Protein AF-A0A956GUF5-F1 (afdb_monomer_lite)

Foldseek 3Di:
DDDDDDDDDDDDDDDDDDDPPPDPDPPPDDDDPDQFDWFDKDKAFACSLVPFKDKDQWDWDNPPRIWIWGDFFWFLWAKAFQPDDAQFLEKEWDPQLPPPFIWMWGAHQQWGKTFIWDWPLVVFDDWDQQDQNDDRHTDTHTQDILDDIDGHHWDKHKYWAQQQQPPHIKIKIFIDHALAQTQDIWIWDWPNDADPVSGTDTDRIDGQADPPDGSSLLEGDHFFAAQKYWDPLQQPQGTWMWGWYQPQLIWIWTWDWPFAADVPWDPPADDPPHHTHGPDDTHTYGDGTQDHNLRQDHSPFWSTKGWDFAQALPPPFTKIWIAIQQHDPDQQSGIWIWDGDPSSHTNPPDIDGARDAARWRHWAWDPRGPPPGIWIKTAHFLPNHVNQAHFGKIFTAAQPNDPRGRPVHTPDIDAGCVVPAPHWSHKYWAQSNPNVVRHIKMWTDPSPPDRGIMITDIGTHLAGDFKMKMKGFFDDSPPCLPFQKAFFKKKKDWDKDLQQWDKWKWKAFDVVGDTDTWDPPPPPPNITMDGDPDRAGHRIMMMMMWGAHPVRNTIMMTRMMMMMTGMDTWAKFFQAFWDDDQQWIWGWIATPPFQAIWIFTAGLLNPGTLDIQQCCLPPVDDLVNAFEWEAQAPPLFIDTLADDPQADDPSLCNLQVPPDSNLSRLLSCVLSDFRTTNCRVVDTGTSFGGLHHAHKFKDDQDDQDLLLVLDDPVLVVLVVVLSVVCVLAFIWIWTKHLSQWTFTAGDDLQCSPPPRGSYTLHIYHYSVLSNVSSVQSVVCVVVNRGRQAIFNFYKDWDWFADQVSHTFIKIKTFSARSDQKIFMWTVSHQADSPPRDGRDTRGQDMDRFVVVQEAGFHAHWDWFFAQAPNGTFIKIKGWHFDHPVAPDPPGRHQFKIWIAGRRHRQTFEMEGHRHHWAEYKFWEQAPDPFDDDAGDDSSGTQWIWTFHQQAFIFIFGPRGGPRHYYGAPPLQADAFRDADPNRTGHTNEGQQPAPPHVVGGWGWHYFWFWAQAPVRRFIWIWTWTPLDPPGQQQDKIKIFIAGSRRRHTQAMDIWDDDPSGTWTKGFFFDQASFKTKIKTWGPADPPDSDSAQTWIKIWIWTSDADPVRYTHTDDIDIDRGGFNHHWDDDFFWIWTTGRSGDIDIFGDHPDSGRNNDPDPPPRQALCFPDDDPDDDGRYHGTRRRTTRYYD

Structure (mmCIF, N/CA/C/O backbone):
data_AF-A0A956GUF5-F1
#
_entry.id   AF-A0A956GUF5-F1
#
loop_
_atom_site.group_PDB
_atom_site.id
_atom_site.type_symbol
_atom_site.label_atom_id
_atom_site.label_alt_id
_atom_site.label_comp_id
_atom_site.label_asym_id
_atom_site.label_entity_id
_atom_site.label_seq_id
_atom_site.pdbx_PDB_ins_code
_atom_site.Cartn_x
_atom_site.Cartn_y
_atom_site.Cartn_z
_atom_site.occupancy
_atom_site.B_iso_or_equiv
_atom_site.auth_seq_id
_atom_site.auth_comp_id
_atom_site.auth_asym_id
_atom_site.auth_atom_id
_atom_site.pdbx_PDB_model_num
ATOM 1 N N . MET A 1 1 ? -58.583 -24.397 -35.123 1.00 29.84 1 MET A N 1
ATOM 2 C CA . MET A 1 1 ? -59.008 -25.704 -35.673 1.00 29.84 1 MET A CA 1
ATOM 3 C C . MET A 1 1 ? -58.291 -26.806 -34.906 1.00 29.84 1 MET A C 1
ATOM 5 O O . MET A 1 1 ? -57.089 -26.701 -34.755 1.00 29.84 1 MET A O 1
ATOM 9 N N . ARG A 1 2 ? -59.060 -27.807 -34.450 1.00 26.84 2 ARG A N 1
ATOM 10 C CA . ARG A 1 2 ? -58.679 -29.148 -33.946 1.00 26.84 2 ARG A CA 1
ATOM 11 C C . ARG A 1 2 ? -57.685 -29.264 -32.769 1.00 26.84 2 ARG A C 1
ATOM 13 O O . ARG A 1 2 ? -56.478 -29.282 -32.950 1.00 26.84 2 ARG A O 1
ATOM 20 N N . ALA A 1 3 ? -58.266 -29.500 -31.587 1.00 30.05 3 ALA A N 1
ATOM 21 C CA . ALA A 1 3 ? -57.744 -30.406 -30.545 1.00 30.05 3 ALA A CA 1
ATOM 22 C C . ALA A 1 3 ? -57.765 -31.884 -31.045 1.00 30.05 3 ALA A C 1
ATOM 24 O O . ALA A 1 3 ? -58.366 -32.106 -32.106 1.00 30.05 3 ALA A O 1
ATOM 25 N N . PRO A 1 4 ? -57.169 -32.897 -30.359 1.00 40.16 4 PRO A N 1
ATOM 26 C CA . PRO A 1 4 ? -57.623 -33.418 -29.040 1.00 40.16 4 PRO A CA 1
ATOM 27 C C . PRO A 1 4 ? -56.458 -33.819 -28.082 1.00 40.16 4 PRO A C 1
ATOM 29 O O . PRO A 1 4 ? -55.349 -34.065 -28.532 1.00 40.16 4 PRO A O 1
ATOM 32 N N . ARG A 1 5 ? -56.542 -33.724 -26.742 1.00 26.47 5 ARG A N 1
ATOM 33 C CA . ARG A 1 5 ? -57.342 -34.464 -25.726 1.00 26.47 5 ARG A CA 1
ATOM 34 C C . ARG A 1 5 ? -57.155 -35.991 -25.725 1.00 26.47 5 ARG A C 1
ATOM 36 O O . ARG A 1 5 ? -57.435 -36.612 -26.738 1.00 26.47 5 ARG A O 1
ATOM 43 N N . LEU A 1 6 ? -56.823 -36.547 -24.548 1.00 25.55 6 LEU A N 1
ATOM 44 C CA . LEU A 1 6 ? -57.525 -37.598 -23.762 1.00 25.55 6 LEU A CA 1
ATOM 45 C C . LEU A 1 6 ? -56.510 -38.249 -22.774 1.00 25.55 6 LEU A C 1
ATOM 47 O O . LEU A 1 6 ? -55.386 -38.479 -23.190 1.00 25.55 6 LEU A O 1
ATOM 51 N N . THR A 1 7 ? -56.741 -38.619 -21.501 1.00 25.61 7 THR A N 1
ATOM 52 C CA . THR A 1 7 ? -57.850 -38.569 -20.505 1.00 25.61 7 THR A CA 1
ATOM 53 C C . THR A 1 7 ? -57.348 -39.319 -19.234 1.00 25.61 7 THR A C 1
ATOM 55 O O . THR A 1 7 ? -56.781 -40.388 -19.411 1.00 25.61 7 THR A O 1
ATOM 58 N N . TRP A 1 8 ? -57.454 -38.763 -18.005 1.00 23.70 8 TRP A N 1
ATOM 59 C CA . TRP A 1 8 ? -58.348 -39.190 -16.872 1.00 23.70 8 TRP A CA 1
ATOM 60 C C . TRP A 1 8 ? -57.838 -40.353 -15.965 1.00 23.70 8 TRP A C 1
ATOM 62 O O . TRP A 1 8 ? -57.048 -41.146 -16.459 1.00 23.70 8 TRP A O 1
ATOM 72 N N . PRO A 1 9 ? -58.372 -40.608 -14.733 1.00 44.75 9 PRO A N 1
ATOM 73 C CA . PRO A 1 9 ? -59.065 -39.728 -13.756 1.00 44.75 9 PRO A CA 1
ATOM 74 C C . PRO A 1 9 ? -58.902 -40.049 -12.218 1.00 44.75 9 PRO A C 1
ATOM 76 O O . PRO A 1 9 ? -58.425 -41.107 -11.834 1.00 44.75 9 PRO A O 1
ATOM 79 N N . ILE A 1 10 ? -59.500 -39.164 -11.386 1.00 26.61 10 ILE A N 1
ATOM 80 C CA . ILE A 1 10 ? -60.374 -39.397 -10.189 1.00 26.61 10 ILE A CA 1
ATOM 81 C C . ILE A 1 10 ? -59.823 -39.511 -8.729 1.00 26.61 10 ILE A C 1
ATOM 83 O O . ILE A 1 10 ? -59.118 -40.439 -8.362 1.00 26.61 10 ILE A O 1
ATOM 87 N N . LEU A 1 11 ? -60.366 -38.576 -7.915 1.00 24.03 11 LEU A N 1
ATOM 88 C CA . LEU A 1 11 ? -60.752 -38.519 -6.479 1.00 24.03 11 LEU A CA 1
ATOM 89 C C . LEU A 1 11 ? -59.731 -38.737 -5.338 1.00 24.03 11 LEU A C 1
ATOM 91 O O . LEU A 1 11 ? -59.331 -39.856 -5.052 1.00 24.03 11 LEU A O 1
ATOM 95 N N . THR A 1 12 ? -59.594 -37.739 -4.454 1.00 25.69 12 THR A N 1
ATOM 96 C CA . THR A 1 12 ? -60.417 -37.583 -3.224 1.00 25.69 12 THR A CA 1
ATOM 97 C C . THR A 1 12 ? -60.101 -36.261 -2.513 1.00 25.69 12 THR A C 1
ATOM 99 O O . THR A 1 12 ? -58.981 -35.764 -2.554 1.00 25.69 12 THR A O 1
ATOM 102 N N . ALA A 1 13 ? -61.124 -35.676 -1.889 1.00 29.67 13 ALA A N 1
ATOM 103 C CA . ALA A 1 13 ? -61.044 -34.469 -1.078 1.00 29.67 13 ALA A CA 1
ATOM 104 C C . ALA A 1 13 ? -60.736 -34.818 0.386 1.00 29.67 13 ALA A C 1
ATOM 106 O O . ALA A 1 13 ? -61.382 -35.704 0.942 1.00 29.67 13 ALA A O 1
ATOM 107 N N . ALA A 1 14 ? -59.825 -34.074 1.014 1.00 25.73 14 ALA A N 1
ATOM 108 C CA . ALA A 1 14 ? -59.772 -33.891 2.460 1.00 25.73 14 ALA A CA 1
ATOM 109 C C . ALA A 1 14 ? -59.078 -32.558 2.782 1.00 25.73 14 ALA A C 1
ATOM 111 O O . ALA A 1 14 ? -57.940 -32.310 2.394 1.00 25.73 14 ALA A O 1
ATOM 112 N N . THR A 1 15 ? -59.813 -31.697 3.474 1.00 27.86 15 THR A N 1
ATOM 113 C CA . THR A 1 15 ? -59.368 -30.495 4.181 1.00 27.86 15 THR A CA 1
ATOM 114 C C . THR A 1 15 ? -58.170 -30.786 5.087 1.00 27.86 15 THR A C 1
ATOM 116 O O . THR A 1 15 ? -58.300 -31.562 6.030 1.00 27.86 15 THR A O 1
ATOM 119 N N . ALA A 1 16 ? -57.048 -30.105 4.851 1.00 25.88 16 ALA A N 1
ATOM 120 C CA . ALA A 1 16 ? -55.980 -29.933 5.828 1.00 25.88 16 ALA A CA 1
ATOM 121 C C . ALA A 1 16 ? -55.839 -28.435 6.121 1.00 25.88 16 ALA A C 1
ATOM 123 O O . ALA A 1 16 ? -55.535 -27.634 5.239 1.00 25.88 16 ALA A O 1
ATOM 124 N N . VAL A 1 17 ? -56.126 -28.072 7.368 1.00 27.06 17 VAL A N 1
ATOM 125 C CA . VAL A 1 17 ? -55.790 -26.782 7.966 1.00 27.06 17 VAL A CA 1
ATOM 126 C C . VAL A 1 17 ? -54.267 -26.728 8.064 1.00 27.06 17 VAL A C 1
ATOM 128 O O . VAL A 1 17 ? -53.685 -27.361 8.938 1.00 27.06 17 VAL A O 1
ATOM 131 N N . THR A 1 18 ? -53.607 -26.012 7.160 1.00 25.20 18 THR A N 1
ATOM 132 C CA . THR A 1 18 ? -52.218 -25.588 7.364 1.00 25.20 18 THR A CA 1
ATOM 133 C C . THR A 1 18 ? -52.236 -24.312 8.192 1.00 25.20 18 THR A C 1
ATOM 135 O O . THR A 1 18 ? -52.571 -23.243 7.682 1.00 25.20 18 THR A O 1
ATOM 138 N N . LEU A 1 19 ? -51.894 -24.439 9.479 1.00 24.81 19 LEU A N 1
ATOM 139 C CA . LEU A 1 19 ? -51.376 -23.323 10.263 1.00 24.81 19 LEU A CA 1
ATOM 140 C C . LEU A 1 19 ? -50.182 -22.739 9.495 1.00 24.81 19 LEU A C 1
ATOM 142 O O . LEU A 1 19 ? -49.146 -23.390 9.383 1.00 24.81 19 LEU A O 1
ATOM 146 N N . LEU A 1 20 ? -50.323 -21.524 8.962 1.00 24.72 20 LEU A N 1
ATOM 147 C CA . LEU A 1 20 ? -49.163 -20.700 8.642 1.00 24.72 20 LEU A CA 1
ATOM 148 C C . LEU A 1 20 ? -48.581 -20.215 9.973 1.00 24.72 20 LEU A C 1
ATOM 150 O O . LEU A 1 20 ? -49.005 -19.194 10.508 1.00 24.72 20 LEU A O 1
ATOM 154 N N . ALA A 1 21 ? -47.625 -20.967 10.515 1.00 23.92 21 ALA A N 1
ATOM 155 C CA . ALA A 1 21 ? -46.616 -20.379 11.378 1.00 23.92 21 ALA A CA 1
ATOM 156 C C . ALA A 1 21 ? -45.730 -19.518 10.470 1.00 23.92 21 ALA A C 1
ATOM 158 O O . ALA A 1 21 ? -44.983 -20.040 9.641 1.00 23.92 21 ALA A O 1
ATOM 159 N N . ALA A 1 22 ? -45.890 -18.199 10.554 1.00 23.17 22 ALA A N 1
ATOM 160 C CA . ALA A 1 22 ? -44.936 -17.267 9.981 1.00 23.17 22 ALA A CA 1
ATOM 161 C C . ALA A 1 22 ? -43.619 -17.446 10.746 1.00 23.17 22 ALA A C 1
ATOM 163 O O . ALA A 1 22 ? -43.484 -16.972 11.870 1.00 23.17 22 ALA A O 1
ATOM 164 N N . ALA A 1 23 ? -42.685 -18.195 10.163 1.00 22.77 23 ALA A N 1
ATOM 165 C CA . ALA A 1 23 ? -41.296 -18.164 10.587 1.00 22.77 23 ALA A CA 1
ATOM 166 C C . ALA A 1 23 ? -40.777 -16.725 10.402 1.00 22.77 23 ALA A C 1
ATOM 168 O O . ALA A 1 23 ? -41.097 -16.111 9.374 1.00 22.77 23 ALA A O 1
ATOM 169 N N . PRO A 1 24 ? -40.014 -16.165 11.356 1.00 24.30 24 PRO A N 1
ATOM 170 C CA . PRO A 1 24 ? -39.379 -14.875 11.151 1.00 24.30 24 PRO A CA 1
ATOM 171 C C . PRO A 1 24 ? -38.479 -14.972 9.920 1.00 24.30 24 PRO A C 1
ATOM 173 O O . PRO A 1 24 ? -37.825 -15.990 9.682 1.00 24.30 24 PRO A O 1
ATOM 176 N N . ALA A 1 25 ? -38.511 -13.922 9.104 1.00 23.42 25 ALA A N 1
ATOM 177 C CA . ALA A 1 25 ? -37.692 -13.797 7.916 1.00 23.42 25 ALA A CA 1
ATOM 178 C C . ALA A 1 25 ? -36.213 -13.884 8.316 1.00 23.42 25 ALA A C 1
ATOM 180 O O . ALA A 1 25 ? -35.609 -12.898 8.729 1.00 23.42 25 ALA A O 1
ATOM 181 N N . ALA A 1 26 ? -35.635 -15.078 8.187 1.00 24.17 26 ALA A N 1
ATOM 182 C CA . ALA A 1 26 ? -34.204 -15.239 8.041 1.00 24.17 26 ALA A CA 1
ATOM 183 C C . ALA A 1 26 ? -33.815 -14.406 6.818 1.00 24.17 26 ALA A C 1
ATOM 185 O O . ALA A 1 26 ? -34.227 -14.705 5.692 1.00 24.17 26 ALA A O 1
ATOM 186 N N . ARG A 1 27 ? -33.105 -13.302 7.055 1.00 27.67 27 ARG A N 1
ATOM 187 C CA . ARG A 1 27 ? -32.471 -12.522 5.995 1.00 27.67 27 ARG A CA 1
ATOM 188 C C . ARG A 1 27 ? -31.685 -13.517 5.142 1.00 27.67 27 ARG A C 1
ATOM 190 O O . ARG A 1 27 ? -30.973 -14.361 5.684 1.00 27.67 27 ARG A O 1
ATOM 197 N N . ALA A 1 28 ? -31.918 -13.484 3.831 1.00 26.34 28 ALA A N 1
ATOM 198 C CA . ALA A 1 28 ? -31.264 -14.374 2.888 1.00 26.34 28 ALA A CA 1
ATOM 199 C C . ALA A 1 28 ? -29.754 -14.355 3.146 1.00 26.34 28 ALA A C 1
ATOM 201 O O . ALA A 1 28 ? -29.144 -13.287 3.154 1.00 26.34 28 ALA A O 1
ATOM 202 N N . GLN A 1 29 ? -29.206 -15.545 3.399 1.00 29.86 29 GLN A N 1
ATOM 203 C CA . GLN A 1 29 ? -27.778 -15.794 3.512 1.00 29.86 29 GLN A CA 1
ATOM 204 C C . GLN A 1 29 ? -27.091 -15.171 2.297 1.00 29.86 29 GLN A C 1
ATOM 206 O O . GLN A 1 29 ? -27.329 -15.600 1.167 1.00 29.86 29 GLN A O 1
ATOM 211 N N . SER A 1 30 ? -26.254 -14.158 2.522 1.00 29.19 30 SER A N 1
ATOM 212 C CA . SER A 1 30 ? -25.218 -13.854 1.547 1.00 29.19 30 SER A CA 1
ATOM 213 C C . SER A 1 30 ? -24.242 -15.021 1.615 1.00 29.19 30 SER A C 1
ATOM 215 O O . SER A 1 30 ? -23.531 -15.185 2.607 1.00 29.19 30 SER A O 1
ATOM 217 N N . GLU A 1 31 ? -24.238 -15.868 0.585 1.00 35.50 31 GLU A N 1
ATOM 218 C CA . GLU A 1 31 ? -23.039 -16.640 0.286 1.00 35.50 31 GLU A CA 1
ATOM 219 C C . GLU A 1 31 ? -21.853 -15.668 0.201 1.00 35.50 31 GLU A C 1
ATOM 221 O O . GLU A 1 31 ? -22.015 -14.522 -0.222 1.00 35.50 31 GLU A O 1
ATOM 226 N N . VAL A 1 32 ? -20.687 -16.179 0.606 1.00 40.28 32 VAL A N 1
ATOM 227 C CA . VAL A 1 32 ? -19.318 -15.650 0.467 1.00 40.28 32 VAL A CA 1
ATOM 228 C C . VAL A 1 32 ? -18.639 -15.430 1.829 1.00 40.28 32 VAL A C 1
ATOM 230 O O . VAL A 1 32 ? -18.884 -14.487 2.582 1.00 40.28 32 VAL A O 1
ATOM 233 N N . ALA A 1 33 ? -17.736 -16.363 2.123 1.00 37.31 33 ALA A N 1
ATOM 234 C CA . ALA A 1 33 ? -16.622 -16.244 3.052 1.00 37.31 33 ALA A CA 1
ATOM 235 C C . ALA A 1 33 ? -15.393 -16.691 2.260 1.00 37.31 33 ALA A C 1
ATOM 237 O O . ALA A 1 33 ? -15.076 -17.881 2.257 1.00 37.31 33 ALA A O 1
ATOM 238 N N . SER A 1 34 ? -14.814 -15.806 1.448 1.00 45.38 34 SER A N 1
ATOM 239 C CA . SER A 1 34 ? -13.812 -16.247 0.491 1.00 45.38 34 SER A CA 1
ATOM 240 C C . SER A 1 34 ? -12.465 -16.491 1.155 1.00 45.38 34 SER A C 1
ATOM 242 O O . SER A 1 34 ? -11.892 -15.657 1.853 1.00 45.38 34 SER A O 1
ATOM 244 N N . CYS A 1 35 ? -11.974 -17.703 0.934 1.00 50.59 35 CYS A N 1
ATOM 245 C CA . CYS A 1 35 ? -10.558 -18.015 1.032 1.00 50.59 35 CYS A CA 1
ATOM 246 C C . CYS A 1 35 ? -9.834 -17.215 -0.065 1.00 50.59 35 CYS A C 1
ATOM 248 O O . CYS A 1 35 ? -10.539 -16.659 -0.908 1.00 50.59 35 CYS A O 1
ATOM 250 N N . PRO A 1 36 ? -8.488 -17.114 -0.081 1.00 59.59 36 PRO A N 1
ATOM 251 C CA . PRO A 1 36 ? -7.810 -16.387 -1.145 1.00 59.59 36 PRO A CA 1
ATOM 252 C C . PRO A 1 36 ? -8.378 -16.820 -2.496 1.00 59.59 36 PRO A C 1
ATOM 254 O O . PRO A 1 36 ? -8.335 -18.000 -2.850 1.00 59.59 36 PRO A O 1
ATOM 257 N N . GLU A 1 37 ? -9.049 -15.891 -3.163 1.00 70.50 37 GLU A N 1
ATOM 258 C CA . GLU A 1 37 ? -9.681 -16.139 -4.442 1.00 70.50 37 GLU A CA 1
ATOM 259 C C . GLU A 1 37 ? -8.580 -16.080 -5.483 1.00 70.50 37 GLU A C 1
ATOM 261 O O . GLU A 1 37 ? -7.716 -15.207 -5.426 1.00 70.50 37 GLU A O 1
ATOM 266 N N . THR A 1 38 ? -8.586 -17.008 -6.430 1.00 78.88 38 THR A N 1
ATOM 267 C CA . THR A 1 38 ? -7.575 -17.024 -7.483 1.00 78.88 38 THR A CA 1
ATOM 268 C C . THR A 1 38 ? -8.127 -16.322 -8.712 1.00 78.88 38 THR A C 1
ATOM 270 O O . THR A 1 38 ? -9.211 -16.650 -9.205 1.00 78.88 38 THR A O 1
ATOM 273 N N . SER A 1 39 ? -7.382 -15.349 -9.222 1.00 81.25 39 SER A N 1
ATOM 274 C CA . SER A 1 39 ? -7.738 -14.641 -10.443 1.00 81.25 39 SER A CA 1
ATOM 275 C C . SER A 1 39 ? -7.605 -15.522 -11.685 1.00 81.25 39 SER A C 1
ATOM 277 O O . SER A 1 39 ? -6.896 -16.534 -11.710 1.00 81.25 39 SER A O 1
ATOM 279 N N . ALA A 1 40 ? -8.288 -15.114 -12.756 1.00 81.62 40 ALA A N 1
ATOM 280 C CA . ALA A 1 40 ? -8.018 -15.672 -14.070 1.00 81.62 40 ALA A CA 1
ATOM 281 C C . ALA A 1 40 ? -6.583 -15.310 -14.505 1.00 81.62 40 ALA A C 1
ATOM 283 O O . ALA A 1 40 ? -6.135 -14.192 -14.249 1.00 81.62 40 ALA A O 1
ATOM 284 N N . PRO A 1 41 ? -5.865 -16.226 -15.176 1.00 83.19 41 PRO A N 1
ATOM 285 C CA . PRO A 1 41 ? -4.500 -15.972 -15.609 1.00 83.19 41 PRO A CA 1
ATOM 286 C C . PRO A 1 41 ? -4.421 -14.887 -16.693 1.00 83.19 41 PRO A C 1
ATOM 288 O O . PRO A 1 41 ? -5.124 -14.956 -17.703 1.00 83.19 41 PRO A O 1
ATOM 291 N N . THR A 1 42 ? -3.494 -13.945 -16.525 1.00 84.31 42 THR A N 1
ATOM 292 C CA . THR A 1 42 ? -3.100 -12.943 -17.527 1.00 84.31 42 THR A CA 1
ATOM 293 C C . THR A 1 42 ? -1.808 -13.390 -18.211 1.00 84.31 42 THR A C 1
ATOM 295 O O . THR A 1 42 ? -0.896 -13.867 -17.539 1.00 84.31 42 THR A O 1
ATOM 298 N N . GLY A 1 43 ? -1.713 -13.273 -19.540 1.00 84.44 43 GLY A N 1
ATOM 299 C CA . GLY A 1 43 ? -0.598 -13.830 -20.318 1.00 84.44 43 GLY A CA 1
ATOM 300 C C . GLY A 1 43 ? 0.107 -12.831 -21.237 1.00 84.44 43 GLY A C 1
ATOM 301 O O . GLY A 1 43 ? -0.538 -12.005 -21.875 1.00 84.44 43 GLY A O 1
ATOM 302 N N . TRP A 1 44 ? 1.427 -12.987 -21.368 1.00 86.56 44 TRP A N 1
ATOM 303 C CA . TRP A 1 44 ? 2.307 -12.275 -22.298 1.00 86.56 44 TRP A CA 1
ATOM 304 C C . TRP A 1 44 ? 2.967 -13.286 -23.235 1.00 86.56 44 TRP A C 1
ATOM 306 O O . TRP A 1 44 ? 3.684 -14.184 -22.790 1.00 86.56 44 TRP A O 1
ATOM 316 N N . THR A 1 45 ? 2.717 -13.146 -24.537 1.00 86.00 45 THR A N 1
ATOM 317 C CA . THR A 1 45 ? 3.299 -13.970 -25.612 1.00 86.00 45 THR A CA 1
ATOM 318 C C . THR A 1 45 ? 3.489 -13.132 -26.870 1.00 86.00 45 THR A C 1
ATOM 320 O O . THR A 1 45 ? 2.743 -12.173 -27.092 1.00 86.00 45 THR A O 1
ATOM 323 N N . GLY A 1 46 ? 4.457 -13.502 -27.714 1.00 83.00 46 GLY A N 1
ATOM 324 C CA . GLY A 1 46 ? 4.674 -12.843 -29.002 1.00 83.00 46 GLY A CA 1
ATOM 325 C C . GLY A 1 46 ? 4.841 -11.329 -28.850 1.00 83.00 46 GLY A C 1
ATOM 326 O O . GLY A 1 46 ? 5.590 -10.868 -27.996 1.00 83.00 46 GLY A O 1
ATOM 327 N N . THR A 1 47 ? 4.089 -10.545 -29.624 1.00 79.19 47 THR A N 1
ATOM 328 C CA . THR A 1 47 ? 4.186 -9.074 -29.619 1.00 79.19 47 THR A CA 1
ATOM 329 C C . THR A 1 47 ? 3.880 -8.427 -28.265 1.00 79.19 47 THR A C 1
ATOM 331 O O . THR A 1 47 ? 4.377 -7.339 -28.013 1.00 79.19 47 THR A O 1
ATOM 334 N N . LEU A 1 48 ? 3.116 -9.076 -27.373 1.00 81.38 48 LEU A N 1
ATOM 335 C CA . LEU A 1 48 ? 2.853 -8.543 -26.025 1.00 81.38 48 LEU A CA 1
ATOM 336 C C . LEU A 1 48 ? 4.087 -8.612 -25.114 1.00 81.38 48 LEU A C 1
ATOM 338 O O . LEU A 1 48 ? 4.240 -7.774 -24.232 1.00 81.38 48 LEU A O 1
ATOM 342 N N . LEU A 1 49 ? 4.989 -9.582 -25.324 1.00 84.44 49 LEU A N 1
ATOM 343 C CA . LEU A 1 49 ? 6.284 -9.584 -24.628 1.00 84.44 49 LEU A CA 1
ATOM 344 C C . LEU A 1 49 ? 7.149 -8.398 -25.062 1.00 84.44 49 LEU A C 1
ATOM 346 O O . LEU A 1 49 ? 7.979 -7.935 -24.283 1.00 84.44 49 LEU A O 1
ATOM 350 N N . ASP A 1 50 ? 6.949 -7.907 -26.282 1.00 84.62 50 ASP A N 1
ATOM 351 C CA . ASP A 1 50 ? 7.683 -6.777 -26.832 1.00 84.62 50 ASP A CA 1
ATOM 352 C C . ASP A 1 50 ? 7.099 -5.429 -26.378 1.00 84.62 50 ASP A C 1
ATOM 354 O O . ASP A 1 50 ? 7.827 -4.607 -25.830 1.00 84.62 50 ASP A O 1
ATOM 358 N N . SER A 1 51 ? 5.786 -5.213 -26.505 1.00 83.00 51 SER A N 1
ATOM 359 C CA . SER A 1 51 ? 5.176 -3.899 -26.243 1.00 83.00 51 SER A CA 1
ATOM 360 C C . SER A 1 51 ? 4.896 -3.581 -24.773 1.00 83.00 51 SER A C 1
ATOM 362 O O . SER A 1 51 ? 4.912 -2.410 -24.404 1.00 83.00 51 SER A O 1
ATOM 364 N N . ASP A 1 52 ? 4.642 -4.591 -23.933 1.00 81.50 52 ASP A N 1
ATOM 365 C CA . ASP A 1 52 ? 4.094 -4.382 -22.578 1.00 81.50 52 ASP A CA 1
ATOM 366 C C . ASP A 1 52 ? 5.141 -4.588 -21.471 1.00 81.50 52 ASP A C 1
ATOM 368 O O . ASP A 1 52 ? 4.807 -4.753 -20.290 1.00 81.50 52 ASP A O 1
ATOM 372 N N . THR A 1 53 ? 6.420 -4.609 -21.853 1.00 86.50 53 THR A N 1
ATOM 373 C CA . THR A 1 53 ? 7.532 -4.798 -20.922 1.00 86.50 53 THR A CA 1
ATOM 374 C C . THR A 1 53 ? 8.649 -3.786 -21.146 1.00 86.50 53 THR A C 1
ATOM 376 O O . THR A 1 53 ? 9.026 -3.484 -22.281 1.00 86.50 53 THR A O 1
ATOM 379 N N . GLU A 1 54 ? 9.219 -3.300 -20.050 1.00 89.50 54 GLU A N 1
ATOM 380 C CA . GLU A 1 54 ? 10.464 -2.535 -20.053 1.00 89.50 54 GLU A CA 1
ATOM 381 C C . GLU A 1 54 ? 11.645 -3.508 -20.101 1.00 89.50 54 GLU A C 1
ATOM 383 O O . GLU A 1 54 ? 11.614 -4.548 -19.438 1.00 89.50 54 GLU A O 1
ATOM 388 N N . LYS A 1 55 ? 12.669 -3.198 -20.904 1.00 90.12 55 LYS A N 1
ATOM 389 C CA . LYS A 1 55 ? 13.816 -4.082 -21.166 1.00 90.12 55 LYS A CA 1
ATOM 390 C C . LYS A 1 55 ? 15.124 -3.318 -20.998 1.00 90.12 55 LYS A C 1
ATOM 392 O O . LYS A 1 55 ? 15.245 -2.199 -21.490 1.00 90.12 55 LYS A O 1
ATOM 397 N N . ASP A 1 56 ? 16.104 -3.958 -20.374 1.00 86.94 56 ASP A N 1
ATOM 398 C CA . ASP A 1 56 ? 17.488 -3.485 -20.285 1.00 86.94 56 ASP A CA 1
ATOM 399 C C . ASP A 1 56 ? 18.441 -4.666 -20.526 1.00 86.94 56 ASP A C 1
ATOM 401 O O . ASP A 1 56 ? 18.334 -5.694 -19.863 1.00 86.94 56 ASP A O 1
ATOM 405 N N . GLY A 1 57 ? 19.326 -4.577 -21.523 1.00 82.25 57 GLY A N 1
ATOM 406 C CA . GLY A 1 57 ? 20.205 -5.688 -21.932 1.00 82.25 57 GLY A CA 1
ATOM 407 C C . GLY A 1 57 ? 19.494 -6.916 -22.540 1.00 82.25 57 GLY A C 1
ATOM 408 O O . GLY A 1 57 ? 20.135 -7.937 -22.795 1.00 82.25 57 GLY A O 1
ATOM 409 N N . VAL A 1 58 ? 18.184 -6.828 -22.791 1.00 88.38 58 VAL A N 1
ATOM 410 C CA . VAL A 1 58 ? 17.333 -7.873 -23.389 1.00 88.38 58 VAL A CA 1
ATOM 411 C C . VAL A 1 58 ? 16.708 -7.341 -24.681 1.00 88.38 58 VAL A C 1
ATOM 413 O O . VAL A 1 58 ? 16.237 -6.207 -24.728 1.00 88.38 58 VAL A O 1
ATOM 416 N N . VAL A 1 59 ? 16.667 -8.168 -25.724 1.00 87.88 59 VAL A N 1
ATOM 417 C CA . VAL A 1 59 ? 16.061 -7.876 -27.030 1.00 87.88 59 VAL A CA 1
ATOM 418 C C . VAL A 1 59 ? 14.942 -8.865 -27.351 1.00 87.88 59 VAL A C 1
ATOM 420 O O . VAL A 1 59 ? 14.943 -10.004 -26.878 1.00 87.88 59 VAL A O 1
ATOM 423 N N . TYR A 1 60 ? 13.988 -8.434 -28.175 1.00 86.88 60 TYR A N 1
ATOM 424 C CA . TYR A 1 60 ? 12.919 -9.280 -28.702 1.00 86.88 60 TYR A CA 1
ATOM 425 C C . TYR A 1 60 ? 13.284 -9.821 -30.091 1.00 86.88 60 TYR A C 1
ATOM 427 O O . TYR A 1 60 ? 13.530 -9.061 -31.025 1.00 86.88 60 TYR A O 1
ATOM 435 N N . ASP A 1 61 ? 13.299 -11.145 -30.237 1.00 83.69 61 ASP A N 1
ATOM 436 C CA . ASP A 1 61 ? 13.452 -11.842 -31.511 1.00 83.69 61 ASP A CA 1
ATOM 437 C C . ASP A 1 61 ? 12.080 -12.231 -32.084 1.00 83.69 61 ASP A C 1
ATOM 439 O O . ASP A 1 61 ? 11.450 -13.219 -31.690 1.00 83.69 61 ASP A O 1
ATOM 443 N N . GLY A 1 62 ? 11.618 -11.448 -33.060 1.00 72.31 62 GLY A N 1
ATOM 444 C CA . GLY A 1 62 ? 10.375 -11.707 -33.788 1.00 72.31 62 GLY A CA 1
ATOM 445 C C . GLY A 1 62 ? 10.472 -12.814 -34.846 1.00 72.31 62 GLY A C 1
ATOM 446 O O . GLY A 1 62 ? 9.442 -13.232 -35.377 1.00 72.31 62 GLY A O 1
ATOM 447 N N . SER A 1 63 ? 11.672 -13.301 -35.176 1.00 66.81 63 SER A N 1
ATOM 448 C CA . SER A 1 63 ? 11.886 -14.248 -36.281 1.00 66.81 63 SER A CA 1
ATOM 449 C C . SER A 1 63 ? 11.573 -15.707 -35.917 1.00 66.81 63 SER A C 1
ATOM 451 O O . SER A 1 63 ? 11.272 -16.518 -36.795 1.00 66.81 63 SER A O 1
ATOM 453 N N . THR A 1 64 ? 11.555 -16.031 -34.621 1.00 57.84 64 THR A N 1
ATOM 454 C CA . THR A 1 64 ? 11.407 -17.389 -34.065 1.00 57.84 64 THR A CA 1
ATOM 455 C C . THR A 1 64 ? 10.123 -17.570 -33.241 1.00 57.84 64 THR A C 1
ATOM 457 O O . THR A 1 64 ? 10.063 -18.362 -32.305 1.00 57.84 64 THR A O 1
ATOM 460 N N . GLY A 1 65 ? 9.047 -16.863 -33.604 1.00 63.22 65 GLY A N 1
ATOM 461 C CA . GLY A 1 65 ? 7.757 -16.957 -32.903 1.00 63.22 65 GLY A CA 1
ATOM 462 C C . GLY A 1 65 ? 7.600 -15.998 -31.719 1.00 63.22 65 GLY A C 1
ATOM 463 O O . GLY A 1 65 ? 6.598 -16.091 -31.013 1.00 63.22 65 GLY A O 1
ATOM 464 N N . GLY A 1 66 ? 8.537 -15.055 -31.551 1.00 79.12 66 GLY A N 1
ATOM 465 C CA . GLY A 1 66 ? 8.451 -13.953 -30.597 1.00 79.12 66 GLY A CA 1
ATOM 466 C C . GLY A 1 66 ? 8.984 -14.310 -29.217 1.00 79.12 66 GLY A C 1
ATOM 467 O O . GLY A 1 66 ? 8.215 -14.698 -28.338 1.00 79.12 66 GLY A O 1
ATOM 468 N N . GLN A 1 67 ? 10.297 -14.177 -29.033 1.00 89.50 67 GLN A N 1
ATOM 469 C CA . GLN A 1 67 ? 10.995 -14.567 -27.806 1.00 89.50 67 GLN A CA 1
ATOM 470 C C . GLN A 1 67 ? 11.907 -13.445 -27.304 1.00 89.50 67 GLN A C 1
ATOM 472 O O . GLN A 1 67 ? 12.432 -12.669 -28.094 1.00 89.50 67 GLN A O 1
ATOM 477 N N . LEU A 1 68 ? 12.118 -13.363 -25.992 1.00 91.31 68 LEU A N 1
ATOM 478 C CA . LEU A 1 68 ? 13.104 -12.469 -25.387 1.00 91.31 68 LEU A CA 1
ATOM 479 C C . LEU A 1 68 ? 14.424 -13.208 -25.177 1.00 91.31 68 LEU A C 1
ATOM 481 O O . LEU A 1 68 ? 14.418 -14.346 -24.708 1.00 91.31 68 LEU A O 1
ATOM 485 N N . GLN A 1 69 ? 15.534 -12.548 -25.493 1.00 91.69 69 GLN A N 1
ATOM 486 C CA . GLN A 1 69 ? 16.897 -13.051 -25.312 1.00 91.69 69 GLN A CA 1
ATOM 487 C C . GLN A 1 69 ? 17.855 -11.907 -24.960 1.00 91.69 69 GLN A C 1
ATOM 489 O O . GLN A 1 69 ? 17.525 -10.740 -25.141 1.00 91.69 69 GLN A O 1
ATOM 494 N N . LEU A 1 70 ? 19.051 -12.216 -24.468 1.00 88.25 70 LEU A N 1
ATOM 495 C CA . LEU A 1 70 ? 20.063 -11.192 -24.188 1.00 88.25 70 LEU A CA 1
ATOM 496 C C . LEU A 1 70 ? 20.561 -10.535 -25.474 1.00 88.25 70 LEU A C 1
ATOM 498 O O . LEU A 1 70 ? 20.653 -11.168 -26.526 1.00 88.25 70 LEU A O 1
ATOM 502 N N . GLN A 1 71 ? 20.926 -9.262 -25.364 1.00 83.38 71 GLN A N 1
ATOM 503 C CA . GLN A 1 71 ? 21.599 -8.531 -26.430 1.00 83.38 71 GLN A CA 1
ATOM 504 C C . GLN A 1 71 ? 23.031 -9.062 -26.625 1.00 83.38 71 GLN A C 1
ATOM 506 O O . GLN A 1 71 ? 23.714 -9.384 -25.652 1.00 83.38 71 GLN A O 1
ATOM 511 N N . THR A 1 72 ? 23.510 -9.138 -27.867 1.00 73.44 72 THR A N 1
ATOM 512 C CA . THR A 1 72 ? 24.930 -9.377 -28.186 1.00 73.44 72 THR A CA 1
ATOM 513 C C . THR A 1 72 ? 25.774 -8.126 -27.929 1.00 73.44 72 THR A C 1
ATOM 515 O O . THR A 1 72 ? 25.320 -7.011 -28.166 1.00 73.44 72 THR A O 1
ATOM 518 N N . ALA A 1 73 ? 27.012 -8.287 -27.468 1.00 60.88 73 ALA A N 1
ATOM 519 C CA . ALA A 1 73 ? 27.939 -7.195 -27.186 1.00 60.88 73 ALA A CA 1
ATOM 520 C C . ALA A 1 73 ? 28.867 -6.906 -28.391 1.00 60.88 73 ALA A C 1
ATOM 522 O O . ALA A 1 73 ? 29.686 -7.744 -28.767 1.00 60.88 73 ALA A O 1
ATOM 523 N N . GLY A 1 74 ? 28.764 -5.710 -28.988 1.00 65.31 74 GLY A N 1
ATOM 524 C CA . GLY A 1 74 ? 29.679 -5.187 -30.022 1.00 65.31 74 GLY A CA 1
ATOM 525 C C . GLY A 1 74 ? 30.718 -4.169 -29.506 1.00 65.31 74 GLY A C 1
ATOM 526 O O . GLY A 1 74 ? 30.757 -3.862 -28.313 1.00 65.31 74 GLY A O 1
ATOM 527 N N . GLY A 1 75 ? 31.568 -3.626 -30.395 1.00 69.62 75 GLY A N 1
ATOM 528 C CA . GLY A 1 75 ? 32.478 -2.499 -30.098 1.00 69.62 75 GLY A CA 1
ATOM 529 C C . GLY A 1 75 ? 33.932 -2.855 -29.726 1.00 69.62 75 GLY A C 1
ATOM 530 O O . GLY A 1 75 ? 34.621 -2.082 -29.034 1.00 69.62 75 GLY A O 1
ATOM 531 N N . VAL A 1 76 ? 34.440 -4.020 -30.147 1.00 81.69 76 VAL A N 1
ATOM 532 C CA . VAL A 1 76 ? 35.851 -4.389 -29.937 1.00 81.69 76 VAL A CA 1
ATOM 533 C C . VAL A 1 76 ? 36.717 -3.867 -31.082 1.00 81.69 76 VAL A C 1
ATOM 535 O O . VAL A 1 76 ? 36.882 -4.510 -32.107 1.00 81.69 76 VAL A O 1
ATOM 538 N N . PHE A 1 77 ? 37.308 -2.690 -30.877 1.00 86.94 77 PHE A N 1
ATOM 539 C CA . PHE A 1 77 ? 38.249 -2.099 -31.833 1.00 86.94 77 PHE A CA 1
ATOM 540 C C . PHE A 1 77 ? 39.680 -2.620 -31.671 1.00 86.94 77 PHE A C 1
ATOM 542 O O . PHE A 1 77 ? 40.256 -2.497 -30.582 1.00 86.94 77 PHE A O 1
ATOM 549 N N . THR A 1 78 ? 40.271 -3.086 -32.771 1.00 88.88 78 THR A N 1
ATOM 550 C CA . THR A 1 78 ? 41.693 -3.435 -32.892 1.00 88.88 78 THR A CA 1
ATOM 551 C C . THR A 1 78 ? 42.339 -2.615 -34.001 1.00 88.88 78 THR A C 1
ATOM 553 O O . THR A 1 78 ? 41.783 -2.467 -35.083 1.00 88.88 78 THR A O 1
ATOM 556 N N . SER A 1 79 ? 43.522 -2.060 -33.744 1.00 88.12 79 SER A N 1
ATOM 557 C CA . SER A 1 79 ? 44.182 -1.152 -34.678 1.00 88.12 79 SER A CA 1
ATOM 558 C C . SER A 1 79 ? 45.167 -1.850 -35.625 1.00 88.12 79 SER A C 1
ATOM 560 O O . SER A 1 79 ? 45.863 -2.794 -35.252 1.00 88.12 79 SER A O 1
ATOM 562 N N . THR A 1 80 ? 45.252 -1.363 -36.863 1.00 90.69 80 THR A N 1
ATOM 563 C CA . THR A 1 80 ? 46.207 -1.792 -37.899 1.00 90.69 80 THR A CA 1
ATOM 564 C C . THR A 1 80 ? 46.541 -0.630 -38.844 1.00 90.69 80 THR A C 1
ATOM 566 O O . THR A 1 80 ? 45.922 0.425 -38.770 1.00 90.69 80 THR A O 1
ATOM 569 N N . VAL A 1 81 ? 47.535 -0.771 -39.723 1.00 88.62 81 VAL A N 1
ATOM 570 C CA . VAL A 1 81 ? 48.005 0.318 -40.604 1.00 88.62 81 VAL A CA 1
ATOM 571 C C . VAL A 1 81 ? 47.381 0.207 -42.001 1.00 88.62 81 VAL A C 1
ATOM 573 O O . VAL A 1 81 ? 47.407 -0.866 -42.595 1.00 88.62 81 VAL A O 1
ATOM 576 N N . LEU A 1 82 ? 46.879 1.317 -42.561 1.00 89.38 82 LEU A N 1
ATOM 577 C CA . LEU A 1 82 ? 46.226 1.360 -43.889 1.00 89.38 82 LEU A CA 1
ATOM 578 C C . LEU A 1 82 ? 47.182 1.023 -45.053 1.00 89.38 82 LEU A C 1
ATOM 580 O O . LEU A 1 82 ? 46.769 0.474 -46.074 1.00 89.38 82 LEU A O 1
ATOM 584 N N . GLY A 1 83 ? 48.467 1.364 -44.906 1.00 84.00 83 GLY A N 1
ATOM 585 C CA . GLY A 1 83 ? 49.535 0.966 -45.832 1.00 84.00 83 GLY A CA 1
ATOM 586 C C . GLY A 1 83 ? 49.782 1.892 -47.032 1.00 84.00 83 GLY A C 1
ATOM 587 O O . GLY A 1 83 ? 50.459 1.474 -47.973 1.00 84.00 83 GLY A O 1
ATOM 588 N N . ILE A 1 84 ? 49.284 3.135 -47.019 1.00 88.94 84 ILE A N 1
ATOM 589 C CA . ILE A 1 84 ? 49.616 4.160 -48.029 1.00 88.94 84 ILE A CA 1
ATOM 590 C C . ILE A 1 84 ? 50.730 5.100 -47.546 1.00 88.94 84 ILE A C 1
ATOM 592 O O . ILE A 1 84 ? 50.943 5.265 -46.350 1.00 88.94 84 ILE A O 1
ATOM 596 N N . THR A 1 85 ? 51.436 5.739 -48.484 1.00 86.12 85 THR A N 1
ATOM 597 C CA . THR A 1 85 ? 52.541 6.676 -48.188 1.00 86.12 85 THR A CA 1
ATOM 598 C C . THR A 1 85 ? 52.250 8.124 -48.582 1.00 86.12 85 THR A C 1
ATOM 600 O O . THR A 1 85 ? 53.084 8.996 -48.363 1.00 86.12 85 THR A O 1
ATOM 603 N N . ASP A 1 86 ? 51.124 8.383 -49.246 1.00 89.38 86 ASP A N 1
ATOM 604 C CA . ASP A 1 86 ? 50.745 9.736 -49.651 1.00 89.38 86 ASP A CA 1
ATOM 605 C C . ASP A 1 86 ? 50.202 10.504 -48.443 1.00 89.38 86 ASP A C 1
ATOM 607 O O . ASP A 1 86 ? 49.382 9.960 -47.717 1.00 89.38 86 ASP A O 1
ATOM 611 N N . LEU A 1 87 ? 50.630 11.754 -48.242 1.00 89.12 87 LEU A N 1
ATOM 612 C CA . LEU A 1 87 ? 50.168 12.659 -47.175 1.00 89.12 87 LEU A CA 1
ATOM 613 C C . LEU A 1 87 ? 48.770 13.214 -47.504 1.00 89.12 87 LEU A C 1
ATOM 615 O O . LEU A 1 87 ? 48.633 14.141 -48.305 1.00 89.12 87 LEU A O 1
ATOM 619 N N . THR A 1 88 ? 47.744 12.601 -46.924 1.00 89.81 88 THR A N 1
ATOM 620 C CA . THR A 1 88 ? 46.314 12.759 -47.189 1.00 89.81 88 THR A CA 1
ATOM 621 C C . THR A 1 88 ? 45.669 13.396 -45.968 1.00 89.81 88 THR A C 1
ATOM 623 O O . THR A 1 88 ? 45.651 12.796 -44.902 1.00 89.81 88 THR A O 1
ATOM 626 N N . VAL A 1 89 ? 45.129 14.600 -46.143 1.00 90.00 89 VAL A N 1
ATOM 627 C CA . VAL A 1 89 ? 44.539 15.431 -45.071 1.00 90.00 89 VAL A CA 1
ATOM 628 C C . VAL A 1 89 ? 43.031 15.599 -45.265 1.00 90.00 89 VAL A C 1
ATOM 630 O O . VAL A 1 89 ? 42.315 15.984 -44.352 1.00 90.00 89 VAL A O 1
ATOM 633 N N . TYR A 1 90 ? 42.523 15.270 -46.452 1.00 92.56 90 TYR A N 1
ATOM 634 C CA . TYR A 1 90 ? 41.093 15.188 -46.716 1.00 92.56 90 TYR A CA 1
ATOM 635 C C . TYR A 1 90 ? 40.821 13.878 -47.430 1.00 92.56 90 TYR A C 1
ATOM 637 O O . TYR A 1 90 ? 41.572 13.480 -48.329 1.00 92.56 90 TYR A O 1
ATOM 645 N N . SER A 1 91 ? 39.754 13.205 -47.033 1.00 93.94 91 SER A N 1
ATOM 646 C CA . SER A 1 91 ? 39.374 11.942 -47.632 1.00 93.94 91 SER A CA 1
ATOM 647 C C . SER A 1 91 ? 37.886 11.701 -47.497 1.00 93.94 91 SER A C 1
ATOM 649 O O . SER A 1 91 ? 37.227 12.327 -46.673 1.00 93.94 91 SER A O 1
ATOM 651 N N . ASP A 1 92 ? 37.380 10.823 -48.350 1.00 95.56 92 ASP A N 1
ATOM 652 C CA . ASP A 1 92 ? 36.046 10.258 -48.212 1.00 95.56 92 ASP A CA 1
ATOM 653 C C . ASP A 1 92 ? 36.009 8.873 -48.863 1.00 95.56 92 ASP A C 1
ATOM 655 O O . ASP A 1 92 ? 36.893 8.532 -49.660 1.00 95.56 92 ASP A O 1
ATOM 659 N N . VAL A 1 93 ? 35.001 8.079 -48.526 1.00 96.12 93 VAL A N 1
ATOM 660 C CA . VAL A 1 93 ? 34.901 6.663 -48.874 1.00 96.12 93 VAL A CA 1
ATOM 661 C C . VAL A 1 93 ? 33.697 6.395 -49.771 1.00 96.12 93 VAL A C 1
ATOM 663 O O . VAL A 1 93 ? 32.611 6.927 -49.556 1.00 96.12 93 VAL A O 1
ATOM 666 N N . ALA A 1 94 ? 33.883 5.564 -50.792 1.00 96.56 94 ALA A N 1
ATOM 667 C CA . ALA A 1 94 ? 32.803 5.059 -51.629 1.00 96.56 94 ALA A CA 1
ATOM 668 C C . ALA A 1 94 ? 33.291 3.870 -52.468 1.00 96.56 94 ALA A C 1
ATOM 670 O O . ALA A 1 94 ? 34.477 3.770 -52.746 1.00 96.56 94 ALA A O 1
ATOM 671 N N . ASP A 1 95 ? 32.399 3.001 -52.939 1.00 96.31 95 ASP A N 1
ATOM 672 C CA . ASP A 1 95 ? 32.755 1.945 -53.900 1.00 96.31 95 ASP A CA 1
ATOM 673 C C . ASP A 1 95 ? 32.831 2.532 -55.325 1.00 96.31 95 ASP A C 1
ATOM 675 O O . ASP A 1 95 ? 31.836 2.595 -56.055 1.00 96.31 95 ASP A O 1
ATOM 679 N N . PHE A 1 96 ? 33.998 3.066 -55.705 1.00 97.81 96 PHE A N 1
ATOM 680 C CA . PHE A 1 96 ? 34.163 3.790 -56.970 1.00 97.81 96 PHE A CA 1
ATOM 681 C C . PHE A 1 96 ? 34.154 2.872 -58.193 1.00 97.81 96 PHE A C 1
ATOM 683 O O . PHE A 1 96 ? 33.901 3.371 -59.299 1.00 97.81 96 PHE A O 1
ATOM 690 N N . ASP A 1 97 ? 34.468 1.584 -58.023 1.00 96.19 97 ASP A N 1
ATOM 691 C CA . ASP A 1 97 ? 34.569 0.613 -59.112 1.00 96.19 97 ASP A CA 1
ATOM 692 C C . ASP A 1 97 ? 33.505 -0.505 -59.109 1.00 96.19 97 ASP A C 1
ATOM 694 O O . ASP A 1 97 ? 33.467 -1.307 -60.050 1.00 96.19 97 ASP A O 1
ATOM 698 N N . GLN A 1 98 ? 32.564 -0.452 -58.161 1.00 95.00 98 GLN A N 1
ATOM 699 C CA . GLN A 1 98 ? 31.441 -1.376 -57.974 1.00 95.00 98 GLN A CA 1
ATOM 700 C C . GLN A 1 98 ? 31.871 -2.833 -57.762 1.00 95.00 98 GLN A C 1
ATOM 702 O O . GLN A 1 98 ? 31.201 -3.759 -58.238 1.00 95.00 98 GLN A O 1
ATOM 707 N N . ASP A 1 99 ? 32.999 -3.059 -57.089 1.00 93.81 99 ASP A N 1
ATOM 708 C CA . ASP A 1 99 ? 33.461 -4.407 -56.755 1.00 93.81 99 ASP A CA 1
ATOM 709 C C . ASP A 1 99 ? 32.923 -4.934 -55.412 1.00 93.81 99 ASP A C 1
ATOM 711 O O . ASP A 1 99 ? 33.172 -6.095 -55.067 1.00 93.81 99 ASP A O 1
ATOM 715 N N . GLY A 1 100 ? 32.119 -4.130 -54.705 1.00 92.38 100 GLY A N 1
ATOM 716 C CA . GLY A 1 100 ? 31.541 -4.460 -53.406 1.00 92.38 100 GLY A CA 1
ATOM 717 C C . GLY A 1 100 ? 32.484 -4.200 -52.232 1.00 92.38 100 GLY A C 1
ATOM 718 O O . GLY A 1 100 ? 32.163 -4.595 -51.111 1.00 92.38 100 GLY A O 1
ATOM 719 N N . TRP A 1 101 ? 33.635 -3.567 -52.471 1.00 94.69 101 TRP A N 1
ATOM 720 C CA . TRP A 1 101 ? 34.563 -3.121 -51.441 1.00 94.69 101 TRP A CA 1
ATOM 721 C C . TRP A 1 101 ? 34.618 -1.599 -51.424 1.00 94.69 101 TRP A C 1
ATOM 723 O O . TRP A 1 101 ? 34.686 -0.933 -52.452 1.00 94.69 101 TRP A O 1
ATOM 733 N N . LEU A 1 102 ? 34.593 -1.024 -50.225 1.00 96.12 102 LEU A N 1
ATOM 734 C CA . LEU A 1 102 ? 34.680 0.422 -50.082 1.00 96.12 102 LEU A CA 1
ATOM 735 C C . LEU A 1 102 ? 36.109 0.902 -50.369 1.00 96.12 102 LEU A C 1
ATOM 737 O O . LEU A 1 102 ? 37.043 0.589 -49.627 1.00 96.12 102 LEU A O 1
ATOM 741 N N . ASP A 1 103 ? 36.253 1.676 -51.443 1.00 96.50 103 ASP A N 1
ATOM 742 C CA . ASP A 1 103 ? 37.456 2.416 -51.821 1.00 96.50 103 ASP A CA 1
ATOM 743 C C . ASP A 1 103 ? 37.474 3.791 -51.140 1.00 96.50 103 ASP A C 1
ATOM 745 O O . ASP A 1 103 ? 36.484 4.224 -50.557 1.00 96.50 103 ASP A O 1
ATOM 749 N N . PHE A 1 104 ? 38.563 4.551 -51.271 1.00 96.44 104 PHE A N 1
ATOM 750 C CA . PHE A 1 104 ? 38.555 5.945 -50.819 1.00 96.44 104 PHE A CA 1
ATOM 751 C C . PHE A 1 104 ? 39.240 6.908 -51.787 1.00 96.44 104 PHE A C 1
ATOM 753 O O . PHE A 1 104 ? 40.146 6.550 -52.548 1.00 96.44 104 PHE A O 1
ATOM 760 N N . VAL A 1 105 ? 38.813 8.170 -51.740 1.00 97.25 105 VAL A N 1
ATOM 761 C CA . VAL A 1 105 ? 39.506 9.293 -52.369 1.00 97.25 105 VAL A CA 1
ATOM 762 C C . VAL A 1 105 ? 40.411 9.957 -51.339 1.00 97.25 105 VAL A C 1
ATOM 764 O O . VAL A 1 105 ? 39.956 10.367 -50.279 1.00 97.25 105 VAL A O 1
ATOM 767 N N . GLY A 1 106 ? 41.702 10.065 -51.642 1.00 94.69 106 GLY A N 1
ATOM 768 C CA . GLY A 1 106 ? 42.672 10.791 -50.828 1.00 94.69 106 GLY A CA 1
ATOM 769 C C . GLY A 1 106 ? 43.081 12.100 -51.492 1.00 94.69 106 GLY A C 1
ATOM 770 O O . GLY A 1 106 ? 43.377 12.145 -52.694 1.00 94.69 106 GLY A O 1
ATOM 771 N N . VAL A 1 107 ? 43.112 13.171 -50.704 1.00 94.50 107 VAL A N 1
ATOM 772 C CA . VAL A 1 107 ? 43.472 14.519 -51.136 1.00 94.50 107 VAL A CA 1
ATOM 773 C C . VAL A 1 107 ? 44.530 15.103 -50.205 1.00 94.50 107 VAL A C 1
ATOM 775 O O . VAL A 1 107 ? 44.369 15.157 -48.984 1.00 94.50 107 VAL A O 1
ATOM 778 N N . GLY A 1 108 ? 45.631 15.556 -50.800 1.00 91.62 108 GLY A N 1
ATOM 779 C CA . GLY A 1 108 ? 46.733 16.146 -50.051 1.00 91.62 108 GLY A CA 1
ATOM 780 C C . GLY A 1 108 ? 46.515 17.624 -49.739 1.00 91.62 108 GLY A C 1
ATOM 781 O O . GLY A 1 108 ? 45.843 18.352 -50.471 1.00 91.62 108 GLY A O 1
ATOM 782 N N . GLU A 1 109 ? 47.131 18.094 -48.660 1.00 89.50 109 GLU A N 1
ATOM 783 C CA . GLU A 1 109 ? 47.187 19.512 -48.286 1.00 89.50 109 GLU A CA 1
ATOM 784 C C . GLU A 1 109 ? 48.489 20.155 -48.785 1.00 89.50 109 GLU A C 1
ATOM 786 O O . GLU A 1 109 ? 48.455 21.050 -49.643 1.00 89.50 109 GLU A O 1
ATOM 791 N N . GLY A 1 110 ? 49.623 19.606 -48.320 1.00 87.31 110 GLY A N 1
ATOM 792 C CA . GLY A 1 110 ? 50.997 19.936 -48.729 1.00 87.31 110 GLY A CA 1
ATOM 793 C C . GLY A 1 110 ? 51.308 19.618 -50.203 1.00 87.31 110 GLY A C 1
ATOM 794 O O . GLY A 1 110 ? 52.280 20.104 -50.795 1.00 87.31 110 GLY A O 1
ATOM 795 N N . TYR A 1 111 ? 50.449 18.804 -50.820 1.00 90.81 111 TYR A N 1
ATOM 796 C CA . TYR A 1 111 ? 50.520 18.382 -52.211 1.00 90.81 111 TYR A CA 1
ATOM 797 C C . TYR A 1 111 ? 49.117 18.390 -52.816 1.00 90.81 111 TYR A C 1
ATOM 799 O O . TYR A 1 111 ? 48.187 17.855 -52.237 1.00 90.81 111 TYR A O 1
ATOM 807 N N . SER A 1 112 ? 48.944 18.967 -54.001 1.00 91.62 112 SER A N 1
ATOM 808 C CA . SER A 1 112 ? 47.628 19.201 -54.622 1.00 91.62 112 SER A CA 1
ATOM 809 C C . SER A 1 112 ? 46.938 17.970 -55.230 1.00 91.62 112 SER A C 1
ATOM 811 O O . SER A 1 112 ? 45.996 18.130 -56.010 1.00 91.62 112 SER A O 1
ATOM 813 N N . PHE A 1 113 ? 47.400 16.755 -54.925 1.00 95.50 113 PHE A N 1
ATOM 814 C CA . PHE A 1 113 ? 46.865 15.556 -55.563 1.00 95.50 113 PHE A CA 1
ATOM 815 C C . PHE A 1 113 ? 45.416 15.279 -55.149 1.00 95.50 113 PHE A C 1
ATOM 817 O O . PHE A 1 113 ? 44.990 15.611 -54.046 1.00 95.50 113 PHE A O 1
ATOM 824 N N . VAL A 1 114 ? 44.688 14.618 -56.047 1.00 97.38 114 VAL A N 1
ATOM 825 C CA . VAL A 1 114 ? 43.395 13.975 -55.777 1.00 97.38 114 VAL A CA 1
ATOM 826 C C . VAL A 1 114 ? 43.481 12.586 -56.394 1.00 97.38 114 VAL A C 1
ATOM 828 O O . VAL A 1 114 ? 43.655 12.478 -57.614 1.00 97.38 114 VAL A O 1
ATOM 831 N N . ARG A 1 115 ? 43.430 11.535 -55.575 1.00 97.50 115 ARG A N 1
ATOM 832 C CA . ARG A 1 115 ? 43.682 10.146 -55.992 1.00 97.50 115 ARG A CA 1
ATOM 833 C C . ARG A 1 115 ? 42.621 9.200 -55.450 1.00 97.50 115 ARG A C 1
ATOM 835 O O . ARG A 1 115 ? 42.155 9.396 -54.339 1.00 97.50 115 ARG A O 1
ATOM 842 N N . ILE A 1 116 ? 42.278 8.178 -56.227 1.00 97.94 116 ILE A N 1
ATOM 843 C CA . ILE A 1 116 ? 41.406 7.077 -55.810 1.00 97.94 116 ILE A CA 1
ATOM 844 C C . ILE A 1 116 ? 42.281 5.885 -55.439 1.00 97.94 116 ILE A C 1
ATOM 846 O O . ILE A 1 116 ? 43.113 5.448 -56.246 1.00 97.94 116 ILE A O 1
ATOM 850 N N . TYR A 1 117 ? 42.076 5.365 -54.236 1.00 97.44 117 TYR A N 1
ATOM 851 C CA . TYR A 1 117 ? 42.738 4.181 -53.716 1.00 97.44 117 TYR A CA 1
ATOM 852 C C . TYR A 1 117 ? 41.729 3.048 -53.645 1.00 97.44 117 TYR A C 1
ATOM 854 O O . TYR A 1 117 ? 40.788 3.103 -52.858 1.00 97.44 117 TYR A O 1
ATOM 862 N N . ARG A 1 118 ? 41.958 2.019 -54.459 1.00 96.75 118 ARG A N 1
ATOM 863 C CA . ARG A 1 118 ? 41.122 0.829 -54.471 1.00 96.75 118 ARG A CA 1
ATOM 864 C C . ARG A 1 118 ? 41.420 -0.057 -53.274 1.00 96.75 118 ARG A C 1
ATOM 866 O O . ARG A 1 118 ? 42.600 -0.344 -53.024 1.00 96.75 118 ARG A O 1
ATOM 873 N N . ASN A 1 119 ? 40.383 -0.541 -52.609 1.00 96.44 119 ASN A N 1
ATOM 874 C CA . ASN A 1 119 ? 40.483 -1.543 -51.568 1.00 96.44 119 ASN A CA 1
ATOM 875 C C . ASN A 1 119 ? 40.726 -2.928 -52.176 1.00 96.44 119 ASN A C 1
ATOM 877 O O . ASN A 1 119 ? 39.892 -3.515 -52.852 1.00 96.44 119 ASN A O 1
ATOM 881 N N . ARG A 1 120 ? 41.916 -3.470 -51.938 1.00 95.31 120 ARG A N 1
ATOM 882 C CA . ARG A 1 120 ? 42.311 -4.827 -52.326 1.00 95.31 120 ARG A CA 1
ATOM 883 C C . ARG A 1 120 ? 42.613 -5.693 -51.113 1.00 95.31 120 ARG A C 1
ATOM 885 O O . ARG A 1 120 ? 43.386 -6.646 -51.213 1.00 95.31 120 ARG A O 1
ATOM 892 N N . THR A 1 121 ? 42.029 -5.365 -49.964 1.00 95.38 121 THR A N 1
ATOM 893 C CA . THR A 1 121 ? 42.196 -6.118 -48.713 1.00 95.38 121 THR A CA 1
ATOM 894 C C . THR A 1 121 ? 41.810 -7.589 -48.895 1.00 95.38 121 THR A C 1
ATOM 896 O O . THR A 1 121 ? 42.445 -8.468 -48.311 1.00 95.38 121 THR A O 1
ATOM 899 N N . PHE A 1 122 ? 40.890 -7.884 -49.820 1.00 93.44 122 PHE A N 1
ATOM 900 C CA . PHE A 1 122 ? 40.539 -9.247 -50.219 1.00 93.44 122 PHE A CA 1
ATOM 901 C C . PHE A 1 122 ? 41.703 -10.095 -50.767 1.00 93.44 122 PHE A C 1
ATOM 903 O O . PHE A 1 122 ? 41.640 -11.321 -50.713 1.00 93.44 122 PHE A O 1
ATOM 910 N N . ASP A 1 123 ? 42.780 -9.479 -51.273 1.00 94.94 123 ASP A N 1
ATOM 911 C CA . ASP A 1 123 ? 43.983 -10.205 -51.704 1.00 94.94 123 ASP A CA 1
ATOM 912 C C . ASP A 1 123 ? 44.739 -10.836 -50.514 1.00 94.94 123 ASP A C 1
ATOM 914 O O . ASP A 1 123 ? 45.556 -11.738 -50.713 1.00 94.94 123 ASP A O 1
ATOM 918 N N . ASN A 1 124 ? 44.512 -10.344 -49.291 1.00 94.75 124 ASN A N 1
ATOM 919 C CA . ASN A 1 124 ? 45.083 -10.893 -48.063 1.00 94.75 124 ASN A CA 1
ATOM 920 C C . ASN A 1 124 ? 44.145 -11.970 -47.482 1.00 94.75 124 ASN A C 1
ATOM 922 O O . ASN A 1 124 ? 42.923 -11.825 -47.584 1.00 94.75 124 ASN A O 1
ATOM 926 N N . PRO A 1 125 ? 44.677 -13.051 -46.877 1.00 93.19 125 PRO A N 1
ATOM 927 C CA . PRO A 1 125 ? 43.853 -14.123 -46.319 1.00 93.19 125 PRO A CA 1
ATOM 928 C C . PRO A 1 125 ? 42.952 -13.606 -45.194 1.00 93.19 125 PRO A C 1
ATOM 930 O O . PRO A 1 125 ? 43.340 -12.710 -44.444 1.00 93.19 125 PRO A O 1
ATOM 933 N N . GLU A 1 126 ? 41.760 -14.189 -45.081 1.00 91.62 126 GLU A N 1
ATOM 934 C CA . GLU A 1 126 ? 40.839 -13.903 -43.981 1.00 91.62 126 GLU A CA 1
ATOM 935 C C . GLU A 1 126 ? 41.446 -14.345 -42.637 1.00 91.62 126 GLU A C 1
ATOM 937 O O . GLU A 1 126 ? 42.048 -15.426 -42.566 1.00 91.62 126 GLU A O 1
ATOM 942 N N . PRO A 1 127 ? 41.332 -13.520 -41.582 1.00 89.31 127 PRO A N 1
ATOM 943 C CA . PRO A 1 127 ? 41.686 -13.916 -40.227 1.00 89.31 127 PRO A CA 1
ATOM 944 C C . PRO A 1 127 ? 40.657 -14.899 -39.635 1.00 89.31 127 PRO A C 1
ATOM 946 O O . PRO A 1 127 ? 39.603 -15.153 -40.213 1.00 89.31 127 PRO A O 1
ATOM 949 N N . ASP A 1 128 ? 40.954 -15.450 -38.457 1.00 85.56 128 ASP A N 1
ATOM 950 C CA . ASP A 1 128 ? 39.952 -16.178 -37.674 1.00 85.56 128 ASP A CA 1
ATOM 951 C C . ASP A 1 128 ? 38.950 -15.182 -37.076 1.00 85.56 128 ASP A C 1
ATOM 953 O O . ASP A 1 128 ? 39.231 -14.540 -36.068 1.00 85.56 128 ASP A O 1
ATOM 957 N N . TRP A 1 129 ? 37.781 -15.056 -37.705 1.00 82.12 129 TRP A N 1
ATOM 958 C CA . TRP A 1 129 ? 36.719 -14.138 -37.281 1.00 82.12 129 TRP A CA 1
ATOM 959 C C . TRP A 1 129 ? 36.136 -14.445 -35.895 1.00 82.12 129 TRP A C 1
ATOM 961 O O . TRP A 1 129 ? 35.392 -13.631 -35.356 1.00 82.12 129 TRP A O 1
ATOM 971 N N . THR A 1 130 ? 36.456 -15.600 -35.302 1.00 74.19 130 THR A N 1
ATOM 972 C CA . THR A 1 130 ? 36.045 -15.919 -33.927 1.00 74.19 130 THR A CA 1
ATOM 973 C C . THR A 1 130 ? 36.959 -15.298 -32.866 1.00 74.19 130 THR A C 1
ATOM 975 O O . THR A 1 130 ? 36.555 -15.202 -31.706 1.00 74.19 130 THR A O 1
ATOM 978 N N . ASP A 1 131 ? 38.158 -14.833 -33.241 1.00 80.25 131 ASP A N 1
ATOM 979 C CA . ASP A 1 131 ? 39.028 -14.039 -32.371 1.00 80.25 131 ASP A CA 1
ATOM 980 C C . ASP A 1 131 ? 38.706 -12.541 -32.534 1.00 80.25 131 ASP A C 1
ATOM 982 O O . ASP A 1 131 ? 38.959 -11.960 -33.593 1.00 80.25 131 ASP A O 1
ATOM 986 N N . PRO A 1 132 ? 38.197 -11.866 -31.487 1.00 75.31 132 PRO A N 1
ATOM 987 C CA . PRO A 1 132 ? 37.818 -10.457 -31.575 1.00 75.31 132 PRO A CA 1
ATOM 988 C C . PRO A 1 132 ? 38.991 -9.486 -31.740 1.00 75.31 132 PRO A C 1
ATOM 990 O O . PRO A 1 132 ? 38.769 -8.299 -31.966 1.00 75.31 132 PRO A O 1
ATOM 993 N N . ASN A 1 133 ? 40.234 -9.960 -31.632 1.00 82.38 133 ASN A N 1
ATOM 994 C CA . ASN A 1 133 ? 41.424 -9.156 -31.910 1.00 82.38 133 ASN A CA 1
ATOM 995 C C . ASN A 1 133 ? 41.966 -9.380 -33.327 1.00 82.38 133 ASN A C 1
ATOM 997 O O . ASN A 1 133 ? 42.991 -8.804 -33.703 1.00 82.38 133 ASN A O 1
ATOM 1001 N N . ALA A 1 134 ? 41.331 -10.246 -34.115 1.00 85.12 134 ALA A N 1
ATOM 1002 C CA . ALA A 1 134 ? 41.844 -10.614 -35.415 1.00 85.12 134 ALA A CA 1
ATOM 1003 C C . ALA A 1 134 ? 41.525 -9.533 -36.460 1.00 85.12 134 ALA A C 1
ATOM 1005 O O . ALA A 1 134 ? 40.374 -9.158 -36.699 1.00 85.12 134 ALA A O 1
ATOM 1006 N N . VAL A 1 135 ? 42.578 -9.037 -37.110 1.00 89.56 135 VAL A N 1
ATOM 1007 C CA . VAL A 1 135 ? 42.504 -7.999 -38.145 1.00 89.56 135 VAL A CA 1
ATOM 1008 C C . VAL A 1 135 ? 42.970 -8.551 -39.484 1.00 89.56 135 VAL A C 1
ATOM 1010 O O . VAL A 1 135 ? 44.018 -9.202 -39.571 1.00 89.56 135 VAL A O 1
ATOM 1013 N N . ARG A 1 136 ? 42.215 -8.277 -40.551 1.00 93.00 136 ARG A N 1
ATOM 1014 C CA . ARG A 1 136 ? 42.672 -8.539 -41.915 1.00 93.00 136 ARG A CA 1
ATOM 1015 C C . ARG A 1 136 ? 43.618 -7.409 -42.303 1.00 93.00 136 ARG A C 1
ATOM 1017 O O . ARG A 1 136 ? 43.327 -6.246 -42.083 1.00 93.00 136 ARG A O 1
ATOM 1024 N N . GLN A 1 137 ? 44.796 -7.712 -42.835 1.00 93.38 137 GLN A N 1
ATOM 1025 C CA . GLN A 1 137 ? 45.747 -6.640 -43.157 1.00 93.38 137 GLN A CA 1
ATOM 1026 C C . GLN A 1 137 ? 45.195 -5.760 -44.295 1.00 93.38 137 GLN A C 1
ATOM 1028 O O . GLN A 1 137 ? 44.896 -6.319 -45.352 1.00 93.38 137 GLN A O 1
ATOM 1033 N N . PRO A 1 138 ? 45.072 -4.427 -44.132 1.00 94.56 138 PRO A N 1
ATOM 1034 C CA . PRO A 1 138 ? 44.600 -3.547 -45.198 1.00 94.56 138 PRO A CA 1
ATOM 1035 C C . PRO A 1 138 ? 45.512 -3.580 -46.430 1.00 94.56 138 PRO A C 1
ATOM 1037 O O . PRO A 1 138 ? 46.732 -3.735 -46.319 1.00 94.56 138 PRO A O 1
ATOM 1040 N N . LYS A 1 139 ? 44.940 -3.400 -47.625 1.00 95.00 139 LYS A N 1
ATOM 1041 C CA . LYS A 1 139 ? 45.720 -3.227 -48.860 1.00 95.00 139 LYS A CA 1
ATOM 1042 C C . LYS A 1 139 ? 45.041 -2.251 -49.810 1.00 95.00 139 LYS A C 1
ATOM 1044 O O . LYS A 1 139 ? 44.178 -2.642 -50.586 1.00 95.00 139 LYS A O 1
ATOM 1049 N N . PHE A 1 140 ? 45.505 -1.007 -49.813 1.00 94.94 140 PHE A N 1
ATOM 1050 C CA . PHE A 1 140 ? 44.978 0.047 -50.679 1.00 94.94 140 PHE A CA 1
ATOM 1051 C C . PHE A 1 140 ? 45.958 0.401 -51.794 1.00 94.94 140 PHE A C 1
ATOM 1053 O O . PHE A 1 140 ? 47.148 0.611 -51.554 1.00 94.94 140 PHE A O 1
ATOM 1060 N N . VAL A 1 141 ? 45.470 0.455 -53.034 1.00 95.44 141 VAL A N 1
ATOM 1061 C CA . VAL A 1 141 ? 46.303 0.713 -54.218 1.00 95.44 141 VAL A CA 1
ATOM 1062 C C . VAL A 1 141 ? 45.780 1.932 -54.957 1.00 95.44 141 VAL A C 1
ATOM 1064 O O . VAL A 1 141 ? 44.617 1.972 -55.333 1.00 95.44 141 VAL A O 1
ATOM 1067 N N . ASN A 1 142 ? 46.641 2.913 -55.227 1.00 95.94 142 ASN A N 1
ATOM 1068 C CA . ASN A 1 142 ? 46.277 4.033 -56.095 1.00 95.94 142 ASN A CA 1
ATOM 1069 C C . ASN A 1 142 ? 45.964 3.522 -57.514 1.00 95.94 142 ASN A C 1
ATOM 1071 O O . ASN A 1 142 ? 46.844 2.994 -58.198 1.00 95.94 142 ASN A O 1
ATOM 1075 N N . VAL A 1 143 ? 44.719 3.703 -57.952 1.00 96.94 143 VAL A N 1
ATOM 1076 C CA . VAL A 1 143 ? 44.213 3.246 -59.256 1.00 96.94 143 VAL A CA 1
ATOM 1077 C C . VAL A 1 143 ? 43.860 4.391 -60.204 1.00 96.94 143 VAL A C 1
ATOM 1079 O O . VAL A 1 143 ? 43.744 4.180 -61.418 1.00 96.94 143 VAL A O 1
ATOM 1082 N N . ARG A 1 144 ? 43.706 5.616 -59.687 1.00 96.62 144 ARG A N 1
ATOM 1083 C CA . ARG A 1 144 ? 43.358 6.793 -60.489 1.00 96.62 144 ARG A CA 1
ATOM 1084 C C . ARG A 1 144 ? 43.873 8.076 -59.852 1.00 96.62 144 ARG A C 1
ATOM 1086 O O . ARG A 1 144 ? 43.643 8.329 -58.680 1.00 96.62 144 ARG A O 1
ATOM 1093 N N . GLU A 1 145 ? 44.466 8.944 -60.665 1.00 96.69 145 GLU A N 1
ATOM 1094 C CA . GLU A 1 145 ? 44.822 10.313 -60.284 1.00 96.69 145 GLU A CA 1
ATOM 1095 C C . GLU A 1 145 ? 43.925 11.301 -61.049 1.00 96.69 145 GLU A C 1
ATOM 1097 O O . GLU A 1 145 ? 43.937 11.332 -62.281 1.00 96.69 145 GLU A O 1
ATOM 1102 N N . LEU A 1 146 ? 43.109 12.070 -60.321 1.00 97.06 146 LEU A N 1
ATOM 1103 C CA . LEU A 1 146 ? 42.217 13.106 -60.866 1.00 97.06 146 LEU A CA 1
ATOM 1104 C C . LEU A 1 146 ? 42.918 14.464 -60.960 1.00 97.06 146 LEU A C 1
ATOM 1106 O O . LEU A 1 146 ? 42.637 15.255 -61.862 1.00 97.06 146 LEU A O 1
ATOM 1110 N N . VAL A 1 147 ? 43.846 14.721 -60.034 1.00 96.56 147 VAL A N 1
ATOM 1111 C CA . VAL A 1 147 ? 44.722 15.895 -60.025 1.00 96.56 147 VAL A CA 1
ATOM 1112 C C . VAL A 1 147 ? 46.138 15.433 -59.719 1.00 96.56 147 VAL A C 1
ATOM 1114 O O . VAL A 1 147 ? 46.365 14.745 -58.725 1.00 96.56 147 VAL A O 1
ATOM 1117 N N . SER A 1 148 ? 47.086 15.816 -60.573 1.00 93.81 148 SER A N 1
ATOM 1118 C CA . SER A 1 148 ? 48.500 15.480 -60.412 1.00 93.81 148 SER A CA 1
ATOM 1119 C C . SER A 1 148 ? 49.109 16.165 -59.195 1.00 93.81 148 SER A C 1
ATOM 1121 O O . SER A 1 148 ? 48.903 17.365 -58.998 1.00 93.81 148 SER A O 1
ATOM 1123 N N . SER A 1 149 ? 49.935 15.439 -58.445 1.00 93.81 149 SER A N 1
ATOM 1124 C CA . SER A 1 149 ? 50.656 15.998 -57.299 1.00 93.81 149 SER A CA 1
ATOM 1125 C C . SER A 1 149 ? 51.566 17.173 -57.688 1.00 93.81 149 SER A C 1
ATOM 1127 O O . SER A 1 149 ? 52.426 17.064 -58.562 1.00 93.81 149 SER A O 1
ATOM 1129 N N . SER A 1 150 ? 51.402 18.304 -57.004 1.00 92.69 150 SER A N 1
ATOM 1130 C CA . SER A 1 150 ? 52.355 19.419 -57.000 1.00 92.69 150 SER A CA 1
ATOM 1131 C C . SER A 1 150 ? 52.367 20.087 -55.626 1.00 92.69 150 SER A C 1
ATOM 1133 O O . SER A 1 150 ? 51.330 20.113 -54.963 1.00 92.69 150 SER A O 1
ATOM 1135 N N . SER A 1 151 ? 53.521 20.609 -55.189 1.00 91.56 151 SER A N 1
ATOM 1136 C CA . SER A 1 151 ? 53.636 21.275 -53.882 1.00 91.56 151 SER A CA 1
ATOM 1137 C C . SER A 1 151 ? 52.605 22.395 -53.764 1.00 91.56 151 SER A C 1
ATOM 1139 O O . SER A 1 151 ? 52.454 23.233 -54.657 1.00 91.56 151 SER A O 1
ATOM 1141 N N . SER A 1 152 ? 51.854 22.366 -52.674 1.00 88.50 152 SER A N 1
ATOM 1142 C CA . SER A 1 152 ? 50.755 23.278 -52.405 1.00 88.50 152 SER A CA 1
ATOM 1143 C C . SER A 1 152 ? 50.593 23.423 -50.901 1.00 88.50 152 SER A C 1
ATOM 1145 O O . SER A 1 152 ? 51.123 22.620 -50.157 1.00 88.50 152 SER A O 1
ATOM 1147 N N . ASN A 1 153 ? 49.887 24.444 -50.437 1.00 88.31 153 ASN A N 1
ATOM 1148 C CA . ASN A 1 153 ? 49.510 24.514 -49.031 1.00 88.31 153 ASN A CA 1
ATOM 1149 C C . ASN A 1 153 ? 48.128 25.151 -48.953 1.00 88.31 153 ASN A C 1
ATOM 1151 O O . ASN A 1 153 ? 47.998 26.378 -48.939 1.00 88.31 153 ASN A O 1
ATOM 1155 N N . LYS A 1 154 ? 47.102 24.313 -49.095 1.00 90.94 154 LYS A N 1
ATOM 1156 C CA . LYS A 1 154 ? 45.719 24.735 -49.309 1.00 90.94 154 LYS A CA 1
ATOM 1157 C C . LYS A 1 154 ? 44.755 23.733 -48.699 1.00 90.94 154 LYS A C 1
ATOM 1159 O O . LYS A 1 154 ? 44.967 22.528 -48.814 1.00 90.94 154 LYS A O 1
ATOM 1164 N N . ILE A 1 155 ? 43.658 24.261 -48.175 1.00 90.81 155 ILE A N 1
ATOM 1165 C CA . ILE A 1 155 ? 42.544 23.477 -47.651 1.00 90.81 155 ILE A CA 1
ATOM 1166 C C . ILE A 1 155 ? 41.705 22.911 -48.791 1.00 90.81 155 ILE A C 1
ATOM 1168 O O . ILE A 1 155 ? 41.488 23.595 -49.803 1.00 90.81 155 ILE A O 1
ATOM 1172 N N . ARG A 1 156 ? 41.263 21.657 -48.643 1.00 93.38 156 ARG A N 1
ATOM 1173 C CA . ARG A 1 156 ? 40.562 20.914 -49.696 1.00 93.38 156 ARG A CA 1
ATOM 1174 C C . ARG A 1 156 ? 39.433 20.016 -49.177 1.00 93.38 156 ARG A C 1
ATOM 1176 O O . ARG A 1 156 ? 39.499 18.805 -49.397 1.00 93.38 156 ARG A O 1
ATOM 1183 N N . PRO A 1 157 ? 38.384 20.572 -48.540 1.00 93.38 157 PRO A N 1
ATOM 1184 C CA . PRO A 1 157 ? 37.254 19.758 -48.108 1.00 93.38 157 PRO A CA 1
ATOM 1185 C C . PRO A 1 157 ? 36.702 18.977 -49.306 1.00 93.38 157 PRO A C 1
ATOM 1187 O O . PRO A 1 157 ? 36.490 19.530 -50.396 1.00 93.38 157 PRO A O 1
ATOM 1190 N N . THR A 1 158 ? 36.566 17.673 -49.100 1.00 95.69 158 THR A N 1
ATOM 1191 C CA . THR A 1 158 ? 36.290 16.673 -50.130 1.00 95.69 158 THR A CA 1
ATOM 1192 C C . THR A 1 158 ? 35.163 15.783 -49.641 1.00 95.69 158 THR A C 1
ATOM 1194 O O . THR A 1 158 ? 35.124 15.454 -48.464 1.00 95.69 158 THR A O 1
ATOM 1197 N N . VAL A 1 159 ? 34.257 15.427 -50.544 1.00 97.31 159 VAL A N 1
ATOM 1198 C CA . VAL A 1 159 ? 33.171 14.485 -50.275 1.00 97.31 159 VAL A CA 1
ATOM 1199 C C . VAL A 1 159 ? 32.905 13.654 -51.531 1.00 97.31 159 VAL A C 1
ATOM 1201 O O . VAL A 1 159 ? 32.993 14.169 -52.655 1.00 97.31 159 VAL A O 1
ATOM 1204 N N . ALA A 1 160 ? 32.613 12.376 -51.349 1.00 97.69 160 ALA A N 1
ATOM 1205 C CA . ALA A 1 160 ? 32.319 11.400 -52.376 1.00 97.69 160 ALA A CA 1
ATOM 1206 C C . ALA A 1 160 ? 30.884 10.893 -52.220 1.00 97.69 160 ALA A C 1
ATOM 1208 O O . ALA A 1 160 ? 30.433 10.554 -51.133 1.00 97.69 160 ALA A O 1
ATOM 1209 N N . ALA A 1 161 ? 30.139 10.882 -53.319 1.00 97.44 161 ALA A N 1
ATOM 1210 C CA . ALA A 1 161 ? 28.732 10.502 -53.324 1.00 97.44 161 ALA A CA 1
ATOM 1211 C C . ALA A 1 161 ? 28.228 10.356 -54.757 1.00 97.44 161 ALA A C 1
ATOM 1213 O O . ALA A 1 161 ? 28.755 10.990 -55.666 1.00 97.44 161 ALA A O 1
ATOM 1214 N N . ASP A 1 162 ? 27.171 9.578 -54.969 1.00 97.06 162 ASP A N 1
ATOM 1215 C CA . ASP A 1 162 ? 26.487 9.496 -56.264 1.00 97.06 162 ASP A CA 1
ATOM 1216 C C . ASP A 1 162 ? 25.601 10.739 -56.492 1.00 97.06 162 ASP A C 1
ATOM 1218 O O . ASP A 1 162 ? 24.374 10.714 -56.364 1.00 97.06 162 ASP A O 1
ATOM 1222 N N . PHE A 1 163 ? 26.238 11.878 -56.776 1.00 98.00 163 PHE A N 1
ATOM 1223 C CA . PHE A 1 163 ? 25.559 13.163 -56.956 1.00 98.00 163 PHE A CA 1
ATOM 1224 C C . PHE A 1 163 ? 24.657 13.189 -58.190 1.00 98.00 163 PHE A C 1
ATOM 1226 O O . PHE A 1 163 ? 23.754 14.028 -58.274 1.00 98.00 163 PHE A O 1
ATOM 1233 N N . ASN A 1 164 ? 24.921 12.322 -59.167 1.00 96.50 164 ASN A N 1
ATOM 1234 C CA . ASN A 1 164 ? 24.161 12.250 -60.406 1.00 96.50 164 ASN A CA 1
ATOM 1235 C C . ASN A 1 164 ? 23.152 11.080 -60.453 1.00 96.50 164 ASN A C 1
ATOM 1237 O O . ASN A 1 164 ? 22.358 11.006 -61.394 1.00 96.50 164 ASN A O 1
ATOM 1241 N N . GLY A 1 165 ? 23.122 10.227 -59.430 1.00 95.31 165 GLY A N 1
ATOM 1242 C CA . GLY A 1 165 ? 22.168 9.134 -59.261 1.00 95.31 165 GLY A CA 1
ATOM 1243 C C . GLY A 1 165 ? 22.331 7.989 -60.263 1.00 95.31 165 GLY A C 1
ATOM 1244 O O . GLY A 1 165 ? 21.341 7.330 -60.597 1.00 95.31 165 GLY A O 1
ATOM 1245 N N . ASP A 1 166 ? 23.520 7.792 -60.838 1.00 93.38 166 ASP A N 1
ATOM 1246 C CA . ASP A 1 166 ? 23.778 6.709 -61.796 1.00 93.38 166 ASP A CA 1
ATOM 1247 C C . ASP A 1 166 ? 24.265 5.404 -61.148 1.00 93.38 166 ASP A C 1
ATOM 1249 O O . ASP A 1 166 ? 24.482 4.417 -61.859 1.00 93.38 166 ASP A O 1
ATOM 1253 N N . GLY A 1 167 ? 24.343 5.376 -59.819 1.00 92.69 167 GLY A N 1
ATOM 1254 C CA . GLY A 1 167 ? 24.824 4.277 -58.995 1.00 92.69 167 GLY A CA 1
ATOM 1255 C C . GLY A 1 167 ? 26.335 4.292 -58.781 1.00 92.69 167 GLY A C 1
ATOM 1256 O O . GLY A 1 167 ? 26.835 3.408 -58.089 1.00 92.69 167 GLY A O 1
ATOM 1257 N N . TRP A 1 168 ? 27.070 5.240 -59.369 1.00 95.75 168 TRP A N 1
ATOM 1258 C CA . TRP A 1 168 ? 28.525 5.302 -59.280 1.00 95.75 168 TRP A CA 1
ATOM 1259 C C . TRP A 1 168 ? 28.963 6.548 -58.508 1.00 95.75 168 TRP A C 1
ATOM 1261 O O . TRP A 1 168 ? 28.632 7.663 -58.901 1.00 95.75 168 TRP A O 1
ATOM 1271 N N . PRO A 1 169 ? 29.742 6.395 -57.426 1.00 97.56 169 PRO A N 1
ATOM 1272 C CA . PRO A 1 169 ? 30.173 7.536 -56.633 1.00 97.56 169 PRO A CA 1
ATOM 1273 C C . PRO A 1 169 ? 31.028 8.532 -57.426 1.00 97.56 169 PRO A C 1
ATOM 1275 O O . PRO A 1 169 ? 32.000 8.167 -58.097 1.00 97.56 169 PRO A O 1
ATOM 1278 N N . ASP A 1 170 ? 30.677 9.806 -57.299 1.00 98.19 170 ASP A N 1
ATOM 1279 C CA . ASP A 1 170 ? 31.361 10.971 -57.847 1.00 98.19 170 ASP A CA 1
ATOM 1280 C C . ASP A 1 170 ? 32.244 11.631 -56.772 1.00 98.19 170 ASP A C 1
ATOM 1282 O O . ASP A 1 170 ? 32.114 11.345 -55.584 1.00 98.19 170 ASP A O 1
ATOM 1286 N N . VAL A 1 171 ? 33.131 12.554 -57.165 1.00 98.56 171 VAL A N 1
ATOM 1287 C CA . VAL A 1 171 ? 34.018 13.271 -56.226 1.00 98.56 171 VAL A CA 1
ATOM 1288 C C . VAL A 1 171 ? 33.806 14.776 -56.320 1.00 98.56 171 VAL A C 1
ATOM 1290 O O . VAL A 1 171 ? 34.055 15.374 -57.370 1.00 98.56 171 VAL A O 1
ATOM 1293 N N . PHE A 1 172 ? 33.421 15.412 -55.214 1.00 98.38 172 PHE A N 1
ATOM 1294 C CA . PHE A 1 172 ? 33.419 16.864 -55.051 1.00 98.38 172 PHE A CA 1
ATOM 1295 C C . PHE A 1 172 ? 34.621 17.312 -54.217 1.00 98.38 172 PHE A C 1
ATOM 1297 O O . PHE A 1 172 ? 34.944 16.719 -53.193 1.00 98.38 172 PHE A O 1
ATOM 1304 N N . ARG A 1 173 ? 35.254 18.416 -54.621 1.00 96.56 173 ARG A N 1
ATOM 1305 C CA . ARG A 1 173 ? 36.331 19.065 -53.865 1.00 96.56 173 ARG A CA 1
ATOM 1306 C C . ARG A 1 173 ? 36.246 20.579 -53.991 1.00 96.56 173 ARG A C 1
ATOM 1308 O O . ARG A 1 173 ? 36.231 21.098 -55.113 1.00 96.56 173 ARG A O 1
ATOM 1315 N N . ALA A 1 174 ? 36.327 21.298 -52.876 1.00 96.06 174 ALA A N 1
ATOM 1316 C CA . ALA A 1 174 ? 36.617 22.734 -52.876 1.00 96.06 174 ALA A CA 1
ATOM 1317 C C . ALA A 1 174 ? 38.100 23.006 -52.585 1.00 96.06 174 ALA A C 1
ATOM 1319 O O . ALA A 1 174 ? 38.782 22.160 -52.033 1.00 96.06 174 ALA A O 1
ATOM 1320 N N . GLU A 1 175 ? 38.632 24.160 -52.979 1.00 94.75 175 GLU A N 1
ATOM 1321 C CA . GLU A 1 175 ? 40.022 24.535 -52.701 1.00 94.75 175 GLU A CA 1
ATOM 1322 C C . GLU A 1 175 ? 40.136 26.033 -52.371 1.00 94.75 175 GLU A C 1
ATOM 1324 O O . GLU A 1 175 ? 39.539 26.882 -53.046 1.00 94.75 175 GLU A O 1
ATOM 1329 N N . GLY A 1 176 ? 40.933 26.357 -51.347 1.00 92.31 176 GLY A N 1
ATOM 1330 C CA . GLY A 1 176 ? 41.233 27.722 -50.905 1.00 92.31 176 GLY A CA 1
ATOM 1331 C C . GLY A 1 176 ? 42.545 27.816 -50.121 1.00 92.31 176 GLY A C 1
ATOM 1332 O O . GLY A 1 176 ? 43.202 26.810 -49.871 1.00 92.31 176 GLY A O 1
ATOM 1333 N N . SER A 1 177 ? 42.953 29.026 -49.741 1.00 90.38 177 SER A N 1
ATOM 1334 C CA . SER A 1 177 ? 44.024 29.200 -48.747 1.00 90.38 177 SER A CA 1
ATOM 1335 C C . SER A 1 177 ? 43.482 28.908 -47.339 1.00 90.38 177 SER A C 1
ATOM 1337 O O . SER A 1 177 ? 42.277 29.032 -47.125 1.00 90.38 177 SER A O 1
ATOM 1339 N N . PHE A 1 178 ? 44.346 28.579 -46.376 1.00 84.56 178 PHE A N 1
ATOM 1340 C CA . PHE A 1 178 ? 43.949 28.440 -44.963 1.00 84.56 178 PHE A CA 1
ATOM 1341 C C . PHE A 1 178 ? 43.200 29.656 -44.447 1.00 84.56 178 PHE A C 1
ATOM 1343 O O . PHE A 1 178 ? 43.558 30.781 -44.806 1.00 84.56 178 PHE A O 1
ATOM 1350 N N . TYR A 1 179 ? 42.202 29.423 -43.594 1.00 83.94 179 TYR A N 1
ATOM 1351 C CA . TYR A 1 179 ? 41.381 30.477 -43.001 1.00 83.94 179 TYR A CA 1
ATOM 1352 C C . TYR A 1 179 ? 40.799 31.432 -44.050 1.00 83.94 179 TYR A C 1
ATOM 1354 O O . TYR A 1 179 ? 40.707 32.640 -43.838 1.00 83.94 179 TYR A O 1
ATOM 1362 N N . THR A 1 180 ? 40.453 30.927 -45.235 1.00 88.00 180 THR A N 1
ATOM 1363 C CA . THR A 1 180 ? 39.806 31.734 -46.272 1.00 88.00 180 THR A CA 1
ATOM 1364 C C . THR A 1 180 ? 38.622 31.006 -46.875 1.00 88.00 180 THR A C 1
ATOM 1366 O O . THR A 1 180 ? 38.412 29.809 -46.680 1.00 88.00 180 THR A O 1
ATOM 1369 N N . ARG A 1 181 ? 37.828 31.760 -47.634 1.00 92.31 181 ARG A N 1
ATOM 1370 C CA . ARG A 1 181 ? 36.766 31.196 -48.457 1.00 92.31 181 ARG A CA 1
ATOM 1371 C C . ARG A 1 181 ? 37.377 30.493 -49.675 1.00 92.31 181 ARG A C 1
ATOM 1373 O O . ARG A 1 181 ? 38.174 31.129 -50.375 1.00 92.31 181 ARG A O 1
ATOM 1380 N N . PRO A 1 182 ? 36.985 29.244 -49.986 1.00 94.94 182 PRO A N 1
ATOM 1381 C CA . PRO A 1 182 ? 37.400 28.579 -51.212 1.00 94.94 182 PRO A CA 1
ATOM 1382 C C . PRO A 1 182 ? 37.112 29.437 -52.444 1.00 94.94 182 PRO A C 1
ATOM 1384 O O . PRO A 1 182 ? 36.055 30.059 -52.562 1.00 94.94 182 PRO A O 1
ATOM 1387 N N . ASN A 1 183 ? 38.048 29.473 -53.386 1.00 95.56 183 ASN A N 1
ATOM 1388 C CA . ASN A 1 183 ? 37.877 30.176 -54.659 1.00 95.56 183 ASN A CA 1
ATOM 1389 C C . ASN A 1 183 ? 37.726 29.215 -55.845 1.00 95.56 183 ASN A C 1
ATOM 1391 O O . ASN A 1 183 ? 37.415 29.653 -56.953 1.00 95.56 183 ASN A O 1
ATOM 1395 N N . VAL A 1 184 ? 37.903 27.915 -55.610 1.00 95.81 184 VAL A N 1
ATOM 1396 C CA . VAL A 1 184 ? 37.734 26.853 -56.599 1.00 95.81 184 VAL A CA 1
ATOM 1397 C C . VAL A 1 184 ? 36.836 25.767 -56.013 1.00 95.81 184 VAL A C 1
ATOM 1399 O O . VAL A 1 184 ? 36.967 25.411 -54.848 1.00 95.81 184 VAL A O 1
ATOM 1402 N N . ALA A 1 185 ? 35.943 25.220 -56.833 1.00 97.31 185 ALA A N 1
ATOM 1403 C CA . ALA A 1 185 ? 35.286 23.947 -56.565 1.00 97.31 185 ALA A CA 1
ATOM 1404 C C . ALA A 1 185 ? 35.229 23.127 -57.849 1.00 97.31 185 ALA A C 1
ATOM 1406 O O . ALA A 1 185 ? 35.106 23.679 -58.950 1.00 97.31 185 ALA A O 1
ATOM 1407 N N . THR A 1 186 ? 35.361 21.817 -57.709 1.00 98.25 186 THR A N 1
ATOM 1408 C CA . THR A 1 186 ? 35.430 20.881 -58.825 1.00 98.25 186 THR A CA 1
ATOM 1409 C C . THR A 1 186 ? 34.637 19.630 -58.484 1.00 98.25 186 THR A C 1
ATOM 1411 O O . THR A 1 186 ? 34.808 19.080 -57.401 1.00 98.25 186 THR A O 1
ATOM 1414 N N . LEU A 1 187 ? 33.786 19.195 -59.411 1.00 98.44 187 LEU A N 1
ATOM 1415 C CA . LEU A 1 187 ? 33.094 17.910 -59.365 1.00 98.44 187 LEU A CA 1
ATOM 1416 C C . LEU A 1 187 ? 33.588 17.045 -60.524 1.00 98.44 187 LEU A C 1
ATOM 1418 O O . LEU A 1 187 ? 33.577 17.489 -61.678 1.00 98.44 187 LEU A O 1
ATOM 1422 N N . TRP A 1 188 ? 34.032 15.831 -60.216 1.00 98.62 188 TRP A N 1
ATOM 1423 C CA . TRP A 1 188 ? 34.359 14.797 -61.192 1.00 98.62 188 TRP A CA 1
ATOM 1424 C C . TRP A 1 188 ? 33.281 13.727 -61.146 1.00 98.62 188 TRP A C 1
ATOM 1426 O O . TRP A 1 188 ? 33.166 13.023 -60.147 1.00 98.62 188 TRP A O 1
ATOM 1436 N N . LEU A 1 189 ? 32.528 13.598 -62.239 1.00 98.31 189 LEU A N 1
ATOM 1437 C CA . LEU A 1 189 ? 31.557 12.516 -62.359 1.00 98.31 189 LEU A CA 1
ATOM 1438 C C . LEU A 1 189 ? 32.254 11.225 -62.765 1.00 98.31 189 LEU A C 1
ATOM 1440 O O . LEU A 1 189 ? 33.071 11.235 -63.701 1.00 98.31 189 LEU A O 1
ATOM 1444 N N . ASN A 1 190 ? 31.907 10.130 -62.107 1.00 97.94 190 ASN A N 1
ATOM 1445 C CA . ASN A 1 190 ? 32.261 8.797 -62.555 1.00 97.94 190 ASN A CA 1
ATOM 1446 C C . ASN A 1 190 ? 31.578 8.525 -63.908 1.00 97.94 190 ASN A C 1
ATOM 1448 O O . ASN A 1 190 ? 30.546 9.095 -64.253 1.00 97.94 190 ASN A O 1
ATOM 1452 N N . ARG A 1 191 ? 32.204 7.718 -64.763 1.00 96.62 191 ARG A N 1
ATOM 1453 C CA . ARG A 1 191 ? 31.679 7.386 -66.100 1.00 96.62 191 ARG A CA 1
ATOM 1454 C C . ARG A 1 191 ? 30.784 6.157 -66.081 1.00 96.62 191 ARG A C 1
ATOM 1456 O O . ARG A 1 191 ? 30.580 5.571 -67.150 1.00 96.62 191 ARG A O 1
ATOM 1463 N N . ALA A 1 192 ? 30.358 5.720 -64.903 1.00 94.75 192 ALA A N 1
ATOM 1464 C CA . ALA A 1 192 ? 29.669 4.458 -64.703 1.00 94.75 192 ALA A CA 1
ATOM 1465 C C . ALA A 1 192 ? 30.356 3.278 -65.417 1.00 94.75 192 ALA A C 1
ATOM 1467 O O . ALA A 1 192 ? 29.719 2.476 -66.104 1.00 94.75 192 ALA A O 1
ATOM 1468 N N . SER A 1 193 ? 31.695 3.262 -65.403 1.00 96.06 193 SER A N 1
ATOM 1469 C CA . SER A 1 193 ? 32.485 2.256 -66.113 1.00 96.06 193 SER A CA 1
ATOM 1470 C C . SER A 1 193 ? 33.930 2.192 -65.639 1.00 96.06 193 SER A C 1
ATOM 1472 O O . SER A 1 193 ? 34.580 3.213 -65.403 1.00 96.06 193 SER A O 1
ATOM 1474 N N . ASN A 1 194 ? 34.466 0.974 -65.655 1.00 97.19 194 ASN A N 1
ATOM 1475 C CA . ASN A 1 194 ? 35.869 0.695 -65.383 1.00 97.19 194 ASN A CA 1
ATOM 1476 C C . ASN A 1 194 ? 36.694 0.603 -66.677 1.00 97.19 194 ASN A C 1
ATOM 1478 O O . ASN A 1 194 ? 36.166 0.394 -67.775 1.00 97.19 194 ASN A O 1
ATOM 1482 N N . ASP A 1 195 ? 38.007 0.807 -66.575 1.00 95.38 195 ASP A N 1
ATOM 1483 C CA . ASP A 1 195 ? 38.944 0.492 -67.655 1.00 95.38 195 ASP A CA 1
ATOM 1484 C C . ASP A 1 195 ? 39.277 -1.012 -67.704 1.00 95.38 195 ASP A C 1
ATOM 1486 O O . ASP A 1 195 ? 38.735 -1.818 -66.951 1.00 95.38 195 ASP A O 1
ATOM 1490 N N . SER A 1 196 ? 40.150 -1.425 -68.629 1.00 95.19 196 SER A N 1
ATOM 1491 C CA . SER A 1 196 ? 40.496 -2.843 -68.816 1.00 95.19 196 SER A CA 1
ATOM 1492 C C . SER A 1 196 ? 41.186 -3.488 -67.612 1.00 95.19 196 SER A C 1
ATOM 1494 O O . SER A 1 196 ? 41.262 -4.711 -67.554 1.00 95.19 196 SER A O 1
ATOM 1496 N N . SER A 1 197 ? 41.722 -2.683 -66.693 1.00 93.75 197 SER A N 1
ATOM 1497 C CA . SER A 1 197 ? 42.331 -3.155 -65.449 1.00 93.75 197 SER A CA 1
ATOM 1498 C C . SER A 1 197 ? 41.323 -3.214 -64.301 1.00 93.75 197 SER A C 1
ATOM 1500 O O . SER A 1 197 ? 41.703 -3.573 -63.192 1.00 93.75 197 SER A O 1
ATOM 1502 N N . GLY A 1 198 ? 40.057 -2.869 -64.559 1.00 93.19 198 GLY A N 1
ATOM 1503 C CA . GLY A 1 198 ? 39.017 -2.789 -63.543 1.00 93.19 198 GLY A CA 1
ATOM 1504 C C . GLY A 1 198 ? 39.037 -1.489 -62.742 1.00 93.19 198 GLY A C 1
ATOM 1505 O O . GLY A 1 198 ? 38.339 -1.428 -61.746 1.00 93.19 198 GLY A O 1
ATOM 1506 N N . ASN A 1 199 ? 39.797 -0.465 -63.154 1.00 96.00 199 ASN A N 1
ATOM 1507 C CA . ASN A 1 199 ? 39.908 0.790 -62.403 1.00 96.00 199 ASN A CA 1
ATOM 1508 C C . ASN A 1 199 ? 38.819 1.793 -62.814 1.00 96.00 199 ASN A C 1
ATOM 1510 O O . ASN A 1 199 ? 38.526 1.903 -64.015 1.00 96.00 199 ASN A O 1
ATOM 1514 N N . PRO A 1 200 ? 38.322 2.632 -61.888 1.00 97.00 200 PRO A N 1
ATOM 1515 C CA . PRO A 1 200 ? 37.226 3.550 -62.170 1.00 97.00 200 PRO A CA 1
ATOM 1516 C C . PRO A 1 200 ? 37.646 4.640 -63.157 1.00 97.00 200 PRO A C 1
ATOM 1518 O O . PRO A 1 200 ? 38.810 5.074 -63.203 1.00 97.00 200 PRO A O 1
ATOM 1521 N N . ARG A 1 201 ? 36.708 5.091 -63.993 1.00 97.44 201 ARG A N 1
ATOM 1522 C CA . ARG A 1 201 ? 36.940 6.141 -64.996 1.00 97.44 201 ARG A CA 1
ATOM 1523 C C . ARG A 1 201 ? 36.121 7.374 -64.658 1.00 97.44 201 ARG A C 1
ATOM 1525 O O . ARG A 1 201 ? 34.919 7.283 -64.484 1.00 97.44 201 ARG A O 1
ATOM 1532 N N . PHE A 1 202 ? 36.748 8.545 -64.713 1.00 97.88 202 PHE A N 1
ATOM 1533 C CA . PHE A 1 202 ? 36.085 9.820 -64.433 1.00 97.88 202 PHE A CA 1
ATOM 1534 C C . PHE A 1 202 ? 36.031 10.727 -65.664 1.00 97.88 202 PHE A C 1
ATOM 1536 O O . PHE A 1 202 ? 36.850 10.651 -66.593 1.00 97.88 202 PHE A O 1
ATOM 1543 N N . ASN A 1 203 ? 35.013 11.577 -65.713 1.00 97.19 203 ASN A N 1
ATOM 1544 C CA . ASN A 1 203 ? 34.941 12.706 -66.630 1.00 97.19 203 ASN A CA 1
ATOM 1545 C C . ASN A 1 203 ? 35.936 13.801 -66.219 1.00 97.19 203 ASN A C 1
ATOM 1547 O O . ASN A 1 203 ? 36.476 13.800 -65.114 1.00 97.19 203 ASN A O 1
ATOM 1551 N N . ASN A 1 204 ? 36.194 14.748 -67.125 1.00 96.94 204 ASN A N 1
ATOM 1552 C CA . ASN A 1 204 ? 36.949 15.941 -66.751 1.00 96.94 204 ASN A CA 1
ATOM 1553 C C . ASN A 1 204 ? 36.159 16.720 -65.693 1.00 96.94 204 ASN A C 1
ATOM 1555 O O . ASN A 1 204 ? 34.946 16.884 -65.832 1.00 96.94 204 ASN A O 1
ATOM 1559 N N . GLY A 1 205 ? 36.855 17.212 -64.669 1.00 96.94 205 GLY A N 1
ATOM 1560 C CA . GLY A 1 205 ? 36.233 17.994 -63.608 1.00 96.94 205 GLY A CA 1
ATOM 1561 C C . GLY A 1 205 ? 35.645 19.309 -64.125 1.00 96.94 205 GLY A C 1
ATOM 1562 O O . GLY A 1 205 ? 36.204 19.933 -65.031 1.00 96.94 205 GLY A O 1
ATOM 1563 N N . TYR A 1 206 ? 34.531 19.742 -63.538 1.00 97.94 206 TYR A N 1
ATOM 1564 C CA . TYR A 1 206 ? 33.865 21.009 -63.862 1.00 97.94 206 TYR A CA 1
ATOM 1565 C C . TYR A 1 206 ? 33.455 21.769 -62.595 1.00 97.94 206 TYR A C 1
ATOM 1567 O O . TYR A 1 206 ? 33.421 21.199 -61.507 1.00 97.94 206 TYR A O 1
ATOM 1575 N N . THR A 1 207 ? 33.158 23.067 -62.721 1.00 97.25 207 THR A N 1
ATOM 1576 C CA . THR A 1 207 ? 32.652 23.881 -61.603 1.00 97.25 207 THR A CA 1
ATOM 1577 C C . THR A 1 207 ? 31.181 23.553 -61.340 1.00 97.25 207 THR A C 1
ATOM 1579 O O . THR A 1 207 ? 30.352 23.816 -62.212 1.00 97.25 207 THR A O 1
ATOM 1582 N N . PRO A 1 208 ? 30.823 23.029 -60.156 1.00 96.56 208 PRO A N 1
ATOM 1583 C CA . PRO A 1 208 ? 29.507 22.447 -59.929 1.00 96.56 208 PRO A CA 1
ATOM 1584 C C . PRO A 1 208 ? 28.507 23.428 -59.310 1.00 96.56 208 PRO A C 1
ATOM 1586 O O . PRO A 1 208 ? 27.636 23.000 -58.570 1.00 96.56 208 PRO A O 1
ATOM 1589 N N . PHE A 1 209 ? 28.608 24.735 -59.560 1.00 97.75 209 PHE A N 1
ATOM 1590 C CA . PHE A 1 209 ? 27.682 25.715 -58.979 1.00 97.75 209 PHE A CA 1
ATOM 1591 C C . PHE A 1 209 ? 26.736 26.304 -60.019 1.00 97.75 209 PHE A C 1
ATOM 1593 O O . PHE A 1 209 ? 27.124 26.581 -61.155 1.00 97.75 209 PHE A O 1
ATOM 1600 N N . SER A 1 210 ? 25.486 26.501 -59.606 1.00 94.56 210 SER A N 1
ATOM 1601 C CA . SER A 1 210 ? 24.471 27.201 -60.389 1.00 94.56 210 SER A CA 1
ATOM 1602 C C . SER A 1 210 ? 24.751 28.709 -60.452 1.00 94.56 210 SER A C 1
ATOM 1604 O O . SER A 1 210 ? 25.550 29.266 -59.692 1.00 94.56 210 SER A O 1
ATOM 1606 N N . SER A 1 211 ? 24.067 29.403 -61.364 1.00 92.00 211 SER A N 1
ATOM 1607 C CA . SER A 1 211 ? 24.144 30.863 -61.448 1.00 92.00 211 SER A CA 1
ATOM 1608 C C . SER A 1 211 ? 23.740 31.510 -60.118 1.00 92.00 211 SER A C 1
ATOM 1610 O O . SER A 1 211 ? 22.639 31.282 -59.627 1.00 92.00 211 SER A O 1
ATOM 1612 N N . GLY A 1 212 ? 24.612 32.359 -59.567 1.00 91.75 212 GLY A N 1
ATOM 1613 C CA . GLY A 1 212 ? 24.409 33.030 -58.274 1.00 91.75 212 GLY A CA 1
ATOM 1614 C C . GLY A 1 212 ? 25.073 32.330 -57.083 1.00 91.75 212 GLY A C 1
ATOM 1615 O O . GLY A 1 212 ? 25.150 32.928 -56.013 1.00 91.75 212 GLY A O 1
ATOM 1616 N N . THR A 1 213 ? 25.617 31.125 -57.279 1.00 96.19 213 THR A N 1
ATOM 1617 C CA . THR A 1 213 ? 26.418 30.400 -56.282 1.00 96.19 213 THR A CA 1
ATOM 1618 C C . THR A 1 213 ? 27.874 30.296 -56.746 1.00 96.19 213 THR A C 1
ATOM 1620 O O . THR A 1 213 ? 28.166 30.203 -57.936 1.00 96.19 213 THR A O 1
ATOM 1623 N N . SER A 1 214 ? 28.817 30.333 -55.809 1.00 96.12 214 SER A N 1
ATOM 1624 C CA . SER A 1 214 ? 30.258 30.234 -56.051 1.00 96.12 214 SER A CA 1
ATOM 1625 C C . SER A 1 214 ? 30.940 29.434 -54.942 1.00 96.12 214 SER A C 1
ATOM 1627 O O . SER A 1 214 ? 30.380 29.268 -53.861 1.00 96.12 214 SER A O 1
ATOM 1629 N N . ALA A 1 215 ? 32.194 29.027 -55.158 1.00 96.19 215 ALA A N 1
ATOM 1630 C CA . ALA A 1 215 ? 32.995 28.359 -54.125 1.00 96.19 215 ALA A CA 1
ATOM 1631 C C . ALA A 1 215 ? 33.119 29.186 -52.835 1.00 96.19 215 ALA A C 1
ATOM 1633 O O . ALA A 1 215 ? 33.146 28.627 -51.743 1.00 96.19 215 ALA A O 1
ATOM 1634 N N . SER A 1 216 ? 33.083 30.518 -52.943 1.00 95.31 216 SER A N 1
ATOM 1635 C CA . SER A 1 216 ? 33.182 31.393 -51.774 1.00 95.31 216 SER A CA 1
ATOM 1636 C C . SER A 1 216 ? 31.955 31.323 -50.859 1.00 95.31 216 SER A C 1
ATOM 1638 O O . SER A 1 216 ? 32.041 31.674 -49.682 1.00 95.31 216 SER A O 1
ATOM 1640 N N . ASN A 1 217 ? 30.816 30.841 -51.373 1.00 96.00 217 ASN A N 1
ATOM 1641 C CA . ASN A 1 217 ? 29.609 30.642 -50.578 1.00 96.00 217 ASN A CA 1
ATOM 1642 C C . ASN A 1 217 ? 29.757 29.498 -49.569 1.00 96.00 217 ASN A C 1
ATOM 1644 O O . ASN A 1 217 ? 29.025 29.503 -48.582 1.00 96.00 217 ASN A O 1
ATOM 1648 N N . LEU A 1 218 ? 30.710 28.571 -49.753 1.00 94.31 218 LEU A N 1
ATOM 1649 C CA . LEU A 1 218 ? 31.019 27.527 -48.761 1.00 94.31 218 LEU A CA 1
ATOM 1650 C C . LEU A 1 218 ? 31.487 28.129 -47.423 1.00 94.31 218 LEU A C 1
ATOM 1652 O O . LEU A 1 218 ? 31.443 27.463 -46.398 1.00 94.31 218 LEU A O 1
ATOM 1656 N N . GLY A 1 219 ? 31.878 29.408 -47.412 1.00 92.12 219 GLY A N 1
ATOM 1657 C CA . GLY A 1 219 ? 32.298 30.112 -46.204 1.00 92.12 219 GLY A CA 1
ATOM 1658 C C . GLY A 1 219 ? 33.766 29.877 -45.867 1.00 92.12 219 GLY A C 1
ATOM 1659 O O . GLY A 1 219 ? 34.521 29.377 -46.699 1.00 92.12 219 GLY A O 1
ATOM 1660 N N . TYR A 1 220 ? 34.184 30.313 -44.680 1.00 90.88 220 TYR A N 1
ATOM 1661 C CA . TYR A 1 220 ? 35.548 30.110 -44.197 1.00 90.88 220 TYR A CA 1
ATOM 1662 C C . TYR A 1 220 ? 35.754 28.639 -43.875 1.00 90.88 220 TYR A C 1
ATOM 1664 O O . TYR A 1 220 ? 35.025 28.070 -43.063 1.00 90.88 220 TYR A O 1
ATOM 1672 N N . GLN A 1 221 ? 36.759 28.065 -44.521 1.00 89.56 221 GLN A N 1
ATOM 1673 C CA . GLN A 1 221 ? 37.185 26.691 -44.332 1.00 89.56 221 GLN A CA 1
ATOM 1674 C C . GLN A 1 221 ? 38.543 26.682 -43.611 1.00 89.56 221 GLN A C 1
ATOM 1676 O O . GLN A 1 221 ? 39.309 27.649 -43.693 1.00 89.56 221 GLN A O 1
ATOM 1681 N N . ASP A 1 222 ? 38.821 25.587 -42.918 1.00 83.50 222 ASP A N 1
ATOM 1682 C CA . ASP A 1 222 ? 40.007 25.358 -42.090 1.00 83.50 222 ASP A CA 1
ATOM 1683 C C . ASP A 1 222 ? 40.311 23.849 -41.993 1.00 83.50 222 ASP A C 1
ATOM 1685 O O . ASP A 1 222 ? 39.556 23.046 -42.556 1.00 83.50 222 ASP A O 1
ATOM 1689 N N . TRP A 1 223 ? 41.390 23.444 -41.312 1.00 78.25 223 TRP A N 1
ATOM 1690 C CA . TRP A 1 223 ? 41.703 22.014 -41.149 1.00 78.25 223 TRP A CA 1
ATOM 1691 C C . TRP A 1 223 ? 40.605 21.291 -40.358 1.00 78.25 223 TRP A C 1
ATOM 1693 O O . TRP A 1 223 ? 40.130 21.756 -39.321 1.00 78.25 223 TRP A O 1
ATOM 1703 N N . SER A 1 224 ? 40.142 20.165 -40.898 1.00 79.12 224 SER A N 1
ATOM 1704 C CA . SER A 1 224 ? 39.120 19.309 -40.290 1.00 79.12 224 SER A CA 1
ATOM 1705 C C . SER A 1 224 ? 38.947 18.021 -41.088 1.00 79.12 224 SER A C 1
ATOM 1707 O O . SER A 1 224 ? 39.062 18.030 -42.315 1.00 79.12 224 SER A O 1
ATOM 1709 N N . GLY A 1 225 ? 38.573 16.941 -40.399 1.00 73.81 225 GLY A N 1
ATOM 1710 C CA . GLY A 1 225 ? 38.343 15.645 -41.033 1.00 73.81 225 GLY A CA 1
ATOM 1711 C C . GLY A 1 225 ? 36.904 15.397 -41.489 1.00 73.81 225 GLY A C 1
ATOM 1712 O O . GLY A 1 225 ? 36.703 14.594 -42.386 1.00 73.81 225 GLY A O 1
ATOM 1713 N N . THR A 1 226 ? 35.905 16.070 -40.897 1.00 88.50 226 THR A N 1
ATOM 1714 C CA . THR A 1 226 ? 34.457 15.804 -41.124 1.00 88.50 226 THR A CA 1
ATOM 1715 C C . THR A 1 226 ? 33.621 17.095 -41.177 1.00 88.50 226 THR A C 1
ATOM 1717 O O . THR A 1 226 ? 32.579 17.233 -40.541 1.00 88.50 226 THR A O 1
ATOM 1720 N N . SER A 1 227 ? 34.107 18.110 -41.896 1.00 93.56 227 SER A N 1
ATOM 1721 C CA . SER A 1 227 ? 33.402 19.397 -42.063 1.00 93.56 227 SER A CA 1
ATOM 1722 C C . SER A 1 227 ? 32.481 19.448 -43.282 1.00 93.56 227 SER A C 1
ATOM 1724 O O . SER A 1 227 ? 31.854 20.474 -43.535 1.00 93.56 227 SER A O 1
ATOM 1726 N N . ILE A 1 228 ? 32.389 18.377 -44.063 1.00 95.94 228 ILE A N 1
ATOM 1727 C CA . ILE A 1 228 ? 31.557 18.308 -45.262 1.00 95.94 228 ILE A CA 1
ATOM 1728 C C . ILE A 1 228 ? 30.894 16.934 -45.337 1.00 95.94 228 ILE A C 1
ATOM 1730 O O . ILE A 1 228 ? 31.521 15.931 -45.016 1.00 95.94 228 ILE A O 1
ATOM 1734 N N . MET A 1 229 ? 29.627 16.897 -45.745 1.00 96.12 229 MET A N 1
ATOM 1735 C CA . MET A 1 229 ? 28.847 15.665 -45.872 1.00 96.12 229 MET A CA 1
ATOM 1736 C C . MET A 1 229 ? 27.915 15.752 -47.080 1.00 96.12 229 MET A C 1
ATOM 1738 O O . MET A 1 229 ? 27.361 16.818 -47.368 1.00 96.12 229 MET A O 1
ATOM 1742 N N . ALA A 1 230 ? 27.726 14.628 -47.770 1.00 97.19 230 ALA A N 1
ATOM 1743 C CA . ALA A 1 230 ? 26.730 14.478 -48.818 1.00 97.19 230 ALA A CA 1
ATOM 1744 C C . ALA A 1 230 ? 25.495 13.784 -48.246 1.00 97.19 230 ALA A C 1
ATOM 1746 O O . ALA A 1 230 ? 25.590 12.700 -47.676 1.00 97.19 230 ALA A O 1
ATOM 1747 N N . VAL A 1 231 ? 24.331 14.410 -48.381 1.00 95.75 231 VAL A N 1
ATOM 1748 C CA . VAL A 1 231 ? 23.092 13.899 -47.791 1.00 95.75 231 VAL A CA 1
ATOM 1749 C C . VAL A 1 231 ? 21.895 14.392 -48.591 1.00 95.75 231 VAL A C 1
ATOM 1751 O O . VAL A 1 231 ? 21.896 15.519 -49.068 1.00 95.75 231 VAL A O 1
ATOM 1754 N N . ASP A 1 232 ? 20.855 13.576 -48.738 1.00 94.88 232 ASP A N 1
ATOM 1755 C CA . ASP A 1 232 ? 19.555 14.045 -49.232 1.00 94.88 232 ASP A CA 1
ATOM 1756 C C . ASP A 1 232 ? 18.872 14.842 -48.111 1.00 94.88 232 ASP A C 1
ATOM 1758 O O . ASP A 1 232 ? 18.176 14.272 -47.264 1.00 94.88 232 ASP A O 1
ATOM 1762 N N . TRP A 1 233 ? 19.182 16.139 -48.005 1.00 95.06 233 TRP A N 1
ATOM 1763 C CA . TRP A 1 233 ? 18.735 16.964 -46.882 1.00 95.06 233 TRP A CA 1
ATOM 1764 C C . TRP A 1 233 ? 17.254 17.309 -46.997 1.00 95.06 233 TRP A C 1
ATOM 1766 O O . TRP A 1 233 ? 16.594 17.438 -45.973 1.00 95.06 233 TRP A O 1
ATOM 1776 N N . ASN A 1 234 ? 16.715 17.471 -48.205 1.00 93.94 234 ASN A N 1
ATOM 1777 C CA . ASN A 1 234 ? 15.319 17.862 -48.431 1.00 93.94 234 ASN A CA 1
ATOM 1778 C C . ASN A 1 234 ? 14.388 16.688 -48.802 1.00 93.94 234 ASN A C 1
ATOM 1780 O O . ASN A 1 234 ? 13.207 16.926 -49.072 1.00 93.94 234 ASN A O 1
ATOM 1784 N N . ASN A 1 235 ? 14.884 15.447 -48.764 1.00 93.19 235 ASN A N 1
ATOM 1785 C CA . ASN A 1 235 ? 14.173 14.223 -49.145 1.00 93.19 235 ASN A CA 1
ATOM 1786 C C . ASN A 1 235 ? 13.678 14.236 -50.607 1.00 93.19 235 ASN A C 1
ATOM 1788 O O . ASN A 1 235 ? 12.626 13.665 -50.918 1.00 93.19 235 ASN A O 1
ATOM 1792 N N . ASP A 1 236 ? 14.401 14.903 -51.514 1.00 94.75 236 ASP A N 1
ATOM 1793 C CA . ASP A 1 236 ? 14.082 14.952 -52.947 1.00 94.75 236 ASP A CA 1
ATOM 1794 C C . ASP A 1 236 ? 14.777 13.853 -53.771 1.00 94.75 236 ASP A C 1
ATOM 1796 O O . ASP A 1 236 ? 14.602 13.778 -54.996 1.00 94.75 236 ASP A O 1
ATOM 1800 N N . ARG A 1 237 ? 15.499 12.957 -53.084 1.00 95.00 237 ARG A N 1
ATOM 1801 C CA . ARG A 1 237 ? 16.297 11.855 -53.628 1.00 95.00 237 ARG A CA 1
ATOM 1802 C C . ARG A 1 237 ? 17.440 12.314 -54.523 1.00 95.00 237 ARG A C 1
ATOM 1804 O O . ARG A 1 237 ? 17.838 11.584 -55.435 1.00 95.00 237 ARG A O 1
ATOM 1811 N N . LYS A 1 238 ? 17.994 13.493 -54.257 1.00 96.75 238 LYS A N 1
ATOM 1812 C CA . LYS A 1 238 ? 19.279 13.945 -54.789 1.00 96.75 238 LYS A CA 1
ATOM 1813 C C . LYS A 1 238 ? 20.195 14.248 -53.617 1.00 96.75 238 LYS A C 1
ATOM 1815 O O . LYS A 1 238 ? 19.780 14.821 -52.620 1.00 96.75 238 LYS A O 1
ATOM 1820 N N . LEU A 1 239 ? 21.460 13.867 -53.738 1.00 97.88 239 LEU A N 1
ATOM 1821 C CA . LEU A 1 239 ? 22.422 14.171 -52.685 1.00 97.88 239 LEU A CA 1
ATOM 1822 C C . LEU A 1 239 ? 22.811 15.645 -52.762 1.00 97.88 239 LEU A C 1
ATOM 1824 O O . LEU A 1 239 ? 23.331 16.105 -53.783 1.00 97.88 239 LEU A O 1
ATOM 1828 N N . ASP A 1 240 ? 22.531 16.356 -51.677 1.00 97.75 240 ASP A N 1
ATOM 1829 C CA . ASP A 1 240 ? 22.931 17.727 -51.394 1.00 97.75 240 ASP A CA 1
ATOM 1830 C C . ASP A 1 240 ? 24.285 17.740 -50.675 1.00 97.75 240 ASP A C 1
ATOM 1832 O O . ASP A 1 240 ? 24.808 16.700 -50.273 1.00 97.75 240 ASP A O 1
ATOM 1836 N N . ILE A 1 241 ? 24.858 18.930 -50.494 1.00 98.25 241 ILE A N 1
ATOM 1837 C CA . ILE A 1 241 ? 26.083 19.117 -49.714 1.00 98.25 241 ILE A CA 1
ATOM 1838 C C . ILE A 1 241 ? 25.769 19.961 -48.477 1.00 98.25 241 ILE A C 1
ATOM 1840 O O . ILE A 1 241 ? 25.277 21.089 -48.583 1.00 98.25 241 ILE A O 1
ATOM 1844 N N . LEU A 1 242 ? 26.106 19.429 -47.304 1.00 97.88 242 LEU A N 1
ATOM 1845 C CA . LEU A 1 242 ? 26.219 20.186 -46.062 1.00 97.88 242 LEU A CA 1
ATOM 1846 C C . LEU A 1 242 ? 27.689 20.505 -45.810 1.00 97.88 242 LEU A C 1
ATOM 1848 O O . LEU A 1 242 ? 28.543 19.632 -45.942 1.00 97.88 242 LEU A O 1
ATOM 1852 N N . VAL A 1 243 ? 27.993 21.748 -45.443 1.00 96.81 243 VAL A N 1
ATOM 1853 C CA . VAL A 1 243 ? 29.374 22.183 -45.197 1.00 96.81 243 VAL A CA 1
ATOM 1854 C C . VAL A 1 243 ? 29.466 23.068 -43.959 1.00 96.81 243 VAL A C 1
ATOM 1856 O O . VAL A 1 243 ? 28.715 24.032 -43.807 1.00 96.81 243 VAL A O 1
ATOM 1859 N N . GLY A 1 244 ? 30.390 22.741 -43.065 1.00 94.38 244 GLY A N 1
ATOM 1860 C CA . GLY A 1 244 ? 30.759 23.551 -41.916 1.00 94.38 244 GLY A CA 1
ATOM 1861 C C . GLY A 1 244 ? 31.415 24.845 -42.379 1.00 94.38 244 GLY A C 1
ATOM 1862 O O . GLY A 1 244 ? 32.059 24.898 -43.418 1.00 94.38 244 GLY A O 1
ATOM 1863 N N . ASN A 1 245 ? 31.236 25.918 -41.626 1.00 91.44 245 ASN A N 1
ATOM 1864 C CA . ASN A 1 245 ? 31.751 27.238 -41.942 1.00 91.44 245 ASN A CA 1
ATOM 1865 C C . ASN A 1 245 ? 32.142 27.971 -40.653 1.00 91.44 245 ASN A C 1
ATOM 1867 O O . ASN A 1 245 ? 31.340 28.066 -39.727 1.00 91.44 245 ASN A O 1
ATOM 1871 N N . GLY A 1 246 ? 33.348 28.539 -40.617 1.00 89.06 246 GLY A N 1
ATOM 1872 C CA . GLY A 1 246 ? 33.852 29.297 -39.464 1.00 89.06 246 GLY A CA 1
ATOM 1873 C C . GLY A 1 246 ? 33.277 30.714 -39.293 1.00 89.06 246 GLY A C 1
ATOM 1874 O O . GLY A 1 246 ? 33.597 31.390 -38.316 1.00 89.06 246 GLY A O 1
ATOM 1875 N N . GLU A 1 247 ? 32.457 31.222 -40.222 1.00 87.62 247 GLU A N 1
ATOM 1876 C CA . GLU A 1 247 ? 31.799 32.531 -40.046 1.00 87.62 247 GLU A CA 1
ATOM 1877 C C . GLU A 1 247 ? 30.664 32.473 -39.012 1.00 87.62 247 GLU A C 1
ATOM 1879 O O . GLU A 1 247 ? 30.196 31.402 -38.640 1.00 87.62 247 GLU A O 1
ATOM 1884 N N . ASN A 1 248 ? 30.212 33.645 -38.547 1.00 87.94 248 ASN A N 1
ATOM 1885 C CA . ASN A 1 248 ? 29.060 33.799 -37.647 1.00 87.94 248 ASN A CA 1
ATOM 1886 C C . ASN A 1 248 ? 29.097 32.870 -36.419 1.00 87.94 248 ASN A C 1
ATOM 1888 O O . ASN A 1 248 ? 28.069 32.334 -36.002 1.00 87.94 248 ASN A O 1
ATOM 1892 N N . ASN A 1 249 ? 30.287 32.723 -35.822 1.00 87.44 249 ASN A N 1
ATOM 1893 C CA . ASN A 1 249 ? 30.511 31.933 -34.611 1.00 87.44 249 ASN A CA 1
ATOM 1894 C C . ASN A 1 249 ? 30.225 30.424 -34.804 1.00 87.44 249 ASN A C 1
ATOM 1896 O O . ASN A 1 249 ? 29.778 29.748 -33.874 1.00 87.44 249 ASN A O 1
ATOM 1900 N N . GLY A 1 250 ? 30.471 29.924 -36.022 1.00 89.75 250 GLY A N 1
ATOM 1901 C CA . GLY A 1 250 ? 30.249 28.547 -36.461 1.00 89.75 250 GLY A CA 1
ATOM 1902 C C . GLY A 1 250 ? 28.867 28.355 -37.093 1.00 89.75 250 GLY A C 1
ATOM 1903 O O . GLY A 1 250 ? 27.844 28.547 -36.430 1.00 89.75 250 GLY A O 1
ATOM 1904 N N . GLU A 1 251 ? 28.840 27.934 -38.360 1.00 92.50 251 GLU A N 1
ATOM 1905 C CA . GLU A 1 251 ? 27.634 27.627 -39.140 1.00 92.50 251 GLU A CA 1
ATOM 1906 C C . GLU A 1 251 ? 27.746 26.305 -39.901 1.00 92.50 251 GLU A C 1
ATOM 1908 O O . GLU A 1 251 ? 28.834 25.914 -40.308 1.00 92.50 251 GLU A O 1
ATOM 1913 N N . ILE A 1 252 ? 26.609 25.679 -40.204 1.00 96.19 252 ILE A N 1
ATOM 1914 C CA . ILE A 1 252 ? 26.518 24.618 -41.218 1.00 96.19 252 ILE A CA 1
ATOM 1915 C C . ILE A 1 252 ? 25.641 25.125 -42.361 1.00 96.19 252 ILE A C 1
ATOM 1917 O O . ILE A 1 252 ? 24.508 25.552 -42.140 1.00 96.19 252 ILE A O 1
ATOM 1921 N N . ARG A 1 253 ? 26.167 25.111 -43.584 1.00 97.06 253 ARG A N 1
ATOM 1922 C CA . ARG A 1 253 ? 25.538 25.641 -44.799 1.00 97.06 253 ARG A CA 1
ATOM 1923 C C . ARG A 1 253 ? 24.999 24.532 -45.688 1.00 97.06 253 ARG A C 1
ATOM 1925 O O . ARG A 1 253 ? 25.598 23.468 -45.776 1.00 97.06 253 ARG A O 1
ATOM 1932 N N . ILE A 1 254 ? 23.898 24.828 -46.375 1.00 98.12 254 ILE A N 1
ATOM 1933 C CA . ILE A 1 254 ? 23.150 23.891 -47.216 1.00 98.12 254 ILE A CA 1
ATOM 1934 C C . ILE A 1 254 ? 23.315 24.269 -48.690 1.00 98.12 254 ILE A C 1
ATOM 1936 O O . ILE A 1 254 ? 23.048 25.410 -49.092 1.00 98.12 254 ILE A O 1
ATOM 1940 N N . PHE A 1 255 ? 23.707 23.291 -49.502 1.00 98.31 255 PHE A N 1
ATOM 1941 C CA . PHE A 1 255 ? 23.875 23.402 -50.945 1.00 98.31 255 PHE A CA 1
ATOM 1942 C C . PHE A 1 255 ? 23.031 22.352 -51.654 1.00 98.31 255 PHE A C 1
ATOM 1944 O O . PHE A 1 255 ? 23.384 21.178 -51.677 1.00 98.31 255 PHE A O 1
ATOM 1951 N N . ILE A 1 256 ? 21.934 22.793 -52.267 1.00 98.06 256 ILE A N 1
ATOM 1952 C CA . ILE A 1 256 ? 20.950 21.890 -52.866 1.00 98.06 256 ILE A CA 1
ATOM 1953 C C . ILE A 1 256 ? 21.384 21.473 -54.261 1.00 98.06 256 ILE A C 1
ATOM 1955 O O . ILE A 1 256 ? 21.749 22.331 -55.074 1.00 98.06 256 ILE A O 1
ATOM 1959 N N . ASN A 1 257 ? 21.288 20.186 -54.566 1.00 98.00 257 ASN A N 1
ATOM 1960 C CA . ASN A 1 257 ? 21.514 19.640 -55.891 1.00 98.00 257 ASN A CA 1
ATOM 1961 C C . ASN A 1 257 ? 20.318 19.920 -56.810 1.00 98.00 257 ASN A C 1
ATOM 1963 O O . ASN A 1 257 ? 19.214 19.409 -56.650 1.00 98.00 257 ASN A O 1
ATOM 1967 N N . ASN A 1 258 ? 20.544 20.746 -57.829 1.00 95.38 258 ASN A N 1
ATOM 1968 C CA . ASN A 1 258 ? 19.505 21.187 -58.761 1.00 95.38 258 ASN A CA 1
ATOM 1969 C C . ASN A 1 258 ? 19.531 20.420 -60.084 1.00 95.38 258 ASN A C 1
ATOM 1971 O O . ASN A 1 258 ? 19.082 20.940 -61.110 1.00 95.38 258 ASN A O 1
ATOM 1975 N N . CYS A 1 259 ? 20.075 19.200 -60.100 1.00 95.88 259 CYS A N 1
ATOM 1976 C CA . CYS A 1 259 ? 19.953 18.364 -61.284 1.00 95.88 259 CYS A CA 1
ATOM 1977 C C . CYS A 1 259 ? 18.467 18.107 -61.610 1.00 95.88 259 CYS A C 1
ATOM 1979 O O . CYS A 1 259 ? 17.594 18.030 -60.740 1.00 95.88 259 CYS A O 1
ATOM 1981 N N . THR A 1 260 ? 18.169 17.972 -62.896 1.00 96.44 260 THR A N 1
ATOM 1982 C CA . THR A 1 260 ? 16.860 17.550 -63.387 1.00 96.44 260 THR A CA 1
ATOM 1983 C C . THR A 1 260 ? 16.835 16.032 -63.421 1.00 96.44 260 THR A C 1
ATOM 1985 O O . THR A 1 260 ? 17.627 15.431 -64.144 1.00 96.44 260 THR A O 1
ATOM 1988 N N . LEU A 1 261 ? 15.917 15.405 -62.687 1.00 96.62 261 LEU A N 1
ATOM 1989 C CA . LEU A 1 261 ? 15.774 13.948 -62.684 1.00 96.62 261 LEU A CA 1
ATOM 1990 C C . LEU A 1 261 ? 15.457 13.412 -64.089 1.00 96.62 261 LEU A C 1
ATOM 1992 O O . LEU A 1 261 ? 14.683 14.004 -64.844 1.00 96.62 261 LEU A O 1
ATOM 1996 N N . ALA A 1 262 ? 16.047 12.272 -64.438 1.00 94.38 262 ALA A N 1
ATOM 1997 C CA . ALA A 1 262 ? 15.741 11.535 -65.652 1.00 94.38 262 ALA A CA 1
ATOM 1998 C C . ALA A 1 262 ? 14.270 11.092 -65.665 1.00 94.38 262 ALA A C 1
ATOM 2000 O O . ALA A 1 262 ? 13.722 10.641 -64.657 1.00 94.38 262 ALA A O 1
ATOM 2001 N N . ASN A 1 263 ? 13.622 11.214 -66.821 1.00 91.69 263 ASN A N 1
ATOM 2002 C CA . ASN A 1 263 ? 12.270 10.718 -67.040 1.00 91.69 263 ASN A CA 1
ATOM 2003 C C . ASN A 1 263 ? 12.211 9.993 -68.400 1.00 91.69 263 ASN A C 1
ATOM 2005 O O . ASN A 1 263 ? 12.346 10.658 -69.432 1.00 91.69 263 ASN A O 1
ATOM 2009 N N . PRO A 1 264 ? 12.027 8.658 -68.426 1.00 92.44 264 PRO A N 1
ATOM 2010 C CA . PRO A 1 264 ? 11.830 7.784 -67.264 1.00 92.44 264 PRO A CA 1
ATOM 2011 C C . PRO A 1 264 ? 13.115 7.589 -66.438 1.00 92.44 264 PRO A C 1
ATOM 2013 O O . PRO A 1 264 ? 14.225 7.719 -66.954 1.00 92.44 264 PRO A O 1
ATOM 2016 N N . GLN A 1 265 ? 12.956 7.256 -65.154 1.00 93.69 265 GLN A N 1
ATOM 2017 C CA . GLN A 1 265 ? 14.048 6.742 -64.320 1.00 93.69 265 GLN A CA 1
ATOM 2018 C C . GLN A 1 265 ? 14.511 5.358 -64.824 1.00 93.69 265 GLN A C 1
ATOM 2020 O O . GLN A 1 265 ? 13.723 4.659 -65.474 1.00 93.69 265 GLN A O 1
ATOM 2025 N N . PRO A 1 266 ? 15.762 4.939 -64.543 1.00 88.50 266 PRO A N 1
ATOM 2026 C CA . PRO A 1 266 ? 16.219 3.578 -64.821 1.00 88.50 266 PRO A CA 1
ATOM 2027 C C . PRO A 1 266 ? 15.281 2.535 -64.202 1.00 88.50 266 PRO A C 1
ATOM 2029 O O . PRO A 1 266 ? 14.706 2.768 -63.142 1.00 88.50 266 PRO A O 1
ATOM 2032 N N . SER A 1 267 ? 15.116 1.393 -64.875 1.00 87.94 267 SER A N 1
ATOM 2033 C CA . SER A 1 267 ? 14.337 0.263 -64.362 1.00 87.94 267 SER A CA 1
ATOM 2034 C C . SER A 1 267 ? 15.283 -0.842 -63.880 1.00 87.94 267 SER A C 1
ATOM 2036 O O . SER A 1 267 ? 16.087 -1.304 -64.694 1.00 87.94 267 SER A O 1
ATOM 2038 N N . PRO A 1 268 ? 15.150 -1.332 -62.632 1.00 89.44 268 PRO A N 1
ATOM 2039 C CA . PRO A 1 268 ? 14.207 -0.875 -61.605 1.00 89.44 268 PRO A CA 1
ATOM 2040 C C . PRO A 1 268 ? 14.576 0.511 -61.053 1.00 89.44 268 PRO A C 1
ATOM 2042 O O . PRO A 1 268 ? 15.749 0.877 -61.025 1.00 89.44 268 PRO A O 1
ATOM 2045 N N . VAL A 1 269 ? 13.569 1.267 -60.601 1.00 89.69 269 VAL A N 1
ATOM 2046 C CA . VAL A 1 269 ? 13.812 2.525 -59.879 1.00 89.69 269 VAL A CA 1
ATOM 2047 C C . VAL A 1 269 ? 14.527 2.169 -58.574 1.00 89.69 269 VAL A C 1
ATOM 2049 O O . VAL A 1 269 ? 14.022 1.291 -57.867 1.00 89.69 269 VAL A O 1
ATOM 2052 N N . PRO A 1 270 ? 15.658 2.815 -58.231 1.00 89.06 270 PRO A N 1
ATOM 2053 C CA . PRO A 1 270 ? 16.338 2.559 -56.966 1.00 89.06 270 PRO A CA 1
ATOM 2054 C C . PRO A 1 270 ? 15.363 2.685 -55.786 1.00 89.06 270 PRO A C 1
ATOM 2056 O O . PRO A 1 270 ? 14.496 3.569 -55.787 1.00 89.06 270 PRO A O 1
ATOM 2059 N N . ALA A 1 271 ? 15.468 1.807 -54.789 1.00 90.25 271 ALA A N 1
ATOM 2060 C CA . ALA A 1 271 ? 14.669 1.919 -53.570 1.00 90.25 271 ALA A CA 1
ATOM 2061 C C . ALA A 1 271 ? 15.133 3.138 -52.755 1.00 90.25 271 ALA A C 1
ATOM 2063 O O . ALA A 1 271 ? 16.321 3.449 -52.740 1.00 90.25 271 ALA A O 1
ATOM 2064 N N . ALA A 1 272 ? 14.214 3.846 -52.094 1.00 85.69 272 ALA A N 1
ATOM 2065 C CA . ALA A 1 272 ? 14.612 4.882 -51.140 1.00 85.69 272 ALA A CA 1
ATOM 2066 C C . ALA A 1 272 ? 15.434 4.233 -50.002 1.00 85.69 272 ALA A C 1
ATOM 2068 O O . ALA A 1 272 ? 15.088 3.122 -49.597 1.00 85.69 272 ALA A O 1
ATOM 2069 N N . PRO A 1 273 ? 16.503 4.876 -49.503 1.00 88.12 273 PRO A N 1
ATOM 2070 C CA . PRO A 1 273 ? 16.899 6.270 -49.734 1.00 88.12 273 PRO A CA 1
ATOM 2071 C C . PRO A 1 273 ? 17.884 6.495 -50.901 1.00 88.12 273 PRO A C 1
ATOM 2073 O O . PRO A 1 273 ? 18.419 7.592 -51.023 1.00 88.12 273 PRO A O 1
ATOM 2076 N N . ALA A 1 274 ? 18.137 5.508 -51.772 1.00 90.19 274 ALA A N 1
ATOM 2077 C CA . ALA A 1 274 ? 19.122 5.662 -52.848 1.00 90.19 274 ALA A CA 1
ATOM 2078 C C . ALA A 1 274 ? 18.788 6.853 -53.780 1.00 90.19 274 ALA A C 1
ATOM 2080 O O . ALA A 1 274 ? 17.600 7.079 -54.069 1.00 90.19 274 ALA A O 1
ATOM 2081 N N . PRO A 1 275 ? 19.789 7.597 -54.287 1.00 94.56 275 PRO A N 1
ATOM 2082 C CA . PRO A 1 275 ? 19.550 8.741 -55.164 1.00 94.56 275 PRO A CA 1
ATOM 2083 C C . PRO A 1 275 ? 18.859 8.354 -56.479 1.00 94.56 275 PRO A C 1
ATOM 2085 O O . PRO A 1 275 ? 18.937 7.216 -56.947 1.00 94.56 275 PRO A O 1
ATOM 2088 N N . LEU A 1 276 ? 18.148 9.307 -57.079 1.00 96.00 276 LEU A N 1
ATOM 2089 C CA . LEU A 1 276 ? 17.529 9.164 -58.395 1.00 96.00 276 LEU A CA 1
ATOM 2090 C C . LEU A 1 276 ? 18.423 9.742 -59.487 1.00 96.00 276 LEU A C 1
ATOM 2092 O O . LEU A 1 276 ? 19.022 10.804 -59.331 1.00 96.00 276 LEU A O 1
ATOM 2096 N N . LYS A 1 277 ? 18.429 9.081 -60.646 1.00 95.94 277 LYS A N 1
ATOM 2097 C CA . LYS A 1 277 ? 19.284 9.453 -61.770 1.00 95.94 277 LYS A CA 1
ATOM 2098 C C . LYS A 1 277 ? 18.937 10.828 -62.320 1.00 95.94 277 LYS A C 1
ATOM 2100 O O . LYS A 1 277 ? 17.773 11.101 -62.624 1.00 95.94 277 LYS A O 1
ATOM 2105 N N . CYS A 1 278 ? 19.950 11.647 -62.556 1.00 96.25 278 CYS A N 1
ATOM 2106 C CA . CYS A 1 278 ? 19.882 12.937 -63.222 1.00 96.25 278 CYS A CA 1
ATOM 2107 C C . CYS A 1 278 ? 19.950 12.789 -64.756 1.00 96.25 278 CYS A C 1
ATOM 2109 O O . CYS A 1 278 ? 20.599 11.902 -65.309 1.00 96.25 278 CYS A O 1
ATOM 2111 N N . SER A 1 279 ? 19.279 13.690 -65.472 1.00 95.44 279 SER A N 1
ATOM 2112 C CA . SER A 1 279 ? 19.338 13.829 -66.938 1.00 95.44 279 SER A CA 1
ATOM 2113 C C . SER A 1 279 ? 20.433 14.790 -67.411 1.00 95.44 279 SER A C 1
ATOM 2115 O O . SER A 1 279 ? 20.809 14.781 -68.582 1.00 95.44 279 SER A O 1
ATOM 2117 N N . ASN A 1 280 ? 20.944 15.618 -66.503 1.00 95.19 280 ASN A N 1
ATOM 2118 C CA . ASN A 1 280 ? 22.013 16.581 -66.715 1.00 95.19 280 ASN A CA 1
ATOM 2119 C C . ASN A 1 280 ? 23.011 16.526 -65.554 1.00 95.19 280 ASN A C 1
ATOM 2121 O O . ASN A 1 280 ? 22.688 16.053 -64.467 1.00 95.19 280 ASN A O 1
ATOM 2125 N N . ASN A 1 281 ? 24.211 17.058 -65.786 1.00 95.94 281 ASN A N 1
ATOM 2126 C CA . ASN A 1 281 ? 25.239 17.153 -64.756 1.00 95.94 281 ASN A CA 1
ATOM 2127 C C . ASN A 1 281 ? 24.718 17.927 -63.525 1.00 95.94 281 ASN A C 1
ATOM 2129 O O . ASN A 1 281 ? 24.140 19.007 -63.704 1.00 95.94 281 ASN A O 1
ATOM 2133 N N . PRO A 1 282 ? 24.953 17.424 -62.300 1.00 97.12 282 PRO A N 1
ATOM 2134 C CA . PRO A 1 282 ? 24.591 18.111 -61.066 1.00 97.12 282 PRO A CA 1
ATOM 2135 C C . PRO A 1 282 ? 25.198 19.509 -60.960 1.00 97.12 282 PRO A C 1
ATOM 2137 O O . PRO A 1 282 ? 26.359 19.737 -61.320 1.00 97.12 282 PRO A O 1
ATOM 2140 N N . THR A 1 283 ? 24.414 20.439 -60.420 1.00 97.50 283 THR A N 1
ATOM 2141 C CA . THR A 1 283 ? 24.886 21.759 -59.986 1.00 97.50 283 THR A CA 1
ATOM 2142 C C . THR A 1 283 ? 24.253 22.114 -58.654 1.00 97.50 283 THR A C 1
ATOM 2144 O O . THR A 1 283 ? 23.043 21.950 -58.487 1.00 97.50 283 THR A O 1
ATOM 2147 N N . PHE A 1 284 ? 25.038 22.679 -57.750 1.00 98.31 284 PHE A N 1
ATOM 2148 C CA . PHE A 1 284 ? 24.605 23.058 -56.420 1.00 98.31 284 PHE A CA 1
ATOM 2149 C C . PHE A 1 284 ? 24.240 24.541 -56.345 1.00 98.31 284 PHE A C 1
ATOM 2151 O O . PHE A 1 284 ? 24.948 25.394 -56.891 1.00 98.31 284 PHE A O 1
ATOM 2158 N N . SER A 1 285 ? 23.146 24.852 -55.652 1.00 97.75 285 SER A N 1
ATOM 2159 C CA . SER A 1 285 ? 22.769 26.226 -55.298 1.00 97.75 285 SER A CA 1
ATOM 2160 C C . SER A 1 285 ? 22.876 26.403 -53.795 1.00 97.75 285 SER A C 1
ATOM 2162 O O . SER A 1 285 ? 22.374 25.564 -53.050 1.00 97.75 285 SER A O 1
ATOM 2164 N N . TYR A 1 286 ? 23.483 27.499 -53.344 1.00 97.38 286 TYR A N 1
ATOM 2165 C CA . TYR A 1 286 ? 23.448 27.852 -51.930 1.00 97.38 286 TYR A CA 1
ATOM 2166 C C . TYR A 1 286 ? 22.005 28.159 -51.515 1.00 97.38 286 TYR A C 1
ATOM 2168 O O . TYR A 1 286 ? 21.387 29.077 -52.055 1.00 97.38 286 TYR A O 1
ATOM 2176 N N . TYR A 1 287 ? 21.473 27.374 -50.581 1.00 96.12 287 TYR A N 1
ATOM 2177 C CA . TYR A 1 287 ? 20.093 27.493 -50.114 1.00 96.12 287 TYR A CA 1
ATOM 2178 C C . TYR A 1 287 ? 19.994 28.315 -48.830 1.00 96.12 287 TYR A C 1
ATOM 2180 O O . TYR A 1 287 ? 19.118 29.170 -48.708 1.00 96.12 287 TYR A O 1
ATOM 2188 N N . GLY A 1 288 ? 20.919 28.102 -47.893 1.00 95.25 288 GLY A N 1
ATOM 2189 C CA . GLY A 1 288 ? 20.935 28.813 -46.621 1.00 95.25 288 GLY A CA 1
ATOM 2190 C C . GLY A 1 288 ? 21.793 28.129 -45.564 1.00 95.25 288 GLY A C 1
ATOM 2191 O O . GLY A 1 288 ? 22.708 27.367 -45.879 1.00 95.25 288 GLY A O 1
ATOM 2192 N N . THR A 1 289 ? 21.469 28.405 -44.306 1.00 95.31 289 THR A N 1
ATOM 2193 C CA . THR A 1 289 ? 22.186 27.914 -43.127 1.00 95.31 289 THR A CA 1
ATOM 2194 C C . THR A 1 289 ? 21.275 26.977 -42.333 1.00 95.31 289 THR A C 1
ATOM 2196 O O . THR A 1 289 ? 20.158 27.365 -41.999 1.00 95.31 289 THR A O 1
ATOM 2199 N N . LEU A 1 290 ? 21.748 25.765 -42.031 1.00 96.06 290 LEU A N 1
ATOM 2200 C CA . LEU A 1 290 ? 21.061 24.789 -41.176 1.00 96.06 290 LEU A CA 1
ATOM 2201 C C . LEU A 1 290 ? 21.047 25.260 -39.716 1.00 96.06 290 LEU A C 1
ATOM 2203 O O . LEU A 1 290 ? 20.013 25.250 -39.055 1.00 96.06 290 LEU A O 1
ATOM 2207 N N . ILE A 1 291 ? 22.207 25.698 -39.228 1.00 95.56 291 ILE A N 1
ATOM 2208 C CA . ILE A 1 291 ? 22.398 26.248 -37.885 1.00 95.56 291 ILE A CA 1
ATOM 2209 C C . ILE A 1 291 ? 23.543 27.260 -37.895 1.00 95.56 291 ILE A C 1
ATOM 2211 O O . ILE A 1 291 ? 24.497 27.115 -38.660 1.00 95.56 291 ILE A O 1
ATOM 2215 N N . SER A 1 292 ? 23.443 28.283 -37.049 1.00 92.75 292 SER A N 1
ATOM 2216 C CA . SER A 1 292 ? 24.441 29.346 -36.887 1.00 92.75 292 SER A CA 1
ATOM 2217 C C . SER A 1 292 ? 24.686 29.658 -35.419 1.00 92.75 292 SER A C 1
ATOM 2219 O O . SER A 1 292 ? 23.877 29.281 -34.571 1.00 92.75 292 SER A O 1
ATOM 2221 N N . ASN A 1 293 ? 25.727 30.442 -35.129 1.00 89.69 293 ASN A N 1
ATOM 2222 C CA . ASN A 1 293 ? 26.057 30.890 -33.779 1.00 89.69 293 ASN A CA 1
ATOM 2223 C C . ASN A 1 293 ? 26.286 29.722 -32.811 1.00 89.69 293 ASN A C 1
ATOM 2225 O O . ASN A 1 293 ? 25.822 29.728 -31.669 1.00 89.69 293 ASN A O 1
ATOM 2229 N N . LEU A 1 294 ? 27.012 28.709 -33.281 1.00 89.94 294 LEU A N 1
ATOM 2230 C CA . LEU A 1 294 ? 27.324 27.529 -32.489 1.00 89.94 294 LEU A CA 1
ATOM 2231 C C . LEU A 1 294 ? 28.184 27.867 -31.264 1.00 89.94 294 LEU A C 1
ATOM 2233 O O . LEU A 1 294 ? 28.127 27.135 -30.286 1.00 89.94 294 LEU A O 1
ATOM 2237 N N . GLY A 1 295 ? 28.915 28.977 -31.227 1.00 86.19 295 GLY A N 1
ATOM 2238 C CA . GLY A 1 295 ? 29.747 29.329 -30.070 1.00 86.19 295 GLY A CA 1
ATOM 2239 C C . GLY A 1 295 ? 31.234 29.077 -30.281 1.00 86.19 295 GLY A C 1
ATOM 2240 O O . GLY A 1 295 ? 32.003 29.311 -29.359 1.00 86.19 295 GLY A O 1
ATOM 2241 N N . PHE A 1 296 ? 31.651 28.626 -31.463 1.00 85.69 296 PHE A N 1
ATOM 2242 C CA . PHE A 1 296 ? 33.015 28.157 -31.728 1.00 85.69 296 PHE A CA 1
ATOM 2243 C C . PHE A 1 296 ? 34.050 29.266 -31.990 1.00 85.69 296 PHE A C 1
ATOM 2245 O O . PHE A 1 296 ? 35.167 28.984 -32.401 1.00 85.69 296 PHE A O 1
ATOM 2252 N N . GLY A 1 297 ? 33.713 30.528 -31.722 1.00 74.00 297 GLY A N 1
ATOM 2253 C CA . GLY A 1 297 ? 34.610 31.672 -31.873 1.00 74.00 297 GLY A CA 1
ATOM 2254 C C . GLY A 1 297 ? 34.653 32.249 -33.290 1.00 74.00 297 GLY A C 1
ATOM 2255 O O . GLY A 1 297 ? 33.868 31.892 -34.166 1.00 74.00 297 GLY A O 1
ATOM 2256 N N . THR A 1 298 ? 35.547 33.217 -33.503 1.00 61.84 298 THR A N 1
ATOM 2257 C CA . THR A 1 298 ? 35.716 33.915 -34.785 1.00 61.84 298 THR A CA 1
ATOM 2258 C C . THR A 1 298 ? 36.818 33.282 -35.642 1.00 61.84 298 THR A C 1
ATOM 2260 O O . THR A 1 298 ? 37.851 32.864 -35.130 1.00 61.84 298 THR A O 1
ATOM 2263 N N . ASN A 1 299 ? 36.566 33.287 -36.949 1.00 58.28 299 ASN A N 1
ATOM 2264 C CA . ASN A 1 299 ? 37.339 32.933 -38.150 1.00 58.28 299 ASN A CA 1
ATOM 2265 C C . ASN A 1 299 ? 38.890 32.945 -38.184 1.00 58.28 299 ASN A C 1
ATOM 2267 O O . ASN A 1 299 ? 39.431 32.473 -39.182 1.00 58.28 299 ASN A O 1
ATOM 2271 N N . ASP A 1 300 ? 39.611 33.420 -37.169 1.00 58.91 300 ASP A N 1
ATOM 2272 C CA . ASP A 1 300 ? 41.078 33.544 -37.224 1.00 58.91 300 ASP A CA 1
ATOM 2273 C C . ASP A 1 300 ? 41.821 32.348 -36.592 1.00 58.91 300 ASP A C 1
ATOM 2275 O O . ASP A 1 300 ? 43.049 32.287 -36.663 1.00 58.91 300 ASP A O 1
ATOM 2279 N N . GLN A 1 301 ? 41.106 31.413 -35.948 1.00 59.00 301 GLN A N 1
ATOM 2280 C CA . GLN A 1 301 ? 41.683 30.247 -35.263 1.00 59.00 301 GLN A CA 1
ATOM 2281 C C . GLN A 1 301 ? 40.645 29.100 -35.174 1.00 59.00 301 GLN A C 1
ATOM 2283 O O . GLN A 1 301 ? 39.891 29.081 -34.218 1.00 59.00 301 GLN A O 1
ATOM 2288 N N . GLY A 1 302 ? 40.522 28.153 -36.112 1.00 62.31 302 GLY A N 1
ATOM 2289 C CA . GLY A 1 302 ? 39.882 26.842 -35.849 1.00 62.31 302 GLY A CA 1
ATOM 2290 C C . GLY A 1 302 ? 38.390 26.778 -35.452 1.00 62.31 302 GLY A C 1
ATOM 2291 O O . GLY A 1 302 ? 37.967 25.774 -34.882 1.00 62.31 302 GLY A O 1
ATOM 2292 N N . GLY A 1 303 ? 37.571 27.800 -35.724 1.00 79.88 303 GLY A N 1
ATOM 2293 C CA . GLY A 1 303 ? 36.127 27.820 -35.399 1.00 79.88 303 GLY A CA 1
ATOM 2294 C C . GLY A 1 303 ? 35.223 27.016 -36.351 1.00 79.88 303 GLY A C 1
ATOM 2295 O O . GLY A 1 303 ? 34.014 27.251 -36.396 1.00 79.88 303 GLY A O 1
ATOM 2296 N N . LEU A 1 304 ? 35.799 26.128 -37.165 1.00 89.44 304 LEU A N 1
ATOM 2297 C CA . LEU A 1 304 ? 35.096 25.361 -38.192 1.00 89.44 304 LEU A CA 1
ATOM 2298 C C . LEU A 1 304 ? 34.301 24.199 -37.568 1.00 89.44 304 LEU A C 1
ATOM 2300 O O . LEU A 1 304 ? 34.908 23.333 -36.937 1.00 89.44 304 LEU A O 1
ATOM 2304 N N . PRO A 1 305 ? 32.970 24.130 -37.761 1.00 92.56 305 PRO A N 1
ATOM 2305 C CA . PRO A 1 305 ? 32.182 22.995 -37.302 1.00 92.56 305 PRO A CA 1
ATOM 2306 C C . PRO A 1 305 ? 32.583 21.689 -37.994 1.00 92.56 305 PRO A C 1
ATOM 2308 O O . PRO A 1 305 ? 32.597 21.610 -39.224 1.00 92.56 305 PRO A O 1
ATOM 2311 N N . VAL A 1 306 ? 32.821 20.660 -37.187 1.00 93.44 306 VAL A N 1
ATOM 2312 C CA . VAL A 1 306 ? 32.872 19.252 -37.600 1.00 93.44 306 VAL A CA 1
ATOM 2313 C C . VAL A 1 306 ? 31.641 18.547 -37.059 1.00 93.44 306 VAL A C 1
ATOM 2315 O O . VAL A 1 306 ? 31.225 18.823 -35.927 1.00 93.44 306 VAL A O 1
ATOM 2318 N N . PHE A 1 307 ? 31.003 17.707 -37.870 1.00 96.62 307 PHE A N 1
ATOM 2319 C CA . PHE A 1 307 ? 29.670 17.224 -37.531 1.00 96.62 307 PHE A CA 1
ATOM 2320 C C . PHE A 1 307 ? 29.298 15.890 -38.169 1.00 96.62 307 PHE A C 1
ATOM 2322 O O . PHE A 1 307 ? 29.829 15.506 -39.204 1.00 96.62 307 PHE A O 1
ATOM 2329 N N . ALA A 1 308 ? 28.303 15.248 -37.557 1.00 96.88 308 ALA A N 1
ATOM 2330 C CA . ALA A 1 308 ? 27.505 14.179 -38.142 1.00 96.88 308 ALA A CA 1
ATOM 2331 C C . ALA A 1 308 ? 26.021 14.570 -38.078 1.00 96.88 308 ALA A C 1
ATOM 2333 O O . ALA A 1 308 ? 25.580 15.179 -37.096 1.00 96.88 308 ALA A O 1
ATOM 2334 N N . TYR A 1 309 ? 25.268 14.243 -39.130 1.00 96.69 309 TYR A N 1
ATOM 2335 C CA . TYR A 1 309 ? 23.851 14.581 -39.264 1.00 96.69 309 TYR A CA 1
ATOM 2336 C C . TYR A 1 309 ? 23.028 13.315 -39.538 1.00 96.69 309 TYR A C 1
ATOM 2338 O O . TYR A 1 309 ? 22.852 12.923 -40.689 1.00 96.69 309 TYR A O 1
ATOM 2346 N N . GLU A 1 310 ? 22.567 12.666 -38.468 1.00 95.25 310 GLU A N 1
ATOM 2347 C CA . GLU A 1 310 ? 21.962 11.324 -38.452 1.00 95.25 310 GLU A CA 1
ATOM 2348 C C . GLU A 1 310 ? 20.846 11.255 -37.401 1.00 95.25 310 GLU A C 1
ATOM 2350 O O . GLU A 1 310 ? 20.798 12.095 -36.513 1.00 95.25 310 GLU A O 1
ATOM 2355 N N . ASP A 1 311 ? 19.951 10.273 -37.483 1.00 93.19 311 ASP A N 1
ATOM 2356 C CA . ASP A 1 311 ? 18.918 10.025 -36.461 1.00 93.19 311 ASP A CA 1
ATOM 2357 C C . ASP A 1 311 ? 19.532 9.268 -35.265 1.00 93.19 311 ASP A C 1
ATOM 2359 O O . ASP A 1 311 ? 19.838 8.076 -35.371 1.00 93.19 311 ASP A O 1
ATOM 2363 N N . PHE A 1 312 ? 19.808 9.972 -34.159 1.00 95.19 312 PHE A N 1
ATOM 2364 C CA . PHE A 1 312 ? 20.473 9.394 -32.988 1.00 95.19 312 PHE A CA 1
ATOM 2365 C C . PHE A 1 312 ? 19.490 8.929 -31.915 1.00 95.19 312 PHE A C 1
ATOM 2367 O O . PHE A 1 312 ? 19.873 8.109 -31.084 1.00 95.19 312 PHE A O 1
ATOM 2374 N N . ASP A 1 313 ? 18.258 9.427 -31.878 1.00 90.25 313 ASP A N 1
ATOM 2375 C CA . ASP A 1 313 ? 17.274 9.024 -30.870 1.00 90.25 313 ASP A CA 1
ATOM 2376 C C . ASP A 1 313 ? 16.173 8.089 -31.400 1.00 90.25 313 ASP A C 1
ATOM 2378 O O . ASP A 1 313 ? 15.366 7.593 -30.610 1.00 90.25 313 ASP A O 1
ATOM 2382 N N . GLY A 1 314 ? 16.193 7.785 -32.699 1.00 89.50 314 GLY A N 1
ATOM 2383 C CA . GLY A 1 314 ? 15.284 6.852 -33.355 1.00 89.50 314 GLY A CA 1
ATOM 2384 C C . GLY A 1 314 ? 13.905 7.443 -33.640 1.00 89.50 314 GLY A C 1
ATOM 2385 O O . GLY A 1 314 ? 12.959 6.680 -33.861 1.00 89.50 314 GLY A O 1
ATOM 2386 N N . ASP A 1 315 ? 13.752 8.771 -33.608 1.00 89.81 315 ASP A N 1
ATOM 2387 C CA . ASP A 1 315 ? 12.471 9.443 -33.844 1.00 89.81 315 ASP A CA 1
ATOM 2388 C C . ASP A 1 315 ? 12.125 9.620 -35.339 1.00 89.81 315 ASP A C 1
ATOM 2390 O O . ASP A 1 315 ? 11.027 10.078 -35.688 1.00 89.81 315 ASP A O 1
ATOM 2394 N N . GLY A 1 316 ? 13.022 9.197 -36.235 1.00 89.50 316 GLY A N 1
ATOM 2395 C CA . GLY A 1 316 ? 12.884 9.298 -37.684 1.00 89.50 316 GLY A CA 1
ATOM 2396 C C . GLY A 1 316 ? 13.329 10.645 -38.261 1.00 89.50 316 GLY A C 1
ATOM 2397 O O . GLY A 1 316 ? 13.160 10.872 -39.466 1.00 89.50 316 GLY A O 1
ATOM 2398 N N . LEU A 1 317 ? 13.870 11.554 -37.446 1.00 92.88 317 LEU A N 1
ATOM 2399 C CA . LEU A 1 317 ? 14.400 12.854 -37.850 1.00 92.88 317 LEU A CA 1
ATOM 2400 C C . LEU A 1 317 ? 15.916 12.887 -37.635 1.00 92.88 317 LEU A C 1
ATOM 2402 O O . LEU A 1 317 ? 16.450 12.370 -36.667 1.00 92.88 317 LEU A O 1
ATOM 2406 N N . ARG A 1 318 ? 16.647 13.537 -38.547 1.00 94.69 318 ARG A N 1
ATOM 2407 C CA . ARG A 1 318 ? 18.099 13.679 -38.386 1.00 94.69 318 ARG A CA 1
ATOM 2408 C C . ARG A 1 318 ? 18.429 14.731 -37.329 1.00 94.69 318 ARG A C 1
ATOM 2410 O O . ARG A 1 318 ? 18.081 15.909 -37.476 1.00 94.69 318 ARG A O 1
ATOM 2417 N N . ASP A 1 319 ? 19.167 14.299 -36.324 1.00 96.94 319 ASP A N 1
ATOM 2418 C CA . ASP A 1 319 ? 19.815 15.094 -35.297 1.00 96.94 319 ASP A CA 1
ATOM 2419 C C . ASP A 1 319 ? 21.187 15.588 -35.774 1.00 96.94 319 ASP A C 1
ATOM 2421 O O . ASP A 1 319 ? 21.807 15.037 -36.684 1.00 96.94 319 ASP A O 1
ATOM 2425 N N . LEU A 1 320 ? 21.706 16.629 -35.126 1.00 97.62 320 LEU A N 1
ATOM 2426 C CA . LEU A 1 320 ? 23.044 17.154 -35.389 1.00 97.62 320 LEU A CA 1
ATOM 2427 C C . LEU A 1 320 ? 23.947 16.965 -34.173 1.00 97.62 320 LEU A C 1
ATOM 2429 O O . LEU A 1 320 ? 23.732 17.612 -33.147 1.00 97.62 320 LEU A O 1
ATOM 2433 N N . VAL A 1 321 ? 25.020 16.190 -34.324 1.00 97.62 321 VAL A N 1
ATOM 2434 C CA . VAL A 1 321 ? 26.144 16.179 -33.378 1.00 97.62 321 VAL A CA 1
ATOM 2435 C C . VAL A 1 321 ? 27.266 17.036 -33.942 1.00 97.62 321 VAL A C 1
ATOM 2437 O O . VAL A 1 321 ? 27.713 16.810 -35.063 1.00 97.62 321 VAL A O 1
ATOM 2440 N N . VAL A 1 322 ? 27.719 18.033 -33.179 1.00 95.69 322 VAL A N 1
ATOM 2441 C CA . VAL A 1 322 ? 28.662 19.041 -33.681 1.00 95.69 322 VAL A CA 1
ATOM 2442 C C . VAL A 1 322 ? 29.674 19.500 -32.628 1.00 95.69 322 VAL A C 1
ATOM 2444 O O . VAL A 1 322 ? 29.330 19.748 -31.466 1.00 95.69 322 VAL A O 1
ATOM 2447 N N . GLY A 1 323 ? 30.924 19.652 -33.067 1.00 92.62 323 GLY A N 1
ATOM 2448 C CA . GLY A 1 323 ? 32.053 20.207 -32.316 1.00 92.62 323 GLY A CA 1
ATOM 2449 C C . GLY A 1 323 ? 32.931 21.096 -33.204 1.00 92.62 323 GLY A C 1
ATOM 2450 O O . GLY A 1 323 ? 32.584 21.355 -34.356 1.00 92.62 323 GLY A O 1
ATOM 2451 N N . ALA A 1 324 ? 34.057 21.578 -32.674 1.00 89.12 324 ALA A N 1
ATOM 2452 C CA . ALA A 1 324 ? 35.052 22.316 -33.453 1.00 89.12 324 ALA A CA 1
ATOM 2453 C C . ALA A 1 324 ? 36.477 22.168 -32.881 1.00 89.12 324 ALA A C 1
ATOM 2455 O O . ALA A 1 324 ? 36.620 21.949 -31.667 1.00 89.12 324 ALA A O 1
ATOM 2456 N N . PRO A 1 325 ? 37.521 22.363 -33.713 1.00 81.00 325 PRO A N 1
ATOM 2457 C CA . PRO A 1 325 ? 38.919 22.282 -33.286 1.00 81.00 325 PRO A CA 1
ATOM 2458 C C . PRO A 1 325 ? 39.298 23.365 -32.266 1.00 81.00 325 PRO A C 1
ATOM 2460 O O . PRO A 1 325 ? 39.964 23.090 -31.275 1.00 81.00 325 PRO A O 1
ATOM 2463 N N . ASN A 1 326 ? 38.828 24.602 -32.437 1.00 75.56 326 ASN A N 1
ATOM 2464 C CA . ASN A 1 326 ? 39.064 25.687 -31.480 1.00 75.56 326 ASN A CA 1
ATOM 2465 C C . ASN A 1 326 ? 37.801 26.031 -30.685 1.00 75.56 326 ASN A C 1
ATOM 2467 O O . ASN A 1 326 ? 37.211 27.101 -30.833 1.00 75.56 326 ASN A O 1
ATOM 2471 N N . CYS A 1 327 ? 37.353 25.095 -29.849 1.00 68.19 327 CYS A N 1
ATOM 2472 C CA . CYS A 1 327 ? 36.146 25.282 -29.052 1.00 68.19 327 CYS A CA 1
ATOM 2473 C C . CYS A 1 327 ? 36.413 25.810 -27.621 1.00 68.19 327 CYS A C 1
ATOM 2475 O O . CYS A 1 327 ? 37.460 25.608 -27.014 1.00 68.19 327 CYS A O 1
ATOM 2477 N N . CYS A 1 328 ? 35.396 26.493 -27.095 1.00 67.12 328 CYS A N 1
ATOM 2478 C CA . CYS A 1 328 ? 35.308 27.417 -25.961 1.00 67.12 328 CYS A CA 1
ATOM 2479 C C . CYS A 1 328 ? 35.917 26.982 -24.607 1.00 67.12 328 CYS A C 1
ATOM 2481 O O . CYS A 1 328 ? 36.077 25.803 -24.281 1.00 67.12 328 CYS A O 1
ATOM 2483 N N . SER A 1 329 ? 36.093 27.972 -23.719 1.00 64.94 329 SER A N 1
ATOM 2484 C CA . SER A 1 329 ? 36.442 27.772 -22.302 1.00 64.94 329 SER A CA 1
ATOM 2485 C C . SER A 1 329 ? 35.403 26.956 -21.512 1.00 64.94 329 SER A C 1
ATOM 2487 O O . SER A 1 329 ? 35.755 26.326 -20.514 1.00 64.94 329 SER A O 1
ATOM 2489 N N . SER A 1 330 ? 34.148 26.907 -21.969 1.00 73.31 330 SER A N 1
ATOM 2490 C CA . SER A 1 330 ? 33.054 26.161 -21.334 1.00 73.31 330 SER A CA 1
ATOM 2491 C C . SER A 1 330 ? 32.956 24.730 -21.866 1.00 73.31 330 SER A C 1
ATOM 2493 O O . SER A 1 330 ? 32.705 24.519 -23.052 1.00 73.31 330 SER A O 1
ATOM 2495 N N . ALA A 1 331 ? 33.073 23.734 -20.981 1.00 74.50 331 ALA A N 1
ATOM 2496 C CA . ALA A 1 331 ? 32.958 22.316 -21.345 1.00 74.50 331 ALA A CA 1
ATOM 2497 C C . ALA A 1 331 ? 31.627 21.966 -22.038 1.00 74.50 331 ALA A C 1
ATOM 2499 O O . ALA A 1 331 ? 31.612 21.139 -22.943 1.00 74.50 331 ALA A O 1
ATOM 2500 N N . SER A 1 332 ? 30.539 22.653 -21.677 1.00 77.56 332 SER A N 1
ATOM 2501 C CA . SER A 1 332 ? 29.199 22.452 -22.245 1.00 77.56 332 SER A CA 1
ATOM 2502 C C . SER A 1 332 ? 29.045 22.853 -23.714 1.00 77.56 332 SER A C 1
ATOM 2504 O O . SER A 1 332 ? 28.040 22.529 -24.340 1.00 77.56 332 SER A O 1
ATOM 2506 N N . GLN A 1 333 ? 30.020 23.561 -24.285 1.00 80.12 333 GLN A N 1
ATOM 2507 C CA . GLN A 1 333 ? 29.962 24.019 -25.675 1.00 80.12 333 GLN A CA 1
ATOM 2508 C C . GLN A 1 333 ? 30.801 23.157 -26.623 1.00 80.12 333 GLN A C 1
ATOM 2510 O O . GLN A 1 333 ? 30.666 23.311 -27.832 1.00 80.12 333 GLN A O 1
ATOM 2515 N N . ARG A 1 334 ? 31.623 22.237 -26.094 1.00 84.81 334 ARG A N 1
ATOM 2516 C CA . ARG A 1 334 ? 32.649 21.497 -26.853 1.00 84.81 334 ARG A CA 1
ATOM 2517 C C . ARG A 1 334 ? 32.099 20.475 -27.831 1.00 84.81 334 ARG A C 1
ATOM 2519 O O . ARG A 1 334 ? 32.609 20.362 -28.939 1.00 84.81 334 ARG A O 1
ATOM 2526 N N . LEU A 1 335 ? 31.070 19.751 -27.413 1.00 92.12 335 LEU A N 1
ATOM 2527 C CA . LEU A 1 335 ? 30.385 18.759 -28.225 1.00 92.12 335 LEU A CA 1
ATOM 2528 C C . LEU A 1 335 ? 28.918 18.743 -27.814 1.00 92.12 335 LEU A C 1
ATOM 2530 O O . LEU A 1 335 ? 28.604 18.625 -26.624 1.00 92.12 335 LEU A O 1
ATOM 2534 N N . ARG A 1 336 ? 28.022 18.914 -28.783 1.00 94.44 336 ARG A N 1
ATOM 2535 C CA . ARG A 1 336 ? 26.583 18.994 -28.523 1.00 94.44 336 ARG A CA 1
ATOM 2536 C C . ARG A 1 336 ? 25.786 18.194 -29.528 1.00 94.44 336 ARG A C 1
ATOM 2538 O O . ARG A 1 336 ? 26.181 18.120 -30.687 1.00 94.44 336 ARG A O 1
ATOM 2545 N N . LEU A 1 337 ? 24.649 17.690 -29.063 1.00 96.88 337 LEU A N 1
ATOM 2546 C CA . LEU A 1 337 ? 23.585 17.128 -29.883 1.00 96.88 337 LEU A CA 1
ATOM 2547 C C . LEU A 1 337 ? 22.418 18.118 -29.933 1.00 96.88 337 LEU A C 1
ATOM 2549 O O . LEU A 1 337 ? 21.943 18.587 -28.896 1.00 96.88 337 LEU A O 1
ATOM 2553 N N . PHE A 1 338 ? 21.961 18.435 -31.137 1.00 97.38 338 PHE A N 1
ATOM 2554 C CA . PHE A 1 338 ? 20.748 19.202 -31.397 1.00 97.38 338 PHE A CA 1
ATOM 2555 C C . PHE A 1 338 ? 19.712 18.264 -31.997 1.00 97.38 338 PHE A C 1
ATOM 2557 O O . PHE A 1 338 ? 19.981 17.663 -33.036 1.00 97.38 338 PHE A O 1
ATOM 2564 N N . LYS A 1 339 ? 18.545 18.165 -31.357 1.00 96.25 339 LYS A N 1
ATOM 2565 C CA . LYS A 1 339 ? 17.503 17.246 -31.815 1.00 96.25 339 LYS A CA 1
ATOM 2566 C C . LYS A 1 339 ? 16.899 17.695 -33.144 1.00 96.25 339 LYS A C 1
ATOM 2568 O O . LYS A 1 339 ? 16.702 18.900 -33.342 1.00 96.25 339 LYS A O 1
ATOM 2573 N N . GLY A 1 340 ? 16.582 16.755 -34.020 1.00 94.75 340 GLY A N 1
ATOM 2574 C CA . GLY A 1 340 ? 15.842 16.977 -35.249 1.00 94.75 340 GLY A CA 1
ATOM 2575 C C . GLY A 1 340 ? 14.433 17.509 -34.980 1.00 94.75 340 GLY A C 1
ATOM 2576 O O . GLY A 1 340 ? 13.822 17.286 -33.936 1.00 94.75 340 GLY A O 1
ATOM 2577 N N . LYS A 1 341 ? 13.906 18.278 -35.930 1.00 94.00 341 LYS A N 1
ATOM 2578 C CA . LYS A 1 341 ? 12.507 18.717 -35.968 1.00 94.00 341 LYS A CA 1
ATOM 2579 C C . LYS A 1 341 ? 11.957 18.554 -37.375 1.00 94.00 341 LYS A C 1
ATOM 2581 O O . LYS A 1 341 ? 12.687 18.632 -38.367 1.00 94.00 341 LYS A O 1
ATOM 2586 N N . ALA A 1 342 ? 10.635 18.403 -37.455 1.00 88.50 342 ALA A N 1
ATOM 2587 C CA . ALA A 1 342 ? 9.913 18.349 -38.720 1.00 88.50 342 ALA A CA 1
ATOM 2588 C C . ALA A 1 342 ? 10.329 19.493 -39.666 1.00 88.50 342 ALA A C 1
ATOM 2590 O O . ALA A 1 342 ? 10.550 20.633 -39.245 1.00 88.50 342 ALA A O 1
ATOM 2591 N N . GLY A 1 343 ? 10.431 19.176 -40.959 1.00 86.00 343 GLY A N 1
ATOM 2592 C CA . GLY A 1 343 ? 10.926 20.107 -41.977 1.00 86.00 343 GLY A CA 1
ATOM 2593 C C . GLY A 1 343 ? 12.453 20.222 -42.041 1.00 86.00 343 GLY A C 1
ATOM 2594 O O . GLY A 1 343 ? 12.943 21.220 -42.562 1.00 86.00 343 GLY A O 1
ATOM 2595 N N . ASN A 1 344 ? 13.187 19.230 -41.521 1.00 85.75 344 ASN A N 1
ATOM 2596 C CA . ASN A 1 344 ? 14.655 19.148 -41.546 1.00 85.75 344 ASN A CA 1
ATOM 2597 C C . ASN A 1 344 ? 15.324 20.353 -40.857 1.00 85.75 344 ASN A C 1
ATOM 2599 O O . ASN A 1 344 ? 16.299 20.925 -41.348 1.00 85.75 344 ASN A O 1
ATOM 2603 N N . THR A 1 345 ? 14.751 20.750 -39.713 1.00 91.31 345 THR A N 1
ATOM 2604 C CA . THR A 1 345 ? 15.258 21.813 -38.825 1.00 91.31 345 THR A CA 1
ATOM 2605 C C . THR A 1 345 ? 15.766 21.221 -37.505 1.00 91.31 345 THR A C 1
ATOM 2607 O O . THR A 1 345 ? 15.658 20.017 -37.293 1.00 91.31 345 THR A O 1
ATOM 2610 N N . LEU A 1 346 ? 16.339 22.047 -36.621 1.00 96.25 346 LEU A N 1
ATOM 2611 C CA . LEU A 1 346 ? 16.964 21.607 -35.366 1.00 96.25 346 LEU A CA 1
ATOM 2612 C C . LEU A 1 346 ? 16.364 22.301 -34.134 1.00 96.25 346 LEU A C 1
ATOM 2614 O O . LEU A 1 346 ? 15.965 23.469 -34.195 1.00 96.25 346 LEU A O 1
ATOM 2618 N N . ASP A 1 347 ? 16.356 21.624 -32.982 1.00 95.44 347 ASP A N 1
ATOM 2619 C CA . ASP A 1 347 ? 16.072 22.246 -31.689 1.00 95.44 347 ASP A CA 1
ATOM 2620 C C . ASP A 1 347 ? 17.265 23.048 -31.165 1.00 95.44 347 ASP A C 1
ATOM 2622 O O . ASP A 1 347 ? 18.069 22.584 -30.360 1.00 95.44 347 ASP A O 1
ATOM 2626 N N . THR A 1 348 ? 17.370 24.301 -31.592 1.00 92.50 348 THR A N 1
ATOM 2627 C CA . THR A 1 348 ? 18.456 25.185 -31.153 1.00 92.50 348 THR A CA 1
ATOM 2628 C C . THR A 1 348 ? 18.295 25.698 -29.720 1.00 92.50 348 THR A C 1
ATOM 2630 O O . THR A 1 348 ? 19.232 26.291 -29.190 1.00 92.50 348 THR A O 1
ATOM 2633 N N . ALA A 1 349 ? 17.121 25.526 -29.097 1.00 91.25 349 ALA A N 1
ATOM 2634 C CA . ALA A 1 349 ? 16.839 26.044 -27.757 1.00 91.25 349 ALA A CA 1
ATOM 2635 C C . ALA A 1 349 ? 17.355 25.125 -26.638 1.00 91.25 349 ALA A C 1
ATOM 2637 O O . ALA A 1 349 ? 17.724 25.620 -25.573 1.00 91.25 349 ALA A O 1
ATOM 2638 N N . HIS A 1 350 ? 17.421 23.812 -26.885 1.00 92.00 350 HIS A N 1
ATOM 2639 C CA . HIS A 1 350 ? 17.763 22.809 -25.872 1.00 92.00 350 HIS A CA 1
ATOM 2640 C C . HIS A 1 350 ? 18.842 21.828 -26.365 1.00 92.00 350 HIS A C 1
ATOM 2642 O O . HIS A 1 350 ? 18.595 20.622 -26.427 1.00 92.00 350 HIS A O 1
ATOM 2648 N N . PRO A 1 351 ? 20.050 22.305 -26.725 1.00 92.44 351 PRO A N 1
ATOM 2649 C CA . PRO A 1 351 ? 21.131 21.400 -27.082 1.00 92.44 351 PRO A CA 1
ATOM 2650 C C . PRO A 1 351 ? 21.542 20.543 -25.887 1.00 92.44 351 PRO A C 1
ATOM 2652 O O . PRO A 1 351 ? 21.701 21.033 -24.765 1.00 92.44 351 PRO A O 1
ATOM 2655 N N . GLN A 1 352 ? 21.794 19.269 -26.147 1.00 94.19 352 GLN A N 1
ATOM 2656 C CA . GLN A 1 352 ? 22.327 18.344 -25.161 1.00 94.19 352 GLN A CA 1
ATOM 2657 C C . GLN A 1 352 ? 23.850 18.418 -25.172 1.00 94.19 352 GLN A C 1
ATOM 2659 O O . GLN A 1 352 ? 24.477 18.400 -26.229 1.00 94.19 352 GLN A O 1
ATOM 2664 N N . THR A 1 353 ? 24.460 18.504 -23.993 1.00 92.50 353 THR A N 1
ATOM 2665 C CA . THR A 1 353 ? 25.921 18.462 -23.859 1.00 92.50 353 THR A CA 1
ATOM 2666 C C . THR A 1 353 ? 26.398 17.015 -23.856 1.00 92.50 353 THR A C 1
ATOM 2668 O O . THR A 1 353 ? 25.925 16.222 -23.045 1.00 92.50 353 THR A O 1
ATOM 2671 N N . ILE A 1 354 ? 27.390 16.696 -24.688 1.00 93.62 354 ILE A N 1
ATOM 2672 C CA . ILE A 1 354 ? 28.096 15.412 -24.643 1.00 93.62 354 ILE A CA 1
ATOM 2673 C C . ILE A 1 354 ? 29.437 15.626 -23.937 1.00 93.62 354 ILE A C 1
ATOM 2675 O O . ILE A 1 354 ? 30.188 16.546 -24.263 1.00 93.62 354 ILE A O 1
ATOM 2679 N N . SER A 1 355 ? 29.746 14.784 -22.947 1.00 90.12 355 SER A N 1
ATOM 2680 C CA . SER A 1 355 ? 30.991 14.897 -22.180 1.00 90.12 355 SER A CA 1
ATOM 2681 C C . SER A 1 355 ? 32.211 14.618 -23.065 1.00 90.12 355 SER A C 1
ATOM 2683 O O . SER A 1 355 ? 32.487 13.474 -23.439 1.00 90.12 355 SER A O 1
ATOM 2685 N N . PHE A 1 356 ? 32.949 15.674 -23.404 1.00 88.00 356 PHE A N 1
ATOM 2686 C CA . PHE A 1 356 ? 34.118 15.619 -24.276 1.00 88.00 356 PHE A CA 1
ATOM 2687 C C . PHE A 1 356 ? 35.190 16.633 -23.848 1.00 88.00 356 PHE A C 1
ATOM 2689 O O . PHE A 1 356 ? 34.899 17.746 -23.393 1.00 88.00 356 PHE A O 1
ATOM 2696 N N . VAL A 1 357 ? 36.457 16.238 -23.990 1.00 84.50 357 VAL A N 1
ATOM 2697 C CA . VAL A 1 357 ? 37.632 17.070 -23.710 1.00 84.50 357 VAL A CA 1
ATOM 2698 C C . VAL A 1 357 ? 38.604 16.925 -24.874 1.00 84.50 357 VAL A C 1
ATOM 2700 O O . VAL A 1 357 ? 39.057 15.816 -25.143 1.00 84.50 357 VAL A O 1
ATOM 2703 N N . GLY A 1 358 ? 38.927 18.040 -25.529 1.00 82.62 358 GLY A N 1
ATOM 2704 C CA . GLY A 1 358 ? 39.813 18.089 -26.690 1.00 82.62 358 GLY A CA 1
ATOM 2705 C C . GLY A 1 358 ? 39.333 19.093 -27.740 1.00 82.62 358 GLY A C 1
ATOM 2706 O O . GLY A 1 358 ? 38.279 19.713 -27.577 1.00 82.62 358 GLY A O 1
ATOM 2707 N N . ALA A 1 359 ? 40.120 19.229 -28.804 1.00 84.62 359 ALA A N 1
ATOM 2708 C CA . ALA A 1 359 ? 39.800 19.964 -30.024 1.00 84.62 359 ALA A CA 1
ATOM 2709 C C . ALA A 1 359 ? 39.119 19.012 -31.017 1.00 84.62 359 ALA A C 1
ATOM 2711 O O . ALA A 1 359 ? 39.812 18.219 -31.641 1.00 84.62 359 ALA A O 1
ATOM 2712 N N . ALA A 1 360 ? 37.787 19.023 -31.130 1.00 89.19 360 ALA A N 1
ATOM 2713 C CA . ALA A 1 360 ? 37.086 18.057 -31.982 1.00 89.19 360 ALA A CA 1
ATOM 2714 C C . ALA A 1 360 ? 37.392 18.312 -33.467 1.00 89.19 360 ALA A C 1
ATOM 2716 O O . ALA A 1 360 ? 37.055 19.375 -33.984 1.00 89.19 360 ALA A O 1
ATOM 2717 N N . THR A 1 361 ? 37.983 17.334 -34.154 1.00 89.12 361 THR A N 1
ATOM 2718 C CA . THR A 1 361 ? 38.320 17.402 -35.592 1.00 89.12 361 THR A CA 1
ATOM 2719 C C . THR A 1 361 ? 37.656 16.313 -36.432 1.00 89.12 361 THR A C 1
ATOM 2721 O O . THR A 1 361 ? 37.573 16.448 -37.657 1.00 89.12 361 THR A O 1
ATOM 2724 N N . GLY A 1 362 ? 37.119 15.274 -35.789 1.00 91.12 362 GLY A N 1
ATOM 2725 C CA . GLY A 1 362 ? 36.328 14.218 -36.415 1.00 91.12 362 GLY A CA 1
ATOM 2726 C C . GLY A 1 362 ? 35.103 13.856 -35.580 1.00 91.12 362 GLY A C 1
ATOM 2727 O O . GLY A 1 362 ? 35.210 13.668 -34.365 1.00 91.12 362 GLY A O 1
ATOM 2728 N N . VAL A 1 363 ? 33.946 13.754 -36.236 1.00 94.94 363 VAL A N 1
ATOM 2729 C CA . VAL A 1 363 ? 32.698 13.231 -35.670 1.00 94.94 363 VAL A CA 1
ATOM 2730 C C . VAL A 1 363 ? 32.205 12.120 -36.588 1.00 94.94 363 VAL A C 1
ATOM 2732 O O . VAL A 1 363 ? 31.783 12.378 -37.710 1.00 94.94 363 VAL A O 1
ATOM 2735 N N . PHE A 1 364 ? 32.270 10.882 -36.109 1.00 95.62 364 PHE A N 1
ATOM 2736 C CA . PHE A 1 364 ? 31.911 9.690 -36.870 1.00 95.62 364 PHE A CA 1
ATOM 2737 C C . PHE A 1 364 ? 30.695 9.023 -36.256 1.00 95.62 364 PHE A C 1
ATOM 2739 O O . PHE A 1 364 ? 30.679 8.785 -35.049 1.00 95.62 364 PHE A O 1
ATOM 2746 N N . ALA A 1 365 ? 29.705 8.708 -37.086 1.00 96.06 365 ALA A N 1
ATOM 2747 C CA . ALA A 1 365 ? 28.449 8.112 -36.660 1.00 96.06 365 ALA A CA 1
ATOM 2748 C C . ALA A 1 365 ? 28.176 6.824 -37.435 1.00 96.06 365 ALA A C 1
ATOM 2750 O O . ALA A 1 365 ? 28.088 6.836 -38.661 1.00 96.06 365 ALA A O 1
ATOM 2751 N N . ALA A 1 366 ? 28.035 5.716 -36.716 1.00 94.44 366 ALA A N 1
ATOM 2752 C CA . ALA A 1 366 ? 27.633 4.428 -37.265 1.00 94.44 366 ALA A CA 1
ATOM 2753 C C . ALA A 1 366 ? 27.143 3.514 -36.149 1.00 94.44 366 ALA A C 1
ATOM 2755 O O . ALA A 1 366 ? 27.327 3.813 -34.976 1.00 94.44 366 ALA A O 1
ATOM 2756 N N . ASP A 1 367 ? 26.513 2.406 -36.514 1.00 91.38 367 ASP A N 1
ATOM 2757 C CA . ASP A 1 367 ? 26.114 1.386 -35.550 1.00 91.38 367 ASP A CA 1
ATOM 2758 C C . ASP A 1 367 ? 27.319 0.493 -35.219 1.00 91.38 367 ASP A C 1
ATOM 2760 O O . ASP A 1 367 ? 27.490 -0.594 -35.762 1.00 91.38 367 ASP A O 1
ATOM 2764 N N . PHE A 1 368 ? 28.234 1.012 -34.399 1.00 90.06 368 PHE A N 1
ATOM 2765 C CA . PHE A 1 368 ? 29.454 0.294 -34.025 1.00 90.06 368 PHE A CA 1
ATOM 2766 C C . PHE A 1 368 ? 29.170 -0.884 -33.076 1.00 90.06 368 PHE A C 1
ATOM 2768 O O . PHE A 1 368 ? 29.974 -1.816 -32.996 1.00 90.06 368 PHE A O 1
ATOM 2775 N N . SER A 1 369 ? 28.050 -0.855 -32.353 1.00 83.56 369 SER A N 1
ATOM 2776 C CA . SER A 1 369 ? 27.628 -1.917 -31.436 1.00 83.56 369 SER A CA 1
ATOM 2777 C C . SER A 1 369 ? 26.752 -2.997 -32.087 1.00 83.56 369 SER A C 1
ATOM 2779 O O . SER A 1 369 ? 26.587 -4.058 -31.483 1.00 83.56 369 SER A O 1
ATOM 2781 N N . LEU A 1 370 ? 26.265 -2.766 -33.312 1.00 82.06 370 LEU A N 1
ATOM 2782 C CA . LEU A 1 370 ? 25.269 -3.578 -34.024 1.00 82.06 370 LEU A CA 1
ATOM 2783 C C . LEU A 1 370 ? 23.943 -3.722 -33.264 1.00 82.06 370 LEU A C 1
ATOM 2785 O O . LEU A 1 370 ? 23.298 -4.773 -33.306 1.00 82.06 370 LEU A O 1
ATOM 2789 N N . ASP A 1 371 ? 23.536 -2.678 -32.545 1.00 75.50 371 ASP A N 1
ATOM 2790 C CA . ASP A 1 371 ? 22.290 -2.662 -31.778 1.00 75.50 371 ASP A CA 1
ATOM 2791 C C . ASP A 1 371 ? 21.125 -1.964 -32.502 1.00 75.50 371 ASP A C 1
ATOM 2793 O O . ASP A 1 371 ? 20.040 -1.795 -31.941 1.00 75.50 371 ASP A O 1
ATOM 2797 N N . GLY A 1 372 ? 21.336 -1.590 -33.766 1.00 82.44 372 GLY A N 1
ATOM 2798 C CA . GLY A 1 372 ? 20.385 -0.873 -34.604 1.00 82.44 372 GLY A CA 1
ATOM 2799 C C . GLY A 1 372 ? 20.403 0.641 -34.400 1.00 82.44 372 GLY A C 1
ATOM 2800 O O . GLY A 1 372 ? 19.651 1.342 -35.083 1.00 82.44 372 GLY A O 1
ATOM 2801 N N . ARG A 1 373 ? 21.237 1.171 -33.495 1.00 87.88 373 ARG A N 1
ATOM 2802 C CA . ARG A 1 373 ? 21.305 2.599 -33.157 1.00 87.88 373 ARG A CA 1
ATOM 2803 C C . ARG A 1 373 ? 22.647 3.191 -33.575 1.00 87.88 373 ARG A C 1
ATOM 2805 O O . ARG A 1 373 ? 23.667 2.521 -33.662 1.00 87.88 373 ARG A O 1
ATOM 2812 N N . LYS A 1 374 ? 22.664 4.492 -33.874 1.00 93.44 374 LYS A N 1
ATOM 2813 C CA . LYS A 1 374 ? 23.901 5.189 -34.255 1.00 93.44 374 LYS A CA 1
ATOM 2814 C C . LYS A 1 374 ? 24.710 5.542 -33.009 1.00 93.44 374 LYS A C 1
ATOM 2816 O O . LYS A 1 374 ? 24.270 6.346 -32.190 1.00 93.44 374 LYS A O 1
ATOM 2821 N N . ASP A 1 375 ? 25.900 4.970 -32.903 1.00 94.56 375 ASP A N 1
ATOM 2822 C CA . ASP A 1 375 ? 26.937 5.312 -31.935 1.00 94.56 375 ASP A CA 1
ATOM 2823 C C . ASP A 1 375 ? 27.829 6.458 -32.445 1.00 94.56 375 ASP A C 1
ATOM 2825 O O . ASP A 1 375 ? 27.730 6.876 -33.602 1.00 94.56 375 ASP A O 1
ATOM 2829 N N . LEU A 1 376 ? 28.744 6.952 -31.597 1.00 95.69 376 LEU A N 1
ATOM 2830 C CA . LEU A 1 376 ? 29.716 7.983 -31.971 1.00 95.69 376 LEU A CA 1
ATOM 2831 C C . LEU A 1 376 ? 31.166 7.583 -31.697 1.00 95.69 376 LEU A C 1
ATOM 2833 O O . LEU A 1 376 ? 31.506 7.092 -30.617 1.00 95.69 376 LEU A O 1
ATOM 2837 N N . ILE A 1 377 ? 32.048 7.950 -32.625 1.00 94.69 377 ILE A N 1
ATOM 2838 C CA . ILE A 1 377 ? 33.482 8.102 -32.371 1.00 94.69 377 ILE A CA 1
ATOM 2839 C C . ILE A 1 377 ? 33.866 9.563 -32.596 1.00 94.69 377 ILE A C 1
ATOM 2841 O O . ILE A 1 377 ? 33.600 10.136 -33.651 1.00 94.69 377 ILE A O 1
ATOM 2845 N N . ILE A 1 378 ? 34.511 10.165 -31.598 1.00 93.69 378 ILE A N 1
ATOM 2846 C CA . ILE A 1 378 ? 34.990 11.550 -31.651 1.00 93.69 378 ILE A CA 1
ATOM 2847 C C . ILE A 1 378 ? 36.509 11.548 -31.594 1.00 93.69 378 ILE A C 1
ATOM 2849 O O . ILE A 1 378 ? 37.080 10.904 -30.708 1.00 93.69 378 ILE A O 1
ATOM 2853 N N . THR A 1 379 ? 37.154 12.279 -32.499 1.00 90.81 379 THR A N 1
ATOM 2854 C CA . THR A 1 379 ? 38.615 12.420 -32.556 1.00 90.81 379 THR A CA 1
ATOM 2855 C C . THR A 1 379 ? 39.048 13.851 -32.267 1.00 90.81 379 THR A C 1
ATOM 2857 O O . THR A 1 379 ? 38.277 14.802 -32.453 1.00 90.81 379 THR A O 1
ATOM 2860 N N . SER A 1 380 ? 40.280 13.999 -31.783 1.00 87.94 380 SER A N 1
ATOM 2861 C CA . SER A 1 380 ? 40.854 15.300 -31.475 1.00 87.94 380 SER A CA 1
ATOM 2862 C C . SER A 1 380 ? 42.210 15.563 -32.103 1.00 87.94 380 SER A C 1
ATOM 2864 O O . SER A 1 380 ? 43.057 14.681 -32.236 1.00 87.94 380 SER A O 1
ATOM 2866 N N . ASP A 1 381 ? 42.417 16.833 -32.417 1.00 81.88 381 ASP A N 1
ATOM 2867 C CA . ASP A 1 381 ? 43.664 17.391 -32.919 1.00 81.88 381 ASP A CA 1
ATOM 2868 C C . ASP A 1 381 ? 44.497 18.009 -31.784 1.00 81.88 381 ASP A C 1
ATOM 2870 O O . ASP A 1 381 ? 43.996 18.303 -30.693 1.00 81.88 381 ASP A O 1
ATOM 2874 N N . ASN A 1 382 ? 45.802 18.126 -32.014 1.00 79.00 382 ASN A N 1
ATOM 2875 C CA . ASN A 1 382 ? 46.761 18.682 -31.079 1.00 79.00 382 ASN A CA 1
ATOM 2876 C C . ASN A 1 382 ? 46.793 20.221 -31.089 1.00 79.00 382 ASN A C 1
ATOM 2878 O O . ASN A 1 382 ? 47.331 20.826 -30.162 1.00 79.00 382 ASN A O 1
ATOM 2882 N N . TRP A 1 383 ? 46.201 20.888 -32.085 1.00 70.88 383 TRP A N 1
ATOM 2883 C CA . TRP A 1 383 ? 46.143 22.352 -32.122 1.00 70.88 383 TRP A CA 1
ATOM 2884 C C . TRP A 1 383 ? 44.950 22.955 -31.348 1.00 70.88 383 TRP A C 1
ATOM 2886 O O . TRP A 1 383 ? 43.893 22.356 -31.192 1.00 70.88 383 TRP A O 1
ATOM 2896 N N . ASN A 1 384 ? 45.120 24.188 -30.852 1.00 66.44 384 ASN A N 1
ATOM 2897 C CA . ASN A 1 384 ? 44.094 25.071 -30.257 1.00 66.44 384 ASN A CA 1
ATOM 2898 C C . ASN A 1 384 ? 43.431 24.697 -28.909 1.00 66.44 384 ASN A C 1
ATOM 2900 O O . ASN A 1 384 ? 42.875 25.591 -28.269 1.00 66.44 384 ASN A O 1
ATOM 2904 N N . TYR A 1 385 ? 43.559 23.471 -28.384 1.00 66.75 385 TYR A N 1
ATOM 2905 C CA . TYR A 1 385 ? 43.085 23.130 -27.029 1.00 66.75 385 TYR A CA 1
ATOM 2906 C C . TYR A 1 385 ? 44.131 22.338 -26.225 1.00 66.75 385 TYR A C 1
ATOM 2908 O O . TYR A 1 385 ? 44.232 21.122 -26.342 1.00 66.75 385 TYR A O 1
ATOM 2916 N N . ALA A 1 386 ? 44.888 23.038 -25.365 1.00 67.12 386 ALA A N 1
ATOM 2917 C CA . ALA A 1 386 ? 45.960 22.474 -24.528 1.00 67.12 386 ALA A CA 1
ATOM 2918 C C . ALA A 1 386 ? 46.938 21.582 -25.327 1.00 67.12 386 ALA A C 1
ATOM 2920 O O . ALA A 1 386 ? 46.971 20.363 -25.158 1.00 67.12 386 ALA A O 1
ATOM 2921 N N . TYR A 1 387 ? 47.737 22.270 -26.151 1.00 59.94 387 TYR A N 1
ATOM 2922 C CA . TYR A 1 387 ? 48.649 21.824 -27.221 1.00 59.94 387 TYR A CA 1
ATOM 2923 C C . TYR A 1 387 ? 49.524 20.571 -26.991 1.00 59.94 387 TYR A C 1
ATOM 2925 O O . TYR A 1 387 ? 50.110 20.071 -27.937 1.00 59.94 387 TYR A O 1
ATOM 2933 N N . ASP A 1 388 ? 49.631 20.055 -25.766 1.00 66.06 388 ASP A N 1
ATOM 2934 C CA . ASP A 1 388 ? 50.493 18.913 -25.423 1.00 66.06 388 ASP A CA 1
ATOM 2935 C C . ASP A 1 388 ? 49.764 17.845 -24.583 1.00 66.06 388 ASP A C 1
ATOM 2937 O O . ASP A 1 388 ? 50.393 17.103 -23.827 1.00 66.06 388 ASP A O 1
ATOM 2941 N N . THR A 1 389 ? 48.424 17.825 -24.563 1.00 72.44 389 THR A N 1
ATOM 2942 C CA . THR A 1 389 ? 47.681 16.929 -23.648 1.00 72.44 389 THR A CA 1
ATOM 2943 C C . THR A 1 389 ? 46.549 16.144 -24.301 1.00 72.44 389 THR A C 1
ATOM 2945 O O . THR A 1 389 ? 46.246 15.042 -23.839 1.00 72.44 389 THR A O 1
ATOM 2948 N N . TYR A 1 390 ? 45.911 16.676 -25.346 1.00 75.81 390 TYR A N 1
ATOM 2949 C CA . TYR A 1 390 ? 44.671 16.096 -25.877 1.00 75.81 390 TYR A CA 1
ATOM 2950 C C . TYR A 1 390 ? 44.652 15.883 -27.397 1.00 75.81 390 TYR A C 1
ATOM 2952 O O . TYR A 1 390 ? 43.595 15.539 -27.915 1.00 75.81 390 TYR A O 1
ATOM 2960 N N . GLY A 1 391 ? 45.771 16.034 -28.110 1.00 80.75 391 GLY A N 1
ATOM 2961 C CA . GLY A 1 391 ? 45.854 15.705 -29.539 1.00 80.75 391 GLY A CA 1
ATOM 2962 C C . GLY A 1 391 ? 45.940 14.207 -29.826 1.00 80.75 391 GLY A C 1
ATOM 2963 O O . GLY A 1 391 ? 46.450 13.450 -29.002 1.00 80.75 391 GLY A O 1
ATOM 2964 N N . GLY A 1 392 ? 45.420 13.761 -30.970 1.00 81.44 392 GLY A N 1
ATOM 2965 C CA . GLY A 1 392 ? 45.500 12.363 -31.410 1.00 81.44 392 GLY A CA 1
ATOM 2966 C C . GLY A 1 392 ? 44.649 11.390 -30.583 1.00 81.44 392 GLY A C 1
ATOM 2967 O O . GLY A 1 392 ? 44.826 10.174 -30.674 1.00 81.44 392 GLY A O 1
ATOM 2968 N N . VAL A 1 393 ? 43.725 11.894 -29.756 1.00 88.31 393 VAL A N 1
ATOM 2969 C CA . VAL A 1 393 ? 42.844 11.075 -28.911 1.00 88.31 393 VAL A CA 1
ATOM 2970 C C . VAL A 1 393 ? 41.548 10.769 -29.651 1.00 88.31 393 VAL A C 1
ATOM 2972 O O . VAL A 1 393 ? 40.980 11.621 -30.326 1.00 88.31 393 VAL A O 1
ATOM 2975 N N . SER A 1 394 ? 41.037 9.556 -29.467 1.00 89.44 394 SER A N 1
ATOM 2976 C CA . SER A 1 394 ? 39.725 9.152 -29.964 1.00 89.44 394 SER A CA 1
ATOM 2977 C C . SER A 1 394 ? 38.901 8.470 -28.875 1.00 89.44 394 SER A C 1
ATOM 2979 O O . SER A 1 394 ? 39.427 7.749 -28.017 1.00 89.44 394 SER A O 1
ATOM 2981 N N . GLY A 1 395 ? 37.598 8.743 -28.860 1.00 90.94 395 GLY A N 1
ATOM 2982 C CA . GLY A 1 395 ? 36.660 8.230 -27.867 1.00 90.94 395 GLY A CA 1
ATOM 2983 C C . GLY A 1 395 ? 35.416 7.637 -28.507 1.00 90.94 395 GLY A C 1
ATOM 2984 O O . GLY A 1 395 ? 34.814 8.279 -29.358 1.00 90.94 395 GLY A O 1
ATOM 2985 N N . TYR A 1 396 ? 35.032 6.449 -28.047 1.00 93.06 396 TYR A N 1
ATOM 2986 C CA . TYR A 1 396 ? 33.817 5.736 -28.423 1.00 93.06 396 TYR A CA 1
ATOM 2987 C C . TYR A 1 396 ? 32.702 5.981 -27.399 1.00 93.06 396 TY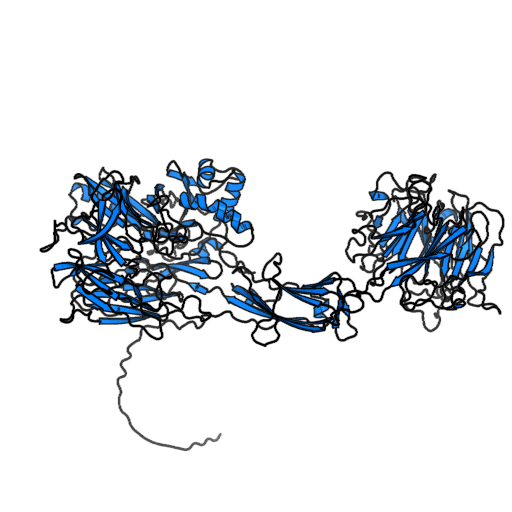R A C 1
ATOM 2989 O O . TYR A 1 396 ? 32.912 5.836 -26.185 1.00 93.06 396 TYR A O 1
ATOM 2997 N N . TYR A 1 397 ? 31.527 6.350 -27.895 1.00 94.38 397 TYR A N 1
ATOM 2998 C CA . TYR A 1 397 ? 30.318 6.656 -27.142 1.00 94.38 397 TYR A CA 1
ATOM 2999 C C . TYR A 1 397 ? 29.184 5.779 -27.674 1.00 94.38 397 TYR A C 1
ATOM 3001 O O . TYR A 1 397 ? 28.839 5.866 -28.849 1.00 94.38 397 TYR A O 1
ATOM 3009 N N . VAL A 1 398 ? 28.620 4.955 -26.792 1.00 91.69 398 VAL A N 1
ATOM 3010 C CA . VAL A 1 398 ? 27.529 4.032 -27.128 1.00 91.69 398 VAL A CA 1
ATOM 3011 C C . VAL A 1 398 ? 26.193 4.723 -26.900 1.00 91.69 398 VAL A C 1
ATOM 3013 O O . VAL A 1 398 ? 26.004 5.359 -25.856 1.00 91.69 398 VAL A O 1
ATOM 3016 N N . ASN A 1 399 ? 25.289 4.579 -27.857 1.00 91.38 399 ASN A N 1
ATOM 3017 C CA . ASN A 1 399 ? 23.925 5.062 -27.788 1.00 91.38 399 ASN A CA 1
ATOM 3018 C C . ASN A 1 399 ? 23.088 4.200 -26.830 1.00 91.38 399 ASN A C 1
ATOM 3020 O O . ASN A 1 399 ? 22.970 2.992 -26.995 1.00 91.38 399 ASN A O 1
ATOM 3024 N N . ASN A 1 400 ? 22.494 4.814 -25.808 1.00 85.31 400 ASN A N 1
ATOM 3025 C CA . ASN A 1 400 ? 21.684 4.096 -24.819 1.00 85.31 400 ASN A CA 1
ATOM 3026 C C . ASN A 1 400 ? 20.192 3.966 -25.187 1.00 85.31 400 ASN A C 1
ATOM 3028 O O . ASN A 1 400 ? 19.420 3.456 -24.379 1.00 85.31 400 ASN A O 1
ATOM 3032 N N . GLY A 1 401 ? 19.765 4.446 -26.361 1.00 83.31 401 GLY A N 1
ATOM 3033 C CA . GLY A 1 401 ? 18.369 4.404 -26.817 1.00 83.31 401 GLY A CA 1
ATOM 3034 C C . GLY A 1 401 ? 17.411 5.311 -26.050 1.00 83.31 401 GLY A C 1
ATOM 3035 O O . GLY A 1 401 ? 16.200 5.126 -26.123 1.00 83.31 401 GLY A O 1
ATOM 3036 N N . THR A 1 402 ? 17.931 6.266 -25.280 1.00 85.88 402 THR A N 1
ATOM 3037 C CA . THR A 1 402 ? 17.105 7.244 -24.566 1.00 85.88 402 THR A CA 1
ATOM 3038 C C . THR A 1 402 ? 17.021 8.554 -25.341 1.00 85.88 402 THR A C 1
ATOM 3040 O O . THR A 1 402 ? 17.821 8.825 -26.232 1.00 85.88 402 THR A O 1
ATOM 3043 N N . ALA A 1 403 ? 16.131 9.451 -24.909 1.00 83.94 403 ALA A N 1
ATOM 3044 C CA . ALA A 1 403 ? 16.063 10.816 -25.432 1.00 83.94 403 ALA A CA 1
ATOM 3045 C C . ALA A 1 403 ? 17.365 11.625 -25.243 1.00 83.94 403 ALA A C 1
ATOM 3047 O O . ALA A 1 403 ? 17.475 12.708 -25.819 1.00 83.94 403 ALA A O 1
ATOM 3048 N N . THR A 1 404 ? 18.327 11.128 -24.448 1.00 88.69 404 THR A N 1
ATOM 3049 C CA . THR A 1 404 ? 19.695 11.652 -24.315 1.00 88.69 404 THR A CA 1
ATOM 3050 C C . THR A 1 404 ? 20.731 10.558 -24.636 1.00 88.69 404 THR A C 1
ATOM 3052 O O . THR A 1 404 ? 21.355 10.026 -23.709 1.00 88.69 404 THR A O 1
ATOM 3055 N N . PRO A 1 405 ? 20.934 10.217 -25.923 1.00 89.50 405 PRO A N 1
ATOM 3056 C CA . PRO A 1 405 ? 21.632 8.999 -26.359 1.00 89.50 405 PRO A CA 1
ATOM 3057 C C . PRO A 1 405 ? 23.019 8.766 -25.739 1.00 89.50 405 PRO A C 1
ATOM 3059 O O . PRO A 1 405 ? 23.407 7.634 -25.462 1.00 89.50 405 PRO A O 1
ATOM 3062 N N . PHE A 1 406 ? 23.764 9.845 -25.467 1.00 94.62 406 PHE A N 1
ATOM 3063 C CA . PHE A 1 406 ? 25.167 9.796 -25.029 1.00 94.62 406 PHE A CA 1
ATOM 3064 C C . PHE A 1 406 ? 25.392 10.299 -23.594 1.00 94.62 406 PHE A C 1
ATOM 3066 O O . PHE A 1 406 ? 26.512 10.668 -23.224 1.00 94.62 406 PHE A O 1
ATOM 3073 N N . SER A 1 407 ? 24.346 10.321 -22.760 1.00 89.88 407 SER A N 1
ATOM 3074 C CA . SER A 1 407 ? 24.425 10.801 -21.369 1.00 89.88 407 SER A CA 1
ATOM 3075 C C . SER A 1 407 ? 25.367 9.975 -20.483 1.00 89.88 407 SER A C 1
ATOM 3077 O O . SER A 1 407 ? 25.932 10.502 -19.525 1.00 89.88 407 SER A O 1
ATOM 3079 N N . ALA A 1 408 ? 25.620 8.712 -20.842 1.00 85.06 408 ALA A N 1
ATOM 3080 C CA . ALA A 1 408 ? 26.586 7.840 -20.171 1.00 85.06 408 ALA A CA 1
ATOM 3081 C C . ALA A 1 408 ? 28.059 8.245 -20.399 1.00 85.06 408 ALA A C 1
ATOM 3083 O O . ALA A 1 408 ? 28.957 7.695 -19.759 1.00 85.06 408 ALA A O 1
ATOM 3084 N N . GLY A 1 409 ? 28.319 9.201 -21.298 1.00 88.50 409 GLY A N 1
ATOM 3085 C CA . GLY A 1 409 ? 29.658 9.676 -21.624 1.00 88.50 409 GLY A CA 1
ATOM 3086 C C . GLY A 1 409 ? 30.495 8.667 -22.417 1.00 88.50 409 GLY A C 1
ATOM 3087 O O . GLY A 1 409 ? 29.988 7.705 -22.993 1.00 88.50 409 GLY A O 1
ATOM 3088 N N . ARG A 1 410 ? 31.809 8.920 -22.474 1.00 89.00 410 ARG A N 1
ATOM 3089 C CA . ARG A 1 410 ? 32.759 8.093 -23.231 1.00 89.00 410 ARG A CA 1
ATOM 3090 C C . ARG A 1 410 ? 32.874 6.708 -22.598 1.00 89.00 410 ARG A C 1
ATOM 3092 O O . ARG A 1 410 ? 33.339 6.595 -21.465 1.00 89.00 410 ARG A O 1
ATOM 3099 N N . LYS A 1 411 ? 32.545 5.667 -23.361 1.00 87.50 411 LYS A N 1
ATOM 3100 C CA . LYS A 1 411 ? 32.649 4.266 -22.930 1.00 87.50 411 LYS A CA 1
ATOM 3101 C C . LYS A 1 411 ? 34.063 3.723 -23.068 1.00 87.50 411 LYS A C 1
ATOM 3103 O O . LYS A 1 411 ? 34.555 3.063 -22.159 1.00 87.50 411 LYS A O 1
ATOM 3108 N N . LYS A 1 412 ? 34.735 4.033 -24.179 1.00 87.38 412 LYS A N 1
ATOM 3109 C CA . LYS A 1 412 ? 36.089 3.539 -24.461 1.00 87.38 412 LYS A CA 1
ATOM 3110 C C . LYS A 1 412 ? 36.946 4.627 -25.099 1.00 87.38 412 LYS A C 1
ATOM 3112 O O . LYS A 1 412 ? 36.449 5.480 -25.827 1.00 87.38 412 LYS A O 1
ATOM 3117 N N . LYS A 1 413 ? 38.241 4.619 -24.798 1.00 88.19 413 LYS A N 1
ATOM 3118 C CA . LYS A 1 413 ? 39.257 5.418 -25.493 1.00 88.19 413 LYS A CA 1
ATOM 3119 C C . LYS A 1 413 ? 39.930 4.506 -26.520 1.00 88.19 413 LYS A C 1
ATOM 3121 O O . LYS A 1 413 ? 40.299 3.395 -26.145 1.00 88.19 413 LYS A O 1
ATOM 3126 N N . LEU A 1 414 ? 40.025 4.926 -27.782 1.00 88.12 414 LEU A N 1
ATOM 3127 C CA . LEU A 1 414 ? 40.558 4.077 -28.861 1.00 88.12 414 LEU A CA 1
ATOM 3128 C C . LEU A 1 414 ? 42.015 4.413 -29.205 1.00 88.12 414 LEU A C 1
ATOM 3130 O O . LEU A 1 414 ? 42.789 3.515 -29.518 1.00 88.12 414 LEU A O 1
ATOM 3134 N N . THR A 1 415 ? 42.409 5.680 -29.073 1.00 87.38 415 THR A N 1
ATOM 3135 C CA . THR A 1 415 ? 43.802 6.131 -29.201 1.00 87.38 415 THR A CA 1
ATOM 3136 C C . THR A 1 415 ? 44.201 7.038 -28.050 1.00 87.38 415 THR A C 1
ATOM 3138 O O . THR A 1 415 ? 43.375 7.769 -27.491 1.00 87.38 415 THR A O 1
ATOM 3141 N N . ASP A 1 416 ? 45.484 6.993 -27.706 1.00 85.56 416 ASP A N 1
ATOM 3142 C CA . ASP A 1 416 ? 46.114 7.847 -26.713 1.00 85.56 416 ASP A CA 1
ATOM 3143 C C . ASP A 1 416 ? 46.901 8.975 -27.387 1.00 85.56 416 ASP A C 1
ATOM 3145 O O . ASP A 1 416 ? 47.358 8.860 -28.522 1.00 85.56 416 ASP A O 1
ATOM 3149 N N . HIS A 1 417 ? 47.094 10.072 -26.654 1.00 82.44 417 HIS A N 1
ATOM 3150 C CA . HIS A 1 417 ? 47.972 11.146 -27.101 1.00 82.44 417 HIS A CA 1
ATOM 3151 C C . HIS A 1 417 ? 49.385 10.588 -27.322 1.00 82.44 417 HIS A C 1
ATOM 3153 O O . HIS A 1 417 ? 49.908 9.906 -26.437 1.00 82.44 417 HIS A O 1
ATOM 3159 N N . TYR A 1 418 ? 49.980 10.858 -28.488 1.00 77.00 418 TYR A N 1
ATOM 3160 C CA . TYR A 1 418 ? 51.266 10.307 -28.943 1.00 77.00 418 TYR A CA 1
ATOM 3161 C C . TYR A 1 418 ? 51.312 8.791 -29.199 1.00 77.00 418 TYR A C 1
ATOM 3163 O O . TYR A 1 418 ? 52.398 8.251 -29.426 1.00 77.00 418 TYR A O 1
ATOM 3171 N N . ALA A 1 419 ? 50.183 8.079 -29.164 1.00 76.06 419 ALA A N 1
ATOM 3172 C CA . ALA A 1 419 ? 50.163 6.632 -29.351 1.00 76.06 419 ALA A CA 1
ATOM 3173 C C . ALA A 1 419 ? 48.849 6.158 -30.010 1.00 76.06 419 ALA A C 1
ATOM 3175 O O . ALA A 1 419 ? 47.832 6.029 -29.322 1.00 76.06 419 ALA A O 1
ATOM 3176 N N . PRO A 1 420 ? 48.837 5.829 -31.319 1.00 72.69 420 PRO A N 1
ATOM 3177 C CA . PRO A 1 420 ? 49.959 5.792 -32.270 1.00 72.69 420 PRO A CA 1
ATOM 3178 C C . PRO A 1 420 ? 50.153 7.070 -33.112 1.00 72.69 420 PRO A C 1
ATOM 3180 O O . PRO A 1 420 ? 51.141 7.144 -33.836 1.00 72.69 420 PRO A O 1
ATOM 3183 N N . ILE A 1 421 ? 49.239 8.045 -33.043 1.00 78.44 421 ILE A N 1
ATOM 3184 C CA . ILE A 1 421 ? 49.244 9.261 -33.881 1.00 78.44 421 ILE A CA 1
ATOM 3185 C C . ILE A 1 421 ? 49.435 10.534 -33.042 1.00 78.44 421 ILE A C 1
ATOM 3187 O O . ILE A 1 421 ? 49.118 10.551 -31.849 1.00 78.44 421 ILE A O 1
ATOM 3191 N N . TYR A 1 422 ? 50.011 11.573 -33.652 1.00 76.56 422 TYR A N 1
ATOM 3192 C CA . TYR A 1 422 ? 50.343 12.845 -32.996 1.00 76.56 422 TYR A CA 1
ATOM 3193 C C . TYR A 1 422 ? 49.115 13.763 -32.903 1.00 76.56 422 TYR A C 1
ATOM 3195 O O . TYR A 1 422 ? 48.763 14.246 -31.824 1.00 76.56 422 TYR A O 1
ATOM 3203 N N . ASP A 1 423 ? 48.428 13.929 -34.026 1.00 79.44 423 ASP A N 1
ATOM 3204 C CA . ASP A 1 423 ? 47.183 14.665 -34.206 1.00 79.44 423 ASP A CA 1
ATOM 3205 C C . ASP A 1 423 ? 46.235 13.919 -35.161 1.00 79.44 423 ASP A C 1
ATOM 3207 O O . ASP A 1 423 ? 46.515 12.804 -35.601 1.00 79.44 423 ASP A O 1
ATOM 3211 N N . PHE A 1 424 ? 45.048 14.485 -35.383 1.00 86.81 424 PHE A N 1
ATOM 3212 C CA . PHE A 1 424 ? 44.032 13.928 -36.267 1.00 86.81 424 PHE A CA 1
ATOM 3213 C C . PHE A 1 424 ? 43.676 14.954 -37.341 1.00 86.81 424 PHE A C 1
ATOM 3215 O O . PHE A 1 424 ? 43.108 16.004 -37.027 1.00 86.81 424 PHE A O 1
ATOM 3222 N N . ASP A 1 425 ? 43.929 14.592 -38.595 1.00 85.56 425 ASP A N 1
ATOM 3223 C CA . ASP A 1 425 ? 43.619 15.409 -39.767 1.00 85.56 425 ASP A CA 1
ATOM 3224 C C . ASP A 1 425 ? 42.377 14.910 -40.507 1.00 85.56 425 ASP A C 1
ATOM 3226 O O . ASP A 1 425 ? 41.522 15.699 -40.906 1.00 85.56 425 ASP A O 1
ATOM 3230 N N . THR A 1 426 ? 42.268 13.592 -40.709 1.00 89.44 426 THR A N 1
ATOM 3231 C CA . THR A 1 426 ? 41.222 12.996 -41.549 1.00 89.44 426 THR A CA 1
ATOM 3232 C C . THR A 1 426 ? 40.836 11.592 -41.115 1.00 89.44 426 THR A C 1
ATOM 3234 O O . THR A 1 426 ? 41.602 10.890 -40.453 1.00 89.44 426 THR A O 1
ATOM 3237 N N . GLY A 1 427 ? 39.631 11.180 -41.502 1.00 91.12 427 GLY A N 1
ATOM 3238 C CA . GLY A 1 427 ? 39.115 9.843 -41.270 1.00 91.12 427 GLY A CA 1
ATOM 3239 C C . GLY A 1 427 ? 37.739 9.644 -41.893 1.00 91.12 427 GLY A C 1
ATOM 3240 O O . GLY A 1 427 ? 37.107 10.610 -42.316 1.00 91.12 427 GLY A O 1
ATOM 3241 N N . PHE A 1 428 ? 37.284 8.396 -41.937 1.00 93.19 428 PHE A N 1
ATOM 3242 C CA . PHE A 1 428 ? 35.970 7.995 -42.450 1.00 93.19 428 PHE A CA 1
ATOM 3243 C C . PHE A 1 428 ? 35.558 6.631 -41.882 1.00 93.19 428 PHE A C 1
ATOM 3245 O O . PHE A 1 428 ? 36.405 5.865 -41.415 1.00 93.19 428 PHE A O 1
ATOM 3252 N N . VAL A 1 429 ? 34.255 6.337 -41.930 1.00 95.00 429 VAL A N 1
ATOM 3253 C CA . VAL A 1 429 ? 33.668 5.061 -41.489 1.00 95.00 429 VAL A CA 1
ATOM 3254 C C . VAL A 1 429 ? 33.395 4.169 -42.689 1.00 95.00 429 VAL A C 1
ATOM 3256 O O . VAL A 1 429 ? 32.836 4.639 -43.676 1.00 95.00 429 VAL A O 1
ATOM 3259 N N . PHE A 1 430 ? 33.766 2.896 -42.604 1.00 94.62 430 PHE A N 1
ATOM 3260 C CA . PHE A 1 430 ? 33.651 1.936 -43.699 1.00 94.62 430 PHE A CA 1
ATOM 3261 C C . PHE A 1 430 ? 33.843 0.500 -43.210 1.00 94.62 430 PHE A C 1
ATOM 3263 O O . PHE A 1 430 ? 34.475 0.308 -42.187 1.00 94.62 430 PHE A O 1
ATOM 3270 N N . ASP A 1 431 ? 33.338 -0.489 -43.941 1.00 94.06 431 ASP A N 1
ATOM 3271 C CA . ASP A 1 431 ? 33.696 -1.904 -43.767 1.00 94.06 431 ASP A CA 1
ATOM 3272 C C . ASP A 1 431 ? 34.882 -2.201 -44.703 1.00 94.06 431 ASP A C 1
ATOM 3274 O O . ASP A 1 431 ? 34.725 -2.257 -45.929 1.00 94.06 431 ASP A O 1
ATOM 3278 N N . TYR A 1 432 ? 36.104 -2.249 -44.161 1.00 94.06 432 TYR A N 1
ATOM 3279 C CA . TYR A 1 432 ? 37.306 -2.362 -45.005 1.00 94.06 432 TYR A CA 1
ATOM 3280 C C . TYR A 1 432 ? 37.672 -3.807 -45.330 1.00 94.06 432 TYR A C 1
ATOM 3282 O O . TYR A 1 432 ? 38.387 -4.038 -46.316 1.00 94.06 432 TYR A O 1
ATOM 3290 N N . ASP A 1 433 ? 37.254 -4.755 -44.488 1.00 92.75 433 ASP A N 1
ATOM 3291 C CA . ASP A 1 433 ? 37.638 -6.159 -44.580 1.00 92.75 433 ASP A CA 1
ATOM 3292 C C . ASP A 1 433 ? 36.503 -7.138 -44.915 1.00 92.75 433 ASP A C 1
ATOM 3294 O O . ASP A 1 433 ? 36.814 -8.314 -45.168 1.00 92.75 433 ASP A O 1
ATOM 3298 N N . ASN A 1 434 ? 35.268 -6.634 -45.052 1.00 91.19 434 ASN A N 1
ATOM 3299 C CA . ASN A 1 434 ? 34.028 -7.377 -45.287 1.00 91.19 434 ASN A CA 1
ATOM 3300 C C . ASN A 1 434 ? 33.903 -8.549 -44.313 1.00 91.19 434 ASN A C 1
ATOM 3302 O O . ASN A 1 434 ? 33.726 -9.702 -44.728 1.00 91.19 434 ASN A O 1
ATOM 3306 N N . ASP A 1 435 ? 34.064 -8.270 -43.017 1.00 89.62 435 ASP A N 1
ATOM 3307 C CA . ASP A 1 435 ? 33.832 -9.277 -41.990 1.00 89.62 435 ASP A CA 1
ATOM 3308 C C . ASP A 1 435 ? 32.380 -9.808 -42.070 1.00 89.62 435 ASP A C 1
ATOM 3310 O O . ASP A 1 435 ? 31.483 -9.108 -42.545 1.00 89.62 435 ASP A O 1
ATOM 3314 N N . PRO A 1 436 ? 32.094 -11.049 -41.629 1.00 87.12 436 PRO A N 1
ATOM 3315 C CA . PRO A 1 436 ? 30.770 -11.650 -41.810 1.00 87.12 436 PRO A CA 1
ATOM 3316 C C . PRO A 1 436 ? 29.600 -10.884 -41.174 1.00 87.12 436 PRO A C 1
ATOM 3318 O O . PRO A 1 436 ? 28.454 -11.112 -41.567 1.00 87.12 436 PRO A O 1
ATOM 3321 N N . ALA A 1 437 ? 29.862 -10.036 -40.176 1.00 82.12 437 ALA A N 1
ATOM 3322 C CA . ALA A 1 437 ? 28.858 -9.204 -39.523 1.00 82.12 437 ALA A CA 1
ATOM 3323 C C . ALA A 1 437 ? 28.756 -7.796 -40.142 1.00 82.12 437 ALA A C 1
ATOM 3325 O O . ALA A 1 437 ? 27.911 -7.019 -39.697 1.00 82.12 437 ALA A O 1
ATOM 3326 N N . HIS A 1 438 ? 29.555 -7.491 -41.174 1.00 87.56 438 HIS A N 1
ATOM 3327 C CA . HIS A 1 438 ? 29.620 -6.196 -41.855 1.00 87.56 438 HIS A CA 1
ATOM 3328 C C . HIS A 1 438 ? 29.767 -5.032 -40.871 1.00 87.56 438 HIS A C 1
ATOM 3330 O O . HIS A 1 438 ? 29.003 -4.059 -40.898 1.00 87.56 438 HIS A O 1
ATOM 3336 N N . THR A 1 439 ? 30.700 -5.175 -39.927 1.00 89.38 439 THR A N 1
ATOM 3337 C CA . THR A 1 439 ? 30.863 -4.200 -38.855 1.00 89.38 439 THR A CA 1
ATOM 3338 C C . THR A 1 439 ? 31.429 -2.888 -39.402 1.00 89.38 439 THR A C 1
ATOM 3340 O O . THR A 1 439 ? 32.338 -2.896 -40.228 1.00 89.38 439 THR A O 1
ATOM 3343 N N . PRO A 1 440 ? 30.926 -1.722 -38.956 1.00 92.75 440 PRO A N 1
ATOM 3344 C CA . PRO A 1 440 ? 31.542 -0.457 -39.331 1.00 92.75 440 PRO A CA 1
ATOM 3345 C C . PRO A 1 440 ? 32.925 -0.322 -38.685 1.00 92.75 440 PRO A C 1
ATOM 3347 O O . PRO A 1 440 ? 33.035 -0.258 -37.458 1.00 92.75 440 PRO A O 1
ATOM 3350 N N . ASP A 1 441 ? 33.966 -0.219 -39.503 1.00 93.62 441 ASP A N 1
ATOM 3351 C CA . ASP A 1 441 ? 35.325 0.134 -39.101 1.00 93.62 441 ASP A CA 1
ATOM 3352 C C . ASP A 1 441 ? 35.573 1.633 -39.288 1.00 93.62 441 ASP A C 1
ATOM 3354 O O . ASP A 1 441 ? 34.765 2.375 -39.853 1.00 93.62 441 ASP A O 1
ATOM 3358 N N . ILE A 1 442 ? 36.726 2.110 -38.829 1.00 93.00 442 ILE A N 1
ATOM 3359 C CA . ILE A 1 442 ? 37.107 3.513 -38.998 1.00 93.00 442 ILE A CA 1
ATOM 3360 C C . ILE A 1 442 ? 38.565 3.643 -39.424 1.00 93.00 442 ILE A C 1
ATOM 3362 O O . ILE A 1 442 ? 39.456 3.018 -38.850 1.00 93.00 442 ILE A O 1
ATOM 3366 N N . MET A 1 443 ? 38.820 4.498 -40.412 1.00 92.25 443 MET A N 1
ATOM 3367 C CA . MET A 1 443 ? 40.160 4.978 -40.738 1.00 92.25 443 MET A CA 1
ATOM 3368 C C . MET A 1 443 ? 40.378 6.332 -40.067 1.00 92.25 443 MET A C 1
ATOM 3370 O O . MET A 1 443 ? 39.516 7.203 -40.158 1.00 92.25 443 MET A O 1
ATOM 3374 N N . ILE A 1 444 ? 41.518 6.515 -39.406 1.00 90.19 444 ILE A N 1
ATOM 3375 C CA . ILE A 1 444 ? 41.960 7.790 -38.836 1.00 90.19 444 ILE A CA 1
ATOM 3376 C C . ILE A 1 444 ? 43.420 8.056 -39.209 1.00 90.19 444 ILE A C 1
ATOM 3378 O O . ILE A 1 444 ? 44.224 7.122 -39.274 1.00 90.19 444 ILE A O 1
ATOM 3382 N N . ALA A 1 445 ? 43.786 9.318 -39.432 1.00 87.25 445 ALA A N 1
ATOM 3383 C CA . ALA A 1 445 ? 45.133 9.659 -39.873 1.00 87.25 445 ALA A CA 1
ATOM 3384 C C . ALA A 1 445 ? 45.676 10.979 -39.320 1.00 87.25 445 ALA A C 1
ATOM 3386 O O . ALA A 1 445 ? 44.952 11.967 -39.200 1.00 87.25 445 ALA A O 1
ATOM 3387 N N . ASP A 1 446 ? 46.989 10.963 -39.092 1.00 85.06 446 ASP A N 1
ATOM 3388 C CA . ASP A 1 446 ? 47.881 12.127 -39.072 1.00 85.06 446 ASP A CA 1
ATOM 3389 C C . ASP A 1 446 ? 48.490 12.239 -40.483 1.00 85.06 446 ASP A C 1
ATOM 3391 O O . ASP A 1 446 ? 49.412 11.509 -40.880 1.00 85.06 446 ASP A O 1
ATOM 3395 N N . GLY A 1 447 ? 47.845 13.077 -41.285 1.00 78.94 447 GLY A N 1
ATOM 3396 C CA . GLY A 1 447 ? 48.006 13.214 -42.722 1.00 78.94 447 GLY A CA 1
ATOM 3397 C C . GLY A 1 447 ? 48.984 14.303 -43.152 1.00 78.94 447 GLY A C 1
ATOM 3398 O O . GLY A 1 447 ? 49.430 14.272 -44.302 1.00 78.94 447 GLY A O 1
ATOM 3399 N N . ASN A 1 448 ? 49.333 15.249 -42.277 1.00 77.88 448 ASN A N 1
ATOM 3400 C CA . ASN A 1 448 ? 50.271 16.339 -42.558 1.00 77.88 448 ASN A CA 1
ATOM 3401 C C . ASN A 1 448 ? 51.638 16.186 -41.853 1.00 77.88 448 ASN A C 1
ATOM 3403 O O . ASN A 1 448 ? 52.624 16.695 -42.402 1.00 77.88 448 ASN A O 1
ATOM 3407 N N . HIS A 1 449 ? 51.752 15.448 -40.736 1.00 76.50 449 HIS A N 1
ATOM 3408 C CA . HIS A 1 449 ? 53.016 15.274 -40.007 1.00 76.50 449 HIS A CA 1
ATOM 3409 C C . HIS A 1 449 ? 53.653 13.897 -40.205 1.00 76.50 449 HIS A C 1
ATOM 3411 O O . HIS A 1 449 ? 54.822 13.823 -40.602 1.00 76.50 449 HIS A O 1
ATOM 3417 N N . SER A 1 450 ? 52.937 12.804 -39.917 1.00 70.69 450 SER A N 1
ATOM 3418 C CA . SER A 1 450 ? 53.568 11.479 -39.775 1.00 70.69 450 SER A CA 1
ATOM 3419 C C . SER A 1 450 ? 53.220 10.448 -40.851 1.00 70.69 450 SER A C 1
ATOM 3421 O O . SER A 1 450 ? 53.902 9.425 -40.928 1.00 70.69 450 SER A O 1
ATOM 3423 N N . SER A 1 451 ? 52.232 10.704 -41.722 1.00 68.94 451 SER A N 1
ATOM 3424 C CA . SER A 1 451 ? 51.691 9.688 -42.655 1.00 68.94 451 SER A CA 1
ATOM 3425 C C . SER A 1 451 ? 51.215 8.418 -41.937 1.00 68.94 451 SER A C 1
ATOM 3427 O O . SER A 1 451 ? 51.262 7.321 -42.502 1.00 68.94 451 SER A O 1
ATOM 3429 N N . SER A 1 452 ? 50.811 8.540 -40.673 1.00 77.94 452 SER A N 1
ATOM 3430 C CA . SER A 1 452 ? 50.359 7.408 -39.872 1.00 77.94 452 SER A CA 1
ATOM 3431 C C . SER A 1 452 ? 48.863 7.224 -40.087 1.00 77.94 452 SER A C 1
ATOM 3433 O O . SER A 1 452 ? 48.052 7.923 -39.485 1.00 77.94 452 SER A O 1
ATOM 3435 N N . TYR A 1 453 ? 48.509 6.279 -40.956 1.00 85.88 453 TYR A N 1
ATOM 3436 C CA . TYR A 1 453 ? 47.125 5.902 -41.248 1.00 85.88 453 TYR A CA 1
ATOM 3437 C C . TYR A 1 453 ? 46.747 4.658 -40.459 1.00 85.88 453 TYR A C 1
ATOM 3439 O O . TYR A 1 453 ? 47.278 3.573 -40.721 1.00 85.88 453 TYR A O 1
ATOM 3447 N N . LEU A 1 454 ? 45.827 4.809 -39.517 1.00 88.75 454 LEU A N 1
ATOM 3448 C CA . LEU A 1 454 ? 45.338 3.740 -38.665 1.00 88.75 454 LEU A CA 1
ATOM 3449 C C . LEU A 1 454 ? 43.938 3.327 -39.117 1.00 88.75 454 LEU A C 1
ATOM 3451 O O . LEU A 1 454 ? 43.059 4.167 -39.265 1.00 88.75 454 LEU A O 1
ATOM 3455 N N . VAL A 1 455 ? 43.718 2.032 -39.286 1.00 91.38 455 VAL A N 1
ATOM 3456 C CA . VAL A 1 455 ? 42.385 1.438 -39.368 1.00 91.38 455 VAL A CA 1
ATOM 3457 C C . VAL A 1 455 ? 42.085 0.820 -38.009 1.00 91.38 455 VAL A C 1
ATOM 3459 O O . VAL A 1 455 ? 42.881 0.026 -37.508 1.00 91.38 455 VAL A O 1
ATOM 3462 N N . LEU A 1 456 ? 40.971 1.199 -37.392 1.00 92.12 456 LEU A N 1
ATOM 3463 C CA . LEU A 1 456 ? 40.434 0.550 -36.204 1.00 92.12 456 LEU A CA 1
ATOM 3464 C C . LEU A 1 456 ? 39.349 -0.419 -36.669 1.00 92.12 456 LEU A C 1
ATOM 3466 O O . LEU A 1 456 ? 38.210 -0.014 -36.896 1.00 92.12 456 LEU A O 1
ATOM 3470 N N . ALA A 1 457 ? 39.740 -1.680 -36.826 1.00 90.75 457 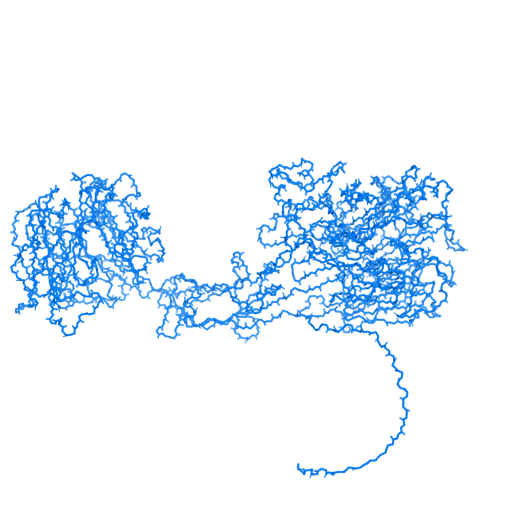ALA A N 1
ATOM 3471 C CA . ALA A 1 457 ? 38.838 -2.759 -37.175 1.00 90.75 457 ALA A CA 1
ATOM 3472 C C . ALA A 1 457 ? 37.894 -3.024 -36.000 1.00 90.75 457 ALA A C 1
ATOM 3474 O O . ALA A 1 457 ? 38.365 -3.303 -34.892 1.00 90.75 457 ALA A O 1
ATOM 3475 N N . ASN A 1 458 ? 36.594 -2.900 -36.222 1.00 90.38 458 ASN A N 1
ATOM 3476 C CA . ASN A 1 458 ? 35.569 -3.216 -35.247 1.00 90.38 458 ASN A CA 1
ATOM 3477 C C . ASN A 1 458 ? 35.244 -4.709 -35.320 1.00 90.38 458 ASN A C 1
ATOM 3479 O O . ASN A 1 458 ? 35.357 -5.335 -36.367 1.00 90.38 458 ASN A O 1
ATOM 3483 N N . ARG A 1 459 ? 34.870 -5.309 -34.194 1.00 83.81 459 ARG A N 1
ATOM 3484 C CA . ARG A 1 459 ? 34.401 -6.693 -34.137 1.00 83.81 459 ARG A CA 1
ATOM 3485 C C . ARG A 1 459 ? 33.234 -6.786 -33.182 1.00 83.81 459 ARG A C 1
ATOM 3487 O O . ARG A 1 459 ? 33.263 -6.221 -32.083 1.00 83.81 459 ARG A O 1
ATOM 3494 N N . VAL A 1 460 ? 32.245 -7.571 -33.589 1.00 66.31 460 VAL A N 1
ATOM 3495 C CA . VAL A 1 460 ? 31.199 -8.059 -32.698 1.00 66.31 460 VAL A CA 1
ATOM 3496 C C . VAL A 1 460 ? 31.567 -9.465 -32.272 1.00 66.31 460 VAL A C 1
ATOM 3498 O O . VAL A 1 460 ? 31.788 -10.352 -33.093 1.00 66.31 460 VAL A O 1
ATOM 3501 N N . VAL A 1 461 ? 31.674 -9.661 -30.963 1.00 58.53 461 VAL A N 1
ATOM 3502 C CA . VAL A 1 461 ? 31.800 -11.002 -30.408 1.00 58.53 461 VAL A CA 1
ATOM 3503 C C . VAL A 1 461 ? 30.422 -11.646 -30.417 1.00 58.53 461 VAL A C 1
ATOM 3505 O O . VAL A 1 461 ? 29.422 -11.007 -30.103 1.00 58.53 461 VAL A O 1
ATOM 3508 N N . SER A 1 462 ? 30.357 -12.950 -30.672 1.00 57.47 462 SER A N 1
ATOM 3509 C CA . SER A 1 462 ? 29.176 -13.774 -30.385 1.00 57.47 462 SER A CA 1
ATOM 3510 C C . SER A 1 462 ? 28.930 -13.917 -28.871 1.00 57.47 462 SER A C 1
ATOM 3512 O O . SER A 1 462 ? 28.569 -14.996 -28.412 1.00 57.47 462 SER A O 1
ATOM 3514 N N . GLN A 1 463 ? 29.242 -12.889 -28.080 1.00 69.06 463 GLN A N 1
ATOM 3515 C CA . GLN A 1 463 ? 29.096 -12.857 -26.637 1.00 69.06 463 GLN A CA 1
ATOM 3516 C C . GLN A 1 463 ? 27.913 -11.955 -26.300 1.00 69.06 463 GLN A C 1
ATOM 3518 O O . GLN A 1 463 ? 27.884 -10.789 -26.672 1.00 69.06 463 GLN A O 1
ATOM 3523 N N . TYR A 1 464 ? 26.918 -12.508 -25.630 1.00 78.69 464 TYR A N 1
ATOM 3524 C CA . TYR A 1 464 ? 25.818 -11.798 -25.010 1.00 78.69 464 TYR A CA 1
ATOM 3525 C C . TYR A 1 464 ? 26.314 -10.934 -23.847 1.00 78.69 464 TYR A C 1
ATOM 3527 O O . TYR A 1 464 ? 27.355 -11.211 -23.248 1.00 78.69 464 TYR A O 1
ATOM 3535 N N . VAL A 1 465 ? 25.557 -9.895 -23.503 1.00 80.62 465 VAL A N 1
ATOM 3536 C CA . VAL A 1 465 ? 25.771 -9.164 -22.248 1.00 80.62 465 VAL A CA 1
ATOM 3537 C C . VAL A 1 465 ? 25.689 -10.119 -21.046 1.00 80.62 465 VAL A C 1
ATOM 3539 O O . VAL A 1 465 ? 25.032 -11.163 -21.105 1.00 80.62 465 VAL A O 1
ATOM 3542 N N . ASP A 1 466 ? 26.373 -9.782 -19.954 1.00 84.12 466 ASP A N 1
ATOM 3543 C CA . ASP A 1 466 ? 26.479 -10.636 -18.763 1.00 84.12 466 ASP A CA 1
ATOM 3544 C C . ASP A 1 466 ? 25.095 -10.972 -18.194 1.00 84.12 466 ASP A C 1
ATOM 3546 O O . ASP A 1 466 ? 24.754 -12.143 -18.025 1.00 84.12 466 ASP A O 1
ATOM 3550 N N . CYS A 1 467 ? 24.280 -9.940 -17.964 1.00 90.44 467 CYS A N 1
ATOM 3551 C CA . CYS A 1 467 ? 22.885 -10.058 -17.566 1.00 90.44 467 CYS A CA 1
ATOM 3552 C C . CYS A 1 467 ? 22.051 -8.904 -18.138 1.00 90.44 467 CYS A C 1
ATOM 3554 O O . CYS A 1 467 ? 22.575 -7.826 -18.415 1.00 90.44 467 CYS A O 1
ATOM 3556 N N . GLY A 1 468 ? 20.747 -9.133 -18.255 1.00 91.62 468 GLY A N 1
ATOM 3557 C CA . GLY A 1 468 ? 19.732 -8.146 -18.601 1.00 91.62 468 GLY A CA 1
ATOM 3558 C C . GLY A 1 468 ? 18.438 -8.405 -17.830 1.00 91.62 468 GLY A C 1
ATOM 3559 O O . GLY A 1 468 ? 18.242 -9.479 -17.254 1.00 91.62 468 GLY A O 1
ATOM 3560 N N . GLU A 1 469 ? 17.551 -7.419 -17.804 1.00 93.88 469 GLU A N 1
ATOM 3561 C CA . GLU A 1 469 ? 16.266 -7.489 -17.114 1.00 93.88 469 GLU A CA 1
ATOM 3562 C C . GLU A 1 469 ? 15.102 -7.181 -18.061 1.00 93.88 469 GLU A C 1
ATOM 3564 O O . GLU A 1 469 ? 15.210 -6.371 -18.984 1.00 93.88 469 GLU A O 1
ATOM 3569 N N . VAL A 1 470 ? 13.962 -7.819 -17.795 1.00 93.69 470 VAL A N 1
ATOM 3570 C CA . VAL A 1 470 ? 12.671 -7.482 -18.397 1.00 93.69 470 VAL A CA 1
ATOM 3571 C C . VAL A 1 470 ? 11.591 -7.442 -17.319 1.00 93.69 470 VAL A C 1
ATOM 3573 O O . VAL A 1 470 ? 11.485 -8.370 -16.514 1.00 93.69 470 VAL A O 1
ATOM 3576 N N . ALA A 1 471 ? 10.785 -6.382 -17.287 1.00 93.62 471 ALA A N 1
ATOM 3577 C CA . ALA A 1 471 ? 9.725 -6.192 -16.297 1.00 93.62 471 ALA A CA 1
ATOM 3578 C C . ALA A 1 471 ? 8.397 -5.802 -16.950 1.00 93.62 471 ALA A C 1
ATOM 3580 O O . ALA A 1 471 ? 8.370 -5.033 -17.907 1.00 93.62 471 ALA A O 1
ATOM 3581 N N . SER A 1 472 ? 7.288 -6.318 -16.421 1.00 92.75 472 SER A N 1
ATOM 3582 C CA . SER A 1 472 ? 5.947 -5.954 -16.877 1.00 92.75 472 SER A CA 1
ATOM 3583 C C . SER A 1 472 ? 5.495 -4.602 -16.330 1.00 92.75 472 SER A C 1
ATOM 3585 O O . SER A 1 472 ? 5.862 -4.207 -15.219 1.00 92.75 472 SER A O 1
ATOM 3587 N N . GLY A 1 473 ? 4.565 -3.963 -17.044 1.00 88.31 473 GLY A N 1
ATOM 3588 C CA . GLY A 1 473 ? 3.663 -2.982 -16.435 1.00 88.31 473 GLY A CA 1
ATOM 3589 C C . GLY A 1 473 ? 2.762 -3.600 -15.351 1.00 88.31 473 GLY A C 1
ATOM 3590 O O . GLY A 1 473 ? 2.862 -4.790 -15.029 1.00 88.31 473 GLY A O 1
ATOM 3591 N N . VAL A 1 474 ? 1.860 -2.791 -14.781 1.00 86.81 474 VAL A N 1
ATOM 3592 C CA . VAL A 1 474 ? 0.833 -3.286 -13.844 1.00 86.81 474 VAL A CA 1
ATOM 3593 C C . VAL A 1 474 ? -0.077 -4.268 -14.572 1.00 86.81 474 VAL A C 1
ATOM 3595 O O . VAL A 1 474 ? -0.647 -3.936 -15.610 1.00 86.81 474 VAL A O 1
ATOM 3598 N N . ILE A 1 475 ? -0.219 -5.468 -14.017 1.00 86.38 475 ILE A N 1
ATOM 3599 C CA . ILE A 1 475 ? -1.122 -6.491 -14.538 1.00 86.38 475 ILE A CA 1
ATOM 3600 C C . ILE A 1 475 ? -2.563 -5.991 -14.400 1.00 86.38 475 ILE A C 1
ATOM 3602 O O . ILE A 1 475 ? -2.979 -5.572 -13.319 1.00 86.38 475 ILE A O 1
ATOM 3606 N N . ASP A 1 476 ? -3.326 -6.053 -15.492 1.00 81.50 476 ASP A N 1
ATOM 3607 C CA . ASP A 1 476 ? -4.752 -5.734 -15.472 1.00 81.50 476 ASP A CA 1
ATOM 3608 C C . ASP A 1 476 ? -5.503 -6.727 -14.571 1.00 81.50 476 ASP A C 1
ATOM 3610 O O . ASP A 1 476 ? -5.418 -7.946 -14.742 1.00 81.50 476 ASP A O 1
ATOM 3614 N N . LEU A 1 477 ? -6.228 -6.183 -13.596 1.00 75.69 477 LEU A N 1
ATOM 3615 C CA . LEU A 1 477 ? -7.007 -6.934 -12.615 1.00 75.69 477 LEU A CA 1
ATOM 3616 C C . LEU A 1 477 ? -8.429 -7.248 -13.118 1.00 75.69 477 LEU A C 1
ATOM 3618 O O . LEU A 1 477 ? -9.194 -7.921 -12.424 1.00 75.69 477 LEU A O 1
ATOM 3622 N N . GLY A 1 478 ? -8.811 -6.757 -14.301 1.00 78.50 478 GLY A N 1
ATOM 3623 C CA . GLY A 1 478 ? -10.126 -6.981 -14.892 1.00 78.50 478 GLY A CA 1
ATOM 3624 C C . GLY A 1 478 ? -11.256 -6.475 -13.992 1.00 78.50 478 GLY A C 1
ATOM 3625 O O . GLY A 1 478 ? -11.236 -5.339 -13.524 1.00 78.50 478 GLY A O 1
ATOM 3626 N N . THR A 1 479 ? -12.248 -7.327 -13.710 1.00 77.31 479 THR A N 1
ATOM 3627 C CA . THR A 1 479 ? -13.401 -6.980 -12.854 1.00 77.31 479 THR A CA 1
ATOM 3628 C C . THR A 1 479 ? -13.024 -6.672 -11.405 1.00 77.31 479 THR A C 1
ATOM 3630 O O . THR A 1 479 ? -13.809 -6.040 -10.708 1.00 77.31 479 THR A O 1
ATOM 3633 N N . LEU A 1 480 ? -11.838 -7.091 -10.949 1.00 76.38 480 LEU A N 1
ATOM 3634 C CA . LEU A 1 480 ? -11.346 -6.821 -9.594 1.00 76.38 480 LEU A CA 1
ATOM 3635 C C . LEU A 1 480 ? -10.750 -5.415 -9.451 1.00 76.38 480 LEU A C 1
ATOM 3637 O O . LEU A 1 480 ? -10.381 -5.018 -8.347 1.00 76.38 480 LEU A O 1
ATOM 3641 N N . ALA A 1 481 ? -10.633 -4.651 -10.545 1.00 74.62 481 ALA A N 1
ATOM 3642 C CA . ALA A 1 481 ? -10.109 -3.288 -10.504 1.00 74.62 481 ALA A CA 1
ATOM 3643 C C . ALA A 1 481 ? -10.932 -2.366 -9.583 1.00 74.62 481 ALA A C 1
ATOM 3645 O O . ALA A 1 481 ? -10.339 -1.497 -8.936 1.00 74.62 481 ALA A O 1
ATOM 3646 N N . ASP A 1 482 ? -12.243 -2.624 -9.491 1.00 75.75 482 ASP A N 1
ATOM 3647 C CA . ASP A 1 482 ? -13.224 -1.889 -8.682 1.00 75.75 482 ASP A CA 1
ATOM 3648 C C . ASP A 1 482 ? -13.553 -2.582 -7.340 1.00 75.75 482 ASP A C 1
ATOM 3650 O O . ASP A 1 482 ? -14.372 -2.081 -6.567 1.00 75.75 482 ASP A O 1
ATOM 3654 N N . SER A 1 483 ? -12.928 -3.727 -7.037 1.00 78.56 483 SER A N 1
ATOM 3655 C CA . SER A 1 483 ? -13.074 -4.413 -5.746 1.00 78.56 483 SER A CA 1
ATOM 3656 C C . SER A 1 483 ? -12.082 -3.849 -4.728 1.00 78.56 483 SER A C 1
ATOM 3658 O O . SER A 1 483 ? -10.907 -3.639 -5.034 1.00 78.56 483 SER A O 1
ATOM 3660 N N . GLU A 1 484 ? -12.512 -3.638 -3.480 1.00 82.19 484 GLU A N 1
ATOM 3661 C CA . GLU A 1 484 ? -11.595 -3.355 -2.368 1.00 82.19 484 GLU A CA 1
ATOM 3662 C C . GLU A 1 484 ? -10.943 -4.677 -1.951 1.00 82.19 484 GLU A C 1
ATOM 3664 O O . GLU A 1 484 ? -11.564 -5.464 -1.253 1.00 82.19 484 GLU A O 1
ATOM 3669 N N . MET A 1 485 ? -9.733 -4.959 -2.430 1.00 82.56 485 MET A N 1
ATOM 3670 C CA . MET A 1 485 ? -9.029 -6.229 -2.223 1.00 82.56 485 MET A CA 1
ATOM 3671 C C . MET A 1 485 ? -7.516 -6.033 -2.152 1.00 82.56 485 MET A C 1
ATOM 3673 O O . MET A 1 485 ? -6.997 -5.033 -2.659 1.00 82.56 485 MET A O 1
ATOM 3677 N N . VAL A 1 486 ? -6.821 -7.007 -1.559 1.00 81.31 486 VAL A N 1
ATOM 3678 C CA . VAL A 1 486 ? -5.353 -7.109 -1.584 1.00 81.31 486 VAL A CA 1
ATOM 3679 C C . VAL A 1 486 ? -4.933 -8.408 -2.247 1.00 81.31 486 VAL A C 1
ATOM 3681 O O . VAL A 1 486 ? -5.556 -9.447 -2.048 1.00 81.31 486 VAL A O 1
ATOM 3684 N N . VAL A 1 487 ? -3.832 -8.363 -2.983 1.00 82.94 487 VAL A N 1
ATOM 3685 C CA . VAL A 1 487 ? -3.185 -9.547 -3.534 1.00 82.94 487 VAL A CA 1
ATOM 3686 C C . VAL A 1 487 ? -2.213 -10.091 -2.494 1.00 82.94 487 VAL A C 1
ATOM 3688 O O . VAL A 1 487 ? -1.291 -9.395 -2.072 1.00 82.94 487 VAL A O 1
ATOM 3691 N N . THR A 1 488 ? -2.429 -11.335 -2.078 1.00 82.81 488 THR A N 1
ATOM 3692 C CA . THR A 1 488 ? -1.683 -12.008 -1.003 1.00 82.81 488 THR A CA 1
ATOM 3693 C C . THR A 1 488 ? -0.584 -12.921 -1.539 1.00 82.81 488 THR A C 1
ATOM 3695 O O . THR A 1 488 ? 0.455 -13.089 -0.897 1.00 82.81 488 THR A O 1
ATOM 3698 N N . ALA A 1 489 ? -0.762 -13.455 -2.745 1.00 86.44 489 ALA A N 1
ATOM 3699 C CA . ALA A 1 489 ? 0.257 -14.211 -3.454 1.00 86.44 489 ALA A CA 1
ATOM 3700 C C . ALA A 1 489 ? 0.070 -14.087 -4.967 1.00 86.44 489 ALA A C 1
ATOM 3702 O O . ALA A 1 489 ? -1.002 -13.726 -5.450 1.00 86.44 489 ALA A O 1
ATOM 3703 N N . ALA A 1 490 ? 1.115 -14.398 -5.723 1.00 89.62 490 ALA A N 1
ATOM 3704 C CA . ALA A 1 490 ? 1.032 -14.533 -7.168 1.00 89.62 490 ALA A CA 1
ATOM 3705 C C . ALA A 1 490 ? 1.798 -15.767 -7.647 1.00 89.62 490 ALA A C 1
ATOM 3707 O O . ALA A 1 490 ? 2.795 -16.172 -7.043 1.00 89.62 490 ALA A O 1
ATOM 3708 N N . ARG A 1 491 ? 1.302 -16.353 -8.736 1.00 91.75 491 ARG A N 1
ATOM 3709 C CA . ARG A 1 491 ? 1.844 -17.527 -9.416 1.00 91.75 491 ARG A CA 1
ATOM 3710 C C . ARG A 1 491 ? 2.271 -17.128 -10.820 1.00 91.75 491 ARG A C 1
ATOM 3712 O O . ARG A 1 491 ? 1.537 -16.431 -11.516 1.00 91.75 491 ARG A O 1
ATOM 3719 N N . LEU A 1 492 ? 3.443 -17.583 -11.239 1.00 93.56 492 LEU A N 1
ATOM 3720 C CA . LEU A 1 492 ? 3.997 -17.387 -12.571 1.00 93.56 492 LEU A CA 1
ATOM 3721 C C . LEU A 1 492 ? 4.219 -18.727 -13.256 1.00 93.56 492 LEU A C 1
ATOM 3723 O O . LEU A 1 492 ? 4.852 -19.622 -12.703 1.00 93.56 492 LEU A O 1
ATOM 3727 N N . HIS A 1 493 ? 3.783 -18.822 -14.504 1.00 93.50 493 HIS A N 1
ATOM 3728 C CA . HIS A 1 493 ? 4.072 -19.935 -15.394 1.00 93.50 493 HIS A CA 1
ATOM 3729 C C . HIS A 1 493 ? 4.883 -19.436 -16.602 1.00 93.50 493 HIS A C 1
ATOM 3731 O O . HIS A 1 493 ? 4.300 -19.006 -17.607 1.00 93.50 493 HIS A O 1
ATOM 3737 N N . PRO A 1 494 ? 6.226 -19.413 -16.506 1.00 93.12 494 PRO A N 1
ATOM 3738 C CA . PRO A 1 494 ? 7.086 -19.053 -17.623 1.00 93.12 494 PRO A CA 1
ATOM 3739 C C . PRO A 1 494 ? 7.316 -20.242 -18.569 1.00 93.12 494 PRO A C 1
ATOM 3741 O O . PRO A 1 494 ? 7.572 -21.361 -18.129 1.00 93.12 494 PRO A O 1
ATOM 3744 N N . ILE A 1 495 ? 7.315 -19.991 -19.880 1.00 92.94 495 ILE A N 1
ATOM 3745 C CA . ILE A 1 495 ? 7.861 -20.918 -20.883 1.00 92.94 495 ILE A CA 1
ATOM 3746 C C . ILE A 1 495 ? 9.210 -20.359 -21.322 1.00 92.94 495 ILE A C 1
ATOM 3748 O O . ILE A 1 495 ? 9.273 -19.378 -22.069 1.00 92.94 495 ILE A O 1
ATOM 3752 N N . ALA A 1 496 ? 10.286 -20.978 -20.838 1.00 92.00 496 ALA A N 1
ATOM 3753 C CA . ALA A 1 496 ? 11.653 -20.528 -21.063 1.00 92.00 496 ALA A CA 1
ATOM 3754 C C . ALA A 1 496 ? 12.623 -21.698 -21.284 1.00 92.00 496 ALA A C 1
ATOM 3756 O O . ALA A 1 496 ? 12.331 -22.842 -20.937 1.00 92.00 496 ALA A O 1
ATOM 3757 N N . THR A 1 497 ? 13.785 -21.409 -21.869 1.00 92.06 497 THR A N 1
ATOM 3758 C CA . THR A 1 497 ? 14.913 -22.344 -21.993 1.00 92.06 497 THR A CA 1
ATOM 3759 C C . THR A 1 497 ? 16.194 -21.641 -21.559 1.00 92.06 497 THR A C 1
ATOM 3761 O O . THR A 1 497 ? 16.540 -20.606 -22.116 1.00 92.06 497 THR A O 1
ATOM 3764 N N . ASP A 1 498 ? 16.924 -22.208 -20.598 1.00 88.19 498 ASP A N 1
ATOM 3765 C CA . ASP A 1 498 ? 18.122 -21.562 -20.040 1.00 88.19 498 ASP A CA 1
ATOM 3766 C C . ASP A 1 498 ? 19.294 -21.483 -21.028 1.00 88.19 498 ASP A C 1
ATOM 3768 O O . ASP A 1 498 ? 20.128 -20.589 -20.926 1.00 88.19 498 ASP A O 1
ATOM 3772 N N . ASN A 1 499 ? 19.394 -22.429 -21.973 1.00 87.88 499 ASN A N 1
ATOM 3773 C CA . ASN A 1 499 ? 20.471 -22.506 -22.974 1.00 87.88 499 ASN A CA 1
ATOM 3774 C C . ASN A 1 499 ? 21.893 -22.336 -22.388 1.00 87.88 499 ASN A C 1
ATOM 3776 O O . ASN A 1 499 ? 22.794 -21.823 -23.042 1.00 87.88 499 ASN A O 1
ATOM 3780 N N . GLY A 1 500 ? 22.126 -22.777 -21.149 1.00 84.31 500 GLY A N 1
ATOM 3781 C CA . GLY A 1 500 ? 23.421 -22.649 -20.467 1.00 84.31 500 GLY A CA 1
ATOM 3782 C C . GLY A 1 500 ? 23.659 -21.321 -19.735 1.00 84.31 500 GLY A C 1
ATOM 3783 O O . GLY A 1 500 ? 24.719 -21.181 -19.129 1.00 84.31 500 GLY A O 1
ATOM 3784 N N . GLY A 1 501 ? 22.703 -20.388 -19.770 1.00 90.75 501 GLY A N 1
ATOM 3785 C CA . GLY A 1 501 ? 22.605 -19.229 -18.879 1.00 90.75 501 GLY A CA 1
ATOM 3786 C C . GLY A 1 501 ? 21.662 -19.481 -17.694 1.00 90.75 501 GLY A C 1
ATOM 3787 O O . GLY A 1 501 ? 21.434 -20.630 -17.316 1.00 90.75 501 GLY A O 1
ATOM 3788 N N . THR A 1 502 ? 21.106 -18.417 -17.106 1.00 94.31 502 THR A N 1
ATOM 3789 C CA . THR A 1 502 ? 20.149 -18.508 -15.983 1.00 94.31 502 THR A CA 1
ATOM 3790 C C . THR A 1 502 ? 19.000 -17.513 -16.109 1.00 94.31 502 THR A C 1
ATOM 3792 O O . THR A 1 502 ? 19.224 -16.363 -16.488 1.00 94.31 502 THR A O 1
ATOM 3795 N N . LEU A 1 503 ? 17.798 -17.918 -15.692 1.00 94.50 503 LEU A N 1
ATOM 3796 C CA . LEU A 1 503 ? 16.639 -17.045 -15.487 1.00 94.50 503 LEU A CA 1
ATOM 3797 C C . LEU A 1 503 ? 16.246 -17.008 -14.006 1.00 94.50 503 LEU A C 1
ATOM 3799 O O . LEU A 1 503 ? 16.104 -18.050 -13.369 1.00 94.50 503 LEU A O 1
ATOM 3803 N N . THR A 1 504 ? 16.025 -15.812 -13.464 1.00 96.00 504 THR A N 1
ATOM 3804 C CA . THR A 1 504 ? 15.470 -15.615 -12.116 1.00 96.00 504 THR A CA 1
ATOM 3805 C C . THR A 1 504 ? 14.243 -14.721 -12.192 1.00 96.00 504 THR A C 1
ATOM 3807 O O . THR A 1 504 ? 14.294 -13.659 -12.806 1.00 96.00 504 THR A O 1
ATOM 3810 N N . TYR A 1 505 ? 13.143 -15.134 -11.565 1.00 96.25 505 TYR A N 1
ATOM 3811 C CA . TYR A 1 505 ? 11.862 -14.434 -11.639 1.00 96.25 505 TYR A CA 1
ATOM 3812 C C . TYR A 1 505 ? 11.534 -13.742 -10.322 1.00 96.25 505 TYR A C 1
ATOM 3814 O O . TYR A 1 505 ? 11.848 -14.243 -9.243 1.00 96.25 505 TYR A O 1
ATOM 3822 N N . TYR A 1 506 ? 10.864 -12.602 -10.422 1.00 95.56 506 TYR A N 1
ATOM 3823 C CA . TYR A 1 506 ? 10.422 -11.791 -9.303 1.00 95.56 506 TYR A CA 1
ATOM 3824 C C . TYR A 1 506 ? 8.983 -11.335 -9.529 1.00 95.56 506 TYR A C 1
ATOM 3826 O O . TYR A 1 506 ? 8.538 -11.156 -10.662 1.00 95.56 506 TYR A O 1
ATOM 3834 N N . LEU A 1 507 ? 8.273 -11.113 -8.432 1.00 93.44 507 LEU A N 1
ATOM 3835 C CA . LEU A 1 507 ? 6.910 -10.607 -8.381 1.00 93.44 507 LEU A CA 1
ATOM 3836 C C . LEU A 1 507 ? 6.844 -9.422 -7.417 1.00 93.44 507 LEU A C 1
ATOM 3838 O O . LEU A 1 507 ? 7.597 -9.358 -6.449 1.00 93.44 507 LEU A O 1
ATOM 3842 N N . SER A 1 508 ? 5.926 -8.494 -7.650 1.00 90.44 508 SER A N 1
ATOM 3843 C CA . SER A 1 508 ? 5.611 -7.420 -6.703 1.00 90.44 508 SER A CA 1
ATOM 3844 C C . SER A 1 508 ? 4.126 -7.097 -6.750 1.00 90.44 508 SER A C 1
ATOM 3846 O O . SER A 1 508 ? 3.539 -7.211 -7.819 1.00 90.44 508 SER A O 1
ATOM 3848 N N . ASN A 1 509 ? 3.531 -6.677 -5.632 1.00 87.88 509 ASN A N 1
ATOM 3849 C CA . ASN A 1 509 ? 2.166 -6.142 -5.550 1.00 87.88 509 ASN A CA 1
ATOM 3850 C C . ASN A 1 509 ? 2.125 -4.657 -5.103 1.00 87.88 509 ASN A C 1
ATOM 3852 O O . ASN A 1 509 ? 1.038 -4.115 -4.882 1.00 87.88 509 ASN A O 1
ATOM 3856 N N . GLU A 1 510 ? 3.286 -3.996 -4.975 1.00 82.19 510 GLU A N 1
ATOM 3857 C CA . GLU A 1 510 ? 3.460 -2.641 -4.413 1.00 82.19 510 GLU A CA 1
ATOM 3858 C C . GLU A 1 510 ? 3.787 -1.584 -5.504 1.00 82.19 510 GLU A C 1
ATOM 3860 O O . GLU A 1 510 ? 4.151 -1.921 -6.632 1.00 82.19 510 GLU A O 1
ATOM 3865 N N . GLU A 1 511 ? 3.645 -0.290 -5.192 1.00 77.44 511 GLU A N 1
ATOM 3866 C CA . GLU A 1 511 ? 4.153 0.848 -5.985 1.00 77.44 511 GLU A CA 1
ATOM 3867 C C . GLU A 1 511 ? 4.825 1.854 -5.021 1.00 77.44 511 GLU A C 1
ATOM 3869 O O . GLU A 1 511 ? 4.134 2.360 -4.133 1.00 77.44 511 GLU A O 1
ATOM 3874 N N . PRO A 1 512 ? 6.135 2.151 -5.157 1.00 79.81 512 PRO A N 1
ATOM 3875 C CA . PRO A 1 512 ? 7.077 1.572 -6.121 1.00 79.81 512 PRO A CA 1
ATOM 3876 C C . PRO A 1 512 ? 7.285 0.056 -5.927 1.00 79.81 512 PRO A C 1
ATOM 3878 O O . PRO A 1 512 ? 7.082 -0.445 -4.820 1.00 79.81 512 PRO A O 1
ATOM 3881 N N . PRO A 1 513 ? 7.666 -0.698 -6.980 1.00 82.75 513 PRO A N 1
ATOM 3882 C CA . PRO A 1 513 ? 7.787 -2.152 -6.892 1.00 82.75 513 PRO A CA 1
ATOM 3883 C C . PRO A 1 513 ? 8.807 -2.604 -5.839 1.00 82.75 513 PRO A C 1
ATOM 3885 O O . PRO A 1 513 ? 9.995 -2.291 -5.917 1.00 82.75 513 PRO A O 1
ATOM 3888 N N . ASN A 1 514 ? 8.342 -3.410 -4.888 1.00 86.69 514 ASN A N 1
ATOM 3889 C CA . ASN A 1 514 ? 9.174 -4.186 -3.976 1.00 86.69 514 ASN A CA 1
ATOM 3890 C C . ASN A 1 514 ? 9.261 -5.631 -4.493 1.00 86.69 514 ASN A C 1
ATOM 3892 O O . ASN A 1 514 ? 8.284 -6.379 -4.407 1.00 86.69 514 ASN A O 1
ATOM 3896 N N . TRP A 1 515 ? 10.387 -5.998 -5.106 1.00 90.75 515 TRP A N 1
ATOM 3897 C CA . TRP A 1 515 ? 10.542 -7.270 -5.816 1.00 90.75 515 TRP A CA 1
ATOM 3898 C C . TRP A 1 515 ? 10.810 -8.440 -4.865 1.00 90.75 515 TRP A C 1
ATOM 3900 O O . TRP A 1 515 ? 11.860 -8.519 -4.229 1.00 90.75 515 TRP A O 1
ATOM 3910 N N . VAL A 1 516 ? 9.884 -9.394 -4.831 1.00 91.44 516 VAL A N 1
ATOM 3911 C CA . VAL A 1 516 ? 10.013 -10.677 -4.135 1.00 91.44 516 VAL A CA 1
ATOM 3912 C C . VAL A 1 516 ? 10.419 -11.738 -5.148 1.00 91.44 516 VAL A C 1
ATOM 3914 O O . VAL A 1 516 ? 9.753 -11.909 -6.166 1.00 91.44 516 VAL A O 1
ATOM 3917 N N . GLN A 1 517 ? 11.513 -12.452 -4.893 1.00 94.50 517 GLN A N 1
ATOM 3918 C CA . GLN A 1 517 ? 11.943 -13.543 -5.766 1.00 94.50 517 GLN A CA 1
ATOM 3919 C C . GLN A 1 517 ? 10.908 -14.676 -5.747 1.00 94.50 517 GLN A C 1
ATOM 3921 O O . GLN A 1 517 ? 10.521 -15.141 -4.676 1.00 94.50 517 GLN A O 1
ATOM 3926 N N . ALA A 1 518 ? 10.474 -15.119 -6.925 1.00 93.25 518 ALA A N 1
ATOM 3927 C CA . ALA A 1 518 ? 9.553 -16.237 -7.075 1.00 93.25 518 ALA A CA 1
ATOM 3928 C C . ALA A 1 518 ? 10.314 -17.572 -7.003 1.00 93.25 518 ALA A C 1
ATOM 3930 O O . ALA A 1 518 ? 11.432 -17.700 -7.508 1.00 93.25 518 ALA A O 1
ATOM 3931 N N . SER A 1 519 ? 9.701 -18.573 -6.379 1.00 92.88 519 SER A N 1
ATOM 3932 C CA . SER A 1 519 ? 10.278 -19.908 -6.162 1.00 92.88 519 SER A CA 1
ATOM 3933 C C . SER A 1 519 ? 9.262 -20.999 -6.480 1.00 92.88 519 SER A C 1
ATOM 3935 O O . SER A 1 519 ? 8.077 -20.704 -6.526 1.00 92.88 519 SER A O 1
ATOM 3937 N N . ASP A 1 520 ? 9.696 -22.241 -6.693 1.00 88.94 520 ASP A N 1
ATOM 3938 C CA . ASP A 1 520 ? 8.792 -23.373 -6.957 1.00 88.94 520 ASP A CA 1
ATOM 3939 C C . ASP A 1 520 ? 7.645 -23.428 -5.928 1.00 88.94 520 ASP A C 1
ATOM 3941 O O . ASP A 1 520 ? 7.883 -23.417 -4.717 1.00 88.94 520 ASP A O 1
ATOM 3945 N N . CYS A 1 521 ? 6.402 -23.470 -6.418 1.00 84.50 521 CYS A N 1
ATOM 3946 C CA . CYS A 1 521 ? 5.199 -23.523 -5.589 1.00 84.50 521 CYS A CA 1
ATOM 3947 C C . CYS A 1 521 ? 5.105 -24.789 -4.711 1.00 84.50 521 CYS A C 1
ATOM 3949 O O . CYS A 1 521 ? 4.314 -24.823 -3.769 1.00 84.50 521 CYS A O 1
ATOM 3951 N N . GLY A 1 522 ? 5.871 -25.849 -5.004 1.00 82.19 522 GLY A N 1
ATOM 3952 C CA . GLY A 1 522 ? 5.896 -27.097 -4.232 1.00 82.19 522 GLY A CA 1
ATOM 3953 C C . GLY A 1 522 ? 4.659 -27.988 -4.413 1.00 82.19 522 GLY A C 1
ATOM 3954 O O . GLY A 1 522 ? 4.566 -29.057 -3.806 1.00 82.19 522 GLY A O 1
ATOM 3955 N N . ASP A 1 523 ? 3.718 -27.586 -5.270 1.00 80.56 523 ASP A N 1
ATOM 3956 C CA . ASP A 1 523 ? 2.484 -28.308 -5.601 1.00 80.56 523 ASP A CA 1
ATOM 3957 C C . ASP A 1 523 ? 2.605 -29.167 -6.877 1.00 80.56 523 ASP A C 1
ATOM 3959 O O . ASP A 1 523 ? 1.635 -29.795 -7.297 1.00 80.56 523 ASP A O 1
ATOM 3963 N N . HIS A 1 524 ? 3.813 -29.270 -7.443 1.00 79.62 524 HIS A N 1
ATOM 3964 C CA . HIS A 1 524 ? 4.132 -30.002 -8.679 1.00 79.62 524 HIS A CA 1
ATOM 3965 C C . HIS A 1 524 ? 3.447 -29.449 -9.943 1.00 79.62 524 HIS A C 1
ATOM 3967 O O . HIS A 1 524 ? 3.421 -30.131 -10.969 1.00 79.62 524 HIS A O 1
ATOM 3973 N N . SER A 1 525 ? 2.920 -28.221 -9.898 1.00 81.88 525 SER A N 1
ATOM 3974 C CA . SER A 1 525 ? 2.378 -27.520 -11.073 1.00 81.88 525 SER A CA 1
ATOM 3975 C C . SER A 1 525 ? 3.461 -27.093 -12.074 1.00 81.88 525 SER A C 1
ATOM 3977 O O . SER A 1 525 ? 3.174 -26.915 -13.257 1.00 81.88 525 SER A O 1
ATOM 3979 N N . GLY A 1 526 ? 4.705 -26.938 -11.606 1.00 82.25 526 GLY A N 1
ATOM 3980 C CA . GLY A 1 526 ? 5.785 -26.299 -12.362 1.00 82.25 526 GLY A CA 1
ATOM 3981 C C . GLY A 1 526 ? 5.687 -24.769 -12.390 1.00 82.25 526 GLY A C 1
ATOM 3982 O O . GLY A 1 526 ? 6.407 -24.134 -13.156 1.00 82.25 526 GLY A O 1
ATOM 3983 N N . GLU A 1 527 ? 4.795 -24.176 -11.593 1.00 90.12 527 GLU A N 1
ATOM 3984 C CA . GLU A 1 527 ? 4.669 -22.729 -11.417 1.00 90.12 527 GLU A CA 1
ATOM 3985 C C . GLU A 1 527 ? 5.660 -22.196 -10.369 1.00 90.12 527 GLU A C 1
ATOM 3987 O O . GLU A 1 527 ? 6.136 -22.914 -9.483 1.00 90.12 527 GLU A O 1
ATOM 3992 N N . LEU A 1 528 ? 5.953 -20.901 -10.467 1.00 92.81 528 LEU A N 1
ATOM 3993 C CA . LEU A 1 528 ? 6.751 -20.150 -9.508 1.00 92.81 528 LEU A CA 1
ATOM 3994 C C . LEU A 1 528 ? 5.837 -19.241 -8.685 1.00 92.81 528 LEU A C 1
ATOM 3996 O O . LEU A 1 528 ? 5.129 -18.403 -9.232 1.00 92.81 528 LEU A O 1
ATOM 4000 N N . CYS A 1 529 ? 5.878 -19.376 -7.370 1.00 90.38 529 CYS A N 1
ATOM 4001 C CA . CYS A 1 529 ? 5.068 -18.635 -6.423 1.00 90.38 529 CYS A CA 1
ATOM 4002 C C . CYS A 1 529 ? 5.895 -17.579 -5.688 1.00 90.38 529 CYS A C 1
ATOM 4004 O O . CYS A 1 529 ? 7.049 -17.813 -5.314 1.00 90.38 529 CYS A O 1
ATOM 4006 N N . ALA A 1 530 ? 5.263 -16.443 -5.407 1.00 90.38 530 ALA A N 1
ATOM 4007 C CA . ALA A 1 530 ? 5.706 -15.503 -4.387 1.00 90.38 530 ALA A CA 1
ATOM 4008 C C . ALA A 1 530 ? 4.534 -15.167 -3.461 1.00 90.38 530 ALA A C 1
ATOM 4010 O O . ALA A 1 530 ? 3.448 -14.811 -3.921 1.00 90.38 530 ALA A O 1
ATOM 4011 N N . THR A 1 531 ? 4.765 -15.263 -2.153 1.00 86.25 531 THR A N 1
ATOM 4012 C CA . THR A 1 531 ? 3.838 -14.760 -1.135 1.00 86.25 531 THR A CA 1
ATOM 4013 C C . THR A 1 531 ? 4.253 -13.350 -0.758 1.00 86.25 531 THR A C 1
ATOM 4015 O O . THR A 1 531 ? 5.429 -13.095 -0.487 1.00 86.25 531 THR A O 1
ATOM 4018 N N . PHE A 1 532 ? 3.293 -12.434 -0.716 1.00 82.12 532 PHE A N 1
ATOM 4019 C CA . PHE A 1 532 ? 3.564 -11.063 -0.325 1.00 82.12 532 PHE A CA 1
ATOM 4020 C C . PHE A 1 532 ? 3.443 -10.941 1.199 1.00 82.12 532 PHE A C 1
ATOM 4022 O O . PHE A 1 532 ? 2.406 -11.283 1.766 1.00 82.12 532 PHE A O 1
ATOM 4029 N N . PRO A 1 533 ? 4.489 -10.469 1.897 1.00 55.47 533 PRO A N 1
ATOM 4030 C CA . PRO A 1 533 ? 4.503 -10.434 3.358 1.00 55.47 533 PRO A CA 1
ATOM 4031 C C . PRO A 1 533 ? 3.571 -9.368 3.957 1.00 55.47 533 PRO A C 1
ATOM 4033 O O . PRO A 1 533 ? 3.375 -9.353 5.171 1.00 55.47 533 PRO A O 1
ATOM 4036 N N . LYS A 1 534 ? 3.014 -8.462 3.139 1.00 59.56 534 LYS A N 1
ATOM 4037 C CA . LYS A 1 534 ? 2.181 -7.338 3.583 1.00 59.56 534 LYS A CA 1
ATOM 4038 C C . LYS A 1 534 ? 0.755 -7.446 3.046 1.00 59.56 534 LYS A C 1
ATOM 4040 O O . LYS A 1 534 ? 0.545 -7.674 1.859 1.00 59.56 534 LYS A O 1
ATOM 4045 N N . SER A 1 535 ? -0.223 -7.156 3.902 1.00 56.19 535 SER A N 1
ATOM 4046 C CA . SER A 1 535 ? -1.654 -7.066 3.571 1.00 56.19 535 SER A CA 1
ATOM 4047 C C . SER A 1 535 ? -2.033 -5.747 2.875 1.00 56.19 535 SER A C 1
ATOM 4049 O O . SER A 1 535 ? -3.096 -5.194 3.146 1.00 56.19 535 SER A O 1
ATOM 4051 N N . ALA A 1 536 ? -1.140 -5.182 2.063 1.00 57.47 536 ALA A N 1
ATOM 4052 C CA . ALA A 1 536 ? -1.294 -3.864 1.454 1.00 57.47 536 ALA A CA 1
ATOM 4053 C C . ALA A 1 536 ? -0.589 -3.853 0.091 1.00 57.47 536 ALA A C 1
ATOM 4055 O O . ALA A 1 536 ? 0.576 -3.486 -0.016 1.00 57.47 536 ALA A O 1
ATOM 4056 N N . GLY A 1 537 ? -1.276 -4.323 -0.947 1.00 69.06 537 GLY A N 1
ATOM 4057 C CA . GLY A 1 537 ? -0.749 -4.305 -2.309 1.00 69.06 537 GLY A CA 1
ATOM 4058 C C . GLY A 1 537 ? -1.671 -5.025 -3.283 1.00 69.06 537 GLY A C 1
ATOM 4059 O O . GLY A 1 537 ? -2.196 -6.091 -2.974 1.00 69.06 537 GLY A O 1
ATOM 4060 N N . ARG A 1 538 ? -1.889 -4.433 -4.459 1.00 78.56 538 ARG A N 1
ATOM 4061 C CA . ARG A 1 538 ? -2.695 -5.013 -5.551 1.00 78.56 538 ARG A CA 1
ATOM 4062 C C . ARG A 1 538 ? -2.086 -4.822 -6.938 1.00 78.56 538 ARG A C 1
ATOM 4064 O O . ARG A 1 538 ? -2.590 -5.380 -7.904 1.00 78.56 538 ARG A O 1
ATOM 4071 N N . SER A 1 539 ? -1.040 -4.006 -7.052 1.00 83.44 539 SER A N 1
ATOM 4072 C CA . SER A 1 539 ? -0.419 -3.666 -8.330 1.00 83.44 539 SER A CA 1
ATOM 4073 C C . SER A 1 539 ? 0.548 -4.778 -8.702 1.00 83.44 539 SER A C 1
ATOM 4075 O O . SER A 1 539 ? 1.756 -4.657 -8.502 1.00 83.44 539 SER A O 1
ATOM 4077 N N . VAL A 1 540 ? 0.001 -5.904 -9.159 1.00 87.69 540 VAL A N 1
ATOM 4078 C CA . VAL A 1 540 ? 0.817 -7.075 -9.472 1.00 87.69 540 VAL A CA 1
ATOM 4079 C C . VAL A 1 540 ? 1.702 -6.757 -10.673 1.00 87.69 540 VAL A C 1
ATOM 4081 O O . VAL A 1 540 ? 1.236 -6.175 -11.650 1.00 87.69 540 VAL A O 1
ATOM 4084 N N . ARG A 1 541 ? 2.984 -7.105 -10.587 1.00 92.38 541 ARG A N 1
ATOM 4085 C CA . ARG A 1 541 ? 3.976 -7.032 -11.667 1.00 92.38 541 ARG A CA 1
ATOM 4086 C C . ARG A 1 541 ? 4.873 -8.250 -11.600 1.00 92.38 541 ARG A C 1
ATOM 4088 O O . ARG A 1 541 ? 5.091 -8.789 -10.513 1.00 92.38 541 ARG A O 1
ATOM 4095 N N . TRP A 1 542 ? 5.449 -8.625 -12.732 1.00 94.50 542 TRP A N 1
ATOM 4096 C CA . TRP A 1 542 ? 6.514 -9.616 -12.794 1.00 94.50 542 TRP A CA 1
ATOM 4097 C C . TRP A 1 542 ? 7.788 -9.010 -13.383 1.00 94.50 542 TRP A C 1
ATOM 4099 O O . TRP A 1 542 ? 7.744 -8.056 -14.157 1.00 94.50 542 TRP A O 1
ATOM 4109 N N . LYS A 1 543 ? 8.932 -9.578 -13.005 1.00 96.00 543 LYS A N 1
ATOM 4110 C CA . LYS A 1 543 ? 10.246 -9.271 -13.574 1.00 96.00 543 LYS A CA 1
ATOM 4111 C C . LYS A 1 543 ? 11.030 -10.559 -13.788 1.00 96.00 543 LYS A C 1
ATOM 4113 O O . LYS A 1 543 ? 10.968 -11.455 -12.950 1.00 96.00 543 LYS A O 1
ATOM 4118 N N . ALA A 1 544 ? 11.782 -10.644 -14.876 1.00 96.06 544 ALA A N 1
ATOM 4119 C CA . ALA A 1 544 ? 12.756 -11.698 -15.115 1.00 96.06 544 ALA A CA 1
ATOM 4120 C C . ALA A 1 544 ? 14.154 -11.091 -15.284 1.00 96.06 544 ALA A C 1
ATOM 4122 O O . ALA A 1 544 ? 14.339 -10.126 -16.021 1.00 96.06 544 ALA A O 1
ATOM 4123 N N . VAL A 1 545 ? 15.132 -11.672 -14.595 1.00 96.88 545 VAL A N 1
ATOM 4124 C CA . VAL A 1 545 ? 16.559 -11.384 -14.749 1.00 96.88 545 VAL A CA 1
ATOM 4125 C C . VAL A 1 545 ? 17.176 -12.541 -15.519 1.00 96.88 545 VAL A C 1
ATOM 4127 O O . VAL A 1 545 ? 17.061 -13.698 -15.111 1.00 96.88 545 VAL A O 1
ATOM 4130 N N . MET A 1 546 ? 17.798 -12.222 -16.645 1.00 95.75 546 MET A N 1
ATOM 4131 C CA . MET A 1 546 ? 18.390 -13.158 -17.592 1.00 95.75 546 MET A CA 1
ATOM 4132 C C . MET A 1 546 ? 19.904 -12.981 -17.548 1.00 95.75 546 MET A C 1
ATOM 4134 O O . MET A 1 546 ? 20.369 -11.856 -17.664 1.00 95.75 546 MET A O 1
ATOM 4138 N N . CYS A 1 547 ? 20.677 -14.054 -17.402 1.00 93.56 547 CYS A N 1
ATOM 4139 C CA . CYS A 1 547 ? 22.141 -13.988 -17.460 1.00 93.56 547 CYS A CA 1
ATOM 4140 C C . CYS A 1 547 ? 22.695 -15.004 -18.450 1.00 93.56 547 CYS A C 1
ATOM 4142 O O . CYS A 1 547 ? 22.173 -16.118 -18.559 1.00 93.56 547 CYS A O 1
ATOM 4144 N N . SER A 1 548 ? 23.727 -14.606 -19.191 1.00 90.06 548 SER A N 1
ATOM 4145 C CA . SER A 1 548 ? 24.366 -15.453 -20.195 1.00 90.06 548 SER A CA 1
ATOM 4146 C C . SER A 1 548 ? 25.190 -16.561 -19.536 1.00 90.06 548 SER A C 1
ATOM 4148 O O . SER A 1 548 ? 25.463 -16.546 -18.334 1.00 90.06 548 SER A O 1
ATOM 4150 N N . GLY A 1 549 ? 25.547 -17.587 -20.312 1.00 83.06 549 GLY A N 1
ATOM 4151 C CA . GLY A 1 549 ? 26.441 -18.637 -19.818 1.00 83.06 549 GLY A CA 1
ATOM 4152 C C . GLY A 1 549 ? 27.857 -18.112 -19.546 1.00 83.06 549 GLY A C 1
ATOM 4153 O O . GLY A 1 549 ? 28.235 -17.059 -20.035 1.00 83.06 549 GLY A O 1
ATOM 4154 N N . ASN A 1 550 ? 28.698 -18.880 -18.845 1.00 79.12 550 ASN A N 1
ATOM 4155 C CA . ASN A 1 550 ? 30.042 -18.445 -18.403 1.00 79.12 550 ASN A CA 1
ATOM 4156 C C . ASN A 1 550 ? 30.989 -17.919 -19.502 1.00 79.12 550 ASN A C 1
ATOM 4158 O O . ASN A 1 550 ? 31.924 -17.186 -19.202 1.00 79.12 550 ASN A O 1
ATOM 4162 N N . ASN A 1 551 ? 30.789 -18.324 -20.759 1.00 72.12 551 ASN A N 1
ATOM 4163 C CA . ASN A 1 551 ? 31.593 -17.865 -21.902 1.00 72.12 551 ASN A CA 1
ATOM 4164 C C . ASN A 1 551 ? 30.889 -16.770 -22.715 1.00 72.12 551 ASN A C 1
ATOM 4166 O O . ASN A 1 551 ? 31.387 -16.355 -23.757 1.00 72.12 551 ASN A O 1
ATOM 4170 N N . HIS A 1 552 ? 29.698 -16.385 -22.262 1.00 74.50 552 HIS A N 1
ATOM 4171 C CA . HIS A 1 552 ? 28.791 -15.396 -22.812 1.00 74.50 552 HIS A CA 1
ATOM 4172 C C . HIS A 1 552 ? 28.297 -15.760 -24.216 1.00 74.50 552 HIS A C 1
ATOM 4174 O O . HIS A 1 552 ? 27.589 -14.993 -24.830 1.00 74.50 552 HIS A O 1
ATOM 4180 N N . THR A 1 553 ? 28.580 -16.954 -24.736 1.00 77.25 553 THR A N 1
ATOM 4181 C CA . THR A 1 553 ? 28.194 -17.370 -26.096 1.00 77.25 553 THR A CA 1
ATOM 4182 C C . THR A 1 553 ? 26.802 -17.978 -26.214 1.00 77.25 553 THR A C 1
ATOM 4184 O O . THR A 1 553 ? 26.384 -18.368 -27.303 1.00 77.25 553 THR A O 1
ATOM 4187 N N . THR A 1 554 ? 26.074 -18.083 -25.104 1.00 82.81 554 THR A N 1
ATOM 4188 C CA . THR A 1 554 ? 24.701 -18.580 -25.080 1.00 82.81 554 THR A CA 1
ATOM 4189 C C . THR A 1 554 ? 23.815 -17.677 -24.237 1.00 82.81 554 THR A C 1
ATOM 4191 O O . THR A 1 554 ? 24.264 -17.087 -23.250 1.00 82.81 554 THR A O 1
ATOM 4194 N N . THR A 1 555 ? 22.551 -17.575 -24.637 1.00 89.62 555 THR A N 1
ATOM 4195 C CA . THR A 1 555 ? 21.555 -16.732 -23.983 1.00 89.62 555 THR A CA 1
ATOM 4196 C C . THR A 1 555 ? 20.338 -17.552 -23.570 1.00 89.62 555 THR A C 1
ATOM 4198 O O . THR A 1 555 ? 19.860 -18.357 -24.381 1.00 89.62 555 THR A O 1
ATOM 4201 N N . PRO A 1 556 ? 19.830 -17.381 -22.337 1.00 93.62 556 PRO A N 1
ATOM 4202 C CA . PRO A 1 556 ? 18.523 -17.904 -21.983 1.00 93.62 556 PRO A CA 1
ATOM 4203 C C . PRO A 1 556 ? 17.445 -17.234 -22.839 1.00 93.62 556 PRO A C 1
ATOM 4205 O O . PRO A 1 556 ? 17.599 -16.097 -23.279 1.00 93.62 556 PRO A O 1
ATOM 4208 N N . VAL A 1 557 ? 16.341 -17.940 -23.068 1.00 93.25 557 VAL A N 1
ATOM 4209 C CA . VAL A 1 557 ? 15.262 -17.473 -23.940 1.00 93.25 557 VAL A CA 1
ATOM 4210 C C . VAL A 1 557 ? 13.918 -17.609 -23.240 1.00 93.25 557 VAL A C 1
ATOM 4212 O O . VAL A 1 557 ? 13.601 -18.677 -22.714 1.00 93.25 557 VAL A O 1
ATOM 4215 N N . LEU A 1 558 ? 13.116 -16.544 -23.254 1.00 93.75 558 LEU A N 1
ATOM 4216 C CA . LEU A 1 558 ? 11.789 -16.481 -22.638 1.00 93.75 558 LEU A CA 1
ATOM 4217 C C . LEU A 1 558 ? 10.717 -16.270 -23.717 1.00 93.75 558 LEU A C 1
ATOM 4219 O O . LEU A 1 558 ? 10.710 -15.254 -24.405 1.00 93.75 558 LEU A O 1
ATOM 4223 N N . SER A 1 559 ? 9.812 -17.237 -23.875 1.00 92.31 559 SER A N 1
ATOM 4224 C CA . SER A 1 559 ? 8.798 -17.254 -24.948 1.00 92.31 559 SER A CA 1
ATOM 4225 C C . SER A 1 559 ? 7.394 -16.873 -24.482 1.00 92.31 559 SER A C 1
ATOM 4227 O O . SER A 1 559 ? 6.575 -16.420 -25.280 1.00 92.31 559 SER A O 1
ATOM 4229 N N . SER A 1 560 ? 7.083 -17.088 -23.202 1.00 91.38 560 SER A N 1
ATOM 4230 C CA . SER A 1 560 ? 5.812 -16.661 -22.621 1.00 91.38 560 SER A CA 1
ATOM 4231 C C . SER A 1 560 ? 5.888 -16.526 -21.115 1.00 91.38 560 SER A C 1
ATOM 4233 O O . SER A 1 560 ? 6.595 -17.295 -20.465 1.00 91.38 560 SER A O 1
ATOM 4235 N N . ILE A 1 561 ? 5.055 -15.656 -20.557 1.00 92.12 561 ILE A N 1
ATOM 4236 C CA . ILE A 1 561 ? 4.743 -15.644 -19.129 1.00 92.12 561 ILE A CA 1
ATOM 4237 C C . ILE A 1 561 ? 3.235 -15.633 -18.966 1.00 92.12 561 ILE A C 1
ATOM 4239 O O . ILE A 1 561 ? 2.540 -14.899 -19.659 1.00 92.12 561 ILE A O 1
ATOM 4243 N N . THR A 1 562 ? 2.733 -16.438 -18.040 1.00 92.38 562 THR A N 1
ATOM 4244 C CA . THR A 1 562 ? 1.366 -16.318 -17.533 1.00 92.38 562 THR A CA 1
ATOM 4245 C C . THR A 1 562 ? 1.425 -16.043 -16.039 1.00 92.38 562 THR A C 1
ATOM 4247 O O . THR A 1 562 ? 2.235 -16.655 -15.349 1.00 92.38 562 THR A O 1
ATOM 4250 N N . ALA A 1 563 ? 0.599 -15.128 -15.545 1.00 90.81 563 ALA A N 1
ATOM 4251 C CA . ALA A 1 563 ? 0.498 -14.790 -14.135 1.00 90.81 563 ALA A CA 1
ATOM 4252 C C . ALA A 1 563 ? -0.945 -14.948 -13.655 1.00 90.81 563 ALA A C 1
ATOM 4254 O O . ALA A 1 563 ? -1.864 -14.442 -14.293 1.00 90.81 563 ALA A O 1
ATOM 4255 N N . SER A 1 564 ? -1.141 -15.597 -12.516 1.00 89.25 564 SER A N 1
ATOM 4256 C CA . SER A 1 564 ? -2.381 -15.540 -11.738 1.00 89.25 564 SER A CA 1
ATOM 4257 C C . SER A 1 564 ? -2.048 -15.089 -10.323 1.00 89.25 564 SER A C 1
ATOM 4259 O O . SER A 1 564 ? -0.883 -15.062 -9.919 1.00 89.25 564 SER A O 1
ATOM 4261 N N . PHE A 1 565 ? -3.049 -14.667 -9.567 1.00 87.00 565 PHE A N 1
ATOM 4262 C CA . PHE A 1 565 ? -2.822 -14.170 -8.222 1.00 87.00 565 PHE A CA 1
ATOM 4263 C C . PHE A 1 565 ? -3.949 -14.547 -7.281 1.00 87.00 565 PHE A C 1
ATOM 4265 O O . PHE A 1 565 ? -5.112 -14.600 -7.674 1.00 87.00 565 PHE A O 1
ATOM 4272 N N . ASP A 1 566 ? -3.566 -14.787 -6.035 1.00 85.19 566 ASP A N 1
ATOM 4273 C CA . ASP A 1 566 ? -4.477 -15.049 -4.938 1.00 85.19 566 ASP A CA 1
ATOM 4274 C C . ASP A 1 566 ? -4.758 -13.725 -4.227 1.00 85.19 566 ASP A C 1
ATOM 4276 O O . ASP A 1 566 ? -3.837 -13.011 -3.813 1.00 85.19 566 ASP A O 1
ATOM 4280 N N . PHE A 1 567 ? -6.029 -13.376 -4.083 1.00 81.81 567 PHE A N 1
ATOM 4281 C CA . PHE A 1 567 ? -6.461 -12.119 -3.488 1.00 81.81 567 PHE A CA 1
ATOM 4282 C C . PHE A 1 567 ? -7.484 -12.339 -2.380 1.00 81.81 567 PHE A C 1
ATOM 4284 O O . PHE A 1 567 ? -8.137 -13.372 -2.289 1.00 81.81 567 PHE A O 1
ATOM 4291 N N . THR A 1 568 ? -7.618 -11.349 -1.510 1.00 78.50 568 THR A N 1
ATOM 4292 C CA . THR A 1 568 ? -8.637 -11.330 -0.463 1.00 78.50 568 THR A CA 1
ATOM 4293 C C . THR A 1 568 ? -9.424 -10.043 -0.602 1.00 78.50 568 THR A C 1
ATOM 4295 O O . THR A 1 568 ? -8.861 -8.954 -0.455 1.00 78.50 568 THR A O 1
ATOM 4298 N N . GLU A 1 569 ? -10.714 -10.164 -0.913 1.00 80.19 569 GLU A N 1
ATOM 4299 C CA . GLU A 1 569 ? -11.625 -9.025 -0.882 1.00 80.19 569 GLU A CA 1
ATOM 4300 C C . GLU A 1 569 ? -11.864 -8.569 0.556 1.00 80.19 569 GLU A C 1
ATOM 4302 O O . GLU A 1 569 ? -11.891 -9.362 1.496 1.00 80.19 569 GLU A O 1
ATOM 4307 N N . ALA A 1 570 ? -12.040 -7.266 0.730 1.00 79.75 570 ALA A N 1
ATOM 4308 C CA . ALA A 1 570 ? -12.315 -6.674 2.017 1.00 79.75 570 ALA A CA 1
ATOM 4309 C C . ALA A 1 570 ? -13.724 -7.051 2.475 1.00 79.75 570 ALA A C 1
ATOM 4311 O O . ALA A 1 570 ? -14.718 -6.598 1.906 1.00 79.75 570 ALA A O 1
ATOM 4312 N N . THR A 1 571 ? -13.835 -7.839 3.537 1.00 78.19 571 THR A N 1
ATOM 4313 C CA . THR A 1 571 ? -15.120 -8.236 4.123 1.00 78.19 571 THR A CA 1
ATOM 4314 C C . THR A 1 571 ? -15.407 -7.447 5.381 1.00 78.19 571 THR A C 1
ATOM 4316 O O . THR A 1 571 ? -14.490 -7.042 6.090 1.00 78.19 571 THR A O 1
ATOM 4319 N N . GLU A 1 572 ? -16.686 -7.203 5.647 1.00 81.31 572 GLU A N 1
ATOM 4320 C CA . GLU A 1 572 ? -17.128 -6.515 6.855 1.00 81.31 572 GLU A CA 1
ATOM 4321 C C . GLU A 1 572 ? -17.150 -7.461 8.063 1.00 81.31 572 GLU A C 1
ATOM 4323 O O . GLU A 1 572 ? -17.543 -8.622 7.959 1.00 81.31 572 GLU A O 1
ATOM 4328 N N . HIS A 1 573 ? -16.729 -6.949 9.213 1.00 78.88 573 HIS A N 1
ATOM 4329 C CA . HIS A 1 573 ? -16.654 -7.648 10.485 1.00 78.88 573 HIS A CA 1
ATOM 4330 C C . HIS A 1 573 ? -17.252 -6.782 11.588 1.00 78.88 573 HIS A C 1
ATOM 4332 O O . HIS A 1 573 ? -17.090 -5.561 11.604 1.00 78.88 573 HIS A O 1
ATOM 4338 N N . TYR A 1 574 ? -17.912 -7.443 12.535 1.00 80.31 574 TYR A N 1
ATOM 4339 C CA . TYR A 1 574 ? -18.565 -6.820 13.675 1.00 80.31 574 TYR A CA 1
ATOM 4340 C C . TYR A 1 574 ? -18.031 -7.488 14.938 1.00 80.31 574 TYR A C 1
ATOM 4342 O O . TYR A 1 574 ? -18.210 -8.687 15.144 1.00 80.31 574 TYR A O 1
ATOM 4350 N N . ARG A 1 575 ? -17.329 -6.719 15.766 1.00 76.69 575 ARG A N 1
ATOM 4351 C CA . ARG A 1 575 ? -16.761 -7.200 17.036 1.00 76.69 575 ARG A CA 1
ATOM 4352 C C . ARG A 1 575 ? -17.210 -6.353 18.231 1.00 76.69 575 ARG A C 1
ATOM 4354 O O . ARG A 1 575 ? -17.258 -6.860 19.349 1.00 76.69 575 ARG A O 1
ATOM 4361 N N . ALA A 1 576 ? -17.623 -5.107 17.997 1.00 77.88 576 ALA A N 1
ATOM 4362 C CA . ALA A 1 576 ? -18.194 -4.248 19.020 1.00 77.88 576 ALA A CA 1
ATOM 4363 C C . ALA A 1 576 ? -19.559 -4.782 19.487 1.00 77.88 576 ALA A C 1
ATOM 4365 O O . ALA A 1 576 ? -20.291 -5.434 18.731 1.00 77.88 576 ALA A O 1
ATOM 4366 N N . GLY A 1 577 ? -19.918 -4.484 20.737 1.00 78.19 577 GLY A N 1
ATOM 4367 C CA . GLY A 1 577 ? -21.278 -4.688 21.223 1.00 78.19 577 GLY A CA 1
ATOM 4368 C C . GLY A 1 577 ? -22.268 -3.761 20.510 1.00 78.19 577 GLY A C 1
ATOM 4369 O O . GLY A 1 577 ? -21.897 -2.728 19.948 1.00 78.19 577 GLY A O 1
ATOM 4370 N N . VAL A 1 578 ? -23.546 -4.126 20.547 1.00 81.00 578 VAL A N 1
ATOM 4371 C CA . VAL A 1 578 ? -24.645 -3.323 19.988 1.00 81.00 578 VAL A CA 1
ATOM 4372 C C . VAL A 1 578 ? -25.298 -2.547 21.120 1.00 81.00 578 VAL A C 1
ATOM 4374 O O . VAL A 1 578 ? -25.561 -3.137 22.153 1.00 81.00 578 VAL A O 1
ATOM 4377 N N . VAL A 1 579 ? -25.622 -1.268 20.946 1.00 83.44 579 VAL A N 1
ATOM 4378 C CA . VAL A 1 579 ? -26.472 -0.536 21.904 1.00 83.44 579 VAL A CA 1
ATOM 4379 C C . VAL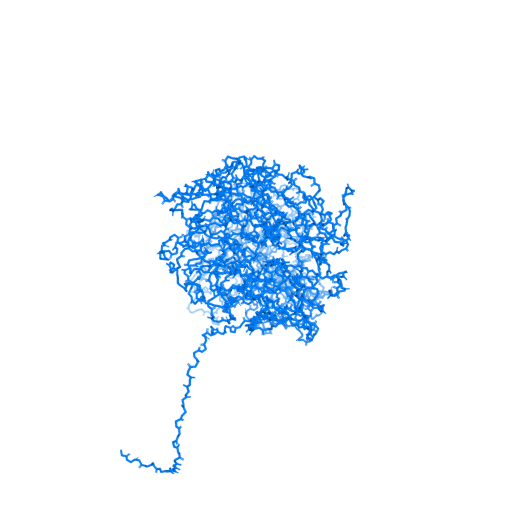 A 1 579 ? -27.774 -0.161 21.242 1.00 83.44 579 VAL A C 1
ATOM 4381 O O . VAL A 1 579 ? -27.752 0.377 20.143 1.00 83.44 579 VAL A O 1
ATOM 4384 N N . VAL A 1 580 ? -28.905 -0.403 21.900 1.00 82.56 580 VAL A N 1
ATOM 4385 C CA . VAL A 1 580 ? -30.205 0.054 21.401 1.00 82.56 580 VAL A CA 1
ATOM 4386 C C . VAL A 1 580 ? -30.740 1.170 22.283 1.00 82.56 580 VAL A C 1
ATOM 4388 O O . VAL A 1 580 ? -30.699 1.094 23.506 1.00 82.56 580 VAL A O 1
ATOM 4391 N N . ASN A 1 581 ? -31.206 2.241 21.648 1.00 83.69 581 ASN A N 1
ATOM 4392 C CA . ASN A 1 581 ? -31.832 3.371 22.317 1.00 83.69 581 ASN A CA 1
ATOM 4393 C C . ASN A 1 581 ? -32.941 3.937 21.423 1.00 83.69 581 ASN A C 1
ATOM 4395 O O . ASN A 1 581 ? -32.716 4.190 20.239 1.00 83.69 581 ASN A O 1
ATOM 4399 N N . ASN A 1 582 ? -34.139 4.126 21.987 1.00 83.94 582 ASN A N 1
ATOM 4400 C CA . ASN A 1 582 ? -35.303 4.703 21.300 1.00 83.94 582 ASN A CA 1
ATOM 4401 C C . ASN A 1 582 ? -35.615 4.060 19.931 1.00 83.94 582 ASN A C 1
ATOM 4403 O O . ASN A 1 582 ? -35.972 4.759 18.985 1.00 83.94 582 ASN A O 1
ATOM 4407 N N . GLY A 1 583 ? -35.480 2.732 19.823 1.00 84.00 583 GLY A N 1
ATOM 4408 C CA . GLY A 1 583 ? -35.768 1.968 18.601 1.00 84.00 583 GLY A CA 1
ATOM 4409 C C . GLY A 1 583 ? -34.671 1.999 17.529 1.00 84.00 583 GLY A C 1
ATOM 4410 O O . GLY A 1 583 ? -34.912 1.580 16.394 1.00 84.00 583 GLY A O 1
ATOM 4411 N N . ILE A 1 584 ? -33.471 2.480 17.872 1.00 88.12 584 ILE A N 1
ATOM 4412 C CA . ILE A 1 584 ? -32.282 2.469 17.012 1.00 88.12 584 ILE A CA 1
ATOM 4413 C C . ILE A 1 584 ? -31.191 1.614 17.658 1.00 88.12 584 ILE A C 1
ATOM 4415 O O . ILE A 1 584 ? -30.817 1.873 18.797 1.00 88.12 584 ILE A O 1
ATOM 4419 N N . ALA A 1 585 ? -30.674 0.635 16.920 1.00 88.12 585 ALA A N 1
ATOM 4420 C CA . ALA A 1 585 ? -29.493 -0.154 17.231 1.00 88.12 585 ALA A CA 1
ATOM 4421 C C . ALA A 1 585 ? -28.234 0.483 16.621 1.00 88.12 585 ALA A C 1
ATOM 4423 O O . ALA A 1 585 ? -28.132 0.646 15.405 1.00 88.12 585 ALA A O 1
ATOM 4424 N N . TYR A 1 586 ? -27.276 0.824 17.475 1.00 90.38 586 TYR A N 1
ATOM 4425 C CA . TYR A 1 586 ? -25.976 1.381 17.127 1.00 90.38 586 TYR A CA 1
ATOM 4426 C C . TYR A 1 586 ? -24.912 0.300 17.208 1.00 90.38 586 TYR A C 1
ATOM 4428 O O . TYR A 1 586 ? -24.805 -0.385 18.229 1.00 90.38 586 TYR A O 1
ATOM 4436 N N . VAL A 1 587 ? -24.116 0.158 16.153 1.00 88.25 587 VAL A N 1
ATOM 4437 C CA . VAL A 1 587 ? -23.094 -0.886 16.088 1.00 88.25 587 VAL A CA 1
ATOM 4438 C C . VAL A 1 587 ? -21.873 -0.435 15.292 1.00 88.25 587 VAL A C 1
ATOM 4440 O O . VAL A 1 587 ? -21.993 0.128 14.202 1.00 88.25 587 VAL A O 1
ATOM 4443 N N . GLY A 1 588 ? -20.697 -0.689 15.863 1.00 90.00 588 GLY A N 1
ATOM 4444 C CA . GLY A 1 588 ? -19.406 -0.522 15.206 1.00 90.00 588 GLY A CA 1
ATOM 4445 C C . GLY A 1 588 ? -19.027 -1.736 14.365 1.00 90.00 588 GLY A C 1
ATOM 4446 O O . GLY A 1 588 ? -19.299 -2.877 14.744 1.00 90.00 588 GLY A O 1
ATOM 4447 N N . ALA A 1 589 ? -18.400 -1.480 13.225 1.00 88.94 589 ALA A N 1
ATOM 4448 C CA . ALA A 1 589 ? -17.921 -2.494 12.302 1.00 88.94 589 ALA A CA 1
ATOM 4449 C C . ALA A 1 589 ? -16.646 -2.023 11.595 1.00 88.94 589 ALA A C 1
ATOM 4451 O O . ALA A 1 589 ? -16.214 -0.871 11.713 1.00 88.94 589 ALA A O 1
ATOM 4452 N N . PHE A 1 590 ? -16.026 -2.925 10.844 1.00 89.06 590 PHE A N 1
ATOM 4453 C CA . PHE A 1 590 ? -14.869 -2.600 10.024 1.00 89.06 590 PHE A CA 1
ATOM 4454 C C . PHE A 1 590 ? -14.692 -3.581 8.870 1.00 89.06 590 PHE A C 1
ATOM 4456 O O . PHE A 1 590 ? -15.120 -4.726 8.964 1.00 89.06 590 PHE A O 1
ATOM 4463 N N . ARG A 1 591 ? -14.020 -3.159 7.792 1.00 84.75 591 ARG A N 1
ATOM 4464 C CA . ARG A 1 591 ? -13.601 -4.059 6.711 1.00 84.75 591 ARG A CA 1
ATOM 4465 C C . ARG A 1 591 ? -12.134 -4.445 6.831 1.00 84.75 591 ARG A C 1
ATOM 4467 O O . ARG A 1 591 ? -11.277 -3.587 7.066 1.00 84.75 591 ARG A O 1
ATOM 4474 N N . GLN A 1 592 ? -11.850 -5.727 6.630 1.00 77.00 592 GLN A N 1
ATOM 4475 C CA . GLN A 1 592 ? -10.494 -6.258 6.519 1.00 77.00 592 GLN A CA 1
ATOM 4476 C C . GLN A 1 592 ? -10.318 -7.014 5.202 1.00 77.00 592 GLN A C 1
ATOM 4478 O O . GLN A 1 592 ? -11.215 -7.772 4.845 1.00 77.00 592 GLN A O 1
ATOM 4483 N N . PRO A 1 593 ? -9.176 -6.842 4.508 1.00 73.81 593 PRO A N 1
ATOM 4484 C CA . PRO A 1 593 ? -8.017 -6.017 4.891 1.00 73.81 593 PRO A CA 1
ATOM 4485 C C . PRO A 1 593 ? -8.255 -4.499 4.746 1.00 73.81 593 PRO A C 1
ATOM 4487 O O . PRO A 1 593 ? -9.164 -4.060 4.049 1.00 73.81 593 PRO A O 1
ATOM 4490 N N . GLY A 1 594 ? -7.439 -3.689 5.433 1.00 79.38 594 GLY A N 1
ATOM 4491 C CA . GLY A 1 594 ? -7.443 -2.219 5.329 1.00 79.38 594 GLY A CA 1
ATOM 4492 C C . GLY A 1 594 ? -7.966 -1.461 6.556 1.00 79.38 594 GLY A C 1
ATOM 4493 O O . GLY A 1 594 ? -7.755 -0.255 6.650 1.00 79.38 594 GLY A O 1
ATOM 4494 N N . ASN A 1 595 ? -8.599 -2.140 7.520 1.00 86.94 595 ASN A N 1
ATOM 4495 C CA . ASN A 1 595 ? -9.125 -1.539 8.757 1.00 86.94 595 ASN A CA 1
ATOM 4496 C C . ASN A 1 595 ? -10.077 -0.352 8.505 1.00 86.94 595 ASN A C 1
ATOM 4498 O O . ASN A 1 595 ? -10.099 0.602 9.283 1.00 86.94 595 ASN A O 1
ATOM 4502 N N . ARG A 1 596 ? -10.851 -0.393 7.411 1.00 90.81 596 ARG A N 1
ATOM 4503 C CA . ARG A 1 596 ? -11.844 0.643 7.085 1.00 90.81 596 ARG A CA 1
ATOM 4504 C C . ARG A 1 596 ? -12.972 0.589 8.106 1.00 90.81 596 ARG A C 1
ATOM 4506 O O . ARG A 1 596 ? -13.679 -0.411 8.153 1.00 90.81 596 ARG A O 1
ATOM 4513 N N . GLY A 1 597 ? -13.153 1.647 8.885 1.00 92.94 597 GLY A N 1
ATOM 4514 C CA . GLY A 1 597 ? -14.205 1.727 9.889 1.00 92.94 597 GLY A CA 1
ATOM 4515 C C . GLY A 1 597 ? -15.600 1.917 9.322 1.00 92.94 597 GLY A C 1
ATOM 4516 O O . GLY A 1 597 ? -15.782 2.525 8.267 1.00 92.94 597 GLY A O 1
ATOM 4517 N N . LYS A 1 598 ? -16.585 1.416 10.064 1.00 93.12 598 LYS A N 1
ATOM 4518 C CA . LYS A 1 598 ? -18.014 1.612 9.842 1.00 93.12 598 LYS A CA 1
ATOM 4519 C C . LYS A 1 598 ? -18.718 1.793 11.183 1.00 93.12 598 LYS A C 1
ATOM 4521 O O . LYS A 1 598 ? -18.355 1.174 12.181 1.00 93.12 598 LYS A O 1
ATOM 4526 N N . PHE A 1 599 ? -19.750 2.628 11.202 1.00 94.88 599 PHE A N 1
ATOM 4527 C CA . PHE A 1 599 ? -20.630 2.756 12.361 1.00 94.88 599 PHE A CA 1
ATOM 4528 C C . PHE A 1 599 ? -22.062 2.974 11.894 1.00 94.88 599 PHE A C 1
ATOM 4530 O O . PHE A 1 599 ? -22.359 3.939 11.185 1.00 94.88 599 PHE A O 1
ATOM 4537 N N . TYR A 1 600 ? -22.944 2.057 12.272 1.00 93.50 600 TYR A N 1
ATOM 4538 C CA . TYR A 1 600 ? -24.305 1.994 11.765 1.00 93.50 600 TYR A CA 1
ATOM 4539 C C . TYR A 1 600 ? -25.312 2.415 12.821 1.00 93.50 600 TYR A C 1
ATOM 4541 O O . TYR A 1 600 ? -25.227 1.984 13.969 1.00 93.50 600 TYR A O 1
ATOM 4549 N N . ALA A 1 601 ? -26.319 3.172 12.390 1.00 93.25 601 ALA A N 1
ATOM 4550 C CA . ALA A 1 601 ? -27.600 3.253 13.073 1.00 93.25 601 ALA A CA 1
ATOM 4551 C C . ALA A 1 601 ? -28.637 2.473 12.272 1.00 93.25 601 ALA A C 1
ATOM 4553 O O . ALA A 1 601 ? -29.009 2.849 11.158 1.00 93.25 601 ALA A O 1
ATOM 4554 N N . ILE A 1 602 ? -29.105 1.380 12.851 1.00 91.06 602 ILE A N 1
ATOM 4555 C CA . ILE A 1 602 ? -30.066 0.447 12.271 1.00 91.06 602 ILE A CA 1
ATOM 4556 C C . ILE A 1 602 ? -31.334 0.534 13.113 1.00 91.06 602 ILE A C 1
ATOM 4558 O O . ILE A 1 602 ? -31.275 0.881 14.287 1.00 91.06 602 ILE A O 1
ATOM 4562 N N . ASN A 1 603 ? -32.510 0.262 12.568 1.00 90.38 603 ASN A N 1
ATOM 4563 C CA . ASN A 1 603 ? -33.677 0.086 13.423 1.00 90.38 603 ASN A CA 1
ATOM 4564 C C . ASN A 1 603 ? -33.493 -1.130 14.352 1.00 90.38 603 ASN A C 1
ATOM 4566 O O . ASN A 1 603 ? -32.773 -2.074 14.028 1.00 90.38 603 ASN A O 1
ATOM 4570 N N . ALA A 1 604 ? -34.154 -1.136 15.510 1.00 85.88 604 ALA A N 1
ATOM 4571 C CA . ALA A 1 604 ? -34.105 -2.263 16.451 1.00 85.88 604 ALA A CA 1
ATOM 4572 C C . ALA A 1 604 ? -34.680 -3.571 15.846 1.00 85.88 604 ALA A C 1
ATOM 4574 O O . ALA A 1 604 ? -34.428 -4.681 16.322 1.00 85.88 604 ALA A O 1
ATOM 4575 N N . GLY A 1 605 ? -35.437 -3.450 14.748 1.00 84.19 605 GLY A N 1
ATOM 4576 C CA . GLY A 1 605 ? -35.852 -4.553 13.881 1.00 84.19 605 GLY A CA 1
ATOM 4577 C C . GLY A 1 605 ? -34.712 -5.275 13.145 1.00 84.19 605 GLY A C 1
ATOM 4578 O O . GLY A 1 605 ? -34.881 -6.448 12.819 1.00 84.19 605 GLY A O 1
ATOM 4579 N N . LEU A 1 606 ? -33.569 -4.607 12.941 1.00 86.12 606 LEU A N 1
ATOM 4580 C CA . LEU A 1 606 ? -32.403 -5.034 12.150 1.00 86.12 606 LEU A CA 1
ATOM 4581 C C . LEU A 1 606 ? -32.651 -5.190 10.636 1.00 86.12 606 LEU A C 1
ATOM 4583 O O . LEU A 1 606 ? -31.862 -5.830 9.936 1.00 86.12 606 LEU A O 1
ATOM 4587 N N . ASP A 1 607 ? -33.717 -4.595 10.102 1.00 87.25 607 ASP A N 1
ATOM 4588 C CA . ASP A 1 607 ? -34.089 -4.692 8.685 1.00 87.25 607 ASP A CA 1
ATOM 4589 C C . ASP A 1 607 ? -33.838 -3.399 7.887 1.00 87.25 607 ASP A C 1
ATOM 4591 O O . ASP A 1 607 ? -33.813 -3.442 6.653 1.00 87.25 607 ASP A O 1
ATOM 4595 N N . ARG A 1 608 ? -33.570 -2.269 8.559 1.00 89.69 608 ARG A N 1
ATOM 4596 C CA . ARG A 1 608 ? -33.333 -0.968 7.919 1.00 89.69 608 ARG A CA 1
ATOM 4597 C C . ARG A 1 608 ? -32.202 -0.178 8.575 1.00 89.69 608 ARG A C 1
ATOM 4599 O O . ARG A 1 608 ? -32.292 0.200 9.738 1.00 89.69 608 ARG A O 1
ATOM 4606 N N . THR A 1 609 ? -31.192 0.181 7.787 1.00 92.88 609 THR A N 1
ATOM 4607 C CA . THR A 1 609 ? -30.163 1.159 8.175 1.00 92.88 609 THR A CA 1
ATOM 4608 C C . THR A 1 609 ? -30.685 2.580 7.956 1.00 92.88 609 THR A C 1
ATOM 4610 O O . THR A 1 609 ? -31.120 2.912 6.855 1.00 92.88 609 THR A O 1
ATOM 4613 N N . TYR A 1 610 ? -30.646 3.422 8.989 1.00 93.38 610 TYR A N 1
ATOM 4614 C CA . TYR A 1 610 ? -30.995 4.843 8.895 1.00 93.38 610 TYR A CA 1
ATOM 4615 C C . TYR A 1 610 ? -29.851 5.669 8.316 1.00 93.38 610 TYR A C 1
ATOM 4617 O O . TYR A 1 610 ? -30.062 6.499 7.433 1.00 93.38 610 TYR A O 1
ATOM 4625 N N . TRP A 1 611 ? -28.640 5.449 8.823 1.00 94.94 611 TRP A N 1
ATOM 4626 C CA . TRP A 1 611 ? -27.436 6.149 8.396 1.00 94.94 611 TRP A CA 1
ATOM 4627 C C . TRP A 1 611 ? -26.179 5.365 8.783 1.00 94.94 611 TRP A C 1
ATOM 4629 O O . TRP A 1 611 ? -26.215 4.454 9.613 1.00 94.94 611 TRP A O 1
ATOM 4639 N N . GLU A 1 612 ? -25.065 5.736 8.156 1.00 94.44 612 GLU A N 1
ATOM 4640 C CA . GLU A 1 612 ? -23.746 5.127 8.319 1.00 94.44 612 GLU A CA 1
ATOM 4641 C C . GLU A 1 612 ? -22.712 6.251 8.469 1.00 94.44 612 GLU A C 1
ATOM 4643 O O . GLU A 1 612 ? -22.608 7.107 7.587 1.00 94.44 612 GLU A O 1
ATOM 4648 N N . ALA A 1 613 ? -22.004 6.300 9.599 1.00 94.88 613 ALA A N 1
ATOM 4649 C CA . ALA A 1 613 ? -21.204 7.467 9.971 1.00 94.88 613 ALA A CA 1
ATOM 4650 C C . ALA A 1 613 ? -19.968 7.678 9.084 1.00 94.88 613 ALA A C 1
ATOM 4652 O O . ALA A 1 613 ? -19.658 8.827 8.780 1.00 94.88 613 ALA A O 1
ATOM 4653 N N . ALA A 1 614 ? -19.295 6.619 8.614 1.00 92.94 614 ALA A N 1
ATOM 4654 C CA . ALA A 1 614 ? -18.123 6.752 7.745 1.00 92.94 614 ALA A CA 1
ATOM 4655 C C . ALA A 1 614 ? -18.498 7.443 6.431 1.00 92.94 614 ALA A C 1
ATOM 4657 O O . ALA A 1 614 ? -17.869 8.430 6.080 1.00 92.94 614 ALA A O 1
ATOM 4658 N N . SER A 1 615 ? -19.590 7.039 5.764 1.00 91.38 615 SER A N 1
ATOM 4659 C CA . SER A 1 615 ? -20.068 7.727 4.551 1.00 91.38 615 SER A CA 1
ATOM 4660 C C . SER A 1 615 ? -20.353 9.214 4.785 1.00 91.38 615 SER A C 1
ATOM 4662 O O . SER A 1 615 ? -20.071 10.056 3.936 1.00 91.38 615 SER A O 1
ATOM 4664 N N . LYS A 1 616 ? -20.886 9.581 5.958 1.00 93.50 616 LYS A N 1
ATOM 4665 C CA . LYS A 1 616 ? -21.134 10.987 6.299 1.00 93.50 616 LYS A CA 1
ATOM 4666 C C . LYS A 1 616 ? -19.837 11.742 6.558 1.00 93.50 616 LYS A C 1
ATOM 4668 O O . LYS A 1 616 ? -19.717 12.880 6.109 1.00 93.50 616 LYS A O 1
ATOM 4673 N N . LEU A 1 617 ? -18.899 11.119 7.263 1.00 93.19 617 LEU A N 1
ATOM 4674 C CA . LEU A 1 617 ? -17.601 11.692 7.590 1.00 93.19 617 LEU A CA 1
ATOM 4675 C C . LEU A 1 617 ? -16.728 11.869 6.341 1.00 93.19 617 LEU A C 1
ATOM 4677 O O . LEU A 1 617 ? -16.063 12.895 6.195 1.00 93.19 617 LEU A O 1
ATOM 4681 N N . ASP A 1 618 ? -16.754 10.894 5.436 1.00 90.88 618 ASP A N 1
ATOM 4682 C CA . ASP A 1 618 ? -15.945 10.851 4.221 1.00 90.88 618 ASP A CA 1
ATOM 4683 C C . ASP A 1 618 ? -16.523 11.754 3.128 1.00 90.88 618 ASP A C 1
ATOM 4685 O O . ASP A 1 618 ? -15.812 12.645 2.655 1.00 90.88 618 ASP A O 1
ATOM 4689 N N . ASP A 1 619 ? -17.812 11.591 2.798 1.00 85.81 619 ASP A N 1
ATOM 4690 C CA . ASP A 1 619 ? -18.428 12.190 1.605 1.00 85.81 619 ASP A CA 1
ATOM 4691 C C . ASP A 1 619 ? -19.220 13.477 1.889 1.00 85.81 619 ASP A C 1
ATOM 4693 O O . ASP A 1 619 ? -19.408 14.307 0.996 1.00 85.81 619 ASP A O 1
ATOM 4697 N N . ALA A 1 620 ? -19.737 13.651 3.112 1.00 83.56 620 ALA A N 1
ATOM 4698 C CA . ALA A 1 620 ? -20.698 14.713 3.445 1.00 83.56 620 ALA A CA 1
ATOM 4699 C C . ALA A 1 620 ? -20.194 15.730 4.484 1.00 83.56 620 ALA A C 1
ATOM 4701 O O . ALA A 1 620 ? -20.958 16.626 4.877 1.00 83.56 620 ALA A O 1
ATOM 4702 N N . MET A 1 621 ? -18.945 15.583 4.933 1.00 89.94 621 MET A N 1
ATOM 4703 C CA . MET A 1 621 ? -18.259 16.499 5.841 1.00 89.94 621 MET A CA 1
ATOM 4704 C C . MET A 1 621 ? -16.868 16.843 5.307 1.00 89.94 621 MET A C 1
ATOM 4706 O O . MET A 1 621 ? -16.004 15.981 5.115 1.00 89.94 621 MET A O 1
ATOM 4710 N N . SER A 1 622 ? -16.644 18.134 5.084 1.00 87.81 622 SER A N 1
ATOM 4711 C CA . SER A 1 622 ? -15.311 18.669 4.824 1.00 87.81 622 SER A CA 1
ATOM 4712 C C . SER A 1 622 ? -14.469 18.649 6.099 1.00 87.81 622 SER A C 1
ATOM 4714 O O . SER A 1 622 ? -14.998 18.673 7.209 1.00 87.81 622 SER A O 1
ATOM 4716 N N . ASP A 1 623 ? -13.143 18.634 5.957 1.00 85.38 623 ASP A N 1
ATOM 4717 C CA . ASP A 1 623 ? -12.263 18.612 7.130 1.00 85.38 623 ASP A CA 1
ATOM 4718 C C . ASP A 1 623 ? -12.417 19.866 8.014 1.00 85.38 623 ASP A C 1
ATOM 4720 O O . ASP A 1 623 ? -12.341 19.780 9.236 1.00 85.38 623 ASP A O 1
ATOM 4724 N N . ALA A 1 624 ? -12.729 21.017 7.409 1.00 85.19 624 ALA A N 1
ATOM 4725 C CA . ALA A 1 624 ? -12.956 22.276 8.118 1.00 85.19 624 ALA A CA 1
ATOM 4726 C C . ALA A 1 624 ? -14.242 22.288 8.969 1.00 85.19 624 ALA A C 1
ATOM 4728 O O . ALA A 1 624 ? -14.360 23.104 9.879 1.00 85.19 624 ALA A O 1
ATOM 4729 N N . GLU A 1 625 ? -15.204 21.405 8.684 1.00 89.62 625 GLU A N 1
ATOM 4730 C CA . GLU A 1 625 ? -16.422 21.236 9.490 1.00 89.62 625 GLU A CA 1
ATOM 4731 C C . GLU A 1 625 ? -16.196 20.333 10.713 1.00 89.62 625 GLU A C 1
ATOM 4733 O O . GLU A 1 625 ? -17.083 20.223 11.558 1.00 89.62 625 GLU A O 1
ATOM 4738 N N . ARG A 1 626 ? -15.036 19.670 10.820 1.00 92.56 626 ARG A N 1
ATOM 4739 C CA . ARG A 1 626 ? -14.744 18.756 11.928 1.00 92.56 626 ARG A CA 1
ATOM 4740 C C . ARG A 1 626 ? -14.220 19.503 13.150 1.00 92.56 626 ARG A C 1
ATOM 4742 O O . ARG A 1 626 ? -13.169 20.150 13.103 1.00 92.56 626 ARG A O 1
ATOM 4749 N N . HIS A 1 627 ? -14.910 19.313 14.269 1.00 95.50 627 HIS A N 1
ATOM 4750 C CA . HIS A 1 627 ? -14.528 19.815 15.585 1.00 95.50 627 HIS A CA 1
ATOM 4751 C C . HIS A 1 627 ? -13.738 18.749 16.346 1.00 95.50 627 HIS A C 1
ATOM 4753 O O . HIS A 1 627 ? -14.312 17.879 16.999 1.00 95.50 627 HIS A O 1
ATOM 4759 N N . LEU A 1 628 ? -12.414 18.790 16.217 1.00 96.38 628 LEU A N 1
ATOM 4760 C CA . LEU A 1 628 ? -11.527 17.793 16.809 1.00 96.38 628 LEU A CA 1
ATOM 4761 C C . LEU A 1 628 ? -10.727 18.401 17.950 1.00 96.38 628 LEU A C 1
ATOM 4763 O O . LEU A 1 628 ? -10.203 19.506 17.821 1.00 96.38 628 LEU A O 1
ATOM 4767 N N . TYR A 1 629 ? -10.606 17.655 19.040 1.00 96.81 629 TYR A N 1
ATOM 4768 C CA . TYR A 1 629 ? -10.015 18.126 20.285 1.00 96.81 629 TYR A CA 1
ATOM 4769 C C . TYR A 1 629 ? -9.059 17.093 20.883 1.00 96.81 629 TYR A C 1
ATOM 4771 O O . TYR A 1 629 ? -9.127 15.899 20.594 1.00 96.81 629 TYR A O 1
ATOM 4779 N N . THR A 1 630 ? -8.190 17.561 21.769 1.00 96.56 630 THR A N 1
ATOM 4780 C CA . THR A 1 630 ? -7.415 16.742 22.704 1.00 96.56 630 THR A CA 1
ATOM 4781 C C . THR A 1 630 ? -7.276 17.496 24.032 1.00 96.56 630 THR A C 1
ATOM 4783 O O . THR A 1 630 ? -7.947 18.508 24.256 1.00 96.56 630 THR A O 1
ATOM 4786 N N . ALA A 1 631 ? -6.431 17.009 24.935 1.00 95.56 631 ALA A N 1
ATOM 4787 C CA . ALA A 1 631 ? -6.096 17.683 26.180 1.00 95.56 631 ALA A CA 1
ATOM 4788 C C . ALA A 1 631 ? -4.584 17.853 26.310 1.00 95.56 631 ALA A C 1
ATOM 4790 O O . ALA A 1 631 ? -3.823 16.988 25.887 1.00 95.56 631 ALA A O 1
ATOM 4791 N N . HIS A 1 632 ? -4.141 18.929 26.949 1.00 94.06 632 HIS A N 1
ATOM 4792 C CA . HIS A 1 632 ? -2.748 19.097 27.315 1.00 94.06 632 HIS A CA 1
ATOM 4793 C C . HIS A 1 632 ? -2.340 17.993 28.297 1.00 94.06 632 HIS A C 1
ATOM 4795 O O . HIS A 1 632 ? -2.908 17.895 29.388 1.00 94.06 632 HIS A O 1
ATOM 4801 N N . LYS A 1 633 ? -1.317 17.200 27.956 1.00 87.12 633 LYS A N 1
ATOM 4802 C CA . LYS A 1 633 ? -0.929 16.012 28.745 1.00 87.12 633 LYS A CA 1
ATOM 4803 C C . LYS A 1 633 ? -0.652 16.284 30.234 1.00 87.12 633 LYS A C 1
ATOM 4805 O O . LYS A 1 633 ? -0.940 15.433 31.064 1.00 87.12 633 LYS A O 1
ATOM 4810 N N . ASP A 1 634 ? -0.104 17.460 30.563 1.00 86.31 634 ASP A N 1
ATOM 4811 C CA . ASP A 1 634 ? 0.273 17.817 31.944 1.00 86.31 634 ASP A CA 1
ATOM 4812 C C . ASP A 1 634 ? -0.777 18.651 32.709 1.00 86.31 634 ASP A C 1
ATOM 4814 O O . ASP A 1 634 ? -0.816 18.589 33.934 1.00 86.31 634 ASP A O 1
ATOM 4818 N N . THR A 1 635 ? -1.600 19.461 32.028 1.00 88.62 635 THR A N 1
ATOM 4819 C CA . THR A 1 635 ? -2.527 20.409 32.685 1.00 88.62 635 THR A CA 1
ATOM 4820 C C . THR A 1 635 ? -3.991 19.997 32.562 1.00 88.62 635 THR A C 1
ATOM 4822 O O . THR A 1 635 ? -4.824 20.531 33.289 1.00 88.62 635 THR A O 1
ATOM 4825 N N . GLY A 1 636 ? -4.320 19.083 31.642 1.00 87.31 636 GLY A N 1
ATOM 4826 C CA . GLY A 1 636 ? -5.697 18.688 31.336 1.00 87.31 636 GLY A CA 1
ATOM 4827 C C . GLY A 1 636 ? -6.501 19.741 30.566 1.00 87.31 636 GLY A C 1
ATOM 4828 O O . GLY A 1 636 ? -7.672 19.514 30.276 1.00 87.31 636 GLY A O 1
ATOM 4829 N N . GLU A 1 637 ? -5.900 20.880 30.207 1.00 92.81 637 GLU A N 1
ATOM 4830 C CA . GLU A 1 637 ? -6.569 21.925 29.427 1.00 92.81 637 GLU A CA 1
ATOM 4831 C C . GLU A 1 637 ? -6.979 21.401 28.047 1.00 92.81 637 GLU A C 1
ATOM 4833 O O . GLU A 1 637 ? -6.207 20.703 27.392 1.00 92.81 637 GLU A O 1
ATOM 4838 N N . ARG A 1 638 ? -8.186 21.739 27.581 1.00 94.31 638 ARG A N 1
ATOM 4839 C CA . ARG A 1 638 ? -8.631 21.348 26.241 1.00 94.31 638 ARG A CA 1
ATOM 4840 C C . ARG A 1 638 ? -7.839 22.094 25.173 1.00 94.31 638 ARG A C 1
ATOM 4842 O O . ARG A 1 638 ? -7.755 23.316 25.207 1.00 94.31 638 ARG A O 1
ATOM 4849 N N . LEU A 1 639 ? -7.374 21.354 24.176 1.00 95.06 639 LEU A N 1
ATOM 4850 C CA . LEU A 1 639 ? -6.694 21.883 23.002 1.00 95.06 639 LEU A CA 1
ATOM 4851 C C . LEU A 1 639 ? -7.488 21.522 21.747 1.00 95.06 639 LEU A C 1
ATOM 4853 O O . LEU A 1 639 ? -7.992 20.402 21.630 1.00 95.06 639 LEU A O 1
ATOM 4857 N N . ASP A 1 640 ? -7.572 22.446 20.795 1.00 93.69 640 ASP A N 1
ATOM 4858 C CA . ASP A 1 640 ? -8.123 22.152 19.473 1.00 93.69 640 ASP A CA 1
ATOM 4859 C C . ASP A 1 640 ? -7.096 21.327 18.690 1.00 93.69 640 ASP A C 1
ATOM 4861 O O . ASP A 1 640 ? -5.949 21.739 18.524 1.00 93.69 640 ASP A O 1
ATOM 4865 N N . PHE A 1 641 ? -7.496 20.156 18.195 1.00 94.62 641 PHE A N 1
ATOM 4866 C CA . PHE A 1 641 ? -6.642 19.266 17.408 1.00 94.62 641 PHE A CA 1
ATOM 4867 C C . PHE A 1 641 ? -6.591 19.747 15.950 1.00 94.62 641 PHE A C 1
ATOM 4869 O O . PHE A 1 641 ? -7.123 19.120 15.030 1.00 94.62 641 PHE A O 1
ATOM 4876 N N . ASN A 1 642 ? -6.034 20.939 15.752 1.00 92.81 642 ASN A N 1
ATOM 4877 C CA . ASN A 1 642 ? -5.978 21.636 14.473 1.00 92.81 642 ASN A CA 1
ATOM 4878 C C . ASN A 1 642 ? -4.730 22.533 14.393 1.00 92.81 642 ASN A C 1
ATOM 4880 O O . ASN A 1 642 ? -4.024 22.729 15.382 1.00 92.81 642 ASN A O 1
ATOM 4884 N N . HIS A 1 643 ? -4.471 23.108 13.221 1.00 91.38 643 HIS A N 1
ATOM 4885 C CA . HIS A 1 643 ? -3.410 24.089 13.005 1.00 91.38 643 HIS A CA 1
ATOM 4886 C C . HIS A 1 643 ? -3.888 25.266 12.149 1.00 91.38 643 HIS A C 1
ATOM 4888 O O . HIS A 1 643 ? -4.908 25.200 11.462 1.00 91.38 643 HIS A O 1
ATOM 4894 N N . ALA A 1 644 ? -3.145 26.372 12.212 1.00 80.62 644 ALA A N 1
ATOM 4895 C CA . ALA A 1 644 ? -3.378 27.552 11.388 1.00 80.62 644 ALA A CA 1
ATOM 4896 C C . ALA A 1 644 ? -2.148 27.815 10.510 1.00 80.62 644 ALA A C 1
ATOM 4898 O O . ALA A 1 644 ? -1.266 28.603 10.854 1.00 80.62 644 ALA A O 1
ATOM 4899 N N . GLY A 1 645 ? -2.075 27.144 9.361 1.00 79.69 645 GLY A N 1
ATOM 4900 C CA . GLY A 1 645 ? -0.937 27.260 8.452 1.00 79.69 645 GLY A CA 1
ATOM 4901 C C . GLY A 1 645 ? 0.250 26.433 8.941 1.00 79.69 645 GLY A C 1
ATOM 4902 O O . GLY A 1 645 ? 0.171 25.216 8.973 1.00 79.69 645 GLY A O 1
ATOM 4903 N N . SER A 1 646 ? 1.369 27.075 9.281 1.00 82.00 646 SER A N 1
ATOM 4904 C CA . SER A 1 646 ? 2.587 26.375 9.725 1.00 82.00 646 SER A CA 1
ATOM 4905 C C . SER A 1 646 ? 2.838 26.453 11.234 1.00 82.00 646 SER A C 1
ATOM 4907 O O . SER A 1 646 ? 3.917 26.069 11.671 1.00 82.00 646 SER A O 1
ATOM 4909 N N . SER A 1 647 ? 1.905 27.014 12.010 1.00 84.25 647 SER A N 1
ATOM 4910 C CA . SER A 1 647 ? 2.022 27.163 13.466 1.00 84.25 647 SER A CA 1
ATOM 4911 C C . SER A 1 647 ? 0.982 26.324 14.197 1.00 84.25 647 SER A C 1
ATOM 4913 O O . SER A 1 647 ? -0.189 26.306 13.798 1.00 84.25 647 SER A O 1
ATOM 4915 N N . VAL A 1 648 ? 1.404 25.703 15.296 1.00 89.31 648 VAL A N 1
ATOM 4916 C CA . VAL A 1 648 ? 0.576 24.844 16.153 1.00 89.31 648 VAL A CA 1
ATOM 4917 C C . VAL A 1 648 ? 0.618 25.370 17.588 1.00 89.31 648 VAL A C 1
ATOM 4919 O O . VAL A 1 648 ? 1.598 25.987 18.001 1.00 89.31 648 VAL A O 1
ATOM 4922 N N . ASP A 1 649 ? -0.451 25.157 18.357 1.00 92.06 649 ASP A N 1
ATOM 4923 C CA . ASP A 1 649 ? -0.441 25.463 19.788 1.00 92.06 649 ASP A CA 1
ATOM 4924 C C . ASP A 1 649 ? 0.692 24.696 20.500 1.00 92.06 649 ASP A C 1
ATOM 4926 O O . ASP A 1 649 ? 0.866 23.490 20.300 1.00 92.06 649 ASP A O 1
ATOM 4930 N N . VAL A 1 650 ? 1.465 25.384 21.348 1.00 91.44 650 VAL A N 1
ATOM 4931 C CA . VAL A 1 650 ? 2.614 24.787 22.051 1.00 91.44 650 VAL A CA 1
ATOM 4932 C C . VAL A 1 650 ? 2.203 23.600 22.926 1.00 91.44 650 VAL A C 1
ATOM 4934 O O . VAL A 1 650 ? 2.937 22.616 23.020 1.00 91.44 650 VAL A O 1
ATOM 4937 N N . GLY A 1 651 ? 1.014 23.653 23.525 1.00 92.56 651 GLY A N 1
ATOM 4938 C CA . GLY A 1 651 ? 0.449 22.561 24.302 1.00 92.56 651 GLY A CA 1
ATOM 4939 C C . GLY A 1 651 ? 0.160 21.330 23.450 1.00 92.56 651 GLY A C 1
ATOM 4940 O O . GLY A 1 651 ? 0.327 20.202 23.919 1.00 92.56 651 GLY A O 1
ATOM 4941 N N . LEU A 1 652 ? -0.217 21.524 22.183 1.00 94.00 652 LEU A N 1
ATOM 4942 C CA . LEU A 1 652 ? -0.481 20.427 21.256 1.00 94.00 652 LEU A CA 1
ATOM 4943 C C . LEU A 1 652 ? 0.824 19.782 20.778 1.00 94.00 652 LEU A C 1
ATOM 4945 O O . LEU A 1 652 ? 0.913 18.556 20.766 1.00 94.00 652 LEU A O 1
ATOM 4949 N N . VAL A 1 653 ? 1.866 20.575 20.498 1.00 94.69 653 VAL A N 1
ATOM 4950 C CA . VAL A 1 653 ? 3.221 20.059 20.208 1.00 94.69 653 VAL A CA 1
ATOM 4951 C C . VAL A 1 653 ? 3.731 19.198 21.371 1.00 94.69 653 VAL A C 1
ATOM 4953 O O . VAL A 1 653 ? 4.190 18.074 21.163 1.00 94.69 653 VAL A O 1
ATOM 4956 N N . VAL A 1 654 ? 3.577 19.688 22.608 1.00 94.38 654 VAL A N 1
ATOM 4957 C CA . VAL A 1 654 ? 3.963 18.974 23.838 1.00 94.38 654 VAL A CA 1
ATOM 4958 C C . VAL A 1 654 ? 3.153 17.691 24.044 1.00 94.38 654 VAL A C 1
ATOM 4960 O O . VAL A 1 654 ? 3.710 16.683 24.478 1.00 94.38 654 VAL A O 1
ATOM 4963 N N . THR A 1 655 ? 1.855 17.712 23.738 1.00 95.44 655 THR A N 1
ATOM 4964 C CA . THR A 1 655 ? 0.963 16.551 23.894 1.00 95.44 655 THR A CA 1
ATOM 4965 C C . THR A 1 655 ? 1.247 15.470 22.856 1.00 95.44 655 THR A C 1
ATOM 4967 O O . THR A 1 655 ? 1.303 14.297 23.211 1.00 95.44 655 THR A O 1
ATOM 4970 N N . LEU A 1 656 ? 1.493 15.852 21.600 1.00 95.62 656 LEU A N 1
ATOM 4971 C CA . LEU A 1 656 ? 1.897 14.926 20.537 1.00 95.62 656 LEU A CA 1
ATOM 4972 C C . LEU A 1 656 ? 3.305 14.357 20.764 1.00 95.62 656 LEU A C 1
ATOM 4974 O O . LEU A 1 656 ? 3.619 13.284 20.262 1.00 95.62 656 LEU A O 1
ATOM 4978 N N . GLY A 1 657 ? 4.173 15.078 21.481 1.00 94.62 657 GLY A N 1
ATOM 4979 C CA . GLY A 1 657 ? 5.599 14.752 21.540 1.00 94.62 657 GLY A CA 1
ATOM 4980 C C . GLY A 1 657 ? 6.315 15.011 20.209 1.00 94.62 657 GLY A C 1
ATOM 4981 O O . GLY A 1 657 ? 7.321 14.365 19.914 1.00 94.62 657 GLY A O 1
ATOM 4982 N N . ALA A 1 658 ? 5.791 15.932 19.393 1.00 94.31 658 ALA A N 1
ATOM 4983 C CA . ALA A 1 658 ? 6.407 16.339 18.135 1.00 94.31 658 ALA A CA 1
ATOM 4984 C C . ALA A 1 658 ? 7.684 17.160 18.390 1.00 94.31 658 ALA A C 1
ATOM 4986 O O . ALA A 1 658 ? 7.799 17.860 19.398 1.00 94.31 658 ALA A O 1
ATOM 4987 N N . SER A 1 659 ? 8.659 17.083 17.480 1.00 94.56 659 SER A N 1
ATOM 4988 C CA . SER A 1 659 ? 9.929 17.807 17.629 1.00 94.56 659 SER A CA 1
ATOM 4989 C C . SER A 1 659 ? 9.804 19.307 17.352 1.00 94.56 659 SER A C 1
ATOM 4991 O O . SER A 1 659 ? 10.603 20.087 17.868 1.00 94.56 659 SER A O 1
ATOM 4993 N N . ASP A 1 660 ? 8.831 19.700 16.530 1.00 93.62 660 ASP A N 1
ATOM 4994 C CA . ASP A 1 660 ? 8.558 21.074 16.109 1.00 93.62 660 ASP A CA 1
ATOM 4995 C C . ASP A 1 660 ? 7.129 21.215 15.541 1.00 93.62 660 ASP A C 1
ATOM 4997 O O . ASP A 1 660 ? 6.400 20.235 15.370 1.00 93.62 660 ASP A O 1
ATOM 5001 N N . ASP A 1 661 ? 6.728 22.447 15.219 1.00 95.19 661 ASP A N 1
ATOM 5002 C CA . ASP A 1 661 ? 5.417 22.748 14.633 1.00 95.19 661 ASP A CA 1
ATOM 5003 C C . ASP A 1 661 ? 5.190 22.026 13.295 1.00 95.19 661 ASP A C 1
ATOM 5005 O O . ASP A 1 661 ? 4.079 21.586 13.020 1.00 95.19 661 ASP A O 1
ATOM 5009 N N . ALA A 1 662 ? 6.220 21.862 12.458 1.00 94.06 662 ALA A N 1
ATOM 5010 C CA . ALA A 1 662 ? 6.075 21.256 11.131 1.00 94.06 662 ALA A CA 1
ATOM 5011 C C . ALA A 1 662 ? 5.765 19.751 11.212 1.00 94.06 662 ALA A C 1
ATOM 5013 O O . ALA A 1 662 ? 4.914 19.231 10.479 1.00 94.06 662 ALA A O 1
ATOM 5014 N N . SER A 1 663 ? 6.435 19.053 12.128 1.00 93.88 663 SER A N 1
ATOM 5015 C CA . SER A 1 663 ? 6.150 17.656 12.446 1.00 93.88 663 SER A CA 1
ATOM 5016 C C . SER A 1 663 ? 4.773 17.502 13.097 1.00 93.88 663 SER A C 1
ATOM 5018 O O . SER A 1 663 ? 4.037 16.592 12.717 1.00 93.88 663 SER A O 1
ATOM 5020 N N . ALA A 1 664 ? 4.362 18.428 13.972 1.00 95.50 664 ALA A N 1
ATOM 5021 C CA . ALA A 1 664 ? 3.006 18.448 14.523 1.00 95.50 664 ALA A CA 1
ATOM 5022 C C . ALA A 1 664 ? 1.929 18.658 13.439 1.00 95.50 664 ALA A C 1
ATOM 5024 O O . ALA A 1 664 ? 0.974 17.887 13.395 1.00 95.50 664 ALA A O 1
ATOM 5025 N N . VAL A 1 665 ? 2.101 19.625 12.525 1.00 95.69 665 VAL A N 1
ATOM 5026 C CA . VAL A 1 665 ? 1.191 19.853 11.381 1.00 95.69 665 VAL A CA 1
ATOM 5027 C C . VAL A 1 665 ? 1.029 18.579 10.555 1.00 95.69 665 VAL A C 1
ATOM 5029 O O . VAL A 1 665 ? -0.094 18.163 10.292 1.00 95.69 665 VAL A O 1
ATOM 5032 N N . SER A 1 666 ? 2.137 17.916 10.212 1.00 94.88 666 SER A N 1
ATOM 5033 C CA . SER A 1 666 ? 2.106 16.700 9.388 1.00 94.88 666 SER A CA 1
ATOM 5034 C C . SER A 1 666 ? 1.329 15.561 10.058 1.00 94.88 666 SER A C 1
ATOM 5036 O O . SER A 1 666 ? 0.551 14.867 9.405 1.00 94.88 666 SER A O 1
ATOM 5038 N N . VAL A 1 667 ? 1.513 15.383 11.371 1.00 95.50 667 VAL A N 1
ATOM 5039 C CA . VAL A 1 667 ? 0.798 14.365 12.157 1.00 95.50 667 VAL A CA 1
ATOM 5040 C C . VAL A 1 667 ? -0.682 14.713 12.292 1.00 95.50 667 VAL A C 1
ATOM 5042 O O . VAL A 1 667 ? -1.520 13.821 12.175 1.00 95.50 667 VAL A O 1
ATOM 5045 N N . ILE A 1 668 ? -1.019 15.990 12.496 1.00 95.31 668 ILE A N 1
ATOM 5046 C CA . ILE A 1 668 ? -2.408 16.459 12.560 1.00 95.31 668 ILE A CA 1
ATOM 5047 C C . ILE A 1 668 ? -3.101 16.222 11.215 1.00 95.31 668 ILE A C 1
ATOM 5049 O O . ILE A 1 668 ? -4.153 15.591 11.193 1.00 95.31 668 ILE A O 1
ATOM 5053 N N . ASP A 1 669 ? -2.505 16.644 10.099 1.00 93.75 669 ASP A N 1
ATOM 5054 C CA . ASP A 1 669 ? -3.068 16.434 8.759 1.00 93.75 669 ASP A CA 1
ATOM 5055 C C . ASP A 1 669 ? -3.251 14.942 8.452 1.00 93.75 669 ASP A C 1
ATOM 5057 O O . ASP A 1 669 ? -4.302 14.528 7.957 1.00 93.75 669 ASP A O 1
ATOM 5061 N N . TRP A 1 670 ? -2.268 14.111 8.809 1.00 94.25 670 TRP A N 1
ATOM 5062 C CA . TRP A 1 670 ? -2.359 12.658 8.668 1.00 94.25 670 TRP A CA 1
ATOM 5063 C C . TRP A 1 670 ? -3.490 12.060 9.513 1.00 94.25 670 TRP A C 1
ATOM 5065 O O . TRP A 1 670 ? -4.281 11.264 9.006 1.00 94.25 670 TRP A O 1
ATOM 5075 N N . ALA A 1 671 ? -3.607 12.464 10.781 1.00 94.12 671 ALA A N 1
ATOM 5076 C CA . ALA A 1 671 ? -4.631 11.976 11.700 1.00 94.12 671 ALA A CA 1
ATOM 5077 C C . ALA A 1 671 ? -6.049 12.448 11.323 1.00 94.12 671 ALA A C 1
ATOM 5079 O O . ALA A 1 671 ? -7.024 11.724 11.537 1.00 94.12 671 ALA A O 1
ATOM 5080 N N . ARG A 1 672 ? -6.179 13.634 10.724 1.00 93.31 672 ARG A N 1
ATOM 5081 C CA . ARG A 1 672 ? -7.450 14.184 10.226 1.00 93.31 672 ARG A CA 1
ATOM 5082 C C . ARG A 1 672 ? -7.865 13.596 8.875 1.00 93.31 672 ARG A C 1
ATOM 5084 O O . ARG A 1 672 ? -9.059 13.483 8.594 1.00 93.31 672 ARG A O 1
ATOM 5091 N N . GLY A 1 673 ? -6.887 13.216 8.054 1.00 91.06 673 GLY A N 1
ATOM 5092 C CA . GLY A 1 673 ? -7.074 12.741 6.689 1.00 91.06 673 GLY A CA 1
ATOM 5093 C C . GLY A 1 673 ? -7.600 11.310 6.561 1.00 91.06 673 GLY A C 1
ATOM 5094 O O . GLY A 1 673 ? -7.498 10.479 7.465 1.00 91.06 673 GLY A O 1
ATOM 5095 N N . ALA A 1 674 ? -8.138 11.021 5.376 1.00 91.69 674 ALA A N 1
ATOM 5096 C CA . ALA A 1 674 ? -8.570 9.689 4.980 1.00 91.69 674 ALA A CA 1
ATOM 5097 C C . ALA A 1 674 ? -7.365 8.759 4.782 1.00 91.69 674 ALA A C 1
ATOM 5099 O O . ALA A 1 674 ? -6.513 9.025 3.933 1.00 91.69 674 ALA A O 1
ATOM 5100 N N . ARG A 1 675 ? -7.297 7.666 5.551 1.00 91.31 675 ARG A N 1
ATOM 5101 C CA . ARG A 1 675 ? -6.155 6.735 5.522 1.00 91.31 675 ARG A CA 1
ATOM 5102 C C . ARG A 1 675 ? -6.501 5.258 5.695 1.00 91.31 675 ARG A C 1
ATOM 5104 O O . ARG A 1 675 ? -5.619 4.428 5.523 1.00 91.31 675 ARG A O 1
ATOM 5111 N N . PHE A 1 676 ? -7.754 4.919 5.993 1.00 91.75 676 PHE A N 1
ATOM 5112 C CA . PHE A 1 676 ? -8.195 3.541 6.218 1.00 91.75 676 PHE A CA 1
ATOM 5113 C C . PHE A 1 676 ? -8.854 2.927 4.979 1.00 91.75 676 PHE A C 1
ATOM 5115 O O . PHE A 1 676 ? -9.529 3.608 4.212 1.00 91.75 676 PHE A O 1
ATOM 5122 N N . GLY A 1 677 ? -8.698 1.622 4.795 1.00 87.19 677 GLY A N 1
ATOM 5123 C CA . GLY A 1 677 ? -9.054 0.905 3.570 1.00 87.19 677 GLY A CA 1
ATOM 5124 C C . GLY A 1 677 ? -7.831 0.610 2.704 1.00 87.19 677 GLY A C 1
ATOM 5125 O O . GLY A 1 677 ? -6.703 0.934 3.063 1.00 87.19 677 GLY A O 1
ATOM 5126 N N . VAL A 1 678 ? -8.053 -0.042 1.564 1.00 78.88 678 VAL A N 1
ATOM 5127 C CA . VAL A 1 678 ? -6.948 -0.487 0.688 1.00 78.88 678 VAL A CA 1
ATOM 5128 C C . VAL A 1 678 ? -6.536 0.590 -0.334 1.00 78.88 678 VAL A C 1
ATOM 5130 O O . VAL A 1 678 ? -5.438 0.543 -0.878 1.00 78.88 678 VAL A O 1
ATOM 5133 N N . GLY A 1 679 ? -7.376 1.612 -0.550 1.00 67.38 679 GLY A N 1
ATOM 5134 C CA . GLY A 1 679 ? -7.053 2.754 -1.420 1.00 67.38 679 GLY A CA 1
ATOM 5135 C C . GLY A 1 679 ? -7.051 2.409 -2.911 1.00 67.38 679 GLY A C 1
ATOM 5136 O O . GLY A 1 679 ? -6.221 2.903 -3.675 1.00 67.38 679 GLY A O 1
ATOM 5137 N N . ASN A 1 680 ? -7.960 1.524 -3.326 1.00 70.75 680 ASN A N 1
ATOM 5138 C CA . ASN A 1 680 ? -8.050 1.053 -4.705 1.00 70.75 680 ASN A CA 1
ATOM 5139 C C . ASN A 1 680 ? -8.584 2.155 -5.638 1.00 70.75 680 ASN A C 1
ATOM 5141 O O . ASN A 1 680 ? -9.225 3.110 -5.204 1.00 70.75 680 ASN A O 1
ATOM 5145 N N . ALA A 1 681 ? -8.304 2.045 -6.939 1.00 66.19 681 ALA A N 1
ATOM 5146 C CA . ALA A 1 681 ? -8.791 3.002 -7.931 1.00 66.19 681 ALA A CA 1
ATOM 5147 C C . ALA A 1 681 ? -10.324 3.077 -7.860 1.00 66.19 681 ALA A C 1
ATOM 5149 O O . ALA A 1 681 ? -10.990 2.051 -7.856 1.00 66.19 681 ALA A O 1
ATOM 5150 N N . GLY A 1 682 ? -10.872 4.288 -7.735 1.00 69.38 682 GLY A N 1
ATOM 5151 C CA . GLY A 1 682 ? -12.314 4.497 -7.554 1.00 69.38 682 GLY A CA 1
ATOM 5152 C C . GLY A 1 682 ? -12.841 4.259 -6.131 1.00 69.38 682 GLY A C 1
ATOM 5153 O O . GLY A 1 682 ? -13.976 4.638 -5.853 1.00 69.38 682 GLY A O 1
ATOM 5154 N N . ILE A 1 683 ? -12.031 3.722 -5.211 1.00 77.81 683 ILE A N 1
ATOM 5155 C CA . ILE A 1 683 ? -12.405 3.466 -3.814 1.00 77.81 683 ILE A CA 1
ATOM 5156 C C . ILE A 1 683 ? -11.542 4.334 -2.893 1.00 77.81 683 ILE A C 1
ATOM 5158 O O . ILE A 1 683 ? -10.443 3.955 -2.483 1.00 77.81 683 ILE A O 1
ATOM 5162 N N . ALA A 1 684 ? -12.058 5.514 -2.546 1.00 84.94 684 ALA A N 1
ATOM 5163 C CA . ALA A 1 684 ? -11.377 6.433 -1.641 1.00 84.94 684 ALA A CA 1
ATOM 5164 C C . ALA A 1 684 ? -11.115 5.791 -0.268 1.00 84.94 684 ALA A C 1
ATOM 5166 O O . ALA A 1 684 ? -11.914 4.987 0.229 1.00 84.94 684 ALA A O 1
ATOM 5167 N N . LEU A 1 685 ? -9.991 6.156 0.353 1.00 89.69 685 LEU A N 1
ATOM 5168 C CA . LEU A 1 685 ? -9.730 5.830 1.754 1.00 89.69 685 LEU A CA 1
ATOM 5169 C C . LEU A 1 685 ? -10.791 6.488 2.651 1.00 89.69 685 LEU A C 1
ATOM 5171 O O . LEU A 1 685 ? -11.389 7.498 2.287 1.00 89.69 685 LEU A O 1
ATOM 5175 N N . SER A 1 686 ? -11.005 5.901 3.822 1.00 92.12 686 SER A N 1
ATOM 5176 C CA . SER A 1 686 ? -11.892 6.382 4.879 1.00 92.12 686 SER A CA 1
ATOM 5177 C C . SER A 1 686 ? -11.106 7.168 5.924 1.00 92.12 686 SER A C 1
ATOM 5179 O O . SER A 1 686 ? -9.969 6.811 6.257 1.00 92.12 686 SER A O 1
ATOM 5181 N N . LYS A 1 687 ? -11.711 8.226 6.463 1.00 94.50 687 LYS A N 1
ATOM 5182 C CA . LYS A 1 687 ? -11.245 8.930 7.668 1.00 94.50 687 LYS A CA 1
ATOM 5183 C C . LYS A 1 687 ? -11.489 8.081 8.911 1.00 94.50 687 LYS A C 1
ATOM 5185 O O . LYS A 1 687 ? -10.626 8.049 9.780 1.00 94.50 687 LYS A O 1
ATOM 5190 N N . LEU A 1 688 ? -12.617 7.365 8.954 1.00 95.50 688 LEU A N 1
ATOM 5191 C CA . LEU A 1 688 ? -12.975 6.500 10.074 1.00 95.50 688 LEU A CA 1
ATOM 5192 C C . LEU A 1 688 ? -12.177 5.192 10.032 1.00 95.50 688 LEU A C 1
ATOM 5194 O O . LEU A 1 688 ? -12.225 4.450 9.038 1.00 95.50 688 LEU A O 1
ATOM 5198 N N . GLY A 1 689 ? -11.473 4.907 11.124 1.00 94.81 689 GLY A N 1
ATOM 5199 C CA . GLY A 1 689 ? -10.753 3.656 11.347 1.00 94.81 689 GLY A CA 1
ATOM 5200 C C . GLY A 1 689 ? -11.639 2.574 11.956 1.00 94.81 689 GLY A C 1
ATOM 5201 O O . GLY A 1 689 ? -12.752 2.834 12.405 1.00 94.81 689 GLY A O 1
ATOM 5202 N N . ALA A 1 690 ? -11.157 1.332 11.946 1.00 92.62 690 ALA A N 1
ATOM 5203 C CA . ALA A 1 690 ? -11.888 0.187 12.479 1.00 92.62 690 ALA A CA 1
ATOM 5204 C C . ALA A 1 690 ? -12.482 0.446 13.878 1.00 92.62 690 ALA A C 1
ATOM 5206 O O . ALA A 1 690 ? -11.776 0.900 14.778 1.00 92.62 690 ALA A O 1
ATOM 5207 N N . VAL A 1 691 ? -13.767 0.126 14.059 1.00 92.50 691 VAL A N 1
ATOM 5208 C CA . VAL A 1 691 ? -14.412 0.070 15.378 1.00 92.50 691 VAL A CA 1
ATOM 5209 C C . VAL A 1 691 ? -14.415 -1.395 15.799 1.00 92.50 691 VAL A C 1
ATOM 5211 O O . VAL A 1 691 ? -15.300 -2.157 15.406 1.00 92.50 691 VAL A O 1
ATOM 5214 N N . GLU A 1 692 ? -13.363 -1.815 16.504 1.00 85.88 692 GLU A N 1
ATOM 5215 C CA . GLU A 1 692 ? -13.112 -3.231 16.769 1.00 85.88 692 GLU A CA 1
ATOM 5216 C C . GLU A 1 692 ? -13.927 -3.701 17.971 1.00 85.88 692 GLU A C 1
ATOM 5218 O O . GLU A 1 692 ? -14.859 -4.473 17.800 1.00 85.88 692 GLU A O 1
ATOM 5223 N N . THR A 1 693 ? -13.642 -3.219 19.178 1.00 84.31 693 THR A N 1
ATOM 5224 C CA . THR A 1 693 ? -14.310 -3.681 20.409 1.00 84.31 693 THR A CA 1
ATOM 5225 C C . THR A 1 693 ? -15.074 -2.578 21.144 1.00 84.31 693 THR A C 1
ATOM 5227 O O . THR A 1 693 ? -15.739 -2.841 22.154 1.00 84.31 693 THR A O 1
ATOM 5230 N N . SER A 1 694 ? -15.064 -1.351 20.611 1.00 88.62 694 SER A N 1
ATOM 5231 C CA . SER A 1 694 ? -15.734 -0.212 21.238 1.00 88.62 694 SER A CA 1
ATOM 5232 C C . SER A 1 694 ? -17.255 -0.304 21.109 1.00 88.62 694 SER A C 1
ATOM 5234 O O . SER A 1 694 ? -17.861 0.139 20.133 1.00 88.62 694 SER A O 1
ATOM 5236 N N . THR A 1 695 ? -17.896 -0.877 22.128 1.00 87.31 695 THR A N 1
ATOM 5237 C CA . THR A 1 695 ? -19.351 -0.812 22.283 1.00 87.31 695 THR A CA 1
ATOM 5238 C C . THR A 1 695 ? -19.744 0.651 22.493 1.00 87.31 695 THR A C 1
ATOM 5240 O O . THR A 1 695 ? -19.221 1.281 23.426 1.00 87.31 695 THR A O 1
ATOM 5243 N N . PRO A 1 696 ? -20.651 1.200 21.665 1.00 90.44 696 PRO A N 1
ATOM 5244 C CA . PRO A 1 696 ? -21.024 2.599 21.762 1.00 90.44 696 PRO A CA 1
ATOM 5245 C C . PRO A 1 696 ? -21.768 2.904 23.065 1.00 90.44 696 PRO A C 1
ATOM 5247 O O . PRO A 1 696 ? -22.275 2.015 23.745 1.00 90.44 696 PRO A O 1
ATOM 5250 N N . ALA A 1 697 ? -21.889 4.183 23.394 1.00 91.00 697 ALA A N 1
ATOM 5251 C CA . ALA A 1 697 ? -22.800 4.677 24.417 1.00 91.00 697 ALA A CA 1
ATOM 5252 C C . ALA A 1 697 ? -23.649 5.808 23.836 1.00 91.00 697 ALA A C 1
ATOM 5254 O O . ALA A 1 697 ? -23.144 6.635 23.082 1.00 91.00 697 ALA A O 1
ATOM 5255 N N . VAL A 1 698 ? -24.938 5.858 24.169 1.00 92.56 698 VAL A N 1
ATOM 5256 C CA . VAL A 1 698 ? -25.836 6.907 23.666 1.00 92.56 698 VAL A CA 1
ATOM 5257 C C . VAL A 1 698 ? -26.047 7.933 24.769 1.00 92.56 698 VAL A C 1
ATOM 5259 O O . VAL A 1 698 ? -26.669 7.639 25.786 1.00 92.56 698 VAL A O 1
ATOM 5262 N N . LEU A 1 699 ? -25.503 9.129 24.570 1.00 93.75 699 LEU A N 1
ATOM 5263 C CA . LEU A 1 699 ? -25.749 10.286 25.413 1.00 93.75 699 LEU A CA 1
ATOM 5264 C C . LEU A 1 699 ? -27.127 10.847 25.075 1.00 93.75 699 LEU A C 1
ATOM 5266 O O . LEU A 1 699 ? -27.359 11.294 23.954 1.00 93.75 699 LEU A O 1
ATOM 5270 N N . THR A 1 700 ? -28.020 10.841 26.056 1.00 90.38 700 THR A N 1
ATOM 5271 C CA . THR A 1 700 ? -29.366 11.413 25.972 1.00 90.38 700 THR A CA 1
ATOM 5272 C C . THR A 1 700 ? -29.597 12.393 27.117 1.00 90.38 700 THR A C 1
ATOM 5274 O O . THR A 1 700 ? -28.709 12.631 27.948 1.00 90.38 700 THR A O 1
ATOM 5277 N N . LYS A 1 701 ? -30.803 12.968 27.192 1.00 88.56 701 LYS A N 1
ATOM 5278 C CA . LYS A 1 701 ? -31.266 13.627 28.419 1.00 88.56 701 LYS A CA 1
ATOM 5279 C C . LYS A 1 701 ? -31.088 12.683 29.626 1.00 88.56 701 LYS A C 1
ATOM 5281 O O . LYS A 1 701 ? -31.312 11.479 29.472 1.00 88.56 701 LYS A O 1
ATOM 5286 N N . PRO A 1 702 ? -30.699 13.206 30.797 1.00 90.06 702 PRO A N 1
ATOM 5287 C CA . PRO A 1 702 ? -30.521 12.388 31.989 1.00 90.06 702 PRO A CA 1
ATOM 5288 C C . PRO A 1 702 ? -31.871 11.878 32.510 1.00 90.06 702 PRO A C 1
ATOM 5290 O O . PRO A 1 702 ? -32.911 12.527 32.352 1.00 90.06 702 PRO A O 1
ATOM 5293 N N . GLU A 1 703 ? -31.840 10.709 33.141 1.00 84.44 703 GLU A N 1
ATOM 5294 C CA . GLU A 1 703 ? -32.999 10.041 33.737 1.00 84.44 703 GLU A CA 1
ATOM 5295 C C . GLU A 1 703 ? -32.837 9.931 35.258 1.00 84.44 703 GLU A C 1
ATOM 5297 O O . GLU A 1 703 ? -31.815 10.318 35.825 1.00 84.44 703 GLU A O 1
ATOM 5302 N N . LEU A 1 704 ? -33.867 9.432 35.948 1.00 85.31 704 LEU A N 1
ATOM 5303 C CA . LEU A 1 704 ? -33.763 9.179 37.382 1.00 85.31 704 LEU A CA 1
ATOM 5304 C C . LEU A 1 704 ? -32.754 8.043 37.620 1.00 85.31 704 LEU A C 1
ATOM 5306 O O . LEU A 1 704 ? -32.996 6.926 37.159 1.00 85.31 704 LEU A O 1
ATOM 5310 N N . PRO A 1 705 ? -31.652 8.284 38.351 1.00 84.06 705 PRO A N 1
ATOM 5311 C CA . PRO A 1 705 ? -30.680 7.241 38.614 1.00 84.06 705 PRO A CA 1
ATOM 5312 C C . PRO A 1 705 ? -31.286 6.169 39.534 1.00 84.06 705 PRO A C 1
ATOM 5314 O O . PRO A 1 705 ? -32.111 6.502 40.393 1.00 84.06 705 PRO A O 1
ATOM 5317 N N . PRO A 1 706 ? -30.844 4.901 39.450 1.00 77.75 706 PRO A N 1
ATOM 5318 C CA . PRO A 1 706 ? -31.391 3.820 40.277 1.00 77.75 706 PRO A CA 1
ATOM 5319 C C . PRO A 1 706 ? -31.339 4.104 41.789 1.00 77.75 706 PRO A C 1
ATOM 5321 O O . PRO A 1 706 ? -32.246 3.740 42.535 1.00 77.75 706 PRO A O 1
ATOM 5324 N N . TRP A 1 707 ? -30.318 4.837 42.244 1.00 83.44 707 TRP A N 1
ATOM 5325 C CA . TRP A 1 707 ? -30.148 5.216 43.647 1.00 83.44 707 TRP A CA 1
ATOM 5326 C C . TRP A 1 707 ? -31.065 6.369 44.112 1.00 83.44 707 TRP A C 1
ATOM 5328 O O . TRP A 1 707 ? -31.088 6.690 45.302 1.00 83.44 707 TRP A O 1
ATOM 5338 N N . TYR A 1 708 ? -31.845 6.999 43.221 1.00 86.31 708 TYR A N 1
ATOM 5339 C CA . TYR A 1 708 ? -32.685 8.168 43.528 1.00 86.31 708 TYR A CA 1
ATOM 5340 C C . TYR A 1 708 ? -33.675 7.918 44.673 1.00 86.31 708 TYR A C 1
ATOM 5342 O O . TYR A 1 708 ? -33.899 8.795 45.507 1.00 86.31 708 TYR A O 1
ATOM 5350 N N . LEU A 1 709 ? -34.258 6.717 44.747 1.00 85.50 709 LEU A N 1
ATOM 5351 C CA . LEU A 1 709 ? -35.229 6.360 45.790 1.00 85.50 709 LEU A CA 1
ATOM 5352 C C . LEU A 1 709 ? -34.610 6.306 47.194 1.00 85.50 709 LEU A C 1
ATOM 5354 O O . LEU A 1 709 ? -35.327 6.496 48.179 1.00 85.50 709 LEU A O 1
ATOM 5358 N N . PHE A 1 710 ? -33.298 6.086 47.276 1.00 84.75 710 PHE A N 1
ATOM 5359 C CA . PHE A 1 710 ? -32.544 5.991 48.525 1.00 84.75 710 PHE A CA 1
ATOM 5360 C C . PHE A 1 710 ? -31.851 7.307 48.902 1.00 84.75 710 PHE A C 1
ATOM 5362 O O . PHE A 1 710 ? -31.402 7.473 50.036 1.00 84.75 710 PHE A O 1
ATOM 5369 N N . ALA A 1 711 ? -31.797 8.265 47.974 1.00 85.56 711 ALA A N 1
ATOM 5370 C CA . ALA A 1 711 ? -31.250 9.590 48.216 1.00 85.56 711 ALA A CA 1
ATOM 5371 C C . ALA A 1 711 ? -32.134 10.424 49.161 1.00 85.56 711 ALA A C 1
ATOM 5373 O O . ALA A 1 711 ? -33.367 10.317 49.188 1.00 85.56 711 ALA A O 1
ATOM 5374 N N . ASP A 1 712 ? -31.500 11.314 49.927 1.00 87.69 712 ASP A N 1
ATOM 5375 C CA . ASP A 1 712 ? -32.225 12.258 50.773 1.00 87.69 712 ASP A CA 1
ATOM 5376 C C . ASP A 1 712 ? -32.997 13.309 49.944 1.00 87.69 712 ASP A C 1
ATOM 5378 O O . ASP A 1 712 ? -32.895 13.403 48.719 1.00 87.69 712 ASP A O 1
ATOM 5382 N N . ALA A 1 713 ? -33.842 14.106 50.604 1.00 90.81 713 ALA A N 1
ATOM 5383 C CA . ALA A 1 713 ? -34.658 15.108 49.915 1.00 90.81 713 ALA A CA 1
ATOM 5384 C C . ALA A 1 713 ? -33.832 16.204 49.209 1.00 90.81 713 ALA A C 1
ATOM 5386 O O . ALA A 1 713 ? -34.274 16.716 48.183 1.00 90.81 713 ALA A O 1
ATOM 5387 N N . GLY A 1 714 ? -32.658 16.562 49.737 1.00 89.50 714 GLY A N 1
ATOM 5388 C CA . GLY A 1 714 ? -31.786 17.572 49.140 1.00 89.50 714 GLY A CA 1
ATOM 5389 C C . GLY A 1 714 ? -31.109 17.054 47.875 1.00 89.50 714 GLY A C 1
ATOM 5390 O O . GLY A 1 714 ? -31.138 17.725 46.846 1.00 89.50 714 GLY A O 1
ATOM 5391 N N . GLN A 1 715 ? -30.572 15.835 47.923 1.00 87.62 715 GLN A N 1
ATOM 5392 C CA . GLN A 1 715 ? -29.983 15.164 46.764 1.00 87.62 715 GLN A CA 1
ATOM 5393 C C . GLN A 1 715 ? -31.016 14.929 45.658 1.00 87.62 715 GLN A C 1
ATOM 5395 O O . GLN A 1 715 ? -30.742 15.230 44.499 1.00 87.62 715 GLN A O 1
ATOM 5400 N N . ARG A 1 716 ? -32.230 14.477 46.003 1.00 91.62 716 ARG A N 1
ATOM 5401 C CA . ARG A 1 716 ? -33.318 14.320 45.021 1.00 91.62 716 ARG A CA 1
ATOM 5402 C C . ARG A 1 716 ? -33.668 15.631 44.325 1.00 91.62 716 ARG A C 1
ATOM 5404 O O . ARG A 1 716 ? -33.765 15.650 43.106 1.00 91.62 716 ARG A O 1
ATOM 5411 N N . ALA A 1 717 ? -33.753 16.736 45.069 1.00 93.62 717 ALA A N 1
ATOM 5412 C CA . ALA A 1 717 ? -34.008 18.049 44.478 1.00 93.62 717 ALA A CA 1
ATOM 5413 C C . ALA A 1 717 ? -32.910 18.480 43.486 1.00 93.62 717 ALA A C 1
ATOM 5415 O O . ALA A 1 717 ? -33.213 19.114 42.477 1.00 93.62 717 ALA A O 1
ATOM 5416 N N . LYS A 1 718 ? -31.643 18.124 43.744 1.00 93.44 718 LYS A N 1
ATOM 5417 C CA . LYS A 1 718 ? -30.538 18.382 42.809 1.00 93.44 718 LYS A CA 1
ATOM 5418 C C . LYS A 1 718 ? -30.620 17.522 41.551 1.00 93.44 718 LYS A C 1
ATOM 5420 O O . LYS A 1 718 ? -30.408 18.045 40.462 1.00 93.44 718 LYS A O 1
ATOM 5425 N N . VAL A 1 719 ? -30.975 16.245 41.689 1.00 92.44 719 VAL A N 1
ATOM 5426 C CA . VAL A 1 719 ? -31.225 15.359 40.541 1.00 92.44 719 VAL A CA 1
ATOM 5427 C C . VAL A 1 719 ? -32.383 15.888 39.694 1.00 92.44 719 VAL A C 1
ATOM 5429 O O . VAL A 1 719 ? -32.226 16.043 38.487 1.00 92.44 719 VAL A O 1
ATOM 5432 N N . ASP A 1 720 ? -33.508 16.253 40.312 1.00 93.88 720 ASP A N 1
ATOM 5433 C CA . ASP A 1 720 ? -34.666 16.809 39.601 1.00 93.88 720 ASP A CA 1
ATOM 5434 C C . ASP A 1 720 ? -34.298 18.099 38.846 1.00 93.88 720 ASP A C 1
ATOM 5436 O O . ASP A 1 720 ? -34.692 18.291 37.693 1.00 93.88 720 ASP A O 1
ATOM 5440 N N . ALA A 1 721 ? -33.507 18.976 39.476 1.00 95.44 721 ALA A N 1
ATOM 5441 C CA . ALA A 1 721 ? -33.014 20.201 38.853 1.00 95.44 721 ALA A CA 1
ATOM 5442 C C . ALA A 1 721 ? -32.065 19.916 37.678 1.00 95.44 721 ALA A C 1
ATOM 5444 O O . ALA A 1 721 ? -32.168 20.571 36.641 1.00 95.44 721 ALA A O 1
ATOM 5445 N N . PHE A 1 722 ? -31.175 18.930 37.814 1.00 95.38 722 PHE A N 1
ATOM 5446 C CA . PHE A 1 722 ? -30.271 18.503 36.748 1.00 95.38 722 PHE A CA 1
ATOM 5447 C C . PHE A 1 722 ? -31.035 17.940 35.546 1.00 95.38 722 PHE A C 1
ATOM 5449 O O . PHE A 1 722 ? -30.752 18.324 34.408 1.00 95.38 722 PHE A O 1
ATOM 5456 N N . ILE A 1 723 ? -32.050 17.106 35.794 1.00 94.75 723 ILE A N 1
ATOM 5457 C CA . ILE A 1 723 ? -32.929 16.563 34.752 1.00 94.75 723 ILE A CA 1
ATOM 5458 C C . ILE A 1 723 ? -33.678 17.681 34.034 1.00 94.75 723 ILE A C 1
ATOM 5460 O O . ILE A 1 723 ? -33.693 17.722 32.804 1.00 94.75 723 ILE A O 1
ATOM 5464 N N . ALA A 1 724 ? -34.253 18.624 34.781 1.00 94.31 724 ALA A N 1
ATOM 5465 C CA . ALA A 1 724 ? -34.956 19.758 34.196 1.00 94.31 724 ALA A CA 1
ATOM 5466 C C . ALA A 1 724 ? -34.029 20.647 33.346 1.00 94.31 724 ALA A C 1
ATOM 5468 O O . ALA A 1 724 ? -34.417 21.055 32.253 1.00 94.31 724 ALA A O 1
ATOM 5469 N N . ALA A 1 725 ? -32.806 20.916 33.817 1.00 94.31 725 ALA A N 1
ATOM 5470 C CA . ALA A 1 725 ? -31.829 21.744 33.108 1.00 94.31 725 ALA A CA 1
ATOM 5471 C C . ALA A 1 725 ? -31.332 21.107 31.799 1.00 94.31 725 ALA A C 1
ATOM 5473 O O . ALA A 1 725 ? -30.996 21.819 30.861 1.00 94.31 725 ALA A O 1
ATOM 5474 N N . ASN A 1 726 ? -31.324 19.775 31.717 1.00 94.19 726 ASN A N 1
ATOM 5475 C CA . ASN A 1 726 ? -30.792 19.022 30.579 1.00 94.19 726 ASN A CA 1
ATOM 5476 C C . ASN A 1 726 ? -31.883 18.311 29.759 1.00 94.19 726 ASN A C 1
ATOM 5478 O O . ASN A 1 726 ? -31.589 17.401 28.983 1.00 94.19 726 ASN A O 1
ATOM 5482 N N . ALA A 1 727 ? -33.149 18.712 29.905 1.00 91.88 727 ALA A N 1
ATOM 5483 C CA . ALA A 1 727 ? -34.278 18.047 29.253 1.00 91.88 727 ALA A CA 1
ATOM 5484 C C . ALA A 1 727 ? -34.208 18.078 27.713 1.00 91.88 727 ALA A C 1
ATOM 5486 O O . ALA A 1 727 ? -34.712 17.162 27.064 1.00 91.88 727 ALA A O 1
ATOM 5487 N N . ASN A 1 728 ? -33.565 19.107 27.148 1.00 91.50 728 ASN A N 1
ATOM 5488 C CA . ASN A 1 728 ? -33.396 19.316 25.706 1.00 91.50 728 ASN A CA 1
ATOM 5489 C C . ASN A 1 728 ? -31.995 18.931 25.200 1.00 91.50 728 ASN A C 1
ATOM 5491 O O . ASN A 1 728 ? -31.611 19.352 24.111 1.00 91.50 728 ASN A O 1
ATOM 5495 N N . ARG A 1 729 ? -31.207 18.182 25.986 1.00 93.75 729 ARG A N 1
ATOM 5496 C CA . ARG A 1 729 ? -29.844 17.789 25.601 1.00 93.75 729 ARG A CA 1
ATOM 5497 C C . ARG A 1 729 ? -29.846 17.103 24.234 1.00 93.75 729 ARG A C 1
ATOM 5499 O O . ARG A 1 729 ? -30.664 16.222 23.975 1.00 93.75 729 ARG A O 1
ATOM 5506 N N . VAL A 1 730 ? -28.911 17.499 23.371 1.00 94.56 730 VAL A N 1
ATOM 5507 C CA . VAL A 1 730 ? -28.755 16.889 22.049 1.00 94.56 730 VAL A CA 1
ATOM 5508 C C . VAL A 1 730 ? -28.250 15.456 22.197 1.00 94.56 730 VAL A C 1
ATOM 5510 O O . VAL A 1 730 ? -27.236 15.209 22.847 1.00 94.56 730 VAL A O 1
ATOM 5513 N N . ASN A 1 731 ? -28.951 14.523 21.560 1.00 94.00 731 ASN A N 1
ATOM 5514 C CA . ASN A 1 731 ? -28.605 13.110 21.597 1.00 94.00 731 ASN A CA 1
ATOM 5515 C C . ASN A 1 731 ? -27.388 12.805 20.703 1.00 94.00 731 ASN A C 1
ATOM 5517 O O . ASN A 1 731 ? -27.371 13.164 19.519 1.00 94.00 731 ASN A O 1
ATOM 5521 N N . LEU A 1 732 ? -26.394 12.107 21.260 1.00 96.31 732 LEU A N 1
ATOM 5522 C CA . LEU A 1 732 ? -25.152 11.727 20.577 1.00 96.31 732 LEU A CA 1
ATOM 5523 C C . LEU A 1 732 ? -24.825 10.247 20.818 1.00 96.31 732 LEU A C 1
ATOM 5525 O O . LEU A 1 732 ? -24.995 9.749 21.925 1.00 96.31 732 LEU A O 1
ATOM 5529 N N . ALA A 1 733 ? -24.309 9.550 19.809 1.00 96.06 733 ALA A N 1
ATOM 5530 C CA . ALA A 1 733 ? -23.713 8.223 19.958 1.00 96.06 733 ALA A CA 1
ATOM 5531 C C . ALA A 1 733 ? -22.186 8.349 20.046 1.00 96.06 733 ALA A C 1
ATOM 5533 O O . ALA A 1 733 ? -21.572 8.931 19.153 1.00 96.06 733 ALA A O 1
ATOM 5534 N N . LEU A 1 734 ? -21.592 7.826 21.119 1.00 97.00 734 LEU A N 1
ATOM 5535 C CA . LEU A 1 734 ? -20.167 7.918 21.423 1.00 97.00 734 LEU A CA 1
ATOM 5536 C C . LEU A 1 734 ? -19.484 6.561 21.245 1.00 97.00 734 LEU A C 1
ATOM 5538 O O . LEU A 1 734 ? -19.971 5.572 21.790 1.00 97.00 734 LEU A O 1
ATOM 5542 N N . PHE A 1 735 ? -18.352 6.514 20.545 1.00 95.94 735 PHE A N 1
ATOM 5543 C CA . PHE A 1 735 ? -17.536 5.302 20.384 1.00 95.94 735 PHE A CA 1
ATOM 5544 C C . PHE A 1 735 ? -16.072 5.645 20.083 1.00 95.94 735 PHE A C 1
ATOM 5546 O O . PHE A 1 735 ? -15.781 6.709 19.544 1.00 95.94 735 PHE A O 1
ATOM 5553 N N . GLY A 1 736 ? -15.154 4.747 20.436 1.00 95.62 736 GLY A N 1
ATOM 5554 C CA . GLY A 1 736 ? -13.745 4.816 20.046 1.00 95.62 736 GLY A CA 1
ATOM 5555 C C . GLY A 1 736 ? -13.496 4.119 18.710 1.00 95.62 736 GLY A C 1
ATOM 5556 O O . GLY A 1 736 ? -14.179 3.146 18.384 1.00 95.62 736 GLY A O 1
ATOM 5557 N N . SER A 1 737 ? -12.534 4.612 17.933 1.00 95.94 737 SER A N 1
ATOM 5558 C CA . SER A 1 737 ? -12.112 3.969 16.691 1.00 95.94 737 SER A CA 1
ATOM 5559 C C . SER A 1 737 ? -10.595 3.995 16.492 1.00 95.94 737 SER A C 1
ATOM 5561 O O . SER A 1 737 ? -9.866 4.801 17.077 1.00 95.94 737 SER A O 1
ATOM 5563 N N . ARG A 1 738 ? -10.114 3.118 15.603 1.00 95.25 738 ARG A N 1
ATOM 5564 C CA . ARG A 1 738 ? -8.698 2.948 15.248 1.00 95.25 738 ARG A CA 1
ATOM 5565 C C . ARG A 1 738 ? -8.047 4.151 14.560 1.00 95.25 738 ARG A C 1
ATOM 5567 O O . ARG A 1 738 ? -6.837 4.155 14.335 1.00 95.25 738 ARG A O 1
ATOM 5574 N N . ASP A 1 739 ? -8.814 5.180 14.228 1.00 93.75 739 ASP A N 1
ATOM 5575 C CA . ASP A 1 739 ? -8.270 6.457 13.759 1.00 93.75 739 ASP A CA 1
ATOM 5576 C C . ASP A 1 739 ? -7.693 7.339 14.876 1.00 93.75 739 ASP A C 1
ATOM 5578 O O . ASP A 1 739 ? -7.091 8.371 14.577 1.00 93.75 739 ASP A O 1
ATOM 5582 N N . GLY A 1 740 ? -7.813 6.913 16.136 1.00 94.62 740 GLY A N 1
ATOM 5583 C CA . GLY A 1 740 ? -7.293 7.629 17.297 1.00 94.62 740 GLY A CA 1
ATOM 5584 C C . GLY A 1 740 ? -8.348 8.459 18.026 1.00 94.62 740 GLY A C 1
ATOM 5585 O O . GLY A 1 740 ? -8.040 9.030 19.073 1.00 94.62 740 GLY A O 1
ATOM 5586 N N . PHE A 1 741 ? -9.585 8.509 17.525 1.00 96.38 741 PHE A N 1
ATOM 5587 C CA . PHE A 1 741 ? -10.624 9.385 18.051 1.00 96.38 741 PHE A CA 1
ATOM 5588 C C . PHE A 1 741 ? -11.719 8.621 18.795 1.00 96.38 741 PHE A C 1
ATOM 5590 O O . PHE A 1 741 ? -12.153 7.531 18.429 1.00 96.38 741 PHE A O 1
ATOM 5597 N N . VAL A 1 742 ? -12.207 9.256 19.855 1.00 97.50 742 VAL A N 1
ATOM 5598 C CA . VAL A 1 742 ? -13.543 9.026 20.394 1.00 97.50 742 VAL A CA 1
ATOM 5599 C C . VAL A 1 742 ? -14.478 9.947 19.624 1.00 97.50 742 VAL A C 1
ATOM 5601 O O . VAL A 1 742 ? -14.374 11.169 19.743 1.00 97.50 742 VAL A O 1
ATOM 5604 N N . HIS A 1 743 ? -15.370 9.380 18.825 1.00 97.81 743 HIS A N 1
ATOM 5605 C CA . HIS A 1 743 ? -16.328 10.132 18.024 1.00 97.81 743 HIS A CA 1
ATOM 5606 C C . HIS A 1 743 ? -17.618 10.338 18.798 1.00 97.81 743 HIS A C 1
ATOM 5608 O O . HIS A 1 743 ? -18.085 9.415 19.463 1.00 97.81 743 HIS A O 1
ATOM 5614 N N . ALA A 1 744 ? -18.234 11.506 18.637 1.00 97.62 744 ALA A N 1
ATOM 5615 C CA . ALA A 1 744 ? -19.621 11.736 19.007 1.00 97.62 744 ALA A CA 1
ATOM 5616 C C . ALA A 1 744 ? -20.444 12.066 17.763 1.00 97.62 744 ALA A C 1
ATOM 5618 O O . ALA A 1 744 ? -20.233 13.085 17.103 1.00 97.62 744 ALA A O 1
ATOM 5619 N N . ILE A 1 745 ? -21.397 11.197 17.444 1.00 97.44 745 ILE A N 1
ATOM 5620 C CA . ILE A 1 745 ? -22.208 11.269 16.230 1.00 97.44 745 ILE A CA 1
ATOM 5621 C C . ILE A 1 745 ? -23.627 11.709 16.574 1.00 97.44 745 ILE A C 1
ATOM 5623 O O . ILE A 1 745 ? -24.248 11.151 17.478 1.00 97.44 745 ILE A O 1
ATOM 5627 N N . TYR A 1 746 ? -24.168 12.676 15.835 1.00 96.38 746 TYR A N 1
ATOM 5628 C CA . TYR A 1 746 ? -25.558 13.097 16.006 1.00 96.38 746 TYR A CA 1
ATOM 5629 C C . TYR A 1 746 ? -26.530 11.943 15.772 1.00 96.38 746 TYR A C 1
ATOM 5631 O O . TYR A 1 746 ? -26.484 11.276 14.732 1.00 96.38 746 TYR A O 1
ATOM 5639 N N . THR A 1 747 ? -27.465 11.769 16.708 1.00 94.56 747 THR A N 1
ATOM 5640 C CA . THR A 1 747 ? -28.559 10.813 16.559 1.00 94.56 747 THR A CA 1
ATOM 5641 C C . THR A 1 747 ? -29.875 11.353 17.109 1.00 94.56 747 THR A C 1
ATOM 5643 O O . THR A 1 747 ? -30.065 11.496 18.309 1.00 94.56 747 THR A O 1
ATOM 5646 N N . MET A 1 748 ? -30.810 11.678 16.224 1.00 92.50 748 MET A N 1
ATOM 5647 C CA . MET A 1 748 ? -32.100 12.279 16.554 1.00 92.50 748 MET A CA 1
ATOM 5648 C C . MET A 1 748 ? -33.210 11.256 16.286 1.00 92.50 748 MET A C 1
ATOM 5650 O O . MET A 1 748 ? -33.760 11.236 15.186 1.00 92.50 748 MET A O 1
ATOM 5654 N N . PRO A 1 749 ? -33.538 10.377 17.253 1.00 88.56 749 PRO A N 1
ATOM 5655 C CA . PRO A 1 749 ? -34.502 9.298 17.037 1.00 88.56 749 PRO A CA 1
ATOM 5656 C C . PRO A 1 749 ? -35.914 9.804 16.716 1.00 88.56 749 PRO A C 1
ATOM 5658 O O . PRO A 1 749 ? -36.627 9.155 15.957 1.00 88.56 749 PRO A O 1
ATOM 5661 N N . ASP A 1 750 ? -36.290 10.977 17.231 1.00 88.88 750 ASP A N 1
ATOM 5662 C CA . ASP A 1 750 ? -37.599 11.594 16.979 1.00 88.88 750 ASP A CA 1
ATOM 5663 C C . ASP A 1 750 ? -37.722 12.190 15.561 1.00 88.88 750 ASP A C 1
ATOM 5665 O O . ASP A 1 750 ? -38.828 12.420 15.073 1.00 88.88 750 ASP A O 1
ATOM 5669 N N . ASP A 1 751 ? -36.593 12.421 14.880 1.00 91.31 751 ASP A N 1
ATOM 5670 C CA . ASP A 1 751 ? -36.520 12.894 13.495 1.00 91.31 751 ASP A CA 1
ATOM 5671 C C . ASP A 1 751 ? -35.375 12.186 12.759 1.00 91.31 751 ASP A C 1
ATOM 5673 O O . ASP A 1 751 ? -34.289 12.729 12.538 1.00 91.31 751 ASP A O 1
ATOM 5677 N N . VAL A 1 752 ? -35.616 10.937 12.357 1.00 89.25 752 VAL A N 1
ATOM 5678 C CA . VAL A 1 752 ? -34.618 10.125 11.639 1.00 89.25 752 VAL A CA 1
ATOM 5679 C C . VAL A 1 752 ? -34.155 10.737 10.318 1.00 89.25 752 VAL A C 1
ATOM 5681 O O . VAL A 1 752 ? -33.056 10.427 9.860 1.00 89.25 752 VAL A O 1
ATOM 5684 N N . ASN A 1 753 ? -34.951 11.630 9.724 1.00 90.56 753 ASN A N 1
ATOM 5685 C CA . ASN A 1 753 ? -34.618 12.304 8.471 1.00 90.56 753 ASN A CA 1
ATOM 5686 C C . ASN A 1 753 ? -33.784 13.574 8.682 1.00 90.56 753 ASN A C 1
ATOM 5688 O O . ASN A 1 753 ? -33.421 14.228 7.699 1.00 90.56 753 ASN A O 1
ATOM 5692 N N . ASN A 1 754 ? -33.466 13.934 9.929 1.00 93.06 754 ASN A N 1
ATOM 5693 C CA . ASN A 1 754 ? -32.639 15.092 10.215 1.00 93.06 754 ASN A CA 1
ATOM 5694 C C . ASN A 1 754 ? -31.285 14.980 9.503 1.00 93.06 754 ASN A C 1
ATOM 5696 O O . ASN A 1 754 ? -30.566 13.992 9.639 1.00 93.06 754 ASN A O 1
ATOM 5700 N N . THR A 1 755 ? -30.892 16.023 8.774 1.00 91.44 755 THR A N 1
ATOM 5701 C CA . THR A 1 755 ? -29.660 16.015 7.972 1.00 91.44 755 THR A CA 1
ATOM 5702 C C . THR A 1 755 ? -28.380 15.949 8.805 1.00 91.44 755 THR A C 1
ATOM 5704 O O . THR A 1 755 ? -27.311 15.699 8.244 1.00 91.44 755 THR A O 1
ATOM 5707 N N . LYS A 1 756 ? -28.463 16.214 10.116 1.00 92.44 756 LYS A N 1
ATOM 5708 C CA . LYS A 1 756 ? -27.342 16.051 11.047 1.00 92.44 756 LYS A CA 1
ATOM 5709 C C . LYS A 1 756 ? -27.102 14.588 11.411 1.00 92.44 756 LYS A C 1
ATOM 5711 O O . LYS A 1 756 ? -25.972 14.262 11.743 1.00 92.44 756 LYS A O 1
ATOM 5716 N N . ASN A 1 757 ? -28.106 13.712 11.327 1.00 94.69 757 ASN A N 1
ATOM 5717 C CA . ASN A 1 757 ? -27.959 12.307 11.707 1.00 94.69 757 ASN A CA 1
ATOM 5718 C C . ASN A 1 757 ? -26.789 11.635 10.975 1.00 94.69 757 ASN A C 1
ATOM 5720 O O . ASN A 1 757 ? -26.646 11.748 9.752 1.00 94.69 757 ASN A O 1
ATOM 5724 N N . GLY A 1 758 ? -25.944 10.950 11.745 1.00 94.88 758 GLY A N 1
ATOM 5725 C CA . GLY A 1 758 ? -24.731 10.305 11.249 1.00 94.88 758 GLY A CA 1
ATOM 5726 C C . GLY A 1 758 ? -23.534 11.238 11.037 1.00 94.88 758 GLY A C 1
ATOM 5727 O O . GLY A 1 758 ? -22.448 10.738 10.767 1.00 94.88 758 GLY A O 1
ATOM 5728 N N . LYS A 1 759 ? -23.683 12.565 11.167 1.00 95.38 759 LYS A N 1
ATOM 5729 C CA . LYS A 1 759 ? -22.547 13.501 11.135 1.00 95.38 759 LYS A CA 1
ATOM 5730 C C . LYS A 1 759 ? -21.824 13.535 12.480 1.00 95.38 759 LYS A C 1
ATOM 5732 O O . LYS A 1 759 ? -22.457 13.462 13.535 1.00 95.38 759 LYS A O 1
ATOM 5737 N N . GLU A 1 760 ? -20.508 13.701 12.425 1.00 96.62 760 GLU A N 1
ATOM 5738 C CA . GLU A 1 760 ? -19.665 13.937 13.596 1.00 96.62 760 GLU A CA 1
ATOM 5739 C C . GLU A 1 760 ? -19.979 15.319 14.184 1.00 96.62 760 GLU A C 1
ATOM 5741 O O . GLU A 1 760 ? -19.881 16.335 13.498 1.00 96.62 760 GLU A O 1
ATOM 5746 N N . ALA A 1 761 ? -20.405 15.355 15.446 1.00 96.50 761 ALA A N 1
ATOM 5747 C CA . ALA A 1 761 ? -20.521 16.595 16.206 1.00 96.50 761 ALA A CA 1
ATOM 5748 C C . ALA A 1 761 ? -19.130 17.052 16.647 1.00 96.50 761 ALA A C 1
ATOM 5750 O O . ALA A 1 761 ? -18.758 18.205 16.452 1.00 96.50 761 ALA A O 1
ATOM 5751 N N . TRP A 1 762 ? -18.359 16.120 17.204 1.00 97.25 762 TRP A N 1
ATOM 5752 C CA . TRP A 1 762 ? -16.979 16.321 17.612 1.00 97.25 762 TRP A CA 1
ATOM 5753 C C . TRP A 1 762 ? -16.223 14.991 17.658 1.00 97.25 762 TRP A C 1
ATOM 5755 O O . TRP A 1 762 ? -16.826 13.921 17.768 1.00 97.25 762 TRP A O 1
ATOM 5765 N N . GLY A 1 763 ? -14.895 15.076 17.610 1.00 97.12 763 GLY A N 1
ATOM 5766 C CA . GLY A 1 763 ? -13.977 13.967 17.855 1.00 97.12 763 GLY A CA 1
ATOM 5767 C C . GLY A 1 763 ? -12.953 14.344 18.925 1.00 97.12 763 GLY A C 1
ATOM 5768 O O . GLY A 1 763 ? -12.508 15.490 18.990 1.00 97.12 763 GLY A O 1
ATOM 5769 N N . PHE A 1 764 ? -12.575 13.398 19.779 1.00 97.69 764 PHE A N 1
ATOM 5770 C CA . PHE A 1 764 ? -11.610 13.632 20.851 1.00 97.69 764 PHE A CA 1
ATOM 5771 C C . PHE A 1 764 ? -10.483 12.600 20.826 1.00 97.69 764 PHE A C 1
ATOM 5773 O O . PHE A 1 764 ? -10.750 11.404 20.901 1.00 97.69 764 PHE A O 1
ATOM 5780 N N . VAL A 1 765 ? -9.229 13.050 20.778 1.00 97.06 765 VAL A N 1
ATOM 5781 C CA . VAL A 1 765 ? -8.042 12.189 20.888 1.00 97.06 765 VAL A CA 1
ATOM 5782 C C . VAL A 1 765 ? -7.557 12.208 22.339 1.00 97.06 765 VAL A C 1
ATOM 5784 O O . VAL A 1 765 ? -7.086 13.256 22.795 1.00 97.06 765 VAL A O 1
ATOM 5787 N N . PRO A 1 766 ? -7.631 11.092 23.091 1.00 96.06 766 PRO A N 1
ATOM 5788 C CA . PRO A 1 766 ? -7.021 11.000 24.417 1.00 96.06 766 PRO A CA 1
ATOM 5789 C C . PRO A 1 766 ? -5.549 11.436 24.399 1.00 96.06 766 PRO A C 1
ATOM 5791 O O . PRO A 1 766 ? -4.830 11.037 23.490 1.00 96.06 766 PRO A O 1
ATOM 5794 N N . PRO A 1 767 ? -5.054 12.210 25.382 1.00 93.81 767 PRO A N 1
ATOM 5795 C CA . PRO A 1 767 ? -3.699 12.776 25.334 1.00 93.81 767 PRO A CA 1
ATOM 5796 C C . PRO A 1 767 ? -2.596 11.713 25.223 1.00 93.81 767 PRO A C 1
ATOM 5798 O O . PRO A 1 767 ? -1.586 11.924 24.557 1.00 93.81 767 PRO A O 1
ATOM 5801 N N . ILE A 1 768 ? -2.803 10.544 25.834 1.00 93.00 768 ILE A N 1
ATOM 5802 C CA . ILE A 1 768 ? -1.867 9.413 25.746 1.00 93.00 768 ILE A CA 1
ATOM 5803 C C . ILE A 1 768 ? -1.912 8.765 24.353 1.00 93.00 768 ILE A C 1
ATOM 5805 O O . ILE A 1 768 ? -0.870 8.377 23.833 1.00 93.00 768 ILE A O 1
ATOM 5809 N N . VAL A 1 769 ? -3.092 8.712 23.723 1.00 95.31 769 VAL A N 1
ATOM 5810 C CA . VAL A 1 769 ? -3.243 8.274 22.326 1.00 95.31 769 VAL A CA 1
ATOM 5811 C C . VAL A 1 769 ? -2.597 9.281 21.373 1.00 95.31 769 VAL A C 1
ATOM 5813 O O . VAL A 1 769 ? -1.867 8.889 20.470 1.00 95.31 769 VAL A O 1
ATOM 5816 N N . ALA A 1 770 ? -2.792 10.582 21.609 1.00 95.31 770 ALA A N 1
ATOM 5817 C CA . ALA A 1 770 ? -2.212 11.655 20.805 1.00 95.31 770 ALA A CA 1
ATOM 5818 C C . ALA A 1 770 ? -0.678 11.561 20.752 1.00 95.31 770 ALA A C 1
ATOM 5820 O O . ALA A 1 770 ? -0.095 11.666 19.674 1.00 95.31 770 ALA A O 1
ATOM 5821 N N . ALA A 1 771 ? -0.030 11.275 21.886 1.00 93.19 771 ALA A N 1
ATOM 5822 C CA . ALA A 1 771 ? 1.413 11.039 21.945 1.00 93.19 771 ALA A CA 1
ATOM 5823 C C . ALA A 1 771 ? 1.870 9.827 21.101 1.00 93.19 771 ALA A C 1
ATOM 5825 O O . ALA A 1 771 ? 2.996 9.796 20.604 1.00 93.19 771 ALA A O 1
ATOM 5826 N N . GLY A 1 772 ? 0.999 8.830 20.912 1.00 94.44 772 GLY A N 1
ATOM 5827 C CA . GLY A 1 772 ? 1.245 7.656 20.072 1.00 94.44 772 GLY A CA 1
ATOM 5828 C C . GLY A 1 772 ? 1.110 7.906 18.565 1.00 94.44 772 GLY A C 1
ATOM 5829 O O . GLY A 1 772 ? 1.588 7.096 17.773 1.00 94.44 772 GLY A O 1
ATOM 5830 N N . LEU A 1 773 ? 0.533 9.035 18.137 1.00 95.38 773 LEU A N 1
ATOM 5831 C CA . LEU A 1 773 ? 0.318 9.317 16.711 1.00 95.38 773 LEU A CA 1
ATOM 5832 C C . LEU A 1 773 ? 1.613 9.658 15.957 1.00 95.38 773 LEU A C 1
ATOM 5834 O O . LEU A 1 773 ? 1.716 9.374 14.767 1.00 95.38 773 LEU A O 1
ATOM 5838 N N . VAL A 1 774 ? 2.619 10.238 16.621 1.00 94.94 774 VAL A N 1
ATOM 5839 C CA . VAL A 1 774 ? 3.919 10.564 16.000 1.00 94.94 774 VAL A CA 1
ATOM 5840 C C . VAL A 1 774 ? 4.667 9.311 15.509 1.00 94.94 774 VAL A C 1
ATOM 5842 O O . VAL A 1 774 ? 5.079 9.290 14.340 1.00 94.94 774 VAL A O 1
ATOM 5845 N N . PRO A 1 775 ? 4.876 8.262 16.336 1.00 94.12 775 PRO A N 1
ATOM 5846 C CA . PRO A 1 775 ? 5.505 7.036 15.854 1.00 94.12 775 PRO A CA 1
ATOM 5847 C C . PRO A 1 775 ? 4.643 6.312 14.811 1.00 94.12 775 PRO A C 1
ATOM 5849 O O . PRO A 1 775 ? 5.196 5.808 13.835 1.00 94.12 775 PRO A O 1
ATOM 5852 N N . ASP A 1 776 ? 3.314 6.314 14.948 1.00 94.25 776 ASP A N 1
ATOM 5853 C CA . ASP A 1 776 ? 2.407 5.710 13.960 1.00 94.25 776 ASP A CA 1
ATOM 5854 C C . ASP A 1 776 ? 2.494 6.401 12.588 1.00 94.25 776 ASP A C 1
ATOM 5856 O O . ASP A 1 776 ? 2.646 5.730 11.561 1.00 94.25 776 ASP A O 1
ATOM 5860 N N . TYR A 1 777 ? 2.505 7.738 12.560 1.00 94.81 777 TYR A N 1
ATOM 5861 C CA . TYR A 1 777 ? 2.739 8.523 11.346 1.00 94.81 777 TYR A CA 1
ATOM 5862 C C . TYR A 1 777 ? 4.092 8.184 10.716 1.00 94.81 777 TYR A C 1
ATOM 5864 O O . TYR A 1 777 ? 4.163 7.849 9.534 1.00 94.81 777 TYR A O 1
ATOM 5872 N N . SER A 1 778 ? 5.163 8.210 11.514 1.00 92.75 778 SER A N 1
ATOM 5873 C CA . SER A 1 778 ? 6.528 7.966 11.032 1.00 92.75 778 SER A CA 1
ATOM 5874 C C . SER A 1 778 ? 6.678 6.573 10.415 1.00 92.75 778 SER A C 1
ATOM 5876 O O . SER A 1 778 ? 7.273 6.427 9.348 1.00 92.75 778 SER A O 1
ATOM 5878 N N . ASN A 1 779 ? 6.087 5.555 11.045 1.00 89.50 779 ASN A N 1
ATOM 5879 C CA . ASN A 1 779 ? 6.088 4.187 10.528 1.00 89.50 779 ASN A CA 1
ATOM 5880 C C . ASN A 1 779 ? 5.236 4.050 9.254 1.00 89.50 779 ASN A C 1
ATOM 5882 O O . ASN A 1 779 ? 5.575 3.266 8.361 1.00 89.50 779 ASN A O 1
ATOM 5886 N N . SER A 1 780 ? 4.178 4.858 9.134 1.00 86.94 780 SER A N 1
ATOM 5887 C CA . SER A 1 780 ? 3.278 4.858 7.978 1.00 86.94 780 SER A CA 1
ATOM 5888 C C . SER A 1 780 ? 3.889 5.444 6.701 1.00 86.94 780 SER A C 1
ATOM 5890 O O . SER A 1 780 ? 3.442 5.116 5.602 1.00 86.94 780 SER A O 1
ATOM 5892 N N . LEU A 1 781 ? 4.952 6.251 6.807 1.00 85.31 781 LEU A N 1
ATOM 5893 C CA . LEU A 1 781 ? 5.658 6.827 5.650 1.00 85.31 781 LEU A CA 1
ATOM 5894 C C . LEU A 1 781 ? 6.324 5.777 4.744 1.00 85.31 781 LEU A C 1
ATOM 5896 O O . LEU A 1 781 ? 6.679 6.079 3.609 1.00 85.31 781 LEU A O 1
ATOM 5900 N N . SER A 1 782 ? 6.461 4.537 5.220 1.00 72.69 782 SER A N 1
ATOM 5901 C CA . SER A 1 782 ? 6.972 3.397 4.447 1.00 72.69 782 SER A CA 1
ATOM 5902 C C . SER A 1 782 ? 5.967 2.814 3.436 1.00 72.69 782 SER A C 1
ATOM 5904 O O . SER A 1 782 ? 6.269 1.818 2.778 1.00 72.69 782 SER A O 1
ATOM 5906 N N . GLY A 1 783 ? 4.772 3.409 3.316 1.00 67.00 783 GLY A N 1
ATOM 5907 C CA . GLY A 1 783 ? 3.708 2.980 2.401 1.00 67.00 783 GLY A CA 1
ATOM 5908 C C . GLY A 1 783 ? 2.723 1.971 3.001 1.00 67.00 783 GLY A C 1
ATOM 5909 O O . GLY A 1 783 ? 1.786 1.556 2.329 1.00 67.00 783 GLY A O 1
ATOM 5910 N N . THR A 1 784 ? 2.896 1.571 4.265 1.00 74.06 784 THR A N 1
ATOM 5911 C CA . THR A 1 784 ? 1.954 0.705 4.995 1.00 74.06 784 THR A CA 1
ATOM 5912 C C . THR A 1 784 ? 1.369 1.464 6.169 1.00 74.06 784 THR A C 1
ATOM 5914 O O . THR A 1 784 ? 2.118 1.902 7.032 1.00 74.06 784 THR A O 1
ATOM 5917 N N . LEU A 1 785 ? 0.042 1.586 6.237 1.00 84.19 785 LEU A N 1
ATOM 5918 C CA . LEU A 1 785 ? -0.610 2.231 7.372 1.00 84.19 785 LEU A CA 1
ATOM 5919 C C . LEU A 1 785 ? -0.308 1.477 8.673 1.00 84.19 785 LEU A C 1
ATOM 5921 O O . LEU A 1 785 ? -0.664 0.307 8.822 1.00 84.19 785 LEU A O 1
ATOM 5925 N N . VAL A 1 786 ? 0.271 2.186 9.636 1.00 87.31 786 VAL A N 1
ATOM 5926 C CA . VAL A 1 786 ? 0.429 1.734 11.016 1.00 87.31 786 VAL A CA 1
ATOM 5927 C C . VAL A 1 786 ? -0.481 2.582 11.896 1.00 87.31 786 VAL A C 1
ATOM 5929 O O . VAL A 1 786 ? -0.373 3.803 11.926 1.00 87.31 786 VAL A O 1
ATOM 5932 N N . SER A 1 787 ? -1.398 1.916 12.595 1.00 88.94 787 SER A N 1
ATOM 5933 C CA . SER A 1 787 ? -2.190 2.494 13.682 1.00 88.94 787 SER A CA 1
ATOM 5934 C C . SER A 1 787 ? -2.152 1.515 14.847 1.00 88.94 787 SER A C 1
ATOM 5936 O O . SER A 1 787 ? -2.750 0.426 14.784 1.00 88.94 787 SER A O 1
ATOM 5938 N N . SER A 1 788 ? -1.355 1.880 15.848 1.00 90.56 788 SER A N 1
ATOM 5939 C CA . SER A 1 788 ? -1.094 1.114 17.061 1.00 90.56 788 SER A CA 1
ATOM 5940 C C . SER A 1 788 ? -1.633 1.805 18.310 1.00 90.56 788 SER A C 1
ATOM 5942 O O . SER A 1 788 ? -1.908 1.112 19.288 1.00 90.56 788 SER A O 1
ATOM 5944 N N . SER A 1 789 ? -1.842 3.128 18.267 1.00 92.81 789 SER A N 1
ATOM 5945 C CA . SER A 1 789 ? -2.410 3.891 19.375 1.00 92.81 789 SER A CA 1
ATOM 5946 C C . SER A 1 789 ? -3.791 4.452 19.045 1.00 92.81 789 SER A C 1
ATOM 5948 O O . SER A 1 789 ? -3.932 5.295 18.162 1.00 92.81 789 SER A O 1
ATOM 5950 N N . TYR A 1 790 ? -4.823 3.978 19.746 1.00 95.62 790 TYR A N 1
ATOM 5951 C CA . TYR A 1 790 ? -6.208 4.392 19.504 1.00 95.62 790 TYR A CA 1
ATOM 5952 C C . TYR A 1 790 ? -7.151 4.037 20.664 1.00 95.62 790 TYR A C 1
ATOM 5954 O O . TYR A 1 790 ? -6.837 3.152 21.460 1.00 95.62 790 TYR A O 1
ATOM 5962 N N . PRO A 1 791 ? -8.308 4.710 20.791 1.00 94.44 791 PRO A N 1
ATOM 5963 C CA . PRO A 1 791 ? -9.376 4.274 21.673 1.00 94.44 791 PRO A CA 1
ATOM 5964 C C . PRO A 1 791 ? -10.169 3.124 21.048 1.00 94.44 791 PRO A C 1
ATOM 5966 O O . PRO A 1 791 ? -10.790 3.282 20.004 1.00 94.44 791 PRO A O 1
ATOM 5969 N N . ASP A 1 792 ? -10.196 1.978 21.716 1.00 90.25 792 ASP A N 1
ATOM 5970 C CA . ASP A 1 792 ? -11.034 0.833 21.334 1.00 90.25 792 ASP A CA 1
ATOM 5971 C C . ASP A 1 792 ? -11.891 0.311 22.494 1.00 90.25 792 ASP A C 1
ATOM 5973 O O . ASP A 1 792 ? -12.762 -0.533 22.317 1.00 90.25 792 ASP A O 1
ATOM 5977 N N . GLY A 1 793 ? -11.687 0.827 23.707 1.00 86.56 793 GLY A N 1
ATOM 5978 C CA . GLY A 1 793 ? -12.509 0.468 24.853 1.00 86.56 793 GLY A CA 1
ATOM 5979 C C . GLY A 1 793 ? -13.957 0.922 24.670 1.00 86.56 793 GLY A C 1
ATOM 5980 O O . GLY A 1 793 ? -14.263 1.929 24.028 1.00 86.56 793 GLY A O 1
ATOM 5981 N N . SER A 1 794 ? -14.874 0.170 25.266 1.00 88.38 794 SER A N 1
ATOM 5982 C CA . SER A 1 794 ? -16.295 0.513 25.278 1.00 88.38 794 SER A CA 1
ATOM 5983 C C . SER A 1 794 ? -16.558 1.733 26.168 1.00 88.38 794 SER A C 1
ATOM 5985 O O . SER A 1 794 ? -16.088 1.781 27.305 1.00 88.38 794 SER A O 1
ATOM 5987 N N . VAL A 1 795 ? -17.346 2.695 25.680 1.00 91.06 795 VAL A N 1
ATOM 5988 C CA . VAL A 1 795 ? -17.637 3.934 26.419 1.00 91.06 795 VAL A CA 1
ATOM 5989 C C . VAL A 1 795 ? -18.598 3.647 27.585 1.00 91.06 795 VAL A C 1
ATOM 5991 O O . VAL A 1 795 ? -19.590 2.920 27.443 1.00 91.06 795 VAL A O 1
ATOM 5994 N N . THR A 1 796 ? -18.311 4.220 28.754 1.00 91.00 796 THR A N 1
ATOM 5995 C CA . THR A 1 796 ? -19.203 4.245 29.923 1.00 91.00 796 THR A CA 1
ATOM 5996 C C . THR A 1 796 ? -19.703 5.670 30.134 1.00 91.00 796 THR A C 1
ATOM 5998 O O . THR A 1 796 ? -18.895 6.581 30.299 1.00 91.00 796 THR A O 1
ATOM 6001 N N . LEU A 1 797 ? -21.024 5.860 30.152 1.00 92.00 797 LEU A N 1
ATOM 6002 C CA . LEU A 1 797 ? -21.668 7.116 30.543 1.00 92.00 797 LEU A CA 1
ATOM 6003 C C . LEU A 1 797 ? -22.220 6.990 31.961 1.00 92.00 797 LEU A C 1
ATOM 6005 O O . LEU A 1 797 ? -22.826 5.969 32.288 1.00 92.00 797 LEU A O 1
ATOM 6009 N N . ALA A 1 798 ? -22.031 8.019 32.783 1.00 92.00 798 ALA A N 1
ATOM 6010 C CA . ALA A 1 798 ? -22.604 8.070 34.123 1.00 92.00 798 ALA A CA 1
ATOM 6011 C C . ALA A 1 798 ? -22.911 9.505 34.557 1.00 92.00 798 ALA A C 1
ATOM 6013 O O . ALA A 1 798 ? -22.110 10.413 34.331 1.00 92.00 798 ALA A O 1
ATOM 6014 N N . ASP A 1 799 ? -24.040 9.681 35.242 1.00 92.81 799 ASP A N 1
ATOM 6015 C CA . ASP A 1 799 ? -24.342 10.905 35.979 1.00 92.81 799 ASP A CA 1
ATOM 6016 C C . ASP A 1 799 ? -23.706 10.821 37.371 1.00 92.81 799 ASP A C 1
ATOM 6018 O O . ASP A 1 799 ? -24.045 9.954 38.183 1.00 92.81 799 ASP A O 1
ATOM 6022 N N . VAL A 1 800 ? -22.761 11.719 37.638 1.00 92.88 800 VAL A N 1
ATOM 6023 C CA . VAL A 1 800 ? -21.965 11.771 38.868 1.00 92.88 800 VAL A CA 1
ATOM 6024 C C . VAL A 1 800 ? -22.164 13.109 39.563 1.00 92.88 800 VAL A C 1
ATOM 6026 O O . VAL A 1 800 ? -22.390 14.129 38.913 1.00 92.88 800 VAL A O 1
ATOM 6029 N N . ALA A 1 801 ? -22.079 13.111 40.891 1.00 90.56 801 ALA A N 1
ATOM 6030 C CA . ALA A 1 801 ? -22.167 14.326 41.690 1.00 90.56 801 ALA A CA 1
ATOM 6031 C C . ALA A 1 801 ? -20.809 14.682 42.298 1.00 90.56 801 ALA A C 1
ATOM 6033 O O . ALA A 1 801 ? -20.067 13.795 42.727 1.00 90.56 801 ALA A O 1
ATOM 6034 N N . ASP A 1 802 ? -20.509 15.978 42.363 1.00 87.12 802 ASP A N 1
ATOM 6035 C CA . ASP A 1 802 ? -19.368 16.485 43.123 1.00 87.12 802 ASP A CA 1
ATOM 6036 C C . ASP A 1 802 ? -19.619 16.430 44.644 1.00 87.12 802 ASP A C 1
ATOM 6038 O O . ASP A 1 802 ? -20.691 16.039 45.117 1.00 87.12 802 ASP A O 1
ATOM 6042 N N . VAL A 1 803 ? -18.635 16.866 45.435 1.00 80.56 803 VAL A N 1
ATOM 6043 C CA . VAL A 1 803 ? -18.733 16.920 46.907 1.00 80.56 803 VAL A CA 1
ATOM 6044 C C . VAL A 1 803 ? -19.851 17.834 47.422 1.00 80.56 803 VAL A C 1
ATOM 6046 O O . VAL A 1 803 ? -20.310 17.671 48.551 1.00 80.56 803 VAL A O 1
ATOM 6049 N N . ASN A 1 804 ? -20.312 18.793 46.615 1.00 83.00 804 ASN A N 1
ATOM 6050 C CA . ASN A 1 804 ? -21.441 19.653 46.953 1.00 83.00 804 ASN A CA 1
ATOM 6051 C C . ASN A 1 804 ? -22.776 19.002 46.570 1.00 83.00 804 ASN A C 1
ATOM 6053 O O . ASN A 1 804 ? -23.827 19.474 47.006 1.00 83.00 804 ASN A O 1
ATOM 6057 N N . GLY A 1 805 ? -22.763 17.937 45.768 1.00 83.12 805 GLY A N 1
ATOM 6058 C CA . GLY A 1 805 ? -23.924 17.253 45.213 1.00 83.12 805 GLY A CA 1
ATOM 6059 C C . GLY A 1 805 ? -24.360 17.774 43.840 1.00 83.12 805 GLY A C 1
ATOM 6060 O O . GLY A 1 805 ? -25.448 17.415 43.396 1.00 83.12 805 GLY A O 1
ATOM 6061 N N . ASP A 1 806 ? -23.583 18.647 43.197 1.00 89.25 806 ASP A N 1
ATOM 6062 C CA . ASP A 1 806 ? -23.895 19.167 41.863 1.00 89.25 806 ASP A CA 1
ATOM 6063 C C . ASP A 1 806 ? -23.576 18.106 40.804 1.00 89.25 806 ASP A C 1
ATOM 6065 O O . ASP A 1 806 ? -22.486 17.532 40.795 1.00 89.25 806 ASP A O 1
ATOM 6069 N N . LEU A 1 807 ? -24.552 17.821 39.935 1.00 93.38 807 LEU A N 1
ATOM 6070 C CA . LEU A 1 807 ? -24.479 16.715 38.981 1.00 93.38 807 LEU A CA 1
ATOM 6071 C C . LEU A 1 807 ? -23.873 17.117 37.636 1.00 93.38 807 LEU A C 1
ATOM 6073 O O . LEU A 1 807 ? -24.087 18.227 37.142 1.00 93.38 807 LEU A O 1
ATOM 6077 N N . ARG A 1 808 ? -23.165 16.160 37.034 1.00 94.12 808 ARG A N 1
ATOM 6078 C CA . ARG A 1 808 ? -22.578 16.202 35.691 1.00 94.12 808 ARG A CA 1
ATOM 6079 C C . ARG A 1 808 ? -22.694 14.828 35.039 1.00 94.12 808 ARG A C 1
ATOM 6081 O O . ARG A 1 808 ? -22.652 13.818 35.736 1.00 94.12 808 ARG A O 1
ATOM 6088 N N . THR A 1 809 ? -22.774 14.781 33.714 1.00 96.12 809 THR A N 1
ATOM 6089 C CA . THR A 1 809 ? -22.658 13.530 32.952 1.00 96.12 809 THR A CA 1
ATOM 6090 C C . THR A 1 809 ? -21.217 13.381 32.473 1.00 96.12 809 THR A C 1
ATOM 6092 O O . THR A 1 809 ? -20.721 14.243 31.750 1.00 96.12 809 THR A O 1
ATOM 6095 N N . ILE A 1 810 ? -20.542 12.292 32.842 1.00 96.38 810 ILE A N 1
ATOM 6096 C CA . ILE A 1 810 ? -19.183 11.982 32.377 1.00 96.38 810 ILE A CA 1
ATOM 6097 C C . ILE A 1 810 ? -19.180 10.814 31.391 1.00 96.38 810 ILE A C 1
ATOM 6099 O O . ILE A 1 810 ? -20.019 9.915 31.471 1.00 96.38 810 ILE A O 1
ATOM 6103 N N . ALA A 1 811 ? -18.206 10.822 30.485 1.00 95.88 811 ALA A N 1
ATOM 6104 C CA . ALA A 1 811 ? -17.853 9.711 29.618 1.00 95.88 811 ALA A CA 1
ATOM 6105 C C . ALA A 1 811 ? -16.468 9.186 30.004 1.00 95.88 811 ALA A C 1
ATOM 6107 O O . ALA A 1 811 ? -15.519 9.964 30.109 1.00 95.88 811 ALA A O 1
ATOM 6108 N N . VAL A 1 812 ? -16.353 7.872 30.185 1.00 95.06 812 VAL A N 1
ATOM 6109 C CA . VAL A 1 812 ? -15.083 7.181 30.430 1.00 95.06 812 VAL A CA 1
ATOM 6110 C C . VAL A 1 812 ? -14.826 6.179 29.321 1.00 95.06 812 VAL A C 1
ATOM 6112 O O . VAL A 1 812 ? -15.720 5.419 28.947 1.00 95.06 812 VAL A O 1
ATOM 6115 N N . VAL A 1 813 ? -13.602 6.161 28.807 1.00 94.00 813 VAL A N 1
ATOM 6116 C CA . VAL A 1 813 ? -13.197 5.276 27.714 1.00 94.00 813 VAL A CA 1
ATOM 6117 C C . VAL A 1 813 ? -11.801 4.721 27.969 1.00 94.00 813 VAL A C 1
ATOM 6119 O O . VAL A 1 813 ? -10.887 5.452 28.348 1.00 94.00 813 VAL A O 1
ATOM 6122 N N . GLY A 1 814 ? -11.652 3.412 27.783 1.00 93.12 814 GLY A N 1
ATOM 6123 C CA . GLY A 1 814 ? -10.353 2.748 27.730 1.00 93.12 814 GLY A CA 1
ATOM 6124 C C . GLY A 1 814 ? -9.779 2.778 26.319 1.00 93.12 814 GLY A C 1
ATOM 6125 O O . GLY A 1 814 ? -10.506 2.884 25.334 1.00 93.12 814 GLY A O 1
ATOM 6126 N N . SER A 1 815 ? -8.467 2.645 26.203 1.00 92.81 815 SER A N 1
ATOM 6127 C CA . SER A 1 815 ? -7.802 2.521 24.906 1.00 92.81 815 SER A CA 1
ATOM 6128 C C . SER A 1 815 ? -7.989 1.126 24.282 1.00 92.81 815 SER A C 1
ATOM 6130 O O . SER A 1 815 ? -7.832 0.975 23.077 1.00 92.81 815 SER A O 1
ATOM 6132 N N . GLY A 1 816 ? -8.414 0.113 25.048 1.00 91.31 816 GLY A N 1
ATOM 6133 C CA . GLY A 1 816 ? -8.706 -1.228 24.526 1.00 91.31 816 GLY A CA 1
ATOM 6134 C C . GLY A 1 816 ? -7.496 -1.845 23.819 1.00 91.31 816 GLY A C 1
ATOM 6135 O O . GLY A 1 816 ? -6.393 -1.810 24.361 1.00 91.31 816 GLY A O 1
ATOM 6136 N N . ASN A 1 817 ? -7.684 -2.367 22.599 1.00 89.06 817 ASN A N 1
ATOM 6137 C CA . ASN A 1 817 ? -6.596 -2.882 21.750 1.00 89.06 817 ASN A CA 1
ATOM 6138 C C . ASN A 1 817 ? -5.527 -1.830 21.414 1.00 89.06 817 ASN A C 1
ATOM 6140 O O . ASN A 1 817 ? -4.372 -2.187 21.177 1.00 89.06 817 ASN A O 1
ATOM 6144 N N . GLY A 1 818 ? -5.905 -0.552 21.368 1.00 90.44 818 GLY A N 1
ATOM 6145 C CA . GLY A 1 818 ? -5.025 0.547 20.987 1.00 90.44 818 GLY A CA 1
ATOM 6146 C C . GLY A 1 818 ? -4.246 1.159 22.149 1.00 90.44 818 GLY A C 1
ATOM 6147 O O . GLY A 1 818 ? -3.557 2.161 21.954 1.00 90.44 818 GLY A O 1
ATOM 6148 N N . GLY A 1 819 ? -4.322 0.601 23.364 1.00 92.31 819 GLY A N 1
ATOM 6149 C CA . GLY A 1 819 ? -3.416 1.012 24.428 1.00 92.31 819 GLY A CA 1
ATOM 6150 C C . GLY A 1 819 ? -3.843 0.704 25.858 1.00 92.31 819 GLY A C 1
ATOM 6151 O O . GLY A 1 819 ? -4.831 0.036 26.170 1.00 92.31 819 GLY A O 1
ATOM 6152 N N . LYS A 1 820 ? -3.080 1.296 26.772 1.00 93.69 820 LYS A N 1
ATOM 6153 C CA . LYS A 1 820 ? -3.106 0.986 28.207 1.00 93.69 820 LYS A CA 1
ATOM 6154 C C . LYS A 1 820 ? -3.861 2.010 29.051 1.00 93.69 820 LYS A C 1
ATOM 6156 O O . LYS A 1 820 ? -4.068 1.800 30.241 1.00 93.69 820 LYS A O 1
ATOM 6161 N N . SER A 1 821 ? -4.222 3.142 28.455 1.00 94.19 821 SER A N 1
ATOM 6162 C CA . SER A 1 821 ? -4.785 4.282 29.171 1.00 94.19 821 SER A CA 1
ATOM 6163 C C . SER A 1 821 ? -6.303 4.286 29.214 1.00 94.19 821 SER A C 1
ATOM 6165 O O . SER A 1 821 ? -6.967 3.821 28.289 1.00 94.19 821 SER A O 1
ATOM 6167 N N . ILE A 1 822 ? -6.835 4.927 30.246 1.00 95.00 822 ILE A N 1
ATOM 6168 C CA . ILE A 1 822 ? -8.216 5.397 30.311 1.00 95.00 822 ILE A CA 1
ATOM 6169 C C . ILE A 1 822 ? -8.248 6.923 30.232 1.00 95.00 822 ILE A C 1
ATOM 6171 O O . ILE A 1 822 ? -7.304 7.596 30.655 1.00 95.00 822 ILE A O 1
ATOM 6175 N N . ALA A 1 823 ? -9.343 7.468 29.717 1.00 95.19 823 ALA A N 1
ATOM 6176 C CA . ALA A 1 823 ? -9.583 8.901 29.662 1.00 95.19 823 ALA A CA 1
ATOM 6177 C C . ALA A 1 823 ? -11.025 9.231 30.057 1.00 95.19 823 ALA A C 1
ATOM 6179 O O . ALA A 1 823 ? -11.948 8.464 29.767 1.00 95.19 823 ALA A O 1
ATOM 6180 N N . VAL A 1 824 ? -11.195 10.365 30.740 1.00 95.81 824 VAL A N 1
ATOM 6181 C CA . VAL A 1 824 ? -12.473 10.814 31.298 1.00 95.81 824 VAL A CA 1
ATOM 6182 C C . VAL A 1 824 ? -12.773 12.242 30.875 1.00 95.81 824 VAL A C 1
ATOM 6184 O O . VAL A 1 824 ? -11.923 13.132 30.984 1.00 95.81 824 VAL A O 1
ATOM 6187 N N . PHE A 1 825 ? -14.007 12.464 30.427 1.00 94.50 825 PHE A N 1
ATOM 6188 C CA . PHE A 1 825 ? -14.478 13.756 29.940 1.00 94.50 825 PHE A CA 1
ATOM 6189 C C . PHE A 1 825 ? -15.861 14.086 30.500 1.00 94.50 825 PHE A C 1
ATOM 6191 O O . PHE A 1 825 ? -16.709 13.206 30.637 1.00 94.50 825 PHE A O 1
ATOM 6198 N N . ASP A 1 826 ? -16.107 15.362 30.770 1.00 96.00 826 ASP A N 1
ATOM 6199 C CA . ASP A 1 826 ? -17.441 15.893 31.033 1.00 96.00 826 ASP A CA 1
ATOM 6200 C C . ASP A 1 826 ? -18.165 16.106 29.698 1.00 96.00 826 ASP A C 1
ATOM 6202 O O . ASP A 1 826 ? -17.691 16.820 28.802 1.00 96.00 826 ASP A O 1
ATOM 6206 N N . VAL A 1 827 ? -19.312 15.442 29.576 1.00 96.88 827 VAL A N 1
ATOM 6207 C CA . VAL A 1 827 ? -20.192 15.454 28.407 1.00 96.88 827 VAL A CA 1
ATOM 6208 C C . VAL A 1 827 ? -21.597 15.952 28.752 1.00 96.88 827 VAL A C 1
ATOM 6210 O O . VAL A 1 827 ? -22.538 15.705 28.000 1.00 96.88 827 VAL A O 1
ATOM 6213 N N . THR A 1 828 ? -21.750 16.669 29.871 1.00 95.12 828 THR A N 1
ATOM 6214 C CA . THR A 1 828 ? -23.035 17.231 30.321 1.00 95.12 828 THR A CA 1
ATOM 6215 C C . THR A 1 828 ? -23.699 18.062 29.224 1.00 95.12 828 THR A C 1
ATOM 6217 O O . THR A 1 828 ? -24.882 17.883 28.939 1.00 95.12 828 THR A O 1
ATOM 6220 N N . GLU A 1 829 ? -22.919 18.927 28.572 1.00 94.00 829 GLU A N 1
ATOM 6221 C CA . GLU A 1 829 ? -23.348 19.747 27.443 1.00 94.00 829 GLU A CA 1
ATOM 6222 C C . GLU A 1 829 ? -22.178 19.921 26.465 1.00 94.00 829 GLU A C 1
ATOM 6224 O O . GLU A 1 829 ? -21.259 20.708 26.684 1.00 94.00 829 GLU A O 1
ATOM 6229 N N . THR A 1 830 ? -22.181 19.138 25.386 1.00 96.12 830 THR A N 1
ATOM 6230 C CA . THR A 1 830 ? -21.144 19.214 24.335 1.00 96.12 830 THR A CA 1
ATOM 6231 C C . THR A 1 830 ? -21.638 19.875 23.056 1.00 96.12 830 THR A C 1
ATOM 6233 O O . THR A 1 830 ? -20.833 20.278 22.219 1.00 96.12 830 THR A O 1
ATOM 6236 N N . VAL A 1 831 ? -22.954 20.028 22.925 1.00 96.81 831 VAL A N 1
ATOM 6237 C CA . VAL A 1 831 ? -23.618 20.784 21.869 1.00 96.81 831 VAL A CA 1
ATOM 6238 C C . VAL A 1 831 ? -24.706 21.611 22.534 1.00 96.81 831 VAL A C 1
ATOM 6240 O O . VAL A 1 831 ? -25.567 21.049 23.211 1.00 96.81 831 VAL A O 1
ATOM 6243 N N . ASP A 1 832 ? -24.662 22.920 22.320 1.00 95.00 832 ASP A N 1
ATOM 6244 C CA . ASP A 1 832 ? -25.697 23.843 22.776 1.00 95.00 832 ASP A CA 1
ATOM 6245 C C . ASP A 1 832 ? -27.032 23.472 22.095 1.00 95.00 832 ASP A C 1
ATOM 6247 O O . ASP A 1 832 ? -27.099 23.440 20.858 1.00 95.00 832 ASP A O 1
ATOM 6251 N N . PRO A 1 833 ? -28.094 23.156 22.854 1.00 90.75 833 PRO A N 1
ATOM 6252 C CA . PRO A 1 833 ? -29.358 22.694 22.287 1.00 90.75 833 PRO A CA 1
ATOM 6253 C C . PRO A 1 833 ? -30.144 23.795 21.560 1.00 90.75 833 PRO A C 1
ATOM 6255 O O . PRO A 1 833 ? -30.947 23.480 20.679 1.00 90.75 833 PRO A O 1
ATOM 6258 N N . ASP A 1 834 ? -29.904 25.067 21.884 1.00 91.75 834 ASP A N 1
ATOM 6259 C CA . ASP A 1 834 ? -30.613 26.211 21.311 1.00 91.75 834 ASP A CA 1
ATOM 6260 C C . ASP A 1 834 ? -29.911 26.733 20.051 1.00 91.75 834 ASP A C 1
ATOM 6262 O O . ASP A 1 834 ? -30.559 27.061 19.051 1.00 91.75 834 ASP A O 1
ATOM 6266 N N . THR A 1 835 ? -28.578 26.815 20.079 1.00 92.81 835 THR A N 1
ATOM 6267 C CA . THR A 1 835 ? -27.780 27.357 18.966 1.00 92.81 835 THR A CA 1
ATOM 6268 C C . THR A 1 835 ? -27.214 26.277 18.048 1.00 92.81 835 THR A C 1
ATOM 6270 O O . THR A 1 835 ? -26.919 26.543 16.880 1.00 92.81 835 THR A O 1
ATOM 6273 N N . GLY A 1 836 ? -27.067 25.048 18.546 1.00 90.50 836 GLY A N 1
ATOM 6274 C CA . GLY A 1 836 ? -26.387 23.957 17.857 1.00 90.50 836 GLY A CA 1
ATOM 6275 C C . GLY A 1 836 ? -24.865 24.105 17.807 1.00 90.50 836 GLY A C 1
ATOM 6276 O O . GLY A 1 836 ? -24.233 23.346 17.072 1.00 90.50 836 GLY A O 1
ATOM 6277 N N . ALA A 1 837 ? -24.285 25.069 18.531 1.00 94.69 837 ALA A N 1
ATOM 6278 C CA . ALA A 1 837 ? -22.843 25.251 18.613 1.00 94.69 837 ALA A CA 1
ATOM 6279 C C . ALA A 1 837 ? -22.182 24.053 19.307 1.00 94.69 837 ALA A C 1
ATOM 6281 O O . ALA A 1 837 ? -22.645 23.596 20.350 1.00 94.69 837 ALA A O 1
ATOM 6282 N N . VAL A 1 838 ? -21.085 23.556 18.737 1.00 96.00 838 VAL A N 1
ATOM 6283 C CA . VAL A 1 838 ? -20.276 22.497 19.349 1.00 96.00 838 VAL A CA 1
ATOM 6284 C C . VAL A 1 838 ? -19.384 23.128 20.418 1.00 96.00 838 VAL A C 1
ATOM 6286 O O . VAL A 1 838 ? -18.564 23.995 20.120 1.00 96.00 838 VAL A O 1
ATOM 6289 N N . LEU A 1 839 ? -19.589 22.726 21.671 1.00 94.19 839 LEU A N 1
ATOM 6290 C CA . LEU A 1 839 ? -18.965 23.323 22.853 1.00 94.19 839 LEU A CA 1
ATOM 6291 C C . LEU A 1 839 ? -17.846 22.477 23.448 1.00 94.19 839 LEU A C 1
ATOM 6293 O O . LEU A 1 839 ? -17.012 23.029 24.160 1.00 94.19 839 LEU A O 1
ATOM 6297 N N . GLY A 1 840 ? -17.846 21.162 23.235 1.00 76.75 840 GLY A N 1
ATOM 6298 C CA . GLY A 1 840 ? -17.022 20.225 23.997 1.00 76.75 840 GLY A CA 1
ATOM 6299 C C . GLY A 1 840 ? -16.883 18.860 23.330 1.00 76.75 840 GLY A C 1
ATOM 6300 O O . GLY A 1 840 ? -17.407 18.674 22.237 1.00 76.75 840 GLY A O 1
ATOM 6301 N N . PRO A 1 841 ? -16.155 17.927 23.966 1.00 95.44 841 PRO A N 1
ATOM 6302 C CA . PRO A 1 841 ? -16.190 17.652 25.404 1.00 95.44 841 PRO A CA 1
ATOM 6303 C C . PRO A 1 841 ? -15.236 18.517 26.237 1.00 95.44 841 PRO A C 1
ATOM 6305 O O . PRO A 1 841 ? -14.387 19.230 25.696 1.00 95.44 841 PRO A O 1
ATOM 6308 N N . THR A 1 842 ? -15.380 18.463 27.564 1.00 96.00 842 THR A N 1
ATOM 6309 C CA . THR A 1 842 ? -14.421 19.069 28.504 1.00 96.00 842 THR A CA 1
ATOM 6310 C C . THR A 1 842 ? -13.573 17.968 29.142 1.00 96.00 842 THR A C 1
ATOM 6312 O O . THR A 1 842 ? -14.130 17.120 29.840 1.00 96.00 842 THR A O 1
ATOM 6315 N N . PRO A 1 843 ? -12.248 17.939 28.925 1.00 95.69 843 PRO A N 1
ATOM 6316 C CA . PRO A 1 843 ? -11.393 16.934 29.542 1.00 95.69 843 PRO A CA 1
ATOM 6317 C C . PRO A 1 843 ? -11.357 17.057 31.060 1.00 95.69 843 PRO A C 1
ATOM 6319 O O . PRO A 1 843 ? -11.319 18.169 31.584 1.00 95.69 843 PRO A O 1
ATOM 6322 N N . LEU A 1 844 ? -11.367 15.917 31.756 1.00 95.00 844 LEU A N 1
ATOM 6323 C CA . LEU A 1 844 ? -11.201 15.870 33.208 1.00 95.00 844 LEU A CA 1
ATOM 6324 C C . LEU A 1 844 ? -9.823 15.315 33.567 1.00 95.00 844 LEU A C 1
ATOM 6326 O O . LEU A 1 844 ? -8.998 16.032 34.125 1.00 95.00 844 LEU A O 1
ATOM 6330 N N . TRP A 1 845 ? -9.550 14.058 33.216 1.00 95.12 845 TRP A N 1
ATOM 6331 C CA . TRP A 1 845 ? -8.285 13.399 33.543 1.00 95.12 845 TRP A CA 1
ATOM 6332 C C . TRP A 1 845 ? -8.030 12.173 32.656 1.00 95.12 845 TRP A C 1
ATOM 6334 O O . TRP A 1 845 ? -8.883 11.726 31.885 1.00 95.12 845 TRP A O 1
ATOM 6344 N N . SER A 1 846 ? -6.815 11.634 32.720 1.00 94.25 846 SER A N 1
ATOM 6345 C CA . SER A 1 846 ? -6.422 10.376 32.076 1.00 94.25 846 SER A CA 1
ATOM 6346 C C . SER A 1 846 ? -5.451 9.629 32.982 1.00 94.25 846 SER A C 1
ATOM 6348 O O . SER A 1 846 ? -4.687 10.257 33.712 1.00 94.25 846 SER A O 1
ATOM 6350 N N . ALA A 1 847 ? -5.480 8.300 32.940 1.00 93.75 847 ALA A N 1
ATOM 6351 C CA . ALA A 1 847 ? -4.647 7.454 33.789 1.00 93.75 847 ALA A CA 1
ATOM 6352 C C . ALA A 1 847 ? -4.199 6.189 33.048 1.00 93.75 847 ALA A C 1
ATOM 6354 O O . ALA A 1 847 ? -4.794 5.798 32.043 1.00 93.75 847 ALA A O 1
ATOM 6355 N N . VAL A 1 848 ? -3.150 5.544 33.558 1.00 95.50 848 VAL A N 1
ATOM 6356 C CA . VAL A 1 848 ? -2.651 4.247 33.082 1.00 95.50 848 VAL A CA 1
ATOM 6357 C C . VAL A 1 848 ? -2.669 3.287 34.274 1.00 95.50 848 VAL A C 1
ATOM 6359 O O . VAL A 1 848 ? -1.695 3.276 35.028 1.00 95.50 848 VAL A O 1
ATOM 6362 N N . PRO A 1 849 ? -3.754 2.516 34.484 1.00 94.25 849 PRO A N 1
ATOM 6363 C CA . PRO A 1 849 ? -3.850 1.608 35.626 1.00 94.25 849 PRO A CA 1
ATOM 6364 C C . PRO A 1 849 ? -2.727 0.563 35.599 1.00 94.25 849 PRO A C 1
ATOM 6366 O O . PRO A 1 849 ? -2.575 -0.166 34.615 1.00 94.25 849 PRO A O 1
ATOM 6369 N N . GLY A 1 850 ? -1.929 0.497 36.666 1.00 92.44 850 GLY A N 1
ATOM 6370 C CA . GLY A 1 850 ? -0.710 -0.311 36.763 1.00 92.44 850 GLY A CA 1
ATOM 6371 C C . GLY A 1 850 ? 0.569 0.381 36.273 1.00 92.44 850 GLY A C 1
ATOM 6372 O O . GLY A 1 850 ? 1.656 -0.179 36.408 1.00 92.44 850 GLY A O 1
ATOM 6373 N N . GLY A 1 851 ? 0.485 1.596 35.722 1.00 93.50 851 GLY A N 1
ATOM 6374 C CA . GLY A 1 851 ? 1.636 2.381 35.275 1.00 93.50 851 GLY A CA 1
ATOM 6375 C C . GLY A 1 851 ? 2.524 1.632 34.274 1.00 93.50 851 GLY A C 1
ATOM 6376 O O . GLY A 1 851 ? 2.099 1.310 33.166 1.00 93.50 851 GLY A O 1
ATOM 6377 N N . ALA A 1 852 ? 3.775 1.360 34.655 1.00 91.75 852 ALA A N 1
ATOM 6378 C CA . ALA A 1 852 ? 4.730 0.626 33.816 1.00 91.75 852 ALA A CA 1
ATOM 6379 C C . ALA A 1 852 ? 4.348 -0.853 33.611 1.00 91.75 852 ALA A C 1
ATOM 6381 O O . ALA A 1 852 ? 4.676 -1.431 32.572 1.00 91.75 852 ALA A O 1
ATOM 6382 N N . ASP A 1 853 ? 3.612 -1.425 34.566 1.00 93.00 853 ASP A N 1
ATOM 6383 C CA . ASP A 1 853 ? 3.145 -2.811 34.551 1.00 93.00 853 ASP A CA 1
ATOM 6384 C C . ASP A 1 853 ? 1.732 -2.921 33.966 1.00 93.00 853 ASP A C 1
ATOM 6386 O O . ASP A 1 853 ? 1.089 -3.964 34.047 1.00 93.00 853 ASP A O 1
ATOM 6390 N N . ALA A 1 854 ? 1.218 -1.853 33.358 1.00 94.44 854 ALA A N 1
ATOM 6391 C CA . ALA A 1 854 ? -0.053 -1.886 32.663 1.00 94.44 854 ALA A CA 1
ATOM 6392 C C . ALA A 1 854 ? 0.016 -2.795 31.425 1.00 94.44 854 ALA A C 1
ATOM 6394 O O . ALA A 1 854 ? 1.010 -2.798 30.685 1.00 94.44 854 ALA A O 1
ATOM 6395 N N . GLY A 1 855 ? -1.062 -3.526 31.161 1.00 93.62 855 GLY A N 1
ATOM 6396 C CA . GLY A 1 855 ? -1.305 -4.137 29.853 1.00 93.62 855 GLY A CA 1
ATOM 6397 C C . GLY A 1 855 ? -2.400 -3.396 29.090 1.00 93.62 855 GLY A C 1
ATOM 6398 O O . GLY A 1 855 ? -2.577 -2.194 29.293 1.00 93.62 855 GLY A O 1
ATOM 6399 N N . GLN A 1 856 ? -3.122 -4.068 28.195 1.00 92.31 856 GLN A N 1
ATOM 6400 C CA . GLN A 1 856 ? -4.135 -3.400 27.369 1.00 92.31 856 GLN A CA 1
ATOM 6401 C C . GLN A 1 856 ? -5.418 -3.113 28.151 1.00 92.31 856 GLN A C 1
ATOM 6403 O O . GLN A 1 856 ? -5.889 -3.940 28.925 1.00 92.31 856 GLN A O 1
ATOM 6408 N N . SER A 1 857 ? -6.020 -1.944 27.957 1.00 91.75 857 SER A N 1
ATOM 6409 C CA . SER A 1 857 ? -7.189 -1.489 28.733 1.00 91.75 857 SER A CA 1
ATOM 6410 C C . SER A 1 857 ? -8.516 -2.075 28.218 1.00 91.75 857 SER A C 1
ATOM 6412 O O . SER A 1 857 ? -9.431 -1.344 27.843 1.00 91.75 857 SER A O 1
ATOM 6414 N N . PHE A 1 858 ? -8.609 -3.410 28.180 1.00 85.44 858 PHE A N 1
ATOM 6415 C CA . PHE A 1 858 ? -9.780 -4.160 27.700 1.00 85.44 858 PHE A CA 1
ATOM 6416 C C . PHE A 1 858 ? -10.996 -4.074 28.624 1.00 85.44 858 PHE A C 1
ATOM 6418 O O . PHE A 1 858 ? -12.130 -4.108 28.153 1.00 85.44 858 PHE A O 1
ATOM 6425 N N . SER A 1 859 ? -10.767 -3.998 29.938 1.00 85.62 859 SER A N 1
ATOM 6426 C CA . SER A 1 859 ? -11.846 -4.015 30.923 1.00 85.62 859 SER A CA 1
ATOM 6427 C C . SER A 1 859 ? -12.653 -2.725 30.845 1.00 85.62 859 SER A C 1
ATOM 6429 O O . SER A 1 859 ? -12.100 -1.625 30.941 1.00 85.62 859 SER A O 1
ATOM 6431 N N . LYS A 1 860 ? -13.975 -2.838 30.693 1.00 87.06 860 LYS A N 1
ATOM 6432 C CA . LYS A 1 860 ? -14.844 -1.664 30.745 1.00 87.06 860 LYS A CA 1
ATOM 6433 C C . LYS A 1 860 ? -14.881 -1.107 32.169 1.00 87.06 860 LYS A C 1
ATOM 6435 O O . LYS A 1 860 ? -15.189 -1.819 33.126 1.00 87.06 860 LYS A O 1
ATOM 6440 N N . VAL A 1 861 ? -14.618 0.194 32.275 1.00 89.81 861 VAL A N 1
ATOM 6441 C CA . VAL A 1 861 ? -14.597 0.940 33.538 1.00 89.81 861 VAL A CA 1
ATOM 6442 C C . VAL A 1 861 ? -15.985 0.957 34.178 1.00 89.81 861 VAL A C 1
ATOM 6444 O O . VAL A 1 861 ? -16.979 1.266 33.510 1.00 89.81 861 VAL A O 1
ATOM 6447 N N . ALA A 1 862 ? -16.037 0.664 35.477 1.00 91.75 862 ALA A N 1
ATOM 6448 C CA . ALA A 1 862 ? -17.243 0.748 36.292 1.00 91.75 862 ALA A CA 1
ATOM 6449 C C . ALA A 1 862 ? -17.292 2.077 37.057 1.00 91.75 862 ALA A C 1
ATOM 6451 O O . ALA A 1 862 ? -16.280 2.512 37.607 1.00 91.75 862 ALA A O 1
ATOM 6452 N N . ILE A 1 863 ? -18.474 2.694 37.133 1.00 92.50 863 ILE A N 1
ATOM 6453 C CA . ILE A 1 863 ? -18.721 3.870 37.976 1.00 92.50 863 ILE A CA 1
ATOM 6454 C C . ILE A 1 863 ? -19.557 3.443 39.179 1.00 92.50 863 ILE A C 1
ATOM 6456 O O . ILE A 1 863 ? -20.648 2.898 39.020 1.00 92.50 863 ILE A O 1
ATOM 6460 N N . ALA A 1 864 ? -19.054 3.698 40.384 1.00 92.75 864 ALA A N 1
ATOM 6461 C CA . ALA A 1 864 ? -19.713 3.314 41.625 1.00 92.75 864 ALA A CA 1
ATOM 6462 C C . ALA A 1 864 ? -19.983 4.532 42.510 1.00 92.75 864 ALA A C 1
ATOM 6464 O O . ALA A 1 864 ? -19.100 5.356 42.747 1.00 92.75 864 ALA A O 1
ATOM 6465 N N . ARG A 1 865 ? -21.210 4.616 43.034 1.00 91.75 865 ARG A N 1
ATOM 6466 C CA . ARG A 1 865 ? -21.584 5.551 44.100 1.00 91.75 865 ARG A CA 1
ATOM 6467 C C . ARG A 1 865 ? -21.310 4.872 45.438 1.00 91.75 865 ARG A C 1
ATOM 6469 O O . ARG A 1 865 ? -21.978 3.896 45.756 1.00 91.75 865 ARG A O 1
ATOM 6476 N N . VAL A 1 866 ? -20.343 5.368 46.198 1.00 92.12 866 VAL A N 1
ATOM 6477 C CA . VAL A 1 866 ? -19.843 4.752 47.439 1.00 92.12 866 VAL A CA 1
ATOM 6478 C C . VAL A 1 866 ? -19.885 5.746 48.601 1.00 92.12 866 VAL A C 1
ATOM 6480 O O . VAL A 1 866 ? -20.031 6.950 48.392 1.00 92.12 866 VAL A O 1
ATOM 6483 N N . SER A 1 867 ? -19.745 5.254 49.834 1.00 90.56 867 SER A N 1
ATOM 6484 C CA . SER A 1 867 ? -19.597 6.093 51.030 1.00 90.56 867 SER A CA 1
ATOM 6485 C C . SER A 1 867 ? -18.192 5.950 51.614 1.00 90.56 867 SER A C 1
ATOM 6487 O O . SER A 1 867 ? -17.904 4.966 52.289 1.00 90.56 867 SER A O 1
ATOM 6489 N N . ILE A 1 868 ? -17.341 6.958 51.423 1.00 90.50 868 ILE A N 1
ATOM 6490 C CA . ILE A 1 868 ? -15.963 6.990 51.930 1.00 90.50 868 ILE A CA 1
ATOM 6491 C C . ILE A 1 868 ? -15.901 7.968 53.102 1.00 90.50 868 ILE A C 1
ATOM 6493 O O . ILE A 1 868 ? -16.218 9.145 52.958 1.00 90.50 868 ILE A O 1
ATOM 6497 N N . GLY A 1 869 ? -15.526 7.490 54.292 1.00 85.88 869 GLY A N 1
ATOM 6498 C CA . GLY A 1 869 ? -15.433 8.344 55.487 1.00 85.88 869 GLY A CA 1
ATOM 6499 C C . GLY A 1 869 ? -16.762 8.984 55.923 1.00 85.88 869 GLY A C 1
ATOM 6500 O O . GLY A 1 869 ? -16.751 9.974 56.650 1.00 85.88 869 GLY A O 1
ATOM 6501 N N . GLY A 1 870 ? -17.901 8.431 55.487 1.00 84.38 870 GLY A N 1
ATOM 6502 C CA . GLY A 1 870 ? -19.242 8.985 55.715 1.00 84.38 870 GLY A CA 1
ATOM 6503 C C . GLY A 1 870 ? -19.694 10.018 54.675 1.00 84.38 870 GLY A C 1
ATOM 6504 O O . GLY A 1 870 ? -20.809 10.526 54.782 1.00 84.38 870 GLY A O 1
ATOM 6505 N N . GLU A 1 871 ? -18.864 10.315 53.672 1.00 88.62 871 GLU A N 1
ATOM 6506 C CA . GLU A 1 871 ? -19.204 11.171 52.536 1.00 88.62 871 GLU A CA 1
ATOM 6507 C C . GLU A 1 871 ? -19.559 10.326 51.311 1.00 88.62 871 GLU A C 1
ATOM 6509 O O . GLU A 1 871 ? -18.866 9.364 50.977 1.00 88.62 871 GLU A O 1
ATOM 6514 N N . VAL A 1 872 ? -20.627 10.706 50.609 1.00 89.19 872 VAL A N 1
ATOM 6515 C CA . VAL A 1 872 ? -20.991 10.084 49.331 1.00 89.19 872 VAL A CA 1
ATOM 6516 C C . VAL A 1 872 ? -20.025 10.565 48.254 1.00 89.19 872 VAL A C 1
ATOM 6518 O O . VAL A 1 872 ? -19.876 11.769 48.057 1.00 89.19 872 VAL A O 1
ATOM 6521 N N . ARG A 1 873 ? -19.406 9.627 47.536 1.00 91.62 873 ARG A N 1
ATOM 6522 C CA . ARG A 1 873 ? -18.495 9.900 46.418 1.00 91.62 873 ARG A CA 1
ATOM 6523 C C . ARG A 1 873 ? -18.812 9.011 45.224 1.00 91.62 873 ARG A C 1
ATOM 6525 O O . ARG A 1 873 ? -19.398 7.939 45.374 1.00 91.62 873 ARG A O 1
ATOM 6532 N N . PHE A 1 874 ? -18.404 9.460 44.044 1.00 95.00 874 PHE A N 1
ATOM 6533 C CA . PHE A 1 874 ? -18.422 8.656 42.828 1.00 95.00 874 PHE A CA 1
ATOM 6534 C C . PHE A 1 874 ? -16.994 8.280 42.462 1.00 95.00 874 PHE A C 1
ATOM 6536 O O . PHE A 1 874 ? -16.122 9.145 42.397 1.00 95.00 874 PHE A O 1
ATOM 6543 N N . ILE A 1 875 ? -16.766 6.995 42.218 1.00 96.12 875 ILE A N 1
ATOM 6544 C CA . ILE A 1 875 ? -15.449 6.469 41.867 1.00 96.12 875 ILE A CA 1
ATOM 6545 C C . ILE A 1 875 ? -15.504 5.744 40.525 1.00 96.12 875 ILE A C 1
ATOM 6547 O O . ILE A 1 875 ? -16.515 5.124 40.189 1.00 96.12 875 ILE A O 1
ATOM 6551 N N . ALA A 1 876 ? -14.410 5.815 39.776 1.00 96.12 876 ALA A N 1
ATOM 6552 C CA . ALA A 1 876 ? -14.175 5.046 38.566 1.00 96.12 876 ALA A CA 1
ATOM 6553 C C . ALA A 1 876 ? -13.211 3.901 38.886 1.00 96.12 876 ALA A C 1
ATOM 6555 O O . ALA A 1 876 ? -12.083 4.154 39.302 1.00 96.12 876 ALA A O 1
ATOM 6556 N N . ILE A 1 877 ? -13.646 2.656 38.701 1.00 96.50 877 ILE A N 1
ATOM 6557 C CA . ILE A 1 877 ? -12.818 1.465 38.910 1.00 96.50 877 ILE A CA 1
ATOM 6558 C C . ILE A 1 877 ? -12.403 0.932 37.544 1.00 96.50 877 ILE A C 1
ATOM 6560 O O . ILE A 1 877 ? -13.260 0.602 36.719 1.00 96.50 877 ILE A O 1
ATOM 6564 N N . ALA A 1 878 ? -11.099 0.853 37.308 1.00 95.12 878 ALA A N 1
ATOM 6565 C CA . ALA A 1 878 ? -10.516 0.468 36.034 1.00 95.12 878 ALA A CA 1
ATOM 6566 C C . ALA A 1 878 ? -9.335 -0.479 36.235 1.00 95.12 878 ALA A C 1
ATOM 6568 O O . ALA A 1 878 ? -8.639 -0.424 37.242 1.00 95.12 878 ALA A O 1
ATOM 6569 N N . GLY A 1 879 ? -9.066 -1.324 35.249 1.00 92.94 879 GLY A N 1
ATOM 6570 C CA . GLY A 1 879 ? -7.871 -2.153 35.234 1.00 92.94 879 GLY A CA 1
ATOM 6571 C C . GLY A 1 879 ? -7.410 -2.408 33.813 1.00 92.94 879 GLY A C 1
ATOM 6572 O O . GLY A 1 879 ? -8.167 -2.239 32.853 1.00 92.94 879 GLY A O 1
ATOM 6573 N N . THR A 1 880 ? -6.151 -2.801 33.685 1.00 92.12 880 THR A N 1
ATOM 6574 C CA . THR A 1 880 ? -5.586 -3.241 32.410 1.00 92.12 880 THR A CA 1
ATOM 6575 C C . THR A 1 880 ? -5.463 -4.755 32.398 1.00 92.12 880 THR A C 1
ATOM 6577 O O . THR A 1 880 ? -5.325 -5.355 33.451 1.00 92.12 880 THR A O 1
ATOM 6580 N N . GLY A 1 881 ? -5.580 -5.362 31.222 1.00 89.62 881 GLY A N 1
ATOM 6581 C CA . GLY A 1 881 ? -5.534 -6.799 30.979 1.00 89.62 881 GLY A CA 1
ATOM 6582 C C . GLY A 1 881 ? -4.272 -7.227 30.243 1.00 89.62 881 GLY A C 1
ATOM 6583 O O . GLY A 1 881 ? -3.235 -6.592 30.371 1.00 89.62 881 GLY A O 1
ATOM 6584 N N . MET A 1 882 ? -4.337 -8.313 29.472 1.00 88.69 882 MET A N 1
ATOM 6585 C CA . MET A 1 882 ? -3.157 -8.915 28.832 1.00 88.69 882 MET A CA 1
ATOM 6586 C C . MET A 1 882 ? -2.379 -7.923 27.944 1.00 88.69 882 MET A C 1
ATOM 6588 O O . MET A 1 882 ? -2.960 -7.221 27.119 1.00 88.69 882 MET A O 1
ATOM 6592 N N . ASP A 1 883 ? -1.054 -7.867 28.106 1.00 90.38 883 ASP A N 1
ATOM 6593 C CA . ASP A 1 883 ? -0.155 -7.072 27.261 1.00 90.38 883 ASP A CA 1
ATOM 6594 C C . ASP A 1 883 ? 0.305 -7.907 26.060 1.00 90.38 883 ASP A C 1
ATOM 6596 O O . ASP A 1 883 ? 0.602 -9.094 26.193 1.00 90.38 883 ASP A O 1
ATOM 6600 N N . PHE A 1 884 ? 0.422 -7.297 24.878 1.00 87.38 884 PHE A N 1
ATOM 6601 C CA . PHE A 1 884 ? 0.815 -8.049 23.681 1.00 87.38 884 PHE A CA 1
ATOM 6602 C C . PHE A 1 884 ? 2.235 -8.625 23.758 1.00 87.38 884 PHE A C 1
ATOM 6604 O O . PHE A 1 884 ? 2.511 -9.594 23.052 1.00 87.38 884 PHE A O 1
ATOM 6611 N N . ALA A 1 885 ? 3.106 -8.075 24.613 1.00 86.50 885 ALA A N 1
ATOM 6612 C CA . ALA A 1 885 ? 4.450 -8.593 24.856 1.00 86.50 885 ALA A CA 1
ATOM 6613 C C . ALA A 1 885 ? 4.540 -9.554 26.060 1.00 86.50 885 ALA A C 1
ATOM 6615 O O . ALA A 1 885 ? 5.608 -10.117 26.287 1.00 86.50 885 ALA A O 1
ATOM 6616 N N . ASP A 1 886 ? 3.450 -9.760 26.808 1.00 87.00 886 ASP A N 1
ATOM 6617 C CA . ASP A 1 886 ? 3.397 -10.598 28.014 1.00 87.00 886 ASP A CA 1
ATOM 6618 C C . ASP A 1 886 ? 2.186 -11.550 27.961 1.00 87.00 886 ASP A C 1
ATOM 6620 O O . ASP A 1 886 ? 1.178 -11.382 28.650 1.00 87.00 886 ASP A O 1
ATOM 6624 N N . GLN A 1 887 ? 2.262 -12.530 27.052 1.00 83.44 887 GLN A N 1
ATOM 6625 C CA . GLN A 1 887 ? 1.163 -13.463 26.759 1.00 83.44 887 GLN A CA 1
ATOM 6626 C C . GLN A 1 887 ? 1.295 -14.828 27.449 1.00 83.44 887 GLN A C 1
ATOM 6628 O O . GLN A 1 887 ? 0.416 -15.677 27.299 1.00 83.44 887 GLN A O 1
ATOM 6633 N N . THR A 1 888 ? 2.372 -15.072 28.200 1.00 82.19 888 THR A N 1
ATOM 6634 C CA . THR A 1 888 ? 2.644 -16.381 28.813 1.00 82.19 888 THR A CA 1
ATOM 6635 C C . THR A 1 888 ? 3.017 -16.251 30.288 1.00 82.19 888 THR A C 1
ATOM 6637 O O . THR A 1 888 ? 3.832 -15.391 30.607 1.00 82.19 888 THR A O 1
ATOM 6640 N N . PRO A 1 889 ? 2.528 -17.138 31.176 1.00 82.00 889 PRO A N 1
ATOM 6641 C CA . PRO A 1 889 ? 2.930 -17.134 32.580 1.00 82.00 889 PRO A CA 1
ATOM 6642 C C . PRO A 1 889 ? 4.446 -17.375 32.773 1.00 82.00 889 PRO A C 1
ATOM 6644 O O . PRO A 1 889 ? 5.030 -18.157 32.016 1.00 82.00 889 PRO A O 1
ATOM 6647 N N . PRO A 1 890 ? 5.075 -16.831 33.836 1.00 87.38 890 PRO A N 1
ATOM 6648 C CA . PRO A 1 890 ? 4.489 -15.932 34.829 1.00 87.38 890 PRO A CA 1
ATOM 6649 C C . PRO A 1 890 ? 4.268 -14.534 34.242 1.00 87.38 890 PRO A C 1
ATOM 6651 O O . PRO A 1 890 ? 5.181 -13.955 33.670 1.00 87.38 890 PRO A O 1
ATOM 6654 N N . PHE A 1 891 ? 3.058 -14.006 34.412 1.00 90.31 891 PHE A N 1
ATOM 6655 C CA . PHE A 1 891 ? 2.707 -12.684 33.909 1.00 90.31 891 PHE A CA 1
ATOM 6656 C C . PHE A 1 891 ? 3.254 -11.599 34.829 1.00 90.31 891 PHE A C 1
ATOM 6658 O O . PHE A 1 891 ? 3.123 -11.688 36.054 1.00 90.31 891 PHE A O 1
ATOM 6665 N N . GLU A 1 892 ? 3.805 -10.551 34.240 1.00 90.56 892 GLU A N 1
ATOM 6666 C CA . GLU A 1 892 ? 4.319 -9.384 34.947 1.00 90.56 892 GLU A CA 1
ATOM 6667 C C . GLU A 1 892 ? 3.380 -8.180 34.789 1.00 90.56 892 GLU A C 1
ATOM 6669 O O . GLU A 1 892 ? 3.258 -7.387 35.725 1.00 90.56 892 GLU A O 1
ATOM 6674 N N . ARG A 1 893 ? 2.637 -8.098 33.676 1.00 94.12 893 ARG A N 1
ATOM 6675 C CA . ARG A 1 893 ? 1.810 -6.948 33.283 1.00 94.12 893 ARG A CA 1
ATOM 6676 C C . ARG A 1 893 ? 0.306 -7.206 33.338 1.00 94.12 893 ARG A C 1
ATOM 6678 O O . ARG A 1 893 ? -0.149 -8.342 33.294 1.00 94.12 893 ARG A O 1
ATOM 6685 N N . GLY A 1 894 ? -0.479 -6.130 33.396 1.00 93.75 894 GLY A N 1
ATOM 6686 C CA . GLY A 1 894 ? -1.937 -6.173 33.268 1.00 93.75 894 GLY A CA 1
ATOM 6687 C C . GLY A 1 894 ? -2.658 -6.751 34.478 1.00 93.75 894 GLY A C 1
ATOM 6688 O O . GLY A 1 894 ? -3.741 -7.302 34.343 1.00 93.75 894 GLY A O 1
ATOM 6689 N N . ARG A 1 895 ? -2.036 -6.718 35.657 1.00 94.38 895 ARG A N 1
ATOM 6690 C CA . ARG A 1 895 ? -2.567 -7.376 36.861 1.00 94.38 895 ARG A CA 1
ATOM 6691 C C . ARG A 1 895 ? -3.240 -6.413 37.833 1.00 94.38 895 ARG A C 1
ATOM 6693 O O . ARG A 1 895 ? -3.834 -6.861 38.812 1.00 94.38 895 ARG A O 1
ATOM 6700 N N . THR A 1 896 ? -3.157 -5.111 37.590 1.00 94.19 896 THR A N 1
ATOM 6701 C CA . THR A 1 896 ? -3.584 -4.092 38.552 1.00 94.19 896 THR A CA 1
ATOM 6702 C C . THR A 1 896 ? -4.967 -3.548 38.210 1.00 94.19 896 THR A C 1
ATOM 6704 O O . THR A 1 896 ? -5.236 -3.151 37.075 1.00 94.19 896 THR A O 1
ATOM 6707 N N . VAL A 1 897 ? -5.830 -3.505 39.223 1.00 96.12 897 VAL A N 1
ATOM 6708 C CA . VAL A 1 897 ? -7.129 -2.825 39.218 1.00 96.12 897 VAL A CA 1
ATOM 6709 C C . VAL A 1 897 ? -7.053 -1.658 40.189 1.00 96.12 897 VAL A C 1
ATOM 6711 O O . VAL A 1 897 ? -6.648 -1.840 41.333 1.00 96.12 897 VAL A O 1
ATOM 6714 N N . GLU A 1 898 ? -7.448 -0.471 39.756 1.00 97.00 898 GLU A N 1
ATOM 6715 C CA . GLU A 1 898 ? -7.345 0.775 40.512 1.00 97.00 898 GLU A CA 1
ATOM 6716 C C . GLU A 1 898 ? -8.703 1.473 40.572 1.00 97.00 898 GLU A C 1
ATOM 6718 O O . GLU A 1 898 ? -9.519 1.363 39.653 1.00 97.00 898 GLU A O 1
ATOM 6723 N N . ALA A 1 899 ? -8.943 2.203 41.658 1.00 97.50 899 ALA A N 1
ATOM 6724 C CA . ALA A 1 899 ? -10.072 3.110 41.771 1.00 97.50 899 ALA A CA 1
ATOM 6725 C C . ALA A 1 899 ? -9.601 4.553 41.858 1.00 97.50 899 ALA A C 1
ATOM 6727 O O . ALA A 1 899 ? -8.699 4.880 42.630 1.00 97.50 899 ALA A O 1
ATOM 6728 N N . TYR A 1 900 ? -10.289 5.414 41.123 1.00 97.25 900 TYR A N 1
ATOM 6729 C CA . TYR A 1 900 ? -10.060 6.848 41.089 1.00 97.25 900 TYR A CA 1
ATOM 6730 C C . TYR A 1 900 ? -11.321 7.586 41.519 1.00 97.25 900 TYR A C 1
ATOM 6732 O O . TYR A 1 900 ? -12.432 7.129 41.252 1.00 97.25 900 TYR A O 1
ATOM 6740 N N . ASP A 1 901 ? -11.176 8.758 42.122 1.00 95.88 901 ASP A N 1
ATOM 6741 C CA . ASP A 1 901 ? -12.281 9.709 42.206 1.00 95.88 901 ASP A CA 1
ATOM 6742 C C . ASP A 1 901 ? -12.738 10.091 40.785 1.00 95.88 901 ASP A C 1
ATOM 6744 O O . ASP A 1 901 ? -11.930 10.490 39.943 1.00 95.88 901 ASP A O 1
ATOM 6748 N N . ALA A 1 902 ? -14.033 9.939 40.495 1.00 95.12 902 ALA A N 1
ATOM 6749 C CA . ALA A 1 902 ? -14.537 9.988 39.123 1.00 95.12 902 ALA A CA 1
ATOM 6750 C C . ALA A 1 902 ? -14.360 11.363 38.453 1.00 95.12 902 ALA A C 1
ATOM 6752 O O . ALA A 1 902 ? -14.241 11.434 37.229 1.00 95.12 902 ALA A O 1
ATOM 6753 N N . LEU A 1 903 ? -14.323 12.452 39.229 1.00 94.12 903 LEU A N 1
ATOM 6754 C CA . LEU A 1 903 ? -14.205 13.815 38.703 1.00 94.12 903 LEU A CA 1
ATOM 6755 C C . LEU A 1 903 ? -12.764 14.328 38.705 1.00 94.12 903 LEU A C 1
ATOM 6757 O O . LEU A 1 903 ? -12.379 15.041 37.783 1.00 94.12 903 LEU A O 1
ATOM 6761 N N . THR A 1 904 ? -11.976 13.983 39.724 1.00 93.44 904 THR A N 1
ATOM 6762 C CA . THR A 1 904 ? -10.621 14.529 39.912 1.00 93.44 904 THR A CA 1
ATOM 6763 C C . THR A 1 904 ? -9.507 13.605 39.427 1.00 93.44 904 THR A C 1
ATOM 6765 O O . THR A 1 904 ? -8.388 14.072 39.226 1.00 93.44 904 THR A O 1
ATOM 6768 N N . GLY A 1 905 ? -9.782 12.310 39.250 1.00 94.31 905 GLY A N 1
ATOM 6769 C CA . GLY A 1 905 ? -8.774 11.321 38.869 1.00 94.31 905 GLY A CA 1
ATOM 6770 C C . GLY A 1 905 ? -7.798 10.971 39.993 1.00 94.31 905 GLY A C 1
ATOM 6771 O O . GLY A 1 905 ? -6.789 10.317 39.742 1.00 94.31 905 GLY A O 1
ATOM 6772 N N . GLN A 1 906 ? -8.067 11.398 41.233 1.00 95.44 906 GLN A N 1
ATOM 6773 C CA . GLN A 1 906 ? -7.252 11.026 42.386 1.00 95.44 906 GLN A CA 1
ATOM 6774 C C . GLN A 1 906 ? -7.333 9.512 42.614 1.00 95.44 906 GLN A C 1
ATOM 6776 O O . GLN A 1 906 ? -8.418 8.991 42.859 1.00 95.44 906 GLN A O 1
ATOM 6781 N N . GLU A 1 907 ? -6.193 8.820 42.591 1.00 96.56 907 GLU A N 1
ATOM 6782 C CA . GLU A 1 907 ? -6.112 7.397 42.933 1.00 96.56 907 GLU A CA 1
ATOM 6783 C C . GLU A 1 907 ? -6.452 7.178 44.417 1.00 96.56 907 GLU A C 1
ATOM 6785 O O . GLU A 1 907 ? -5.846 7.769 45.316 1.00 96.56 907 GLU A O 1
ATOM 6790 N N . LEU A 1 908 ? -7.438 6.320 44.669 1.00 96.50 908 LEU A N 1
ATOM 6791 C CA . LEU A 1 908 ? -7.948 5.995 45.999 1.00 96.50 908 LEU A CA 1
ATOM 6792 C C . LEU A 1 908 ? -7.332 4.697 46.514 1.00 96.50 908 LEU A C 1
ATOM 6794 O O . LEU A 1 908 ? -6.837 4.650 47.639 1.00 96.50 908 LEU A O 1
ATOM 6798 N N . TRP A 1 909 ? -7.332 3.645 45.698 1.00 96.19 909 TRP A N 1
ATOM 6799 C CA . TRP A 1 909 ? -6.761 2.344 46.041 1.00 96.19 909 TRP A CA 1
ATOM 6800 C C . TRP A 1 909 ? -6.414 1.536 44.793 1.00 96.19 909 TRP A C 1
ATOM 6802 O O . TRP A 1 909 ? -6.936 1.790 43.708 1.00 96.19 909 TRP A O 1
ATOM 6812 N N . ARG A 1 910 ? -5.598 0.497 44.988 1.00 95.00 910 ARG A N 1
ATOM 6813 C CA . ARG A 1 910 ? -5.254 -0.504 43.971 1.00 95.00 910 ARG A CA 1
ATOM 6814 C C . ARG A 1 910 ? -5.325 -1.930 44.504 1.00 95.00 910 ARG A C 1
ATOM 6816 O O . ARG A 1 910 ? -5.198 -2.168 45.702 1.00 95.00 910 ARG A O 1
ATOM 6823 N N . PHE A 1 911 ? -5.523 -2.887 43.613 1.00 95.50 911 PHE A N 1
ATOM 6824 C CA . PHE A 1 911 ? -5.608 -4.315 43.893 1.00 95.50 911 PHE A CA 1
ATOM 6825 C C . PHE A 1 911 ? -4.857 -5.096 42.812 1.00 95.50 911 PHE A C 1
ATOM 6827 O O . PHE A 1 911 ? -4.954 -4.757 41.634 1.00 95.50 911 PHE A O 1
ATOM 6834 N N . GLN A 1 912 ? -4.130 -6.147 43.198 1.00 93.62 912 GLN A N 1
ATOM 6835 C CA . GLN A 1 912 ? -3.386 -6.992 42.263 1.00 93.62 912 GLN A CA 1
ATOM 6836 C C . GLN A 1 912 ? -4.055 -8.357 42.101 1.00 93.62 912 GLN A C 1
ATOM 6838 O O . GLN A 1 912 ? -4.270 -9.110 43.046 1.00 93.62 912 GLN A O 1
ATOM 6843 N N . THR A 1 913 ? -4.368 -8.682 40.860 1.00 94.56 913 THR A N 1
ATOM 6844 C CA . THR A 1 913 ? -4.789 -10.016 40.433 1.00 94.56 913 THR A CA 1
ATOM 6845 C C . THR A 1 913 ? -3.565 -10.915 40.239 1.00 94.56 913 THR A C 1
ATOM 6847 O O . THR A 1 913 ? -2.442 -10.435 40.076 1.00 94.56 913 THR A O 1
ATOM 6850 N N . LYS A 1 914 ? -3.749 -12.239 40.280 1.00 93.50 914 LYS A N 1
ATOM 6851 C CA . LYS A 1 914 ? -2.636 -13.183 40.098 1.00 93.50 914 LYS A CA 1
ATOM 6852 C C . LYS A 1 914 ? -2.154 -13.168 38.647 1.00 93.50 914 LYS A C 1
ATOM 6854 O O . LYS A 1 914 ? -0.950 -13.213 38.392 1.00 93.50 914 LYS A O 1
ATOM 6859 N N . CYS A 1 915 ? -3.096 -13.102 37.713 1.00 94.12 915 CYS A N 1
ATOM 6860 C CA . CYS A 1 915 ? -2.857 -13.075 36.274 1.00 94.12 915 CYS A CA 1
ATOM 6861 C C . CYS A 1 915 ? -3.575 -11.880 35.632 1.00 94.12 915 CYS A C 1
ATOM 6863 O O . CYS A 1 915 ? -4.357 -11.233 36.317 1.00 94.12 915 CYS A O 1
ATOM 6865 N N . PRO A 1 916 ? -3.317 -11.543 34.356 1.00 94.50 916 PRO A N 1
ATOM 6866 C CA . PRO A 1 916 ? -3.893 -10.353 33.757 1.00 94.50 916 PRO A CA 1
ATOM 6867 C C . PRO A 1 916 ? -5.420 -10.304 33.850 1.00 94.50 916 PRO A C 1
ATOM 6869 O O . PRO A 1 916 ? -6.080 -11.325 33.642 1.00 94.50 916 PRO A O 1
ATOM 6872 N N . LEU A 1 917 ? -5.978 -9.124 34.125 1.00 94.00 917 LEU A N 1
ATOM 6873 C CA . LEU A 1 917 ? -7.423 -8.902 34.183 1.00 94.00 917 LEU A CA 1
ATOM 6874 C C . LEU A 1 917 ? -8.063 -9.205 32.822 1.00 94.00 917 LEU A C 1
ATOM 6876 O O . LEU A 1 917 ? -7.610 -8.714 31.789 1.00 94.00 917 LEU A O 1
ATOM 6880 N N . THR A 1 918 ? -9.140 -9.986 32.804 1.00 90.44 918 THR A N 1
ATOM 6881 C CA . THR A 1 918 ? -9.809 -10.375 31.549 1.00 90.44 918 THR A CA 1
ATOM 6882 C C . THR A 1 918 ? -11.314 -10.159 31.551 1.00 90.44 918 THR A C 1
ATOM 6884 O O . THR A 1 918 ? -11.934 -10.236 30.489 1.00 90.44 918 THR A O 1
ATOM 6887 N N . SER A 1 919 ? -11.913 -9.861 32.705 1.00 89.06 919 SER A N 1
ATOM 6888 C CA . SER A 1 919 ? -13.321 -9.474 32.790 1.00 89.06 919 SER A CA 1
ATOM 6889 C C . SER A 1 919 ? -13.525 -7.966 32.806 1.00 89.06 919 SER A C 1
ATOM 6891 O O . SER A 1 919 ? -12.629 -7.179 33.118 1.00 89.06 919 SER A O 1
ATOM 6893 N N . ASP A 1 920 ? -14.772 -7.572 32.581 1.00 87.25 920 ASP A N 1
ATOM 6894 C CA . ASP A 1 920 ? -15.268 -6.282 33.041 1.00 87.25 920 ASP A CA 1
ATOM 6895 C C . ASP A 1 920 ? -15.369 -6.245 34.569 1.00 87.25 920 ASP A C 1
ATOM 6897 O O . ASP A 1 920 ? -15.457 -7.283 35.236 1.00 87.25 920 ASP A O 1
ATOM 6901 N N . ILE A 1 921 ? -15.412 -5.034 35.118 1.00 89.94 921 ILE A N 1
ATOM 6902 C CA . ILE A 1 921 ? -15.639 -4.809 36.543 1.00 89.94 921 ILE A CA 1
ATOM 6903 C C . ILE A 1 921 ? -17.144 -4.713 36.790 1.00 89.94 921 ILE A C 1
ATOM 6905 O O . ILE A 1 921 ? -17.851 -3.929 36.156 1.00 89.94 921 ILE A O 1
ATOM 6909 N N . THR A 1 922 ? -17.634 -5.532 37.714 1.00 88.56 922 THR A N 1
ATOM 6910 C CA . THR A 1 922 ? -19.043 -5.570 38.122 1.00 88.56 922 THR A CA 1
ATOM 6911 C C . THR A 1 922 ? -19.156 -5.058 39.544 1.00 88.56 922 THR A C 1
ATOM 6913 O O . THR A 1 922 ? -18.353 -5.420 40.401 1.00 88.56 922 THR A O 1
ATOM 6916 N N . VAL A 1 923 ? -20.139 -4.204 39.799 1.00 89.06 923 VAL A N 1
ATOM 6917 C CA . VAL A 1 923 ? -20.354 -3.572 41.100 1.00 89.06 923 VAL A CA 1
ATOM 6918 C C . VAL A 1 923 ? -21.755 -3.875 41.598 1.00 89.06 923 VAL A C 1
ATOM 6920 O O . VAL A 1 923 ? -22.694 -3.951 40.814 1.00 89.06 923 VAL A O 1
ATOM 6923 N N . PHE A 1 924 ? -21.926 -4.077 42.895 1.00 85.69 924 PHE A N 1
ATOM 6924 C CA . PHE A 1 924 ? -23.252 -4.335 43.442 1.00 85.69 924 PHE A CA 1
ATOM 6925 C C . PHE A 1 924 ? -23.364 -3.907 44.897 1.00 85.69 924 PHE A C 1
ATOM 6927 O O . PHE A 1 924 ? -22.375 -3.791 45.628 1.00 85.69 924 PHE A O 1
ATOM 6934 N N . GLU A 1 925 ? -24.603 -3.660 45.282 1.00 80.69 925 GLU A N 1
ATOM 6935 C CA . GLU A 1 925 ? -25.011 -3.364 46.638 1.00 80.69 925 GLU A CA 1
ATOM 6936 C C . GLU A 1 925 ? -25.318 -4.659 47.399 1.00 80.69 925 GLU A C 1
ATOM 6938 O O . GLU A 1 925 ? -26.130 -5.479 46.975 1.00 80.69 925 GLU A O 1
ATOM 6943 N N . THR A 1 926 ? -24.630 -4.845 48.523 1.00 72.44 926 THR A N 1
ATOM 6944 C CA . THR A 1 926 ? -24.828 -5.950 49.468 1.00 72.44 926 THR A CA 1
ATOM 6945 C C . THR A 1 926 ? -24.323 -5.468 50.817 1.00 72.44 926 THR A C 1
ATOM 6947 O O . THR A 1 926 ? -23.147 -5.659 51.162 1.00 72.44 926 THR A O 1
ATOM 6950 N N . LYS A 1 927 ? -25.183 -4.799 51.584 1.00 58.50 927 LYS A N 1
ATOM 6951 C CA . LYS A 1 927 ? -24.794 -4.357 52.916 1.00 58.50 927 LYS A CA 1
ATOM 6952 C C . LYS A 1 927 ? -24.939 -5.488 53.914 1.00 58.50 927 LYS A C 1
ATOM 6954 O O . LYS A 1 927 ? -25.883 -5.501 54.708 1.00 58.50 927 LYS A O 1
ATOM 6959 N N . ASP A 1 928 ? -23.966 -6.387 53.929 1.00 53.94 928 ASP A N 1
ATOM 6960 C CA . ASP A 1 928 ? -23.720 -7.179 55.115 1.00 53.94 928 ASP A CA 1
ATOM 6961 C C . ASP A 1 928 ? -22.259 -7.574 55.344 1.00 53.94 928 ASP A C 1
ATOM 6963 O O . ASP A 1 928 ? -21.404 -7.714 54.461 1.00 53.94 928 ASP A O 1
ATOM 6967 N N . ASP A 1 929 ? -21.999 -7.723 56.632 1.00 50.47 929 ASP A N 1
ATOM 6968 C CA . ASP A 1 929 ? -20.761 -8.201 57.194 1.00 50.47 929 ASP A CA 1
ATOM 6969 C C . ASP A 1 929 ? -20.832 -9.735 57.309 1.00 50.47 929 ASP A C 1
ATOM 6971 O O . ASP A 1 929 ? -20.641 -10.213 58.424 1.00 50.47 929 ASP A O 1
ATOM 6975 N N . LEU A 1 930 ? -21.126 -10.479 56.210 1.00 52.44 930 LEU A N 1
ATOM 6976 C CA . LEU A 1 930 ? -21.085 -11.966 56.028 1.00 52.44 930 LEU A CA 1
ATOM 6977 C C . LEU A 1 930 ? -22.434 -12.661 55.616 1.00 52.44 930 LEU A C 1
ATOM 6979 O O . LEU A 1 930 ? -22.857 -13.563 56.341 1.00 52.44 930 LEU A O 1
ATOM 6983 N N . GLU A 1 931 ? -23.095 -12.314 54.489 1.00 56.94 931 GLU A N 1
ATOM 6984 C CA . GLU A 1 931 ? -24.422 -12.850 54.038 1.00 56.94 931 GLU A CA 1
ATOM 6985 C C . GLU A 1 931 ? -24.675 -14.331 54.401 1.00 56.94 931 GLU A C 1
ATOM 6987 O O . GLU A 1 931 ? -23.966 -15.232 53.939 1.00 56.94 931 GLU A O 1
ATOM 6992 N N . PRO A 1 932 ? -25.714 -14.608 55.222 1.00 44.41 932 PRO A N 1
ATOM 6993 C CA . PRO A 1 932 ? -27.065 -14.696 54.657 1.00 44.41 932 PRO A CA 1
ATOM 6994 C C . PRO A 1 932 ? -28.177 -14.003 55.476 1.00 44.41 932 PRO A C 1
ATOM 6996 O O . PRO A 1 932 ? -28.246 -14.150 56.699 1.00 44.41 932 PRO A O 1
ATOM 6999 N N . GLY A 1 933 ? -29.155 -13.385 54.785 1.00 54.53 933 GLY A N 1
ATOM 7000 C CA . GLY A 1 933 ? -30.503 -13.191 55.350 1.00 54.53 933 GLY A CA 1
ATOM 7001 C C . GLY A 1 933 ? -31.394 -12.041 54.859 1.00 54.53 933 GLY A C 1
ATOM 7002 O O . GLY A 1 933 ? -32.570 -12.074 55.217 1.00 54.53 933 GLY A O 1
ATOM 7003 N N . SER A 1 934 ? -30.902 -11.055 54.099 1.00 56.22 934 SER A N 1
ATOM 7004 C CA . SER A 1 934 ? -31.650 -10.072 53.271 1.00 56.22 934 SER A CA 1
ATOM 7005 C C . SER A 1 934 ? -30.697 -8.912 52.941 1.00 56.22 934 SER A C 1
ATOM 7007 O O . SER A 1 934 ? -30.472 -8.091 53.838 1.00 56.22 934 SER A O 1
ATOM 7009 N N . PRO A 1 935 ? -30.160 -8.796 51.713 1.00 59.78 935 PRO A N 1
ATOM 7010 C CA . PRO A 1 935 ? -29.337 -7.647 51.345 1.00 59.78 935 PRO A CA 1
ATOM 7011 C C . PRO A 1 935 ? -30.153 -6.362 51.535 1.00 59.78 935 PRO A C 1
ATOM 7013 O O . PRO A 1 935 ? -31.279 -6.236 51.039 1.00 59.78 935 PRO A O 1
ATOM 7016 N N . ARG A 1 936 ? -29.628 -5.414 52.319 1.00 66.88 936 ARG A N 1
ATOM 7017 C CA . ARG A 1 936 ? -30.257 -4.101 52.483 1.00 66.88 936 ARG A CA 1
ATOM 7018 C C . ARG A 1 936 ? -29.730 -3.164 51.406 1.00 66.88 936 ARG A C 1
ATOM 7020 O O . ARG A 1 936 ? -28.569 -2.788 51.454 1.00 66.88 936 ARG A O 1
ATOM 7027 N N . ILE A 1 937 ? -30.640 -2.735 50.543 1.00 75.44 937 ILE A N 1
ATOM 7028 C CA . ILE A 1 937 ? -30.405 -1.742 49.499 1.00 75.44 937 ILE A CA 1
ATOM 7029 C C . ILE A 1 937 ? -30.608 -0.337 50.098 1.00 75.44 937 ILE A C 1
ATOM 7031 O O . ILE A 1 937 ? -31.705 0.011 50.551 1.00 75.44 937 ILE A O 1
ATOM 7035 N N . ASP A 1 938 ? -29.536 0.440 50.186 1.00 79.44 938 ASP A N 1
ATOM 7036 C CA . ASP A 1 938 ? -29.431 1.837 50.607 1.00 79.44 938 ASP A CA 1
ATOM 7037 C C . ASP A 1 938 ? -28.863 2.803 49.533 1.00 79.44 938 ASP A C 1
ATOM 7039 O O . ASP A 1 938 ? -28.746 4.008 49.787 1.00 79.44 938 ASP A O 1
ATOM 7043 N N . GLY A 1 939 ? -28.638 2.330 48.304 1.00 82.31 939 GLY A N 1
ATOM 7044 C CA . GLY A 1 939 ? -28.207 3.121 47.154 1.00 82.31 939 GLY A CA 1
ATOM 7045 C C . GLY A 1 939 ? -26.698 3.369 47.099 1.00 82.31 939 GLY A C 1
ATOM 7046 O O . GLY A 1 939 ? -26.265 4.290 46.386 1.00 82.31 939 GLY A O 1
ATOM 7047 N N . LEU A 1 940 ? -25.903 2.613 47.860 1.00 87.62 940 LEU A N 1
ATOM 7048 C CA . LEU A 1 940 ? -24.444 2.688 47.890 1.00 87.62 940 LEU A CA 1
ATOM 7049 C C . LEU A 1 940 ? -23.843 1.331 47.515 1.00 87.62 940 LEU A C 1
ATOM 7051 O O . LEU A 1 940 ? -24.237 0.283 48.002 1.00 87.62 940 LEU A O 1
ATOM 7055 N N . ILE A 1 941 ? -22.853 1.355 46.631 1.00 89.25 941 ILE A N 1
ATOM 7056 C CA . ILE A 1 941 ? -22.145 0.150 46.210 1.00 89.25 941 ILE A CA 1
ATOM 7057 C C . ILE A 1 941 ? -21.207 -0.309 47.327 1.00 89.25 941 ILE A C 1
ATOM 7059 O O . ILE A 1 941 ? -20.341 0.449 47.765 1.00 89.25 941 ILE A O 1
ATOM 7063 N N . ASP A 1 942 ? -21.326 -1.582 47.704 1.00 85.31 942 ASP A N 1
ATOM 7064 C CA . ASP A 1 942 ? -20.515 -2.199 48.757 1.00 85.31 942 ASP A CA 1
ATOM 7065 C C . ASP A 1 942 ? -19.428 -3.123 48.212 1.00 85.31 942 ASP A C 1
ATOM 7067 O O . ASP A 1 942 ? -18.468 -3.433 48.922 1.00 85.31 942 ASP A O 1
ATOM 7071 N N . ARG A 1 943 ? -19.581 -3.641 46.989 1.00 90.00 943 ARG A N 1
ATOM 7072 C CA . ARG A 1 943 ? -18.676 -4.656 46.436 1.00 90.00 943 ARG A CA 1
ATOM 7073 C C . ARG A 1 943 ? -18.351 -4.378 44.977 1.00 90.00 943 ARG A C 1
ATOM 7075 O O . ARG A 1 943 ? -19.214 -3.982 44.195 1.00 90.00 943 ARG A O 1
ATOM 7082 N N . ALA A 1 944 ? -17.102 -4.657 44.618 1.00 93.00 944 ALA A N 1
ATOM 7083 C CA . ALA A 1 944 ? -16.653 -4.775 43.238 1.00 93.00 944 ALA A CA 1
ATOM 7084 C C . ALA A 1 944 ? -16.069 -6.174 43.008 1.00 93.00 944 ALA A C 1
ATOM 7086 O O . ALA A 1 944 ? -15.341 -6.695 43.860 1.00 93.00 944 ALA A O 1
ATOM 7087 N N . VAL A 1 945 ? -16.395 -6.781 41.867 1.00 93.62 945 VAL A N 1
ATOM 7088 C CA . VAL A 1 945 ? -15.906 -8.098 41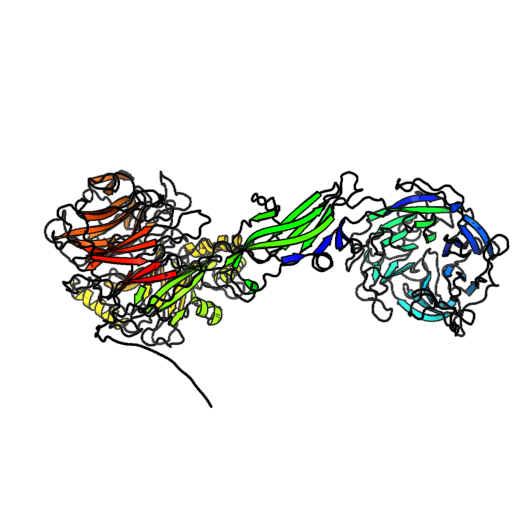.451 1.00 93.62 945 VAL A CA 1
ATOM 7089 C C . VAL A 1 945 ? -15.354 -8.067 40.032 1.00 93.62 945 VAL A C 1
ATOM 7091 O O . VAL A 1 945 ? -15.856 -7.352 39.163 1.00 93.62 945 VAL A O 1
ATOM 7094 N N . PHE A 1 946 ? -14.303 -8.849 39.815 1.00 95.00 946 PHE A N 1
ATOM 7095 C CA . PHE A 1 946 ? -13.587 -8.964 38.546 1.00 95.00 946 PHE A CA 1
ATOM 7096 C C . PHE A 1 946 ? -12.769 -10.262 38.519 1.00 95.00 946 PHE A C 1
ATOM 7098 O O . PHE A 1 946 ? -12.548 -10.877 39.564 1.00 95.00 946 PHE A O 1
ATOM 7105 N N . SER A 1 947 ? -12.327 -10.703 37.343 1.00 95.00 947 SER A N 1
ATOM 7106 C CA . SER A 1 947 ? -11.621 -11.971 37.160 1.00 95.00 947 SER A CA 1
ATOM 7107 C C . SER A 1 947 ? -10.466 -11.901 36.169 1.00 95.00 947 SER A C 1
ATOM 7109 O O . SER A 1 947 ? -10.391 -11.004 35.327 1.00 95.00 947 SER A O 1
ATOM 7111 N N . ASP A 1 948 ? -9.573 -12.882 36.268 1.00 94.38 948 ASP A N 1
ATOM 7112 C CA . ASP A 1 948 ? -8.323 -12.924 35.514 1.00 94.38 948 ASP A CA 1
ATOM 7113 C C . ASP A 1 948 ? -8.199 -14.095 34.524 1.00 94.38 948 ASP A C 1
ATOM 7115 O O . ASP A 1 948 ? -9.023 -15.019 34.464 1.00 94.38 948 ASP A O 1
ATOM 7119 N N . SER A 1 949 ? -7.116 -14.054 33.744 1.00 92.69 949 SER A N 1
ATOM 7120 C CA . SER A 1 949 ? -6.789 -15.057 32.729 1.00 92.69 949 SER A CA 1
ATOM 7121 C C . SER A 1 949 ? -6.442 -16.439 33.300 1.00 92.69 949 SER A C 1
ATOM 7123 O O . SER A 1 949 ? -6.425 -17.417 32.553 1.00 92.69 949 SER A O 1
ATOM 7125 N N . CYS A 1 950 ? -6.219 -16.553 34.612 1.00 92.62 950 CYS A N 1
ATOM 7126 C CA . CYS A 1 950 ? -5.988 -17.826 35.297 1.00 92.62 950 CYS A CA 1
ATOM 7127 C C . CYS A 1 950 ? -7.271 -18.417 35.904 1.00 92.62 950 CYS A C 1
ATOM 7129 O O . CYS A 1 950 ? -7.263 -19.550 36.392 1.00 92.62 950 CYS A O 1
ATOM 7131 N N . GLY A 1 951 ? -8.390 -17.694 35.825 1.00 93.75 951 GLY A N 1
ATOM 7132 C CA . GLY A 1 951 ? -9.696 -18.164 36.270 1.00 93.75 951 GLY A CA 1
ATOM 7133 C C . GLY A 1 951 ? -9.984 -17.926 37.740 1.00 93.75 951 GLY A C 1
ATOM 7134 O O . GLY A 1 951 ? -10.740 -18.694 38.344 1.00 93.75 951 GLY A O 1
ATOM 7135 N N . TYR A 1 952 ? -9.382 -16.895 38.324 1.00 96.19 952 TYR A N 1
ATOM 7136 C CA . TYR A 1 952 ? -9.732 -16.418 39.654 1.00 96.19 952 TYR A CA 1
ATOM 7137 C C . TYR A 1 952 ? -10.792 -15.326 39.569 1.00 96.19 952 TYR A C 1
ATOM 7139 O O . TYR A 1 952 ? -10.710 -14.450 38.716 1.00 96.19 952 TYR A O 1
ATOM 7147 N N . VAL A 1 953 ? -11.765 -15.357 40.481 1.00 96.31 953 VAL A N 1
ATOM 7148 C CA . VAL A 1 953 ? -12.722 -14.260 40.693 1.00 96.31 953 VAL A CA 1
ATOM 7149 C C . VAL A 1 953 ? -12.388 -13.587 42.013 1.00 96.31 953 VAL A C 1
ATOM 7151 O O . VAL A 1 953 ? -12.321 -14.239 43.059 1.00 96.31 953 VAL A O 1
ATOM 7154 N N . TYR A 1 954 ? -12.205 -12.277 41.963 1.00 95.88 954 TYR A N 1
ATOM 7155 C CA . TYR A 1 954 ? -11.870 -11.422 43.089 1.00 95.88 954 TYR A CA 1
ATOM 7156 C C . TYR A 1 954 ? -13.090 -10.630 43.536 1.00 95.88 954 TYR A C 1
ATOM 7158 O O . TYR A 1 954 ? -13.944 -10.272 42.728 1.00 95.88 954 TYR A O 1
ATOM 7166 N N . LYS A 1 955 ? -13.153 -10.354 44.837 1.00 93.19 955 LYS A N 1
ATOM 7167 C CA . LYS A 1 955 ? -14.149 -9.485 45.462 1.00 93.19 955 LYS A CA 1
ATOM 7168 C C . LYS A 1 955 ? -13.421 -8.518 46.383 1.00 93.19 955 LYS A C 1
ATOM 7170 O O . LYS A 1 955 ? -12.576 -8.960 47.164 1.00 93.19 955 LYS A O 1
ATOM 7175 N N . VAL A 1 956 ? -13.736 -7.231 46.274 1.00 93.56 956 VAL A N 1
ATOM 7176 C CA . VAL A 1 956 ? -13.141 -6.158 47.083 1.00 93.56 956 VAL A CA 1
ATOM 7177 C C . VAL A 1 956 ? -14.216 -5.204 47.597 1.00 93.56 956 VAL A C 1
ATOM 7179 O O . VAL A 1 956 ? -15.298 -5.105 47.014 1.00 93.56 956 VAL A O 1
ATOM 7182 N N . ASP A 1 957 ? -13.895 -4.494 48.676 1.00 91.94 957 ASP A N 1
ATOM 7183 C CA . ASP A 1 957 ? -14.654 -3.337 49.154 1.00 91.94 957 ASP A CA 1
ATOM 7184 C C . ASP A 1 957 ? -14.177 -2.079 48.410 1.00 91.94 957 ASP A C 1
ATOM 7186 O O . ASP A 1 957 ? -13.029 -1.663 48.605 1.00 91.94 957 ASP A O 1
ATOM 7190 N N . PRO A 1 958 ? -15.009 -1.477 47.545 1.00 93.38 958 PRO A N 1
ATOM 7191 C CA . PRO A 1 958 ? -14.629 -0.304 46.783 1.00 93.38 958 PRO A CA 1
ATOM 7192 C C . PRO A 1 958 ? -14.684 0.995 47.607 1.00 93.38 958 PRO A C 1
ATOM 7194 O O . PRO A 1 958 ? -14.115 1.996 47.173 1.00 93.38 958 PRO A O 1
ATOM 7197 N N . ALA A 1 959 ? -15.327 1.007 48.781 1.00 91.81 959 ALA A N 1
ATOM 7198 C CA . ALA A 1 959 ? -15.603 2.200 49.585 1.00 91.81 959 ALA A CA 1
ATOM 7199 C C . ALA A 1 959 ? -14.444 2.587 50.531 1.00 91.81 959 ALA A C 1
ATOM 7201 O O . ALA A 1 959 ? -14.651 2.969 51.685 1.00 91.81 959 ALA A O 1
ATOM 7202 N N . LYS A 1 960 ? -13.204 2.523 50.032 1.00 92.12 960 LYS A N 1
ATOM 7203 C CA . LYS A 1 960 ? -11.985 2.880 50.774 1.00 92.12 960 LYS A CA 1
ATOM 7204 C C . LYS A 1 960 ? -11.267 4.061 50.111 1.00 92.12 960 LYS A C 1
ATOM 7206 O O . LYS A 1 960 ? -11.294 4.204 48.896 1.00 92.12 960 LYS A O 1
ATOM 7211 N N . ASP A 1 961 ? -10.587 4.880 50.907 1.00 93.38 961 ASP A N 1
ATOM 7212 C CA . ASP A 1 961 ? -9.557 5.812 50.431 1.00 93.38 961 ASP A CA 1
ATOM 7213 C C . ASP A 1 961 ? -8.260 5.460 51.157 1.00 93.38 961 ASP A C 1
ATOM 7215 O O . ASP A 1 961 ? -8.128 5.653 52.368 1.00 93.38 961 ASP A O 1
ATOM 7219 N N . LEU A 1 962 ? -7.347 4.843 50.414 1.00 94.81 962 LEU A N 1
ATOM 7220 C CA . LEU A 1 962 ? -6.053 4.370 50.888 1.00 94.81 962 LEU A CA 1
ATOM 7221 C C . LEU A 1 962 ? -4.913 5.226 50.319 1.00 94.81 962 LEU A C 1
ATOM 7223 O O . LEU A 1 962 ? -3.761 4.804 50.399 1.00 94.81 962 LEU A O 1
ATOM 7227 N N . ALA A 1 963 ? -5.222 6.390 49.728 1.00 93.81 963 ALA A N 1
ATOM 7228 C CA . ALA A 1 963 ? -4.272 7.256 49.029 1.00 93.81 963 ALA A CA 1
ATOM 7229 C C . ALA A 1 963 ? -3.383 6.493 48.018 1.00 93.81 963 ALA A C 1
ATOM 7231 O O . ALA A 1 963 ? -2.158 6.634 48.025 1.00 93.81 963 ALA A O 1
ATOM 7232 N N . GLY A 1 964 ? -3.997 5.628 47.200 1.00 92.12 964 GLY A N 1
ATOM 7233 C CA . GLY A 1 964 ? -3.296 4.749 46.249 1.00 92.12 964 GLY A CA 1
ATOM 7234 C C . GLY A 1 964 ? -2.631 3.524 46.897 1.00 92.12 964 GLY A C 1
ATOM 7235 O O . GLY A 1 964 ? -1.720 2.908 46.341 1.00 92.12 964 GLY A O 1
ATOM 7236 N N . GLY A 1 965 ? -3.024 3.171 48.122 1.00 93.88 965 GLY A N 1
ATOM 7237 C CA . GLY A 1 965 ? -2.579 1.963 48.821 1.00 93.88 965 GLY A CA 1
ATOM 7238 C C . GLY A 1 965 ? -3.270 0.678 48.340 1.00 93.88 965 GLY A C 1
ATOM 7239 O O . GLY A 1 965 ? -4.266 0.714 47.616 1.00 93.88 965 GLY A O 1
ATOM 7240 N N . TRP A 1 966 ? -2.744 -0.474 48.771 1.00 93.62 966 TRP A N 1
ATOM 7241 C CA . TRP A 1 966 ? -3.290 -1.797 48.445 1.00 93.62 966 TRP A CA 1
ATOM 7242 C C . TRP A 1 966 ? -4.596 -2.085 49.192 1.00 93.62 966 TRP A C 1
ATOM 7244 O O . TRP A 1 966 ? -4.632 -2.052 50.422 1.00 93.62 966 TRP A O 1
ATOM 7254 N N . ASN A 1 967 ? -5.654 -2.417 48.454 1.00 92.56 96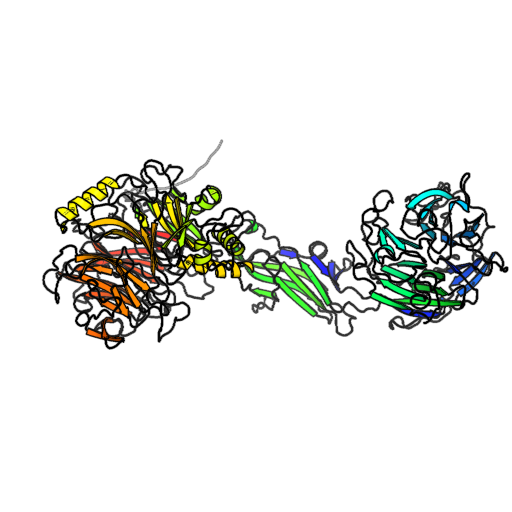7 ASN A N 1
ATOM 7255 C CA . ASN A 1 967 ? -6.942 -2.815 49.007 1.00 92.56 967 ASN A CA 1
ATOM 7256 C C . ASN A 1 967 ? -6.865 -4.253 49.539 1.00 92.56 967 ASN A C 1
ATOM 7258 O O . ASN A 1 967 ? -6.801 -5.209 48.764 1.00 92.56 967 ASN A O 1
ATOM 7262 N N . ASP A 1 968 ? -6.867 -4.412 50.864 1.00 85.31 968 ASP A N 1
ATOM 7263 C CA . ASP A 1 968 ? -6.997 -5.730 51.472 1.00 85.31 968 ASP A CA 1
ATOM 7264 C C . ASP A 1 968 ? -8.409 -6.292 51.259 1.00 85.31 968 ASP A C 1
ATOM 7266 O O . ASP A 1 968 ? -9.429 -5.621 51.423 1.00 85.31 968 ASP A O 1
ATOM 7270 N N . ASN A 1 969 ? -8.479 -7.561 50.872 1.00 90.50 969 ASN A N 1
ATOM 7271 C CA . ASN A 1 969 ? -9.749 -8.264 50.717 1.00 90.50 969 ASN A CA 1
ATOM 7272 C C . ASN A 1 969 ? -9.851 -9.480 51.641 1.00 90.50 969 ASN A C 1
ATOM 7274 O O . ASN A 1 969 ? -10.528 -10.470 51.352 1.00 90.50 969 ASN A O 1
ATOM 7278 N N . ALA A 1 970 ? -9.168 -9.399 52.784 1.00 86.62 970 ALA A N 1
ATOM 7279 C CA . ALA A 1 970 ? -9.248 -10.398 53.835 1.00 86.62 970 ALA A CA 1
ATOM 7280 C C . ALA A 1 970 ? -10.713 -10.627 54.250 1.00 86.62 970 ALA A C 1
ATOM 7282 O O . ALA A 1 970 ? -11.460 -9.684 54.500 1.00 86.62 970 ALA A O 1
ATOM 7283 N N . GLY A 1 971 ? -11.130 -11.894 54.305 1.00 84.25 971 GLY A N 1
ATOM 7284 C CA . GLY A 1 971 ? -12.511 -12.277 54.624 1.00 84.25 971 GLY A CA 1
ATOM 7285 C C . GLY A 1 971 ? -13.499 -12.195 53.453 1.00 84.25 971 GLY A C 1
ATOM 7286 O O . GLY A 1 971 ? -14.627 -12.653 53.597 1.00 84.25 971 GLY A O 1
ATOM 7287 N N . MET A 1 972 ? -13.090 -11.688 52.283 1.00 87.38 972 MET A N 1
ATOM 7288 C CA . MET A 1 972 ? -13.926 -11.627 51.070 1.00 87.38 972 MET A CA 1
ATOM 7289 C C . MET A 1 972 ? -13.687 -12.796 50.100 1.00 87.38 972 MET A C 1
ATOM 7291 O O . MET A 1 972 ? -14.252 -12.827 49.009 1.00 87.38 972 MET A O 1
ATOM 7295 N N . GLY A 1 973 ? -12.876 -13.766 50.518 1.00 87.75 973 GLY A N 1
ATOM 7296 C CA . GLY A 1 973 ? -12.568 -15.010 49.824 1.00 87.75 973 GLY A CA 1
ATOM 7297 C C . GLY A 1 973 ? -11.708 -15.911 50.713 1.00 87.75 973 GLY A C 1
ATOM 7298 O O . GLY A 1 973 ? -11.182 -15.467 51.736 1.00 87.75 973 GLY A O 1
ATOM 7299 N N . THR A 1 974 ? -11.570 -17.183 50.341 1.00 89.38 974 THR A N 1
ATOM 7300 C CA . THR A 1 974 ? -10.812 -18.177 51.128 1.00 89.38 974 THR A CA 1
ATOM 7301 C C . THR A 1 974 ? -9.583 -18.718 50.402 1.00 89.38 974 THR A C 1
ATOM 7303 O O . THR A 1 974 ? -8.806 -19.467 50.992 1.00 89.38 974 THR A O 1
ATOM 7306 N N . ILE A 1 975 ? -9.396 -18.373 49.126 1.00 93.88 975 ILE A N 1
ATOM 7307 C CA . ILE A 1 975 ? -8.317 -18.905 48.291 1.00 93.88 975 ILE A CA 1
ATOM 7308 C C . ILE A 1 975 ? -7.182 -17.885 48.271 1.00 93.88 975 ILE A C 1
ATOM 7310 O O . ILE A 1 975 ? -7.300 -16.859 47.615 1.00 93.88 975 ILE A O 1
ATOM 7314 N N . ALA A 1 976 ? -6.089 -18.141 48.987 1.00 93.19 976 ALA A N 1
ATOM 7315 C CA . ALA A 1 976 ? -4.904 -17.286 48.920 1.00 93.19 976 ALA A CA 1
ATOM 7316 C C . ALA A 1 976 ? -4.303 -17.332 47.503 1.00 93.19 976 ALA A C 1
ATOM 7318 O O . ALA A 1 976 ? -4.048 -18.421 46.985 1.00 93.19 976 ALA A O 1
ATOM 7319 N N . VAL A 1 977 ? -4.098 -16.166 46.883 1.00 91.19 977 VAL A N 1
ATOM 7320 C CA . VAL A 1 977 ? -3.611 -16.073 45.495 1.00 91.19 977 VAL A CA 1
ATOM 7321 C C . VAL A 1 977 ? -2.209 -15.488 45.366 1.00 91.19 977 VAL A C 1
ATOM 7323 O O . VAL A 1 977 ? -1.400 -16.045 44.631 1.00 91.19 977 VAL A O 1
ATOM 7326 N N . ASP A 1 978 ? -1.928 -14.389 46.064 1.00 88.00 978 ASP A N 1
ATOM 7327 C CA . ASP A 1 978 ? -0.695 -13.609 45.934 1.00 88.00 978 ASP A CA 1
ATOM 7328 C C . ASP A 1 978 ? -0.490 -12.730 47.180 1.00 88.00 978 ASP A C 1
ATOM 7330 O O . ASP A 1 978 ? -1.426 -12.527 47.959 1.00 88.00 978 ASP A O 1
ATOM 7334 N N . GLN A 1 979 ? 0.720 -12.215 47.383 1.00 89.25 979 GLN A N 1
ATOM 7335 C CA . GLN A 1 979 ? 1.049 -11.287 48.463 1.00 89.25 979 GLN A CA 1
ATOM 7336 C C . GLN A 1 979 ? 1.864 -10.112 47.921 1.00 89.25 979 GLN A C 1
ATOM 7338 O O . GLN A 1 979 ? 2.959 -10.302 47.397 1.00 89.25 979 GLN A O 1
ATOM 7343 N N . VAL A 1 980 ? 1.367 -8.891 48.123 1.00 88.00 980 VAL A N 1
ATOM 7344 C CA . VAL A 1 980 ? 1.996 -7.668 47.603 1.00 88.00 980 VAL A CA 1
ATOM 7345 C C . VAL A 1 980 ? 2.218 -6.677 48.734 1.00 88.00 980 VAL A C 1
ATOM 7347 O O . VAL A 1 980 ? 1.302 -6.397 49.503 1.00 88.00 980 VAL A O 1
ATOM 7350 N N . ASP A 1 981 ? 3.456 -6.205 48.893 1.00 86.50 981 ASP A N 1
ATOM 7351 C CA . ASP A 1 981 ? 3.885 -5.308 49.980 1.00 86.50 981 ASP A CA 1
ATOM 7352 C C . ASP A 1 981 ? 3.425 -5.747 51.384 1.00 86.50 981 ASP A C 1
ATOM 7354 O O . ASP A 1 981 ? 3.106 -4.942 52.257 1.00 86.50 981 ASP A O 1
ATOM 7358 N N . GLY A 1 982 ? 3.398 -7.062 51.615 1.00 84.38 982 GLY A N 1
ATOM 7359 C CA . GLY A 1 982 ? 2.961 -7.656 52.878 1.00 84.38 982 GLY A CA 1
ATOM 7360 C C . GLY A 1 982 ? 1.454 -7.916 52.978 1.00 84.38 982 GLY A C 1
ATOM 7361 O O . GLY A 1 982 ? 1.055 -8.691 53.849 1.00 84.38 982 GLY A O 1
ATOM 7362 N N . THR A 1 983 ? 0.636 -7.381 52.071 1.00 86.94 983 THR A N 1
ATOM 7363 C CA . THR A 1 983 ? -0.816 -7.602 52.000 1.00 86.94 983 THR A CA 1
ATOM 7364 C C . THR A 1 983 ? -1.125 -8.907 51.268 1.00 86.94 983 THR A C 1
ATOM 7366 O O . THR A 1 983 ? -0.837 -9.049 50.082 1.00 86.94 983 THR A O 1
ATOM 7369 N N . GLN A 1 984 ? -1.710 -9.879 51.973 1.00 92.31 984 GLN A N 1
ATOM 7370 C CA . GLN A 1 984 ? -2.187 -11.132 51.379 1.00 92.31 984 GLN A CA 1
ATOM 7371 C C . GLN A 1 984 ? -3.504 -10.895 50.633 1.00 92.31 984 GLN A C 1
ATOM 7373 O O . GLN A 1 984 ? -4.461 -10.386 51.217 1.00 92.31 984 GLN A O 1
ATOM 7378 N N . LEU A 1 985 ? -3.563 -11.331 49.378 1.00 92.81 985 LEU A N 1
ATOM 7379 C CA . LEU A 1 985 ? -4.729 -11.216 48.508 1.00 92.81 985 LEU A CA 1
ATOM 7380 C C . LEU A 1 985 ? -5.432 -12.571 48.383 1.00 92.81 985 LEU A C 1
ATOM 7382 O O . LEU A 1 985 ? -4.784 -13.629 48.360 1.00 92.81 985 LEU A O 1
ATOM 7386 N N . TYR A 1 986 ? -6.761 -12.531 48.311 1.00 94.88 986 TYR A N 1
ATOM 7387 C CA . TYR A 1 986 ? -7.623 -13.710 48.261 1.00 94.88 986 TYR A CA 1
ATOM 7388 C C . TYR A 1 986 ? -8.535 -13.689 47.031 1.00 94.88 986 TYR A C 1
ATOM 7390 O O . TYR A 1 986 ? -9.019 -12.641 46.622 1.00 94.88 986 TYR A O 1
ATOM 7398 N N . ALA A 1 987 ? -8.823 -14.851 46.457 1.00 95.69 987 ALA A N 1
ATOM 7399 C CA . ALA A 1 987 ? -9.901 -15.027 45.495 1.00 95.69 987 ALA A CA 1
ATOM 7400 C C . ALA A 1 987 ? -11.144 -15.604 46.182 1.00 95.69 987 ALA A C 1
ATOM 7402 O O . ALA A 1 987 ? -11.053 -16.422 47.108 1.00 95.69 987 ALA A O 1
ATOM 7403 N N . LEU A 1 988 ? -12.308 -15.180 45.694 1.00 94.94 988 LEU A N 1
ATOM 7404 C CA . LEU A 1 988 ? -13.606 -15.752 46.033 1.00 94.94 988 LEU A CA 1
ATOM 7405 C C . LEU A 1 988 ? -13.766 -17.129 45.375 1.00 94.94 988 LEU A C 1
ATOM 7407 O O . LEU A 1 988 ? -14.222 -18.067 46.016 1.00 94.94 988 LEU A O 1
ATOM 7411 N N . PHE A 1 989 ? -13.353 -17.260 44.113 1.00 96.88 989 PHE A N 1
ATOM 7412 C CA . PHE A 1 989 ? -13.490 -18.481 43.318 1.00 96.88 989 PHE A CA 1
ATOM 7413 C C . PHE A 1 989 ? -12.232 -18.741 42.480 1.00 96.88 989 PHE A C 1
ATOM 7415 O O . PHE A 1 989 ? -11.541 -17.801 42.091 1.00 96.88 989 PHE A O 1
ATOM 7422 N N . SER A 1 990 ? -11.949 -20.013 42.190 1.00 96.94 990 SER A N 1
ATOM 7423 C CA . SER A 1 990 ? -10.922 -20.456 41.248 1.00 96.94 990 SER A CA 1
ATOM 7424 C C . SER A 1 990 ? -11.435 -21.631 40.422 1.00 96.94 990 SER A C 1
ATOM 7426 O O . SER A 1 990 ? -11.878 -22.634 40.987 1.00 96.94 990 SER A O 1
ATOM 7428 N N . THR A 1 991 ? -11.285 -21.559 39.100 1.00 95.94 991 THR A N 1
ATOM 7429 C CA . THR A 1 991 ? -11.578 -22.686 38.196 1.00 95.94 991 THR A CA 1
ATOM 7430 C C . THR A 1 991 ? -10.735 -23.927 38.507 1.00 95.94 991 THR A C 1
ATOM 7432 O O . THR A 1 991 ? -11.197 -25.051 38.308 1.00 95.94 991 THR A O 1
ATOM 7435 N N . ALA A 1 992 ? -9.536 -23.744 39.068 1.00 95.44 992 ALA A N 1
ATOM 7436 C CA . ALA A 1 992 ? -8.636 -24.826 39.451 1.00 95.44 992 ALA A CA 1
ATOM 7437 C C . ALA A 1 992 ? -8.883 -25.359 40.870 1.00 95.44 992 ALA A C 1
ATOM 7439 O O . ALA A 1 992 ? -8.859 -26.569 41.088 1.00 95.44 992 ALA A O 1
ATOM 7440 N N . SER A 1 993 ? -9.094 -24.465 41.840 1.00 94.88 993 SER A N 1
ATOM 7441 C CA . SER A 1 993 ? -9.026 -24.822 43.266 1.00 94.88 993 SER A CA 1
ATOM 7442 C C . SER A 1 993 ? -10.378 -24.888 43.978 1.00 94.88 993 SER A C 1
ATOM 7444 O O . SER A 1 993 ? -10.452 -25.461 45.068 1.00 94.88 993 SER A O 1
ATOM 7446 N N . THR A 1 994 ? -11.449 -24.313 43.420 1.00 96.19 994 THR A N 1
ATOM 7447 C CA . THR A 1 994 ? -12.777 -24.389 44.046 1.00 96.19 994 THR A CA 1
ATOM 7448 C C . THR A 1 994 ? -13.336 -25.806 43.928 1.00 96.19 994 THR A C 1
ATOM 7450 O O . THR A 1 994 ? -13.329 -26.420 42.863 1.00 96.19 994 THR A O 1
ATOM 7453 N N . THR A 1 995 ? -13.869 -26.339 45.029 1.00 93.88 995 THR A N 1
ATOM 7454 C CA . THR A 1 995 ? -14.512 -27.661 45.022 1.00 93.88 995 THR A CA 1
ATOM 7455 C C . THR A 1 995 ? -15.709 -27.665 44.066 1.00 93.88 995 THR A C 1
ATOM 7457 O O . THR A 1 995 ? -16.601 -26.832 44.195 1.00 93.88 995 THR A O 1
ATOM 7460 N N . GLY A 1 996 ? -15.730 -28.609 43.120 1.00 89.62 996 GLY A N 1
ATOM 7461 C CA . GLY A 1 996 ? -16.777 -28.723 42.095 1.00 89.62 996 GLY A CA 1
ATOM 7462 C C . GLY A 1 996 ? -16.506 -27.946 40.797 1.00 89.62 996 GLY A C 1
ATOM 7463 O O . GLY A 1 996 ? -17.263 -28.111 39.839 1.00 89.62 996 GLY A O 1
ATOM 7464 N N . ALA A 1 997 ? -15.431 -27.152 40.736 1.00 93.69 997 ALA A N 1
ATOM 7465 C CA . ALA A 1 997 ? -14.978 -26.478 39.518 1.00 93.69 997 ALA A CA 1
ATOM 7466 C C . ALA A 1 997 ? -14.163 -27.411 38.591 1.00 93.69 997 ALA A C 1
ATOM 7468 O O . ALA A 1 997 ? -14.031 -28.608 38.854 1.00 93.69 997 ALA A O 1
ATOM 7469 N N . LEU A 1 998 ? -13.624 -26.854 37.504 1.00 93.31 998 LEU A N 1
ATOM 7470 C CA . LEU A 1 998 ? -12.890 -27.545 36.432 1.00 93.31 998 LEU A CA 1
ATOM 7471 C C . LEU A 1 998 ? -11.655 -28.338 36.889 1.00 93.31 998 LEU A C 1
ATOM 7473 O O . LEU A 1 998 ? -11.277 -29.306 36.233 1.00 93.31 998 LEU A O 1
ATOM 7477 N N . GLY A 1 999 ? -10.995 -27.930 37.974 1.00 94.31 999 GLY A N 1
ATOM 7478 C CA . GLY A 1 999 ? -9.739 -28.546 38.420 1.00 94.31 999 GLY A CA 1
ATOM 7479 C C . GLY A 1 999 ? -8.511 -28.135 37.594 1.00 94.31 999 GLY A C 1
ATOM 7480 O O . GLY A 1 999 ? -7.435 -28.701 37.775 1.00 94.31 999 GLY A O 1
ATOM 7481 N N . ALA A 1 1000 ? -8.657 -27.150 36.702 1.00 93.12 1000 ALA A N 1
ATOM 7482 C CA . ALA A 1 1000 ? -7.587 -26.557 35.904 1.00 93.12 1000 ALA A CA 1
ATOM 7483 C C . ALA A 1 1000 ? -7.792 -25.041 35.763 1.00 93.12 1000 ALA A C 1
ATOM 7485 O O . ALA A 1 1000 ? -8.927 -24.567 35.798 1.00 93.12 1000 ALA A O 1
ATOM 7486 N N . GLU A 1 1001 ? -6.699 -24.291 35.582 1.00 92.25 1001 GLU A N 1
ATOM 7487 C CA . GLU A 1 1001 ? -6.763 -22.849 35.314 1.00 92.25 1001 GLU A CA 1
ATOM 7488 C C . GLU A 1 1001 ? -7.402 -22.603 33.938 1.00 92.25 1001 GLU A C 1
ATOM 7490 O O . GLU A 1 1001 ? -7.041 -23.219 32.923 1.00 92.25 1001 GLU A O 1
ATOM 7495 N N . ARG A 1 1002 ? -8.409 -21.729 33.929 1.00 92.75 1002 ARG A N 1
ATOM 7496 C CA . ARG A 1 1002 ? -9.232 -21.411 32.758 1.00 92.75 1002 ARG A CA 1
ATOM 7497 C C . ARG A 1 1002 ? -9.639 -19.946 32.791 1.00 92.75 1002 ARG A C 1
ATOM 7499 O O . ARG A 1 1002 ? -10.255 -19.556 33.781 1.00 92.75 1002 ARG A O 1
ATOM 7506 N N . PRO A 1 1003 ? -9.353 -19.161 31.741 1.00 91.25 1003 PRO A N 1
ATOM 7507 C CA . PRO A 1 1003 ? -9.613 -17.729 31.753 1.00 91.25 1003 PRO A CA 1
ATOM 7508 C C . PRO A 1 1003 ? -11.108 -17.444 31.867 1.00 91.25 1003 PRO A C 1
ATOM 7510 O O . PRO A 1 1003 ? -11.915 -18.108 31.210 1.00 91.25 1003 PRO A O 1
ATOM 7513 N N . ILE A 1 1004 ? -11.459 -16.430 32.659 1.00 91.06 1004 ILE A N 1
ATOM 7514 C CA . ILE A 1 1004 ? -12.820 -15.893 32.762 1.00 91.06 1004 ILE A CA 1
ATOM 7515 C C . ILE A 1 1004 ? -12.804 -14.495 32.143 1.00 91.06 1004 ILE A C 1
ATOM 7517 O O . ILE A 1 1004 ? -12.110 -13.603 32.638 1.00 91.06 1004 ILE A O 1
ATOM 7521 N N . ALA A 1 1005 ? -13.543 -14.310 31.050 1.00 84.00 1005 ALA A N 1
ATOM 7522 C CA . ALA A 1 1005 ? -13.536 -13.076 30.269 1.00 84.00 1005 ALA A CA 1
ATOM 7523 C C . ALA A 1 1005 ? -14.946 -12.518 30.040 1.00 84.00 1005 ALA A C 1
ATOM 7525 O O . ALA A 1 1005 ? -15.940 -13.243 30.115 1.00 84.00 1005 ALA A O 1
ATOM 7526 N N . GLY A 1 1006 ? -15.022 -11.222 29.734 1.00 78.44 1006 GLY A N 1
ATOM 7527 C CA . GLY A 1 1006 ? -16.284 -10.509 29.525 1.00 78.44 1006 GLY A CA 1
ATOM 7528 C C . GLY A 1 1006 ? -16.954 -10.073 30.831 1.00 78.44 1006 GLY A C 1
ATOM 7529 O O . GLY A 1 1006 ? -16.302 -9.903 31.857 1.00 78.44 1006 GLY A O 1
ATOM 7530 N N . THR A 1 1007 ? -18.262 -9.837 30.802 1.00 77.25 1007 THR A N 1
ATOM 7531 C CA . THR A 1 1007 ? -18.995 -9.315 31.965 1.00 77.25 1007 THR A CA 1
ATOM 7532 C C . THR A 1 1007 ? -19.412 -10.420 32.936 1.00 77.25 1007 THR A C 1
ATOM 7534 O O . THR A 1 1007 ? -19.999 -11.415 32.514 1.00 77.25 1007 THR A O 1
ATOM 7537 N N . LEU A 1 1008 ? -19.192 -10.199 34.236 1.00 85.62 1008 LEU A N 1
ATOM 7538 C CA . LEU A 1 1008 ? -19.716 -11.043 35.312 1.00 85.62 1008 LEU A CA 1
ATOM 7539 C C . LEU A 1 1008 ? -21.160 -10.617 35.617 1.00 85.62 1008 LEU A C 1
ATOM 7541 O O . LEU A 1 1008 ? -21.395 -9.494 36.047 1.00 85.62 1008 LEU A O 1
ATOM 7545 N N . GLY A 1 1009 ? -22.143 -11.484 35.385 1.00 81.94 1009 GLY A N 1
ATOM 7546 C CA . GLY A 1 1009 ? -23.526 -11.204 35.783 1.00 81.94 1009 GLY A CA 1
ATOM 7547 C C . GLY A 1 1009 ? -23.706 -11.336 37.294 1.00 81.94 1009 GLY A C 1
ATOM 7548 O O . GLY A 1 1009 ? -23.067 -12.188 37.905 1.00 81.94 1009 GLY A O 1
ATOM 7549 N N . ALA A 1 1010 ? -24.595 -10.547 37.899 1.00 81.81 1010 ALA A N 1
ATOM 7550 C CA . ALA A 1 1010 ? -24.963 -10.679 39.311 1.00 81.81 1010 ALA A CA 1
ATOM 7551 C C . ALA A 1 1010 ? -26.486 -10.582 39.495 1.00 81.81 1010 ALA A C 1
ATOM 7553 O O . ALA A 1 1010 ? -27.119 -9.713 38.895 1.00 81.81 1010 ALA A O 1
ATOM 7554 N N . GLN A 1 1011 ? -27.074 -11.468 40.309 1.00 80.19 1011 GLN A N 1
ATOM 7555 C CA . GLN A 1 1011 ? -28.501 -11.424 40.663 1.00 80.19 1011 GLN A CA 1
ATOM 7556 C C . GLN A 1 1011 ? -28.798 -12.137 41.987 1.00 80.19 1011 GLN A C 1
ATOM 7558 O O . GLN A 1 1011 ? -28.119 -13.100 42.351 1.00 80.19 1011 GLN A O 1
ATOM 7563 N N . ILE A 1 1012 ? -29.835 -11.678 42.694 1.00 76.12 1012 ILE A N 1
ATOM 7564 C CA . ILE A 1 1012 ? -30.399 -12.373 43.855 1.00 76.12 1012 ILE A CA 1
ATOM 7565 C C . ILE A 1 1012 ? -31.169 -13.605 43.378 1.00 76.12 1012 ILE A C 1
ATOM 7567 O O . ILE A 1 1012 ? -32.159 -13.505 42.655 1.00 76.12 1012 ILE A O 1
ATOM 7571 N N . ASP A 1 1013 ? -30.732 -14.775 43.822 1.00 74.00 1013 ASP A N 1
ATOM 7572 C CA . ASP A 1 1013 ? -31.404 -16.036 43.555 1.00 74.00 1013 ASP A CA 1
ATOM 7573 C C . ASP A 1 1013 ? -32.765 -16.103 44.265 1.00 74.00 1013 ASP A C 1
ATOM 7575 O O . ASP A 1 1013 ? -32.826 -16.140 45.494 1.00 74.00 1013 ASP A O 1
ATOM 7579 N N . GLY A 1 1014 ? -33.854 -16.196 43.498 1.00 68.06 1014 GLY A N 1
ATOM 7580 C CA . GLY A 1 1014 ? -35.212 -16.321 44.035 1.00 68.06 1014 GLY A CA 1
ATOM 7581 C C . GLY A 1 1014 ? -35.445 -17.565 44.904 1.00 68.06 1014 GLY A C 1
ATOM 7582 O O . GLY A 1 1014 ? -36.292 -17.531 45.796 1.00 68.06 1014 GLY A O 1
ATOM 7583 N N . GLY A 1 1015 ? -34.680 -18.644 44.700 1.00 69.75 1015 GLY A N 1
ATOM 7584 C CA . GLY A 1 1015 ? -34.805 -19.891 45.459 1.00 69.75 1015 GLY A CA 1
ATOM 7585 C C . GLY A 1 1015 ? -34.078 -19.887 46.809 1.00 69.75 1015 GLY A C 1
ATOM 7586 O O . GLY A 1 1015 ? -34.547 -20.518 47.756 1.00 69.75 1015 GLY A O 1
ATOM 7587 N N . THR A 1 1016 ? -32.946 -19.179 46.922 1.00 73.88 1016 THR A N 1
ATOM 7588 C CA . THR A 1 1016 ? -32.123 -19.151 48.153 1.00 73.88 1016 THR A CA 1
ATOM 7589 C C . THR A 1 1016 ? -32.060 -17.789 48.844 1.00 73.88 1016 THR A C 1
ATOM 7591 O O . THR A 1 1016 ? -31.642 -17.720 49.998 1.00 73.88 1016 THR A O 1
ATOM 7594 N N . GLY A 1 1017 ? -32.457 -16.711 48.165 1.00 74.19 1017 GLY A N 1
ATOM 7595 C CA . GLY A 1 1017 ? -32.331 -15.330 48.635 1.00 74.19 1017 GLY A CA 1
ATOM 7596 C C . GLY A 1 1017 ? -30.895 -14.796 48.667 1.00 74.19 1017 GLY A C 1
ATOM 7597 O O . GLY A 1 1017 ? -30.675 -13.718 49.211 1.00 74.19 1017 GLY A O 1
ATOM 7598 N N . ARG A 1 1018 ? -29.918 -15.536 48.125 1.00 79.62 1018 ARG A N 1
ATOM 7599 C CA . ARG A 1 1018 ? -28.489 -15.175 48.126 1.00 79.62 1018 ARG A CA 1
ATOM 7600 C C . ARG A 1 1018 ? -28.084 -14.548 46.798 1.00 79.62 1018 ARG A C 1
ATOM 7602 O O . ARG A 1 1018 ? -28.624 -14.909 45.753 1.00 79.62 1018 ARG A O 1
ATOM 7609 N N . LEU A 1 1019 ? -27.086 -13.668 46.819 1.00 81.81 1019 LEU A N 1
ATOM 7610 C CA . LEU A 1 1019 ? -26.497 -13.131 45.593 1.00 81.81 1019 LEU A CA 1
ATOM 7611 C C . LEU A 1 1019 ? -25.641 -14.191 44.877 1.00 81.81 1019 LEU A C 1
ATOM 7613 O O . LEU A 1 1019 ? -24.808 -14.867 45.491 1.00 81.81 1019 LEU A O 1
ATOM 7617 N N . VAL A 1 1020 ? -25.826 -14.311 43.564 1.00 85.00 1020 VAL A N 1
ATOM 7618 C CA . VAL A 1 1020 ? -25.129 -15.259 42.689 1.00 85.00 1020 VAL A CA 1
ATOM 7619 C C . VAL A 1 1020 ? -24.445 -14.512 41.547 1.00 85.00 1020 VAL A C 1
ATOM 7621 O O . VAL A 1 1020 ? -25.021 -13.589 40.973 1.00 85.00 1020 VAL A O 1
ATOM 7624 N N . LEU A 1 1021 ? -23.221 -14.932 41.223 1.00 89.12 1021 LEU A N 1
ATOM 7625 C CA . LEU A 1 1021 ? -22.409 -14.460 40.106 1.00 89.12 1021 LEU A CA 1
ATOM 7626 C C . LEU A 1 1021 ? -22.472 -15.452 38.939 1.00 89.12 1021 LEU A C 1
ATOM 7628 O O . LEU A 1 1021 ? -22.348 -16.655 39.167 1.00 89.12 1021 LEU A O 1
ATOM 7632 N N . PHE A 1 1022 ? -22.601 -14.954 37.710 1.00 89.06 1022 PHE A N 1
ATOM 7633 C CA . PHE A 1 1022 ? -22.699 -15.745 36.480 1.00 89.06 1022 PHE A CA 1
ATOM 7634 C C . PHE A 1 1022 ? -21.560 -15.413 35.526 1.00 89.06 1022 PHE A C 1
ATOM 7636 O O . PHE A 1 1022 ? -21.354 -14.240 35.210 1.00 89.06 1022 PHE A O 1
ATOM 7643 N N . PHE A 1 1023 ? -20.827 -16.425 35.065 1.00 90.44 1023 PHE A N 1
ATOM 7644 C CA . PHE A 1 1023 ? -19.710 -16.219 34.143 1.00 90.44 1023 PHE A CA 1
ATOM 7645 C C . PHE A 1 1023 ? -19.291 -17.496 33.413 1.00 90.44 1023 PHE A C 1
ATOM 7647 O O . PHE A 1 1023 ? -19.438 -18.610 33.916 1.00 90.44 1023 PHE A O 1
ATOM 7654 N N . GLY A 1 1024 ? -18.736 -17.318 32.215 1.00 90.31 1024 GLY A N 1
ATOM 7655 C CA . GLY A 1 1024 ? -18.187 -18.384 31.382 1.00 90.31 1024 GLY A CA 1
ATOM 7656 C C . GLY A 1 1024 ? -16.662 -18.461 31.417 1.00 90.31 1024 GLY A C 1
ATOM 7657 O O . GLY A 1 1024 ? -15.985 -17.516 31.821 1.00 90.31 1024 GLY A O 1
ATOM 7658 N N . THR A 1 1025 ? -16.118 -19.593 30.972 1.00 91.31 1025 THR A N 1
ATOM 7659 C CA . THR A 1 1025 ? -14.672 -19.795 30.806 1.00 91.31 1025 THR A CA 1
ATOM 7660 C C . THR A 1 1025 ? -14.274 -20.005 29.344 1.00 91.31 1025 THR A C 1
ATOM 7662 O O . THR A 1 1025 ? -15.098 -20.367 28.499 1.00 91.31 1025 THR A O 1
ATOM 7665 N N . GLY A 1 1026 ? -12.994 -19.760 29.049 1.00 82.88 1026 GLY A N 1
ATOM 7666 C CA . GLY A 1 1026 ? -12.380 -19.974 27.732 1.00 82.88 1026 GLY A CA 1
ATOM 7667 C C . GLY A 1 1026 ? -12.383 -18.750 26.815 1.00 82.88 1026 GLY A C 1
ATOM 7668 O O . GLY A 1 1026 ? -11.833 -18.818 25.721 1.00 82.88 1026 GLY A O 1
ATOM 7669 N N . GLY A 1 1027 ? -12.960 -17.631 27.263 1.00 71.81 1027 GLY A N 1
ATOM 7670 C CA . GLY A 1 1027 ? -13.340 -16.493 26.422 1.00 71.81 1027 GLY A CA 1
ATOM 7671 C C . GLY A 1 1027 ? -12.222 -15.619 25.829 1.00 71.81 1027 GLY A C 1
ATOM 7672 O O . GLY A 1 1027 ? -12.516 -14.531 25.346 1.00 71.81 1027 GLY A O 1
ATOM 7673 N N . LEU A 1 1028 ? -10.957 -16.043 25.854 1.00 73.94 1028 LEU A N 1
ATOM 7674 C CA . LEU A 1 1028 ? -9.859 -15.309 25.208 1.00 73.94 1028 LEU A CA 1
ATOM 7675 C C . LEU A 1 1028 ? -9.583 -15.876 23.811 1.00 73.94 1028 LEU A C 1
ATOM 7677 O O . LEU A 1 1028 ? -9.531 -17.098 23.643 1.00 73.94 1028 LEU A O 1
ATOM 7681 N N . GLU A 1 1029 ? -9.363 -15.001 22.824 1.00 67.19 1029 GLU A N 1
ATOM 7682 C CA . GLU A 1 1029 ? -9.105 -15.400 21.426 1.00 67.19 1029 GLU A CA 1
ATOM 7683 C C . GLU A 1 1029 ? -7.867 -16.304 21.299 1.00 67.19 1029 GLU A C 1
ATOM 7685 O O . GLU A 1 1029 ? -7.862 -17.269 20.540 1.00 67.19 1029 GLU A O 1
ATOM 7690 N N . ASN A 1 1030 ? -6.823 -16.031 22.086 1.00 66.31 1030 ASN A N 1
ATOM 7691 C CA . ASN A 1 1030 ? -5.560 -16.772 22.076 1.00 66.31 1030 ASN A CA 1
ATOM 7692 C C . ASN A 1 1030 ? -5.567 -18.038 22.953 1.00 66.31 1030 ASN A C 1
ATOM 7694 O O . ASN A 1 1030 ? -4.550 -18.728 23.040 1.00 66.31 1030 ASN A O 1
ATOM 7698 N N . PHE A 1 1031 ? -6.685 -18.358 23.612 1.00 75.38 1031 PHE A N 1
ATOM 7699 C CA . PHE A 1 1031 ? -6.773 -19.543 24.458 1.00 75.38 1031 PHE A CA 1
ATOM 7700 C C . PHE A 1 1031 ? -7.020 -20.815 23.640 1.00 75.38 1031 PHE A C 1
ATOM 7702 O O . PHE A 1 1031 ? -7.767 -20.807 22.659 1.00 75.38 1031 PHE A O 1
ATOM 7709 N N . ALA A 1 1032 ? -6.403 -21.920 24.072 1.00 78.12 1032 ALA A N 1
ATOM 7710 C CA . ALA A 1 1032 ? -6.401 -23.188 23.353 1.00 78.12 1032 ALA A CA 1
ATOM 7711 C C . ALA A 1 1032 ? -7.834 -23.688 23.067 1.00 78.12 1032 ALA A C 1
ATOM 7713 O O . ALA A 1 1032 ? -8.594 -23.943 24.005 1.00 78.12 1032 ALA A O 1
ATOM 7714 N N . PRO A 1 1033 ? -8.210 -23.894 21.788 1.00 76.50 1033 PRO A N 1
ATOM 7715 C CA . PRO A 1 1033 ? -9.566 -24.303 21.420 1.00 76.50 1033 PRO A CA 1
ATOM 7716 C C . PRO A 1 1033 ? -9.864 -25.764 21.782 1.00 76.50 1033 PRO A C 1
ATOM 7718 O O . PRO A 1 1033 ? -10.995 -26.204 21.641 1.00 76.50 1033 PRO A O 1
ATOM 7721 N N . THR A 1 1034 ? -8.868 -26.533 22.224 1.00 83.62 1034 THR A N 1
ATOM 7722 C CA . THR A 1 1034 ? -8.974 -27.962 22.561 1.00 83.62 1034 THR A CA 1
ATOM 7723 C C . THR A 1 1034 ? -9.346 -28.222 24.020 1.00 83.62 1034 THR A C 1
ATOM 7725 O O . THR A 1 1034 ? -9.496 -29.377 24.415 1.00 83.62 1034 THR A O 1
ATOM 7728 N N . GLU A 1 1035 ? -9.421 -27.180 24.844 1.00 88.12 1035 GLU A N 1
ATOM 7729 C CA . GLU A 1 1035 ? -9.573 -27.300 26.291 1.00 88.12 1035 GLU A CA 1
ATOM 7730 C C . GLU A 1 1035 ? -11.041 -27.156 26.714 1.00 88.12 1035 GLU A C 1
ATOM 7732 O O . GLU A 1 1035 ? -11.737 -26.242 26.277 1.00 88.12 1035 GLU A O 1
ATOM 7737 N N . VAL A 1 1036 ? -11.508 -28.048 27.597 1.00 91.12 1036 VAL A N 1
ATOM 7738 C CA . VAL A 1 1036 ? -12.880 -28.017 28.137 1.00 91.12 1036 VAL A CA 1
ATOM 7739 C C . VAL A 1 1036 ? -13.103 -26.741 28.955 1.00 91.12 1036 VAL A C 1
ATOM 7741 O O . VAL A 1 1036 ? -12.265 -26.389 29.795 1.00 91.12 1036 VAL A O 1
ATOM 7744 N N . ASN A 1 1037 ? -14.262 -26.109 28.749 1.00 92.69 1037 ASN A N 1
ATOM 7745 C CA . ASN A 1 1037 ? -14.735 -24.941 29.489 1.00 92.69 1037 ASN A CA 1
ATOM 7746 C C . ASN A 1 1037 ? -16.083 -25.226 30.169 1.00 92.69 1037 ASN A C 1
ATOM 7748 O O . ASN A 1 1037 ? -16.810 -26.147 29.795 1.00 92.69 1037 ASN A O 1
ATOM 7752 N N . GLU A 1 1038 ? -16.416 -24.416 31.168 1.00 92.88 1038 GLU A N 1
ATOM 7753 C CA . GLU A 1 1038 ? -17.691 -24.417 31.888 1.00 92.88 1038 GLU A CA 1
ATOM 7754 C C . GLU A 1 1038 ? -18.282 -23.001 31.998 1.00 92.88 1038 GLU A C 1
ATOM 7756 O O . GLU A 1 1038 ? -17.553 -22.001 32.024 1.00 92.88 1038 GLU A O 1
ATOM 7761 N N . PHE A 1 1039 ? -19.607 -22.932 32.100 1.00 91.62 1039 PHE A N 1
ATOM 7762 C CA . PHE A 1 1039 ? -20.351 -21.772 32.586 1.00 91.62 1039 PHE A CA 1
ATOM 7763 C C . PHE A 1 1039 ? -20.764 -22.006 34.035 1.00 91.62 1039 PHE A C 1
ATOM 7765 O O . PHE A 1 1039 ? -21.226 -23.096 34.370 1.00 91.62 1039 PHE A O 1
ATOM 7772 N N . TYR A 1 1040 ? -20.609 -21.001 34.890 1.00 92.31 1040 TYR A N 1
ATOM 7773 C CA . TYR A 1 1040 ? -20.816 -21.119 36.328 1.00 92.31 1040 TYR A CA 1
ATOM 7774 C C . TYR A 1 1040 ? -21.869 -20.146 36.846 1.00 92.31 1040 TYR A C 1
ATOM 7776 O O . TYR A 1 1040 ? -21.922 -18.990 36.433 1.00 92.31 1040 TYR A O 1
ATOM 7784 N N . ALA A 1 1041 ? -22.622 -20.612 37.841 1.00 90.62 1041 ALA A N 1
ATOM 7785 C CA . ALA A 1 1041 ? -23.295 -19.789 38.832 1.00 90.62 1041 ALA A CA 1
ATOM 7786 C C . ALA A 1 1041 ? -22.618 -20.012 40.195 1.00 90.62 1041 ALA A C 1
ATOM 7788 O O . ALA A 1 1041 ? -22.581 -21.139 40.697 1.00 90.62 1041 ALA A O 1
ATOM 7789 N N . VAL A 1 1042 ? -22.084 -18.958 40.809 1.00 91.31 1042 VAL A N 1
ATOM 7790 C CA . VAL A 1 1042 ? -21.311 -19.030 42.060 1.00 91.31 1042 VAL A CA 1
ATOM 7791 C C . VAL A 1 1042 ? -21.912 -18.107 43.107 1.00 91.31 1042 VAL A C 1
ATOM 7793 O O . VAL A 1 1042 ? -22.201 -16.953 42.816 1.00 91.31 1042 VAL A O 1
ATOM 7796 N N . PHE A 1 1043 ? -22.081 -18.578 44.341 1.00 88.31 1043 PHE A N 1
ATOM 7797 C CA . PHE A 1 1043 ? -22.560 -17.710 45.415 1.00 88.31 1043 PHE A CA 1
ATOM 7798 C C . PHE A 1 1043 ? -21.532 -16.620 45.748 1.00 88.31 1043 PHE A C 1
ATOM 7800 O O . PHE A 1 1043 ? -20.370 -16.916 46.038 1.00 88.31 1043 PHE A O 1
ATOM 7807 N N . ALA A 1 1044 ? -21.964 -15.359 45.731 1.00 87.56 1044 ALA A N 1
ATOM 7808 C CA . ALA A 1 1044 ? -21.081 -14.203 45.879 1.00 87.56 1044 ALA A CA 1
ATOM 7809 C C . ALA A 1 1044 ? -20.476 -14.073 47.290 1.00 87.56 1044 ALA A C 1
ATOM 7811 O O . ALA A 1 1044 ? -19.460 -13.404 47.470 1.00 87.56 1044 ALA A O 1
ATOM 7812 N N . ASP A 1 1045 ? -21.079 -14.702 48.298 1.00 82.31 1045 ASP A N 1
ATOM 7813 C CA . ASP A 1 1045 ? -20.656 -14.684 49.703 1.00 82.31 1045 ASP A CA 1
ATOM 7814 C C . ASP A 1 1045 ? -19.495 -15.657 49.994 1.00 82.31 1045 ASP A C 1
ATOM 7816 O O . ASP A 1 1045 ? -18.526 -15.293 50.656 1.00 82.31 1045 ASP A O 1
ATOM 7820 N N . THR A 1 1046 ? -19.568 -16.867 49.442 1.00 86.75 1046 THR A N 1
ATOM 7821 C CA . THR A 1 1046 ? -18.774 -18.048 49.810 1.00 86.75 1046 THR A CA 1
ATOM 7822 C C . THR A 1 1046 ? -17.900 -18.558 48.675 1.00 86.75 1046 THR A C 1
ATOM 7824 O O . THR A 1 1046 ? -16.968 -19.316 48.930 1.00 86.75 1046 THR A O 1
ATOM 7827 N N . GLY A 1 1047 ? -18.203 -18.199 47.425 1.00 89.31 1047 GLY A N 1
ATOM 7828 C CA . GLY A 1 1047 ? -17.507 -18.727 46.253 1.00 89.31 1047 GLY A CA 1
ATOM 7829 C C . GLY A 1 1047 ? -17.871 -20.171 45.906 1.00 89.31 1047 GLY A C 1
ATOM 7830 O O . GLY A 1 1047 ? -17.248 -20.770 45.029 1.00 89.31 1047 GLY A O 1
ATOM 7831 N N . ALA A 1 1048 ? -18.868 -20.753 46.580 1.00 90.81 1048 ALA A N 1
ATOM 7832 C CA . ALA A 1 1048 ? -19.330 -22.106 46.305 1.00 90.81 1048 ALA A CA 1
ATOM 7833 C C . ALA A 1 1048 ? -20.100 -22.168 44.976 1.00 90.81 1048 ALA A C 1
ATOM 7835 O O . ALA A 1 1048 ? -20.920 -21.293 44.682 1.00 90.81 1048 ALA A O 1
ATOM 7836 N N . VAL A 1 1049 ? -19.861 -23.227 44.196 1.00 91.62 1049 VAL A N 1
ATOM 7837 C CA . VAL A 1 1049 ? -20.601 -23.494 42.955 1.00 91.62 1049 VAL A CA 1
ATOM 7838 C C . VAL A 1 1049 ? -22.054 -23.809 43.304 1.00 91.62 1049 VAL A C 1
ATOM 7840 O O . VAL A 1 1049 ? -22.327 -24.745 44.053 1.00 91.62 1049 VAL A O 1
ATOM 7843 N N . ARG A 1 1050 ? -22.977 -23.012 42.763 1.00 87.19 1050 ARG A N 1
ATOM 7844 C CA . ARG A 1 1050 ? -24.425 -23.219 42.871 1.00 87.19 1050 ARG A CA 1
ATOM 7845 C C . ARG A 1 1050 ? -24.920 -24.172 41.789 1.00 87.19 1050 ARG A C 1
ATOM 7847 O O . ARG A 1 1050 ? -25.630 -25.120 42.089 1.00 87.19 1050 ARG A O 1
ATOM 7854 N N . THR A 1 1051 ? -24.541 -23.902 40.547 1.00 89.31 1051 THR A N 1
ATOM 7855 C CA . THR A 1 1051 ? -24.814 -24.743 39.376 1.00 89.31 1051 THR A CA 1
ATOM 7856 C C . THR A 1 1051 ? -23.784 -24.426 38.297 1.00 89.31 1051 THR A C 1
ATOM 7858 O O . THR A 1 1051 ? -23.110 -23.390 38.357 1.00 89.31 1051 THR A O 1
ATOM 7861 N N . LYS A 1 1052 ? -23.612 -25.331 37.337 1.00 91.06 1052 LYS A N 1
ATOM 7862 C CA . LYS A 1 1052 ? -22.688 -25.158 36.222 1.00 91.06 1052 LYS A CA 1
ATOM 7863 C C . LYS A 1 1052 ? -23.171 -25.885 34.972 1.00 91.06 1052 LYS A C 1
ATOM 7865 O O . LYS A 1 1052 ? -24.058 -26.726 35.038 1.00 91.06 1052 LYS A O 1
ATOM 7870 N N . LEU A 1 1053 ? -22.559 -25.568 33.836 1.00 90.19 1053 LEU A N 1
ATOM 7871 C CA . LEU A 1 1053 ? -22.752 -26.271 32.571 1.00 90.19 1053 LEU A CA 1
ATOM 7872 C C . LEU A 1 1053 ? -21.397 -26.538 31.920 1.00 90.19 1053 LEU A C 1
ATOM 7874 O O . LEU A 1 1053 ? -20.632 -25.601 31.698 1.00 90.19 1053 LEU A O 1
ATOM 7878 N N . THR A 1 1054 ? -21.119 -27.794 31.572 1.00 91.19 1054 THR A N 1
ATOM 7879 C CA . THR A 1 1054 ? -19.883 -28.185 30.880 1.00 91.19 1054 THR A CA 1
ATOM 7880 C C . THR A 1 1054 ? -20.045 -28.137 29.363 1.00 91.19 1054 THR A C 1
ATOM 7882 O O . THR A 1 1054 ? -21.022 -28.645 28.810 1.00 91.19 1054 THR A O 1
ATOM 7885 N N . GLY A 1 1055 ? -19.074 -27.522 28.686 1.00 89.44 1055 GLY A N 1
ATOM 7886 C CA . GLY A 1 1055 ? -19.029 -27.419 27.230 1.00 89.44 1055 GLY A CA 1
ATOM 7887 C C . GLY A 1 1055 ? -18.695 -28.746 26.563 1.00 89.44 1055 GLY A C 1
ATOM 7888 O O . GLY A 1 1055 ? -17.899 -29.538 27.073 1.00 89.44 1055 GLY A O 1
ATOM 7889 N N . ALA A 1 1056 ? -19.292 -28.987 25.401 1.00 89.25 1056 ALA A N 1
ATOM 7890 C CA . ALA A 1 1056 ? -18.975 -30.142 24.578 1.00 89.25 1056 ALA A CA 1
ATOM 7891 C C . ALA A 1 1056 ? -17.669 -29.914 23.802 1.00 89.25 1056 ALA A C 1
ATOM 7893 O O . ALA A 1 1056 ? -17.358 -28.795 23.394 1.00 89.25 1056 ALA A O 1
ATOM 7894 N N . CYS A 1 1057 ? -16.929 -30.997 23.551 1.00 87.00 1057 CYS A N 1
ATOM 7895 C CA . CYS A 1 1057 ? -15.782 -30.998 22.648 1.00 87.00 1057 CYS A CA 1
ATOM 7896 C C . CYS A 1 1057 ? -16.055 -31.930 21.469 1.00 87.00 1057 CYS A C 1
ATOM 7898 O O . CYS A 1 1057 ? -16.251 -33.134 21.652 1.00 87.00 1057 CYS A O 1
ATOM 7900 N N . VAL A 1 1058 ? -16.048 -31.384 20.256 1.00 79.19 1058 VAL A N 1
ATOM 7901 C CA . VAL A 1 1058 ? -16.302 -32.119 19.015 1.00 79.19 1058 VAL A CA 1
ATOM 7902 C C . VAL A 1 1058 ? -15.112 -31.912 18.086 1.00 79.19 1058 VAL A C 1
ATOM 7904 O O . VAL A 1 1058 ? -14.678 -30.790 17.855 1.00 79.19 1058 VAL A O 1
ATOM 7907 N N . SER A 1 1059 ? -14.544 -33.002 17.564 1.00 76.75 1059 SER A N 1
ATOM 7908 C CA . SER A 1 1059 ? -13.434 -32.953 16.593 1.00 76.75 1059 SER A CA 1
ATOM 7909 C C . SER A 1 1059 ? -12.200 -32.150 17.046 1.00 76.75 1059 SER A C 1
ATOM 7911 O O . SER A 1 1059 ? -11.471 -31.609 16.219 1.00 76.75 1059 SER A O 1
ATOM 7913 N N . GLY A 1 1060 ? -11.939 -32.092 18.357 1.00 77.06 1060 GLY A N 1
ATOM 7914 C CA . GLY A 1 1060 ? -10.801 -31.352 18.915 1.00 77.06 1060 GLY A CA 1
ATOM 7915 C C . GLY A 1 1060 ? -11.033 -29.847 19.083 1.00 77.06 1060 GLY A C 1
ATOM 7916 O O . GLY A 1 1060 ? -10.083 -29.139 19.393 1.00 77.06 1060 GLY A O 1
ATOM 7917 N N . GLN A 1 1061 ? -12.263 -29.361 18.905 1.00 83.56 1061 GLN A N 1
ATOM 7918 C CA . GLN A 1 1061 ? -12.684 -28.018 19.301 1.00 83.56 1061 GLN A CA 1
ATOM 7919 C C . GLN A 1 1061 ? -13.693 -28.125 20.446 1.00 83.56 1061 GLN A C 1
ATOM 7921 O O . GLN A 1 1061 ? -14.634 -28.917 20.383 1.00 83.56 1061 GLN A O 1
ATOM 7926 N N . CYS A 1 1062 ? -13.481 -27.351 21.499 1.00 88.12 1062 CYS A N 1
ATOM 7927 C CA . CYS A 1 1062 ? -14.323 -27.281 22.678 1.00 88.12 1062 CYS A CA 1
ATOM 7928 C C . CYS A 1 1062 ? -15.085 -25.961 22.699 1.00 88.12 1062 CYS A C 1
ATOM 7930 O O . CYS A 1 1062 ? -14.555 -24.914 22.327 1.00 88.12 1062 CYS A O 1
ATOM 7932 N N . GLU A 1 1063 ? -16.329 -26.015 23.159 1.00 89.62 1063 GLU A N 1
ATOM 7933 C CA . GLU A 1 1063 ? -17.142 -24.822 23.358 1.00 89.62 1063 GLU A CA 1
ATOM 7934 C C . GLU A 1 1063 ? -16.532 -23.911 24.434 1.00 89.62 1063 GLU A C 1
ATOM 7936 O O . GLU A 1 1063 ? -16.081 -24.368 25.488 1.00 89.62 1063 GLU A O 1
ATOM 7941 N N . LYS A 1 1064 ? -16.553 -22.610 24.162 1.00 88.69 1064 LYS A N 1
ATOM 7942 C CA . LYS A 1 1064 ? -16.269 -21.502 25.074 1.00 88.69 1064 LYS A CA 1
ATOM 7943 C C . LYS A 1 1064 ? -17.581 -20.885 25.536 1.00 88.69 1064 LYS A C 1
ATOM 7945 O O . LYS A 1 1064 ? -18.583 -20.951 24.824 1.00 88.69 1064 LYS A O 1
ATOM 7950 N N . PHE A 1 1065 ? -17.573 -20.260 26.706 1.00 87.00 1065 PHE A N 1
ATOM 7951 C CA . PHE A 1 1065 ? -18.761 -19.621 27.264 1.00 87.00 1065 PHE A CA 1
ATOM 7952 C C . PHE A 1 1065 ? -18.539 -18.124 27.453 1.00 87.00 1065 PHE A C 1
ATOM 7954 O O . PHE A 1 1065 ? -17.545 -17.713 28.050 1.00 87.00 1065 PHE A O 1
ATOM 7961 N N . TYR A 1 1066 ? -19.504 -17.327 27.002 1.00 79.50 1066 TYR A N 1
ATOM 7962 C CA . TYR A 1 1066 ? -19.514 -15.873 27.141 1.00 79.50 1066 TYR A CA 1
ATOM 7963 C C . TYR A 1 1066 ? -20.825 -15.401 27.770 1.00 79.50 1066 TYR A C 1
ATOM 7965 O O . TYR A 1 1066 ? -21.901 -15.894 27.431 1.00 79.50 1066 TYR A O 1
ATOM 7973 N N . GLY A 1 1067 ? -20.751 -14.393 28.638 1.00 73.50 1067 GLY A N 1
ATOM 7974 C CA . GLY A 1 1067 ? -21.932 -13.710 29.162 1.00 73.50 1067 GLY A CA 1
ATOM 7975 C C . GLY A 1 1067 ? -22.461 -14.251 30.489 1.00 73.50 1067 GLY A C 1
ATOM 7976 O O . GLY A 1 1067 ? -21.684 -14.637 31.356 1.00 73.50 1067 GLY A O 1
ATOM 7977 N N . GLY A 1 1068 ? -23.789 -14.205 30.651 1.00 74.31 1068 GLY A N 1
ATOM 7978 C CA . GLY A 1 1068 ? -24.495 -14.364 31.928 1.00 74.31 1068 GLY A CA 1
ATOM 7979 C C . GLY A 1 1068 ? -25.486 -13.223 32.195 1.00 74.31 1068 GLY A C 1
ATOM 7980 O O . GLY A 1 1068 ? -25.509 -12.664 33.288 1.00 74.31 1068 GLY A O 1
ATOM 7981 N N . VAL A 1 1069 ? -26.260 -12.824 31.180 1.00 75.62 1069 VAL A N 1
ATOM 7982 C CA . VAL A 1 1069 ? -27.241 -11.730 31.274 1.00 75.62 1069 VAL A CA 1
ATOM 7983 C C . VAL A 1 1069 ? -28.520 -12.224 31.925 1.00 75.62 1069 VAL A C 1
ATOM 7985 O O . VAL A 1 1069 ? -29.107 -13.207 31.484 1.00 75.62 1069 VAL A O 1
ATOM 7988 N N . VAL A 1 1070 ? -28.989 -11.506 32.937 1.00 73.75 1070 VAL A N 1
ATOM 7989 C CA . VAL A 1 1070 ? -30.195 -11.857 33.684 1.00 73.75 1070 VAL A CA 1
ATOM 7990 C C . VAL A 1 1070 ? -31.400 -11.182 33.022 1.00 73.75 1070 VAL A C 1
ATOM 7992 O O . VAL A 1 1070 ? -31.547 -9.956 33.062 1.00 73.75 1070 VAL A O 1
ATOM 7995 N N . VAL A 1 1071 ? -32.262 -11.980 32.385 1.00 70.50 1071 VAL A N 1
ATOM 7996 C CA . VAL A 1 1071 ? -33.422 -11.486 31.608 1.00 70.50 1071 VAL A CA 1
ATOM 7997 C C . VAL A 1 1071 ? -34.755 -11.593 32.343 1.00 70.50 1071 VAL A C 1
ATOM 7999 O O . VAL A 1 1071 ? -35.742 -11.028 31.884 1.00 70.50 1071 VAL A O 1
ATOM 8002 N N . THR A 1 1072 ? -34.798 -12.333 33.449 1.00 70.62 1072 THR A N 1
ATOM 8003 C CA . THR A 1 1072 ? -35.886 -12.352 34.439 1.00 70.62 1072 THR A CA 1
ATOM 8004 C C . THR A 1 1072 ? -35.287 -12.700 35.808 1.00 70.62 1072 THR A C 1
ATOM 8006 O O . THR A 1 1072 ? -34.101 -13.022 35.902 1.00 70.62 1072 THR A O 1
ATOM 8009 N N . ARG A 1 1073 ? -36.083 -12.689 36.890 1.00 67.44 1073 ARG A N 1
ATOM 8010 C CA . ARG A 1 1073 ? -35.623 -13.156 38.218 1.00 67.44 1073 ARG A CA 1
ATOM 8011 C C . ARG A 1 1073 ? -35.250 -14.633 38.240 1.00 67.44 1073 ARG A C 1
ATOM 8013 O O . ARG A 1 1073 ? -34.633 -15.078 39.202 1.00 67.44 1073 ARG A O 1
ATOM 8020 N N . GLU A 1 1074 ? -35.649 -15.371 37.209 1.00 72.06 1074 GLU A N 1
ATOM 8021 C CA . GLU A 1 1074 ? -35.543 -16.821 37.138 1.00 72.06 1074 GLU A CA 1
ATOM 8022 C C . GLU A 1 1074 ? -34.798 -17.298 35.884 1.00 72.06 1074 GLU A C 1
ATOM 8024 O O . GLU A 1 1074 ? -34.659 -18.499 35.726 1.00 72.06 1074 GLU A O 1
ATOM 8029 N N . GLN A 1 1075 ? -34.290 -16.419 35.006 1.00 78.25 1075 GLN A N 1
ATOM 8030 C CA . GLN A 1 1075 ? -33.627 -16.828 33.757 1.00 78.25 1075 GLN A CA 1
ATOM 8031 C C . GLN A 1 1075 ? -32.348 -16.040 33.453 1.00 78.25 1075 GLN A C 1
ATOM 8033 O O . GLN A 1 1075 ? -32.299 -14.809 33.570 1.00 78.25 1075 GLN A O 1
ATOM 8038 N N . VAL A 1 1076 ? -31.334 -16.763 32.973 1.00 81.94 1076 VAL A N 1
ATOM 8039 C CA . VAL A 1 1076 ? -30.042 -16.234 32.515 1.00 81.94 1076 VAL A CA 1
ATOM 8040 C C . VAL A 1 1076 ? -29.781 -16.638 31.068 1.00 81.94 1076 VAL A C 1
ATOM 8042 O O . VAL A 1 1076 ? -30.036 -17.772 30.672 1.00 81.94 1076 VAL A O 1
ATOM 8045 N N . LEU A 1 1077 ? -29.241 -15.710 30.280 1.00 84.31 1077 LEU A N 1
ATOM 8046 C CA . LEU A 1 1077 ? -28.755 -15.942 28.924 1.00 84.31 1077 LEU A CA 1
ATOM 8047 C C . LEU A 1 1077 ? -27.231 -15.919 28.890 1.00 84.31 1077 LEU A C 1
ATOM 8049 O O . LEU A 1 1077 ? -26.586 -15.003 29.408 1.00 84.31 1077 LEU A O 1
ATOM 8053 N N . PHE A 1 1078 ? -26.658 -16.883 28.189 1.00 84.50 1078 PHE A N 1
ATOM 8054 C CA . PHE A 1 1078 ? -25.242 -16.902 27.850 1.00 84.50 1078 PHE A CA 1
ATOM 8055 C C . PHE A 1 1078 ? -25.049 -17.470 26.445 1.00 84.50 1078 PHE A C 1
ATOM 8057 O O . PHE A 1 1078 ? -25.961 -18.046 25.847 1.00 84.50 1078 PHE A O 1
ATOM 8064 N N . THR A 1 1079 ? -23.847 -17.298 25.913 1.00 86.62 1079 THR A N 1
ATOM 8065 C CA . THR A 1 1079 ? -23.467 -17.804 24.599 1.00 86.62 1079 THR A CA 1
ATOM 8066 C C . THR A 1 1079 ? -22.470 -18.940 24.753 1.00 86.62 1079 THR A C 1
ATOM 8068 O O . THR A 1 1079 ? -21.507 -18.825 25.510 1.00 86.62 1079 THR A O 1
ATOM 8071 N N . ARG A 1 1080 ? -22.691 -20.023 24.010 1.00 87.88 1080 ARG A N 1
ATOM 8072 C CA . ARG A 1 1080 ? -21.743 -21.119 23.792 1.00 87.88 1080 ARG A CA 1
ATOM 8073 C C . ARG A 1 1080 ? -21.167 -20.966 22.406 1.00 87.88 1080 ARG A C 1
ATOM 8075 O O . ARG A 1 1080 ? -21.923 -20.985 21.441 1.00 87.88 1080 ARG A O 1
ATOM 8082 N N . THR A 1 1081 ? -19.862 -20.808 22.301 1.00 86.62 1081 THR A N 1
ATOM 8083 C CA . THR A 1 1081 ? -19.197 -20.506 21.036 1.00 86.62 1081 THR A CA 1
ATOM 8084 C C . THR A 1 1081 ? -18.125 -21.542 20.756 1.00 86.62 1081 THR A C 1
ATOM 8086 O O . THR A 1 1081 ? -17.319 -21.856 21.625 1.00 86.62 1081 THR A O 1
ATOM 8089 N N . ILE A 1 1082 ? -18.099 -22.065 19.537 1.00 85.31 1082 ILE A N 1
ATOM 8090 C CA . ILE A 1 1082 ? -16.937 -22.755 18.987 1.00 85.31 1082 ILE A CA 1
ATOM 8091 C C . ILE A 1 1082 ? -16.222 -21.734 18.119 1.00 85.31 1082 ILE A C 1
ATOM 8093 O O . ILE A 1 1082 ? -16.777 -21.291 17.113 1.00 85.31 1082 ILE A O 1
ATOM 8097 N N . ASP A 1 1083 ? -15.021 -21.346 18.530 1.00 74.69 1083 ASP A N 1
ATOM 8098 C CA . ASP A 1 1083 ? -14.210 -20.404 17.769 1.00 74.69 1083 ASP A CA 1
ATOM 8099 C C . ASP A 1 1083 ? -13.716 -21.035 16.464 1.00 74.69 1083 ASP A C 1
ATOM 8101 O O . ASP A 1 1083 ? -13.466 -22.248 16.409 1.00 74.69 1083 ASP A O 1
ATOM 8105 N N . PRO A 1 1084 ? -13.508 -20.218 15.422 1.00 68.81 1084 PRO A N 1
ATOM 8106 C CA . PRO A 1 1084 ? -12.851 -20.685 14.216 1.00 68.81 1084 PRO A CA 1
ATOM 8107 C C . PRO A 1 1084 ? -11.442 -21.203 14.520 1.00 68.81 1084 PRO A C 1
ATOM 8109 O O . PRO A 1 1084 ? -10.743 -20.718 15.415 1.00 68.81 1084 PRO A O 1
ATOM 8112 N N . LYS A 1 1085 ? -10.982 -22.196 13.755 1.00 61.81 1085 LYS A N 1
ATOM 8113 C CA . LYS A 1 1085 ? -9.633 -22.748 13.932 1.00 61.81 1085 LYS A CA 1
ATOM 8114 C C . LYS A 1 1085 ? -8.545 -21.702 13.625 1.00 61.81 1085 LYS A C 1
ATOM 8116 O O . LYS A 1 1085 ? -8.261 -21.410 12.460 1.00 61.81 1085 LYS A O 1
ATOM 8121 N N . VAL A 1 1086 ? -7.887 -21.205 14.677 1.00 45.25 1086 VAL A N 1
ATOM 8122 C CA . VAL A 1 1086 ? -6.769 -20.246 14.603 1.00 45.25 1086 VAL A CA 1
ATOM 8123 C C . VAL A 1 1086 ? -5.658 -20.776 13.686 1.00 45.25 1086 VAL A C 1
ATOM 8125 O O . VAL A 1 1086 ? -5.180 -21.899 13.859 1.00 45.25 1086 VAL A O 1
ATOM 8128 N N . GLY A 1 1087 ? -5.251 -19.975 12.695 1.00 38.59 1087 GLY A N 1
ATOM 8129 C CA . GLY A 1 1087 ? -4.138 -20.288 11.788 1.00 38.59 1087 GLY A CA 1
ATOM 8130 C C . GLY A 1 1087 ? -4.422 -21.368 10.736 1.00 38.59 1087 GLY A C 1
ATOM 8131 O O . GLY A 1 1087 ? -3.489 -21.863 10.105 1.00 38.59 1087 GLY A O 1
ATOM 8132 N N . SER A 1 1088 ? -5.682 -21.765 10.538 1.00 40.59 1088 SER A N 1
ATOM 8133 C CA . SER A 1 1088 ? -6.049 -22.651 9.431 1.00 40.59 1088 SER A CA 1
ATOM 8134 C C . SER A 1 1088 ? -6.278 -21.851 8.145 1.00 40.59 1088 SER A C 1
ATOM 8136 O O . SER A 1 1088 ? -6.931 -20.815 8.168 1.00 40.59 1088 SER A O 1
ATOM 8138 N N . GLY A 1 1089 ? -5.792 -22.343 7.001 1.00 41.22 1089 GLY A N 1
ATOM 8139 C CA . GLY A 1 1089 ? -6.139 -21.795 5.677 1.00 41.22 1089 GLY A CA 1
ATOM 8140 C C . GLY A 1 1089 ? -7.590 -22.080 5.255 1.00 41.22 1089 GLY A C 1
ATOM 8141 O O . GLY A 1 1089 ? -7.922 -21.970 4.080 1.00 41.22 1089 GLY A O 1
ATOM 8142 N N . THR A 1 1090 ? -8.436 -22.519 6.192 1.00 45.88 1090 THR A N 1
ATOM 8143 C CA . THR A 1 1090 ? -9.853 -22.810 5.984 1.00 45.88 1090 THR A CA 1
ATOM 8144 C C . THR A 1 1090 ? -10.692 -21.686 6.568 1.00 45.88 1090 THR A C 1
ATOM 8146 O O . THR A 1 1090 ? -10.484 -21.297 7.713 1.00 45.88 1090 THR A O 1
ATOM 8149 N N . CYS A 1 1091 ? -11.664 -21.214 5.790 1.00 57.66 1091 CYS A N 1
ATOM 8150 C CA . CYS A 1 1091 ? -12.597 -20.129 6.100 1.00 57.66 1091 CYS A CA 1
ATOM 8151 C C . CYS A 1 1091 ? -13.666 -20.515 7.141 1.00 57.66 1091 CYS A C 1
ATOM 8153 O O . CYS A 1 1091 ? -14.856 -20.253 6.970 1.00 57.66 1091 CYS A O 1
ATOM 8155 N N . ASP A 1 1092 ? -13.237 -21.194 8.202 1.00 65.94 1092 ASP A N 1
ATOM 8156 C CA . ASP A 1 1092 ? -14.054 -21.515 9.362 1.00 65.94 1092 ASP A CA 1
ATOM 8157 C C . ASP A 1 1092 ? -14.417 -20.206 10.076 1.00 65.94 1092 ASP A C 1
ATOM 8159 O O . ASP A 1 1092 ? -13.543 -19.390 10.366 1.00 65.94 1092 ASP A O 1
ATOM 8163 N N . ARG A 1 1093 ? -15.711 -19.981 10.315 1.00 67.50 1093 ARG A N 1
ATOM 8164 C CA . ARG A 1 1093 ? -16.234 -18.814 11.047 1.00 67.50 1093 ARG A CA 1
ATOM 8165 C C . ARG A 1 1093 ? -16.639 -19.171 12.477 1.00 67.50 1093 ARG A C 1
ATOM 8167 O O . ARG A 1 1093 ? -17.137 -18.307 13.198 1.00 67.50 1093 ARG A O 1
ATOM 8174 N N . GLY A 1 1094 ? -16.435 -20.424 12.881 1.00 78.94 1094 GLY A N 1
ATOM 8175 C CA . GLY A 1 1094 ? -16.964 -20.954 14.122 1.00 78.94 1094 GLY A CA 1
ATOM 8176 C C . GLY A 1 1094 ? -18.489 -21.047 14.101 1.00 78.94 1094 GLY A C 1
ATOM 8177 O O . GLY A 1 1094 ? -19.137 -20.942 13.059 1.00 78.94 1094 GLY A O 1
ATOM 8178 N N . SER A 1 1095 ? -19.082 -21.228 15.272 1.00 85.62 1095 SER A N 1
ATOM 8179 C CA . SER A 1 1095 ? -20.537 -21.240 15.446 1.00 85.62 1095 SER A CA 1
ATOM 8180 C C . SER A 1 1095 ? -20.895 -20.871 16.874 1.00 85.62 1095 SER A C 1
ATOM 8182 O O . SER A 1 1095 ? -20.132 -21.195 17.787 1.00 85.62 1095 SER A O 1
ATOM 8184 N N . SER A 1 1096 ? -22.067 -20.277 17.081 1.00 87.50 1096 SER A N 1
ATOM 8185 C CA . SER A 1 1096 ? -22.545 -19.949 18.423 1.00 87.50 1096 SER A CA 1
ATOM 8186 C C . SER A 1 1096 ? -23.972 -20.414 18.668 1.00 87.50 1096 SER A C 1
ATOM 8188 O O . SER A 1 1096 ? -24.823 -20.399 17.782 1.00 87.50 1096 SER A O 1
ATOM 8190 N N . ILE A 1 1097 ? -24.243 -20.793 19.911 1.00 88.19 1097 ILE A N 1
ATOM 8191 C CA . ILE A 1 1097 ? -25.572 -21.082 20.438 1.00 88.19 1097 ILE A CA 1
ATOM 8192 C C . ILE A 1 1097 ? -25.817 -20.110 21.586 1.00 88.19 1097 ILE A C 1
ATOM 8194 O O . ILE A 1 1097 ? -25.114 -20.136 22.595 1.00 88.19 1097 ILE A O 1
ATOM 8198 N N . ILE A 1 1098 ? -26.824 -19.258 21.443 1.00 86.88 1098 ILE A N 1
ATOM 8199 C CA . ILE A 1 1098 ? -27.344 -18.451 22.540 1.00 86.88 1098 ILE A CA 1
ATOM 8200 C C . ILE A 1 1098 ? -28.329 -19.328 23.306 1.00 86.88 1098 ILE A C 1
ATOM 8202 O O . ILE A 1 1098 ? -29.278 -19.851 22.718 1.00 86.88 1098 ILE A O 1
ATOM 8206 N N . GLN A 1 1099 ? -28.113 -19.490 24.606 1.00 87.56 1099 GLN A N 1
ATOM 8207 C CA . GLN A 1 1099 ? -28.891 -20.387 25.448 1.00 87.56 1099 GLN A CA 1
ATOM 8208 C C . GLN A 1 1099 ? -29.516 -19.611 26.606 1.00 87.56 1099 GLN A C 1
ATOM 8210 O O . GLN A 1 1099 ? -28.817 -18.907 27.335 1.00 87.56 1099 GLN A O 1
ATOM 8215 N N . GLY A 1 1100 ? -30.837 -19.735 26.751 1.00 86.06 1100 GLY A N 1
ATOM 8216 C CA . GLY A 1 1100 ? -31.570 -19.288 27.932 1.00 86.06 1100 GLY A CA 1
ATOM 8217 C C . GLY A 1 1100 ? -31.743 -20.454 28.898 1.00 86.06 1100 GLY A C 1
ATOM 8218 O O . GLY A 1 1100 ? -32.184 -21.530 28.482 1.00 86.06 1100 GLY A O 1
ATOM 8219 N N . VAL A 1 1101 ? -31.372 -20.254 30.159 1.00 86.06 1101 VAL A N 1
ATOM 8220 C CA . VAL A 1 1101 ? -31.479 -21.263 31.219 1.00 86.06 1101 VAL A CA 1
ATOM 8221 C C . VAL A 1 1101 ? -32.214 -20.729 32.437 1.00 86.06 1101 VAL A C 1
ATOM 8223 O O . VAL A 1 1101 ? -32.090 -19.545 32.763 1.00 86.06 1101 VAL A O 1
ATOM 8226 N N . GLU A 1 1102 ? -32.912 -21.614 33.144 1.00 80.94 1102 GLU A N 1
ATOM 8227 C CA . GLU A 1 1102 ? -33.514 -21.288 34.432 1.00 80.94 1102 GLU A CA 1
ATOM 8228 C C . GLU A 1 1102 ? -32.445 -21.132 35.524 1.00 80.94 1102 GLU A C 1
ATOM 8230 O O . GLU A 1 1102 ? -31.417 -21.814 35.553 1.00 80.94 1102 GLU A O 1
ATOM 8235 N N . LEU A 1 1103 ? -32.718 -20.242 36.473 1.00 72.94 1103 LEU A N 1
ATOM 8236 C CA . LEU A 1 1103 ? -31.930 -20.047 37.679 1.00 72.94 1103 LEU A CA 1
ATOM 8237 C C . LEU A 1 1103 ? -32.201 -21.136 38.716 1.00 72.94 1103 LEU A C 1
ATOM 8239 O O . LEU A 1 1103 ? -31.332 -21.360 39.557 1.00 72.94 1103 LEU A O 1
ATOM 8243 N N . SER A 1 1104 ? -33.355 -21.804 38.694 1.00 67.69 1104 SER A N 1
ATOM 8244 C CA . SER A 1 1104 ? -33.619 -23.007 39.490 1.00 67.69 1104 SER A CA 1
ATOM 8245 C C . SER A 1 1104 ? -32.761 -24.168 38.985 1.00 67.69 1104 SER A C 1
ATOM 8247 O O . SER A 1 1104 ? -32.966 -24.665 37.884 1.00 67.69 1104 SER A O 1
ATOM 8249 N N . ALA A 1 1105 ? -31.793 -24.611 39.791 1.00 62.06 1105 ALA A N 1
ATOM 8250 C CA . ALA A 1 1105 ? -31.030 -25.821 39.491 1.00 62.06 1105 ALA A CA 1
ATOM 8251 C C . ALA A 1 1105 ? -31.879 -27.075 39.762 1.00 62.06 1105 ALA A C 1
ATOM 8253 O O . ALA A 1 1105 ? -32.709 -27.083 40.677 1.00 62.06 1105 ALA A O 1
ATOM 8254 N N . LEU A 1 1106 ? -31.642 -28.140 38.997 1.00 59.19 1106 LEU A N 1
ATOM 8255 C CA . LEU A 1 1106 ? -32.142 -29.480 39.314 1.00 59.19 1106 LEU A CA 1
ATOM 8256 C C . LEU A 1 1106 ? -31.457 -30.033 40.580 1.00 59.19 1106 LEU A C 1
ATOM 8258 O O . LEU A 1 1106 ? -30.394 -29.561 40.987 1.00 59.19 1106 LEU A O 1
ATOM 8262 N N . ASP A 1 1107 ? -32.032 -31.080 41.183 1.00 61.66 1107 ASP A N 1
ATOM 8263 C CA . ASP A 1 1107 ? -31.450 -31.773 42.350 1.00 61.66 1107 ASP A CA 1
ATOM 8264 C C . ASP A 1 1107 ? -30.035 -32.347 42.082 1.00 61.66 1107 ASP A C 1
ATOM 8266 O O . ASP A 1 1107 ? -29.312 -32.678 43.023 1.00 61.66 1107 ASP A O 1
ATOM 8270 N N . ASP A 1 1108 ? -29.635 -32.481 40.811 1.00 64.38 1108 ASP A N 1
ATOM 8271 C CA . ASP A 1 1108 ? -28.312 -32.936 40.361 1.00 64.38 1108 ASP A CA 1
ATOM 8272 C C . ASP A 1 1108 ? -27.299 -31.796 40.119 1.00 64.38 1108 ASP A C 1
ATOM 8274 O O . ASP A 1 1108 ? -26.113 -32.075 39.934 1.00 64.38 1108 ASP A O 1
ATOM 8278 N N . GLY A 1 1109 ? -27.727 -30.529 40.213 1.00 68.44 1109 GLY A N 1
ATOM 8279 C CA . GLY A 1 1109 ? -26.870 -29.347 40.106 1.00 68.44 1109 GLY A CA 1
ATOM 8280 C C . GLY A 1 1109 ? -26.709 -28.764 38.698 1.00 68.44 1109 GLY A C 1
ATOM 8281 O O . GLY A 1 1109 ? -25.943 -27.806 38.554 1.00 68.44 1109 GLY A O 1
ATOM 8282 N N . ASP A 1 1110 ? -27.425 -29.269 37.689 1.00 77.75 1110 ASP A N 1
ATOM 8283 C CA . ASP A 1 1110 ? -27.353 -28.780 36.304 1.00 77.75 1110 ASP A CA 1
ATOM 8284 C C . ASP A 1 1110 ? -28.369 -27.657 36.002 1.00 77.75 1110 ASP A C 1
ATOM 8286 O O . ASP A 1 1110 ? -29.434 -27.549 36.623 1.00 77.75 1110 ASP A O 1
ATOM 8290 N N . PHE A 1 1111 ? -28.035 -26.818 35.013 1.00 84.94 1111 PHE A N 1
ATOM 8291 C CA . PHE A 1 1111 ? -28.943 -25.808 34.457 1.00 84.94 1111 PHE A CA 1
ATOM 8292 C C . PHE A 1 1111 ? -30.067 -26.448 33.630 1.00 84.94 1111 PHE A C 1
ATOM 8294 O O . PHE A 1 1111 ? -29.822 -27.306 32.777 1.00 84.94 1111 PHE A O 1
ATOM 8301 N N . ILE A 1 1112 ? -31.293 -25.945 33.785 1.00 83.06 1112 ILE A N 1
ATOM 8302 C CA . ILE A 1 1112 ? -32.430 -26.311 32.932 1.00 83.06 1112 ILE A CA 1
ATOM 8303 C C . ILE A 1 1112 ? -32.434 -25.392 31.713 1.00 83.06 1112 ILE A C 1
ATOM 8305 O O . ILE A 1 1112 ? -32.400 -24.175 31.850 1.00 83.06 1112 ILE A O 1
ATOM 8309 N N . THR A 1 1113 ? -32.445 -25.963 30.509 1.00 84.50 1113 THR A N 1
ATOM 8310 C CA . THR A 1 1113 ? -32.479 -25.178 29.265 1.00 84.50 1113 THR A CA 1
ATOM 8311 C C . THR A 1 1113 ? -33.907 -24.864 28.856 1.00 84.50 1113 THR A C 1
ATOM 8313 O O . THR A 1 1113 ? -34.670 -25.789 28.581 1.00 84.50 1113 THR A O 1
ATOM 8316 N N . ASP A 1 1114 ? -34.218 -23.579 28.708 1.00 82.38 1114 ASP A N 1
ATOM 8317 C CA . ASP A 1 1114 ? -35.532 -23.115 28.257 1.00 82.38 1114 ASP A CA 1
ATOM 8318 C C . ASP A 1 1114 ? -35.614 -23.017 26.737 1.00 82.38 1114 ASP A C 1
ATOM 8320 O O . ASP A 1 1114 ? -36.534 -23.539 26.105 1.00 82.38 1114 ASP A O 1
ATOM 8324 N N . PHE A 1 1115 ? -34.633 -22.351 26.121 1.00 84.25 1115 PHE A N 1
ATOM 8325 C CA . PHE A 1 1115 ? -34.581 -22.168 24.674 1.00 84.25 1115 PHE A CA 1
ATOM 8326 C C . PHE A 1 1115 ? -33.145 -22.031 24.162 1.00 84.25 1115 PHE A C 1
ATOM 8328 O O . PHE A 1 1115 ? -32.206 -21.745 24.908 1.00 84.25 1115 PHE A O 1
ATOM 8335 N N . THR A 1 1116 ? -32.988 -22.215 22.851 1.00 87.00 1116 THR A N 1
ATOM 8336 C CA . THR A 1 1116 ? -31.724 -22.020 22.135 1.00 87.00 1116 THR A CA 1
ATOM 8337 C C . THR A 1 1116 ? -31.950 -21.224 20.855 1.00 87.00 1116 THR A C 1
ATOM 8339 O O . THR A 1 1116 ? -32.968 -21.392 20.181 1.00 87.00 1116 THR A O 1
ATOM 8342 N N . VAL A 1 1117 ? -30.994 -20.364 20.512 1.00 85.25 1117 VAL A N 1
ATOM 8343 C CA . VAL A 1 1117 ? -30.932 -19.644 19.234 1.00 85.25 1117 VAL A CA 1
ATOM 8344 C C . VAL A 1 1117 ? -29.568 -19.907 18.609 1.00 85.25 1117 VAL A C 1
ATOM 8346 O O . VAL A 1 1117 ? -28.539 -19.684 19.241 1.00 85.25 1117 VAL A O 1
ATOM 8349 N N . ASN A 1 1118 ? -29.555 -20.405 17.374 1.00 85.81 1118 ASN A N 1
ATOM 8350 C CA . ASN A 1 1118 ? -28.321 -20.732 16.663 1.00 85.81 1118 ASN A CA 1
ATOM 8351 C C . ASN A 1 1118 ? -27.835 -19.534 15.842 1.00 85.81 1118 ASN A C 1
ATOM 8353 O O . ASN A 1 1118 ? -28.626 -18.901 15.141 1.00 85.81 1118 ASN A O 1
ATOM 8357 N N . ALA A 1 1119 ? -26.531 -19.286 15.875 1.00 82.06 1119 ALA A N 1
ATOM 8358 C CA . ALA A 1 1119 ? -25.826 -18.337 15.029 1.00 82.06 1119 ALA A CA 1
ATOM 8359 C C . ALA A 1 1119 ? -24.772 -19.082 14.195 1.00 82.06 1119 ALA A C 1
ATOM 8361 O O . ALA A 1 1119 ? -24.016 -19.909 14.707 1.00 82.06 1119 ALA A O 1
ATOM 8362 N N . ALA A 1 1120 ? -24.728 -18.791 12.893 1.00 79.31 1120 ALA A N 1
ATOM 8363 C CA . ALA A 1 1120 ? -23.882 -19.497 11.924 1.00 79.31 1120 ALA A CA 1
ATOM 8364 C C . ALA A 1 1120 ? -22.390 -19.107 11.978 1.00 79.31 1120 ALA A C 1
ATOM 8366 O O . ALA A 1 1120 ? -21.607 -19.589 11.165 1.00 79.31 1120 ALA A O 1
ATOM 8367 N N . ALA A 1 1121 ? -22.009 -18.231 12.905 1.00 80.00 1121 ALA A N 1
ATOM 8368 C CA . ALA A 1 1121 ? -20.643 -17.794 13.143 1.00 80.00 1121 ALA A CA 1
ATOM 8369 C C . ALA A 1 1121 ? -20.427 -17.573 14.641 1.00 80.00 1121 ALA A C 1
ATOM 8371 O O . ALA A 1 1121 ? -21.390 -17.435 15.401 1.00 80.00 1121 ALA A O 1
ATOM 8372 N N . ALA A 1 1122 ? -19.163 -17.537 15.053 1.00 78.38 1122 ALA A N 1
ATOM 8373 C CA . ALA A 1 1122 ? -18.786 -17.254 16.425 1.00 78.38 1122 ALA A CA 1
ATOM 8374 C C . ALA A 1 1122 ? -19.199 -15.829 16.829 1.00 78.38 1122 ALA A C 1
ATOM 8376 O O . ALA A 1 1122 ? -18.918 -14.847 16.137 1.00 78.38 1122 ALA A O 1
ATOM 8377 N N . THR A 1 1123 ? -19.869 -15.726 17.968 1.00 75.44 1123 THR A N 1
ATOM 8378 C CA . THR A 1 1123 ? -20.203 -14.480 18.651 1.00 75.44 1123 THR A CA 1
ATOM 8379 C C . THR A 1 1123 ? -19.037 -14.090 19.550 1.00 75.44 1123 THR A C 1
ATOM 8381 O O . THR A 1 1123 ? -18.697 -14.841 20.465 1.00 75.44 1123 THR A O 1
ATOM 8384 N N . MET A 1 1124 ? -18.460 -12.913 19.300 1.00 61.25 1124 MET A N 1
ATOM 8385 C CA . MET A 1 1124 ? -17.273 -12.408 20.013 1.00 61.25 1124 MET A CA 1
ATOM 8386 C C . MET A 1 1124 ? -17.561 -11.158 20.853 1.00 61.25 1124 MET A C 1
ATOM 8388 O O . MET A 1 1124 ? -16.741 -10.767 21.680 1.00 61.25 1124 MET A O 1
ATOM 8392 N N . GLY A 1 1125 ? -18.721 -10.525 20.653 1.00 56.84 1125 GLY A N 1
ATOM 8393 C CA . GLY A 1 1125 ? -19.114 -9.315 21.368 1.00 56.84 1125 GLY A CA 1
ATOM 8394 C C . GLY A 1 1125 ? -19.712 -9.594 22.748 1.00 56.84 1125 GLY A C 1
ATOM 8395 O O . GLY A 1 1125 ? -20.366 -10.616 22.978 1.00 56.84 1125 GLY A O 1
ATOM 8396 N N . ALA A 1 1126 ? -19.537 -8.639 23.664 1.00 52.38 1126 ALA A N 1
ATOM 8397 C CA . ALA A 1 1126 ? -20.307 -8.601 24.899 1.00 52.38 1126 ALA A CA 1
ATOM 8398 C C . ALA A 1 1126 ? -21.808 -8.494 24.572 1.00 52.38 1126 ALA A C 1
ATOM 8400 O O . ALA A 1 1126 ? -22.208 -7.821 23.620 1.00 52.38 1126 ALA A O 1
ATOM 8401 N N . LEU A 1 1127 ? -22.629 -9.174 25.369 1.00 60.22 1127 LEU A N 1
ATOM 8402 C CA . LEU A 1 1127 ? -24.086 -9.158 25.241 1.00 60.22 1127 LEU A CA 1
ATOM 8403 C C . LEU A 1 1127 ? -24.612 -7.716 25.353 1.00 60.22 1127 LEU A C 1
ATOM 8405 O O . LEU A 1 1127 ? -23.964 -6.859 25.932 1.00 60.22 1127 LEU A O 1
ATOM 8409 N N . TYR A 1 1128 ? -25.778 -7.383 24.820 1.00 58.75 1128 TYR A N 1
ATOM 8410 C CA . TYR A 1 1128 ? -26.416 -6.124 25.213 1.00 58.75 1128 TYR A CA 1
ATOM 8411 C C . TYR A 1 1128 ? -27.918 -6.281 25.192 1.00 58.75 1128 TYR A C 1
ATOM 8413 O O . TYR A 1 1128 ? -28.488 -6.690 24.181 1.00 58.75 1128 TYR A O 1
ATOM 8421 N N . GLY A 1 1129 ? -28.543 -5.987 26.327 1.00 56.44 1129 GLY A N 1
ATOM 8422 C CA . GLY A 1 1129 ? -29.988 -5.968 26.469 1.00 56.44 1129 GLY A CA 1
ATOM 8423 C C . GLY A 1 1129 ? -30.522 -4.547 26.355 1.00 56.44 1129 GLY A C 1
ATOM 8424 O O . GLY A 1 1129 ? -30.009 -3.638 27.000 1.00 56.44 1129 GLY A O 1
ATOM 8425 N N . ASP A 1 1130 ? -31.580 -4.389 25.572 1.00 54.19 1130 ASP A N 1
ATOM 8426 C CA . ASP A 1 1130 ? -32.512 -3.264 25.626 1.00 54.19 1130 ASP A CA 1
ATOM 8427 C C . ASP A 1 1130 ? -33.868 -3.780 26.127 1.00 54.19 1130 ASP A C 1
ATOM 8429 O O . ASP A 1 1130 ? -34.109 -4.992 26.155 1.00 54.19 1130 ASP A O 1
ATOM 8433 N N . ALA A 1 1131 ? -34.757 -2.878 26.544 1.00 56.62 1131 ALA A N 1
ATOM 8434 C CA . ALA A 1 1131 ? -36.116 -3.222 26.936 1.00 56.62 1131 ALA A CA 1
ATOM 8435 C C . ALA A 1 1131 ? -36.764 -4.092 25.841 1.00 56.62 1131 ALA A C 1
ATOM 8437 O O . ALA A 1 1131 ? -37.039 -3.631 24.734 1.00 56.62 1131 ALA A O 1
ATOM 8438 N N . GLY A 1 1132 ? -36.982 -5.375 26.136 1.00 63.47 1132 GLY A N 1
ATOM 8439 C CA . GLY A 1 1132 ? -37.607 -6.328 25.226 1.00 63.47 1132 GLY A CA 1
ATOM 8440 C C . GLY A 1 1132 ? -36.682 -7.315 24.489 1.00 63.47 1132 GLY A C 1
ATOM 8441 O O . GLY A 1 1132 ? -37.162 -8.395 24.135 1.00 63.47 1132 GLY A O 1
ATOM 8442 N N . ALA A 1 1133 ? -35.393 -7.022 24.262 1.00 74.06 1133 ALA A N 1
ATOM 8443 C CA . ALA A 1 1133 ? -34.521 -7.884 23.443 1.00 74.06 1133 ALA A CA 1
ATOM 8444 C C . ALA A 1 1133 ? -33.018 -7.784 23.767 1.00 74.06 1133 ALA A C 1
ATOM 8446 O O . ALA A 1 1133 ? -32.527 -6.744 24.197 1.00 74.06 1133 ALA A O 1
ATOM 8447 N N . VAL A 1 1134 ? -32.276 -8.857 23.480 1.00 77.50 1134 VAL A N 1
ATOM 8448 C CA . VAL A 1 1134 ? -30.809 -8.944 23.571 1.00 77.50 1134 VAL A CA 1
ATOM 8449 C C . VAL A 1 1134 ? -30.204 -9.092 22.174 1.00 77.50 1134 VAL A C 1
ATOM 8451 O O . VAL A 1 1134 ? -30.730 -9.836 21.344 1.00 77.50 1134 VAL A O 1
ATOM 8454 N N . TYR A 1 1135 ? -29.094 -8.401 21.919 1.00 80.19 1135 TYR A N 1
ATOM 8455 C CA . TYR A 1 1135 ? -28.408 -8.360 20.625 1.00 80.19 1135 TYR A CA 1
ATOM 8456 C C . TYR A 1 1135 ? -26.995 -8.944 20.718 1.00 80.19 1135 TYR A C 1
ATOM 8458 O O . TYR A 1 1135 ? -26.315 -8.786 21.733 1.00 80.19 1135 TYR A O 1
ATOM 8466 N N . PHE A 1 1136 ? -26.559 -9.607 19.645 1.00 78.19 1136 PHE A N 1
ATOM 8467 C CA . PHE A 1 1136 ? -25.289 -10.327 19.554 1.00 78.19 1136 PHE A CA 1
ATOM 8468 C C . PHE A 1 1136 ? -24.628 -10.021 18.210 1.00 78.19 1136 PHE A C 1
ATOM 8470 O O . PHE A 1 1136 ? -25.249 -10.229 17.171 1.00 78.19 1136 PHE A O 1
ATOM 8477 N N . SER A 1 1137 ? -23.378 -9.566 18.209 1.00 77.69 1137 SER A N 1
ATOM 8478 C CA . SER A 1 1137 ? -22.576 -9.427 16.990 1.00 77.69 1137 SER A CA 1
ATOM 8479 C C . SER A 1 1137 ? -21.781 -10.704 16.720 1.00 77.69 1137 SER A C 1
ATOM 8481 O O . SER A 1 1137 ? -21.192 -11.302 17.624 1.00 77.69 1137 SER A O 1
ATOM 8483 N N . THR A 1 1138 ? -21.775 -11.136 15.463 1.00 76.56 1138 THR A N 1
ATOM 8484 C CA . THR A 1 1138 ? -21.051 -12.330 15.009 1.00 76.56 1138 THR A CA 1
ATOM 8485 C C . THR A 1 1138 ? -19.852 -11.953 14.141 1.00 76.56 1138 THR A C 1
ATOM 8487 O O . THR A 1 1138 ? -19.860 -10.927 13.458 1.00 76.56 1138 THR A O 1
ATOM 8490 N N . LEU A 1 1139 ? -18.836 -12.821 14.095 1.00 71.31 1139 LEU A N 1
ATOM 8491 C CA . LEU A 1 1139 ? -17.658 -12.634 13.236 1.00 71.31 1139 LEU A CA 1
ATOM 8492 C C . LEU A 1 1139 ? -17.987 -12.560 11.736 1.00 71.31 1139 LEU A C 1
ATOM 8494 O O . LEU A 1 1139 ? -17.196 -11.990 10.981 1.00 71.31 1139 LEU A O 1
ATOM 8498 N N . SER A 1 1140 ? -19.123 -13.129 11.305 1.00 66.44 1140 SER A N 1
ATOM 8499 C CA . SER A 1 1140 ? -19.610 -13.073 9.915 1.00 66.44 1140 SER A CA 1
ATOM 8500 C C . SER A 1 1140 ? -20.246 -11.742 9.532 1.00 66.44 1140 SER A C 1
ATOM 8502 O O . SER A 1 1140 ? -20.550 -11.546 8.359 1.00 66.44 1140 SER A O 1
ATOM 8504 N N . GLY A 1 1141 ? -20.456 -10.859 10.505 1.00 66.00 1141 GLY A N 1
ATOM 8505 C CA . GLY A 1 1141 ? -21.087 -9.564 10.321 1.00 66.00 1141 GLY A CA 1
ATOM 8506 C C . GLY A 1 1141 ? -22.608 -9.552 10.402 1.00 66.00 1141 GLY A C 1
ATOM 8507 O O . GLY A 1 1141 ? -23.251 -8.592 9.988 1.00 66.00 1141 GLY A O 1
ATOM 8508 N N . ASP A 1 1142 ? -23.187 -10.588 11.004 1.00 71.88 1142 ASP A N 1
ATOM 8509 C CA . ASP A 1 1142 ? -24.596 -10.592 11.368 1.00 71.88 1142 ASP A CA 1
ATOM 8510 C C . ASP A 1 1142 ? -24.781 -10.068 12.796 1.00 71.88 1142 ASP A C 1
ATOM 8512 O O . ASP A 1 1142 ? -24.015 -10.409 13.706 1.00 71.88 1142 ASP A O 1
ATOM 8516 N N . VAL A 1 1143 ? -25.845 -9.289 13.004 1.00 76.88 1143 VAL A N 1
ATOM 8517 C CA . VAL A 1 1143 ? -26.385 -9.008 14.337 1.00 76.88 1143 VAL A CA 1
ATOM 8518 C C . VAL A 1 1143 ? -27.561 -9.951 14.576 1.00 76.88 1143 VAL A C 1
ATOM 8520 O O . VAL A 1 1143 ? -28.572 -9.891 13.878 1.00 76.88 1143 VAL A O 1
ATOM 8523 N N . VAL A 1 1144 ? -27.435 -10.831 15.564 1.00 79.88 1144 VAL A N 1
ATOM 8524 C CA . VAL A 1 1144 ? -28.507 -11.722 16.013 1.00 79.88 1144 VAL A CA 1
ATOM 8525 C C . VAL A 1 1144 ? -29.298 -11.018 17.110 1.00 79.88 1144 VAL A C 1
ATOM 8527 O O . VAL A 1 1144 ? -28.721 -10.361 17.975 1.00 79.88 1144 VAL A O 1
ATOM 8530 N N . ARG A 1 1145 ? -30.624 -11.163 17.091 1.00 85.19 1145 ARG A N 1
ATOM 8531 C CA . ARG A 1 1145 ? -31.529 -10.649 18.125 1.00 85.19 1145 ARG A CA 1
ATOM 8532 C C . ARG A 1 1145 ? -32.278 -11.802 18.779 1.00 85.19 1145 ARG A C 1
ATOM 8534 O O . ARG A 1 1145 ? -32.773 -12.682 18.080 1.00 85.19 1145 ARG A O 1
ATOM 8541 N N . VAL A 1 1146 ? -32.411 -11.754 20.100 1.00 80.50 1146 VAL A N 1
ATOM 8542 C CA . VAL A 1 1146 ? -33.261 -12.651 20.889 1.00 80.50 1146 VAL A CA 1
ATOM 8543 C C . VAL A 1 1146 ? -34.261 -11.803 21.670 1.00 80.50 1146 VAL A C 1
ATOM 8545 O O . VAL A 1 1146 ? -33.870 -10.867 22.359 1.00 80.50 1146 VAL A O 1
ATOM 8548 N N . GLY A 1 1147 ? -35.550 -12.110 21.559 1.00 78.56 1147 GLY A N 1
ATOM 8549 C CA . GLY A 1 1147 ? -36.644 -11.299 22.089 1.00 78.56 1147 GLY A CA 1
ATOM 8550 C C . GLY A 1 1147 ? -37.172 -10.261 21.092 1.00 78.56 1147 GLY A C 1
ATOM 8551 O O . GLY A 1 1147 ? -36.717 -10.151 19.945 1.00 78.56 1147 GLY A O 1
ATOM 8552 N N . SER A 1 1148 ? -38.156 -9.485 21.547 1.00 77.50 1148 SER A N 1
ATOM 8553 C CA . SER A 1 1148 ? -38.837 -8.445 20.767 1.00 77.50 1148 SER A CA 1
ATOM 8554 C C . SER A 1 1148 ? -38.592 -7.064 21.386 1.00 77.50 1148 SER A C 1
ATOM 8556 O O . SER A 1 1148 ? -39.012 -6.857 22.523 1.00 77.50 1148 SER A O 1
ATOM 8558 N N . PRO A 1 1149 ? -37.956 -6.109 20.676 1.00 76.75 1149 PRO A N 1
ATOM 8559 C CA . PRO A 1 1149 ? -37.646 -4.795 21.239 1.00 76.75 1149 PRO A CA 1
ATOM 8560 C C . PRO A 1 1149 ? -38.915 -4.019 21.599 1.00 76.75 1149 PRO A C 1
ATOM 8562 O O . PRO A 1 1149 ? -39.950 -4.177 20.948 1.00 76.75 1149 PRO A O 1
ATOM 8565 N N . ALA A 1 1150 ? -38.819 -3.130 22.590 1.00 72.69 1150 ALA A N 1
ATOM 8566 C CA . ALA A 1 1150 ? -39.932 -2.295 23.047 1.00 72.69 1150 ALA A CA 1
ATOM 8567 C C . ALA A 1 1150 ? -40.542 -1.440 21.921 1.00 72.69 1150 ALA A C 1
ATOM 8569 O O . ALA A 1 1150 ? -41.756 -1.246 21.877 1.00 72.69 1150 ALA A O 1
ATOM 8570 N N . SER A 1 1151 ? -39.709 -0.967 20.989 1.00 80.00 1151 SER A N 1
ATOM 8571 C CA . SER A 1 1151 ? -40.135 -0.383 19.717 1.00 80.00 1151 SER A CA 1
ATOM 8572 C C . SER A 1 1151 ? -39.190 -0.829 18.601 1.00 80.00 1151 SER A C 1
ATOM 8574 O O . SER A 1 1151 ? -37.979 -0.653 18.745 1.00 80.00 1151 SER A O 1
ATOM 8576 N N . PRO A 1 1152 ? -39.698 -1.360 17.473 1.00 82.25 1152 PRO A N 1
ATOM 8577 C CA . PRO A 1 1152 ? -38.855 -1.726 16.337 1.00 82.25 1152 PRO A CA 1
ATOM 8578 C C . PRO A 1 1152 ? -38.345 -0.506 15.556 1.00 82.25 1152 PRO A C 1
ATOM 8580 O O . PRO A 1 1152 ? -37.354 -0.620 14.840 1.00 82.25 1152 PRO A O 1
ATOM 8583 N N . GLU A 1 1153 ? -39.005 0.648 15.699 1.00 87.56 1153 GLU A N 1
ATOM 8584 C CA . GLU A 1 1153 ? -38.763 1.858 14.913 1.00 87.56 1153 GLU A CA 1
ATOM 8585 C C . GLU A 1 1153 ? -38.292 3.020 15.795 1.00 87.56 1153 GLU A C 1
ATOM 8587 O O . GLU A 1 1153 ? -38.655 3.120 16.974 1.00 87.56 1153 GLU A O 1
ATOM 8592 N N . ALA A 1 1154 ? -37.507 3.915 15.193 1.00 84.12 1154 ALA A N 1
ATOM 8593 C CA . ALA A 1 1154 ? -36.961 5.089 15.856 1.00 84.12 1154 ALA A CA 1
ATOM 8594 C C . ALA A 1 1154 ? -38.065 6.019 16.385 1.00 84.12 1154 ALA A C 1
ATOM 8596 O O . ALA A 1 1154 ? -39.091 6.206 15.728 1.00 84.12 1154 ALA A O 1
ATOM 8597 N N . GLY A 1 1155 ? -37.862 6.575 17.580 1.00 78.38 1155 GLY A N 1
ATOM 8598 C CA . GLY A 1 1155 ? -38.811 7.496 18.223 1.00 78.38 1155 GLY A CA 1
ATOM 8599 C C . GLY A 1 1155 ? -40.076 6.820 18.775 1.00 78.38 1155 GLY A C 1
ATOM 8600 O O . GLY A 1 1155 ? -40.934 7.485 19.349 1.00 78.38 1155 GLY A O 1
ATOM 8601 N N . GLY A 1 1156 ? -40.218 5.495 18.626 1.00 65.94 1156 GLY A N 1
ATOM 8602 C CA . GLY A 1 1156 ? -41.385 4.748 19.111 1.00 65.94 1156 GLY A CA 1
ATOM 8603 C C . GLY A 1 1156 ? -41.281 4.247 20.557 1.00 65.94 1156 GLY A C 1
ATOM 8604 O O . GLY A 1 1156 ? -42.265 3.752 21.104 1.00 65.94 1156 GLY A O 1
ATOM 8605 N N . GLY A 1 1157 ? -40.110 4.358 21.191 1.00 61.03 1157 GLY A N 1
ATOM 8606 C CA . GLY A 1 1157 ? -39.914 3.977 22.591 1.00 61.03 1157 GLY A CA 1
ATOM 8607 C C . GLY A 1 1157 ? -40.332 5.092 23.552 1.00 61.03 1157 GLY A C 1
ATOM 8608 O O . GLY A 1 1157 ? -39.929 6.241 23.388 1.00 61.03 1157 GLY A O 1
ATOM 8609 N N . SER A 1 1158 ? -41.102 4.771 24.597 1.00 44.25 1158 SER A N 1
ATOM 8610 C CA . SER A 1 1158 ? -41.295 5.684 25.728 1.00 44.25 1158 SER A CA 1
ATOM 8611 C C . SER A 1 1158 ? -40.021 5.700 26.579 1.00 44.25 1158 SER A C 1
ATOM 8613 O O . SER A 1 1158 ? -39.891 4.870 27.470 1.00 44.25 1158 SER A O 1
ATOM 8615 N N . GLY A 1 1159 ? -39.086 6.597 26.245 1.00 41.75 1159 GLY A N 1
ATOM 8616 C CA . GLY A 1 1159 ? -37.830 6.930 26.943 1.00 41.75 1159 GLY A CA 1
ATOM 8617 C C . GLY A 1 1159 ? -37.531 6.209 28.262 1.00 41.75 1159 GLY A C 1
ATOM 8618 O O . GLY A 1 1159 ? -37.674 6.804 29.325 1.00 41.75 1159 GLY A O 1
ATOM 8619 N N . GLY A 1 1160 ? -37.114 4.947 28.168 1.00 40.62 1160 GLY A N 1
ATOM 8620 C CA . GLY A 1 1160 ? -36.460 4.207 29.242 1.00 40.62 1160 GLY A CA 1
ATOM 8621 C C . GLY A 1 1160 ? -35.035 3.914 28.805 1.00 40.62 1160 GLY A C 1
ATOM 8622 O O . GLY A 1 1160 ? -34.728 2.795 28.403 1.00 40.62 1160 GLY A O 1
ATOM 8623 N N . SER A 1 1161 ? -34.192 4.942 28.778 1.00 37.91 1161 SER A N 1
ATOM 8624 C CA . SER A 1 1161 ? -32.776 4.831 28.447 1.00 37.91 1161 SER A CA 1
ATOM 8625 C C . SER A 1 1161 ? -31.964 4.553 29.709 1.00 37.91 1161 SER A C 1
ATOM 8627 O O . SER A 1 1161 ? -31.188 5.370 30.192 1.00 37.91 1161 SER A O 1
ATOM 8629 N N . GLY A 1 1162 ? -32.097 3.331 30.225 1.00 34.84 1162 GLY A N 1
ATOM 8630 C CA . GLY A 1 1162 ? -31.122 2.793 31.165 1.00 34.84 1162 GLY A CA 1
ATOM 8631 C C . GLY A 1 1162 ? -29.805 2.544 30.435 1.00 34.84 1162 GLY A C 1
ATOM 8632 O O . GLY A 1 1162 ? -29.541 1.428 29.993 1.00 34.84 1162 GLY A O 1
ATOM 8633 N N . GLY A 1 1163 ? -28.980 3.578 30.266 1.00 32.66 1163 GLY A N 1
ATOM 8634 C CA . GLY A 1 1163 ? -27.619 3.440 29.764 1.00 32.66 1163 GLY A CA 1
ATOM 8635 C C . GLY A 1 1163 ? -26.849 2.463 30.648 1.00 32.66 1163 GLY A C 1
ATOM 8636 O O . GLY A 1 1163 ? -26.466 2.810 31.758 1.00 32.66 1163 GLY A O 1
ATOM 8637 N N . GLY A 1 1164 ? -26.683 1.217 30.195 1.00 33.16 1164 GLY A N 1
ATOM 8638 C CA . GLY A 1 1164 ? -25.809 0.200 30.801 1.00 33.16 1164 GLY A CA 1
ATOM 8639 C C . GLY A 1 1164 ? -26.082 -0.185 32.265 1.00 33.16 1164 GLY A C 1
ATOM 8640 O O . GLY A 1 1164 ? -25.374 -1.033 32.805 1.00 33.16 1164 GLY A O 1
ATOM 8641 N N . THR A 1 1165 ? -27.093 0.397 32.903 1.00 34.00 1165 THR A N 1
ATOM 8642 C CA . THR A 1 1165 ? -27.462 0.195 34.303 1.00 34.00 1165 THR A CA 1
ATOM 8643 C C . THR A 1 1165 ? -28.846 -0.437 34.305 1.00 34.00 1165 THR A C 1
ATOM 8645 O O . THR A 1 1165 ? -29.868 0.235 34.221 1.00 34.00 1165 THR A O 1
ATOM 8648 N N . GLY A 1 1166 ? -28.879 -1.771 34.290 1.00 30.98 1166 GLY A N 1
ATOM 8649 C CA . GLY A 1 1166 ? -30.104 -2.572 34.244 1.00 30.98 1166 GLY A CA 1
ATOM 8650 C C . GLY A 1 1166 ? -30.922 -2.487 35.534 1.00 30.98 1166 GLY A C 1
ATOM 8651 O O . GLY A 1 1166 ? -31.077 -3.487 36.217 1.00 30.98 1166 GLY A O 1
ATOM 8652 N N . GLY A 1 1167 ? -31.438 -1.306 35.872 1.00 30.59 1167 GLY A N 1
ATOM 8653 C CA . GLY A 1 1167 ? -32.376 -1.081 36.970 1.00 30.59 1167 GLY A CA 1
ATOM 8654 C C . GLY A 1 1167 ? -33.824 -1.145 36.489 1.00 30.59 1167 GLY A C 1
ATOM 8655 O O . GLY A 1 1167 ? -34.537 -0.147 36.536 1.00 30.59 1167 GLY A O 1
ATOM 8656 N N . GLY A 1 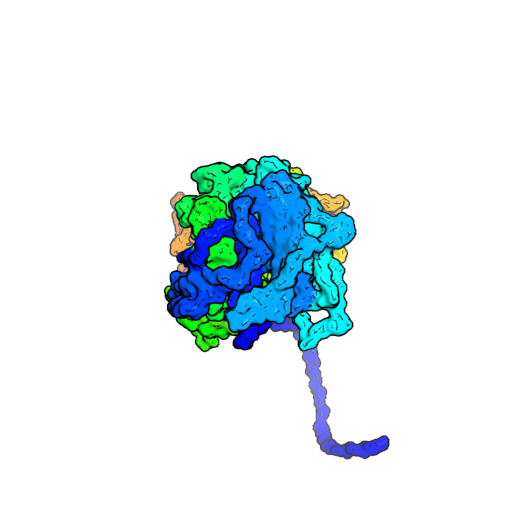1168 ? -34.269 -2.297 35.984 1.00 29.45 1168 GLY A N 1
ATOM 8657 C CA . GLY A 1 1168 ? -35.666 -2.516 35.608 1.00 29.45 1168 GLY A CA 1
ATOM 8658 C C . GLY A 1 1168 ? -36.489 -3.068 36.774 1.00 29.45 1168 GLY A C 1
ATOM 8659 O O . GLY A 1 1168 ? -36.495 -4.274 37.005 1.00 29.45 1168 GLY A O 1
ATOM 8660 N N . SER A 1 1169 ? -37.250 -2.228 37.488 1.00 29.36 1169 SER A N 1
ATOM 8661 C CA . SER A 1 1169 ? -38.242 -2.696 38.474 1.00 29.36 1169 SER A CA 1
ATOM 8662 C C . SER A 1 1169 ? -39.546 -3.138 37.780 1.00 29.36 1169 SER A C 1
ATOM 8664 O O . SER A 1 1169 ? -40.585 -2.488 37.895 1.00 29.36 1169 SER A O 1
ATOM 8666 N N . GLY A 1 1170 ? -39.503 -4.224 37.008 1.00 31.78 1170 GLY A N 1
ATOM 8667 C CA . GLY A 1 1170 ? -40.674 -4.789 36.326 1.00 31.78 1170 GLY A CA 1
ATOM 8668 C C . GLY A 1 1170 ? -40.944 -6.219 36.775 1.00 31.78 1170 GLY A C 1
ATOM 8669 O O . GLY A 1 1170 ? -40.240 -7.131 36.364 1.00 31.78 1170 GLY A O 1
ATOM 8670 N N . GLY A 1 1171 ? -41.953 -6.434 37.623 1.00 31.25 1171 GLY A N 1
ATOM 8671 C CA . GLY A 1 1171 ? -42.410 -7.775 38.002 1.00 31.25 1171 GLY A CA 1
ATOM 8672 C C . GLY A 1 1171 ? -43.125 -8.461 36.838 1.00 31.25 1171 GLY A C 1
ATOM 8673 O O . GLY A 1 1171 ? -44.320 -8.250 36.646 1.00 31.25 1171 GLY A O 1
ATOM 8674 N N . GLY A 1 1172 ? -42.392 -9.247 36.056 1.00 39.50 1172 GLY A N 1
ATOM 8675 C CA . GLY A 1 1172 ? -42.937 -10.175 35.071 1.00 39.50 1172 GLY A CA 1
ATOM 8676 C C . GLY A 1 1172 ? -42.561 -11.599 35.458 1.00 39.50 1172 GLY A C 1
ATOM 8677 O O . GLY A 1 1172 ? -41.486 -12.063 35.093 1.00 39.50 1172 GLY A O 1
ATOM 8678 N N . ASP A 1 1173 ? -43.429 -12.268 36.213 1.00 41.62 1173 ASP A N 1
ATOM 8679 C CA . ASP A 1 1173 ? -43.275 -13.682 36.563 1.00 41.62 1173 ASP A CA 1
ATOM 8680 C C . ASP A 1 1173 ? -43.792 -14.531 35.382 1.00 41.62 1173 ASP A C 1
ATOM 8682 O O . ASP A 1 1173 ? -45.002 -14.701 35.204 1.00 41.62 1173 ASP A O 1
ATOM 8686 N N . GLY A 1 1174 ? -42.889 -15.012 34.521 1.00 51.16 1174 GLY A N 1
ATOM 8687 C CA . GLY A 1 1174 ? -43.206 -15.924 33.417 1.00 51.16 1174 GLY A CA 1
ATOM 8688 C C . GLY A 1 1174 ? -41.972 -16.374 32.624 1.00 51.16 1174 GLY A C 1
ATOM 8689 O O . GLY A 1 1174 ? -41.083 -15.571 32.360 1.00 51.16 1174 GLY A O 1
ATOM 8690 N N . VAL A 1 1175 ? -41.930 -17.657 32.237 1.00 52.25 1175 VAL A N 1
ATOM 8691 C CA . VAL A 1 1175 ? -40.863 -18.261 31.412 1.00 52.25 1175 VAL A CA 1
ATOM 8692 C C . VAL A 1 1175 ? -40.871 -17.633 30.014 1.00 52.25 1175 VAL A C 1
ATOM 8694 O O . VAL A 1 1175 ? -41.866 -17.726 29.290 1.00 52.25 1175 VAL A O 1
ATOM 8697 N N . MET A 1 1176 ? -39.768 -16.986 29.636 1.00 62.22 1176 MET A N 1
ATOM 8698 C CA . MET A 1 1176 ? -39.617 -16.269 28.363 1.00 62.22 1176 MET A CA 1
ATOM 8699 C C . MET A 1 1176 ? -39.123 -17.195 27.247 1.00 62.22 1176 MET A C 1
ATOM 8701 O O . MET A 1 1176 ? -38.394 -18.151 27.507 1.00 62.22 1176 MET A O 1
ATOM 8705 N N . ASN A 1 1177 ? -39.476 -16.893 25.993 1.00 66.56 1177 ASN A N 1
ATOM 8706 C CA . ASN A 1 1177 ? -38.945 -17.569 24.804 1.00 66.56 1177 ASN A CA 1
ATOM 8707 C C . ASN A 1 1177 ? -38.213 -16.589 23.864 1.00 66.56 1177 ASN A C 1
ATOM 8709 O O . ASN A 1 1177 ? -38.145 -15.387 24.128 1.00 66.56 1177 ASN A O 1
ATOM 8713 N N . ALA A 1 1178 ? -37.682 -17.104 22.749 1.00 65.06 1178 ALA A N 1
ATOM 8714 C CA . ALA A 1 1178 ? -36.888 -16.333 21.788 1.00 65.06 1178 ALA A CA 1
ATOM 8715 C C . ALA A 1 1178 ? -37.633 -15.163 21.105 1.00 65.06 1178 ALA A C 1
ATOM 8717 O O . ALA A 1 1178 ? -36.968 -14.289 20.555 1.00 65.06 1178 ALA A O 1
ATOM 8718 N N . ASP A 1 1179 ? -38.969 -15.110 21.159 1.00 66.00 1179 ASP A N 1
ATOM 8719 C CA . ASP A 1 1179 ? -39.795 -14.124 20.445 1.00 66.00 1179 ASP A CA 1
ATOM 8720 C C . ASP A 1 1179 ? -40.595 -13.191 21.380 1.00 66.00 1179 ASP A C 1
ATOM 8722 O O . ASP A 1 1179 ? -41.192 -12.210 20.927 1.00 66.00 1179 ASP A O 1
ATOM 8726 N N . THR A 1 1180 ? -40.619 -13.449 22.692 1.00 65.56 1180 THR A N 1
ATOM 8727 C CA . THR A 1 1180 ? -41.347 -12.621 23.671 1.00 65.56 1180 THR A CA 1
ATOM 8728 C C . THR A 1 1180 ? -40.533 -11.413 24.164 1.00 65.56 1180 THR A C 1
ATOM 8730 O O . THR A 1 1180 ? -39.316 -11.530 24.307 1.00 65.56 1180 THR A O 1
ATOM 8733 N N . PRO A 1 1181 ? -41.165 -10.257 24.468 1.00 62.75 1181 PRO A N 1
ATOM 8734 C CA . PRO A 1 1181 ? -40.465 -9.084 25.007 1.00 62.75 1181 PRO A CA 1
ATOM 8735 C C . PRO A 1 1181 ? -39.830 -9.369 26.372 1.00 62.75 1181 PRO A C 1
ATOM 8737 O O . PRO A 1 1181 ? -40.556 -9.658 27.311 1.00 62.75 1181 PRO A O 1
ATOM 8740 N N . MET A 1 1182 ? -38.507 -9.256 26.490 1.00 66.62 1182 MET A N 1
ATOM 8741 C CA . MET A 1 1182 ? -37.704 -9.482 27.702 1.00 66.62 1182 MET A CA 1
ATOM 8742 C C . MET A 1 1182 ? -37.734 -8.322 28.710 1.00 66.62 1182 MET A C 1
ATOM 8744 O O . MET A 1 1182 ? -37.758 -7.155 28.323 1.00 66.62 1182 MET A O 1
ATOM 8748 N N . THR A 1 1183 ? -37.658 -8.634 30.012 1.00 59.28 1183 THR A N 1
ATOM 8749 C CA . THR A 1 1183 ? -37.506 -7.629 31.082 1.00 59.28 1183 THR A CA 1
ATOM 8750 C C . THR A 1 1183 ? -36.086 -7.688 31.636 1.00 59.28 1183 THR A C 1
ATOM 8752 O O . THR A 1 1183 ? -35.816 -8.441 32.559 1.00 59.28 1183 THR A O 1
ATOM 8755 N N . LEU A 1 1184 ? -35.156 -6.907 31.088 1.00 58.75 1184 LEU A N 1
ATOM 8756 C CA . LEU A 1 1184 ? -33.772 -6.903 31.572 1.00 58.75 1184 LEU A CA 1
ATOM 8757 C C . LEU A 1 1184 ? -33.713 -6.486 33.058 1.00 58.75 1184 LEU A C 1
ATOM 8759 O O . LEU A 1 1184 ? -34.085 -5.362 33.395 1.00 58.75 1184 LEU A O 1
ATOM 8763 N N . MET A 1 1185 ? -33.264 -7.389 33.939 1.00 54.50 1185 MET A N 1
ATOM 8764 C CA . MET A 1 1185 ? -33.319 -7.188 35.398 1.00 54.50 1185 MET A CA 1
ATOM 8765 C C . MET A 1 1185 ? -31.983 -6.834 36.048 1.00 54.50 1185 MET A C 1
ATOM 8767 O O . MET A 1 1185 ? -31.980 -6.358 37.179 1.00 54.50 1185 MET A O 1
ATOM 8771 N N . GLY A 1 1186 ? -30.859 -7.075 35.374 1.00 51.94 1186 GLY A N 1
ATOM 8772 C CA . GLY A 1 1186 ? -29.546 -6.737 35.912 1.00 51.94 1186 GLY A CA 1
ATOM 8773 C C . GLY A 1 1186 ? -28.405 -7.322 35.090 1.00 51.94 1186 GLY A C 1
ATOM 8774 O O . GLY A 1 1186 ? -28.557 -8.357 34.439 1.00 51.94 1186 GLY A O 1
ATOM 8775 N N . TRP A 1 1187 ? -27.254 -6.643 35.102 1.00 52.91 1187 TRP A N 1
ATOM 8776 C CA . TRP A 1 1187 ? -26.037 -7.185 34.491 1.00 52.91 1187 TRP A CA 1
ATOM 8777 C C . TRP A 1 1187 ? -24.742 -6.731 35.181 1.00 52.91 1187 TRP A C 1
ATOM 8779 O O . TRP A 1 1187 ? -24.003 -7.588 35.643 1.00 52.91 1187 TRP A O 1
ATOM 8789 N N . ARG A 1 1188 ? -24.482 -5.413 35.289 1.00 51.88 1188 ARG A N 1
ATOM 8790 C CA . ARG A 1 1188 ? -23.195 -4.845 35.778 1.00 51.88 1188 ARG A CA 1
ATOM 8791 C C . ARG A 1 1188 ? -23.258 -4.071 37.090 1.00 51.88 1188 ARG A C 1
ATOM 8793 O O . ARG A 1 1188 ? -22.247 -3.956 37.776 1.00 51.88 1188 ARG A O 1
ATOM 8800 N N . GLN A 1 1189 ? -24.416 -3.488 37.375 1.00 55.00 1189 GLN A N 1
ATOM 8801 C CA . GLN A 1 1189 ? -24.668 -2.700 38.568 1.00 55.00 1189 GLN A CA 1
ATOM 8802 C C . GLN A 1 1189 ? -26.010 -3.120 39.139 1.00 55.00 1189 GLN A C 1
ATOM 8804 O O . GLN A 1 1189 ? -27.037 -2.931 38.488 1.00 55.00 1189 GLN A O 1
ATOM 8809 N N . VAL A 1 1190 ? -25.976 -3.741 40.313 1.00 56.59 1190 VAL A N 1
ATOM 8810 C CA . VAL A 1 1190 ? -27.173 -4.189 41.027 1.00 56.59 1190 VAL A CA 1
ATOM 8811 C C . VAL A 1 1190 ? -27.362 -3.262 42.219 1.00 56.59 1190 VAL A C 1
ATOM 8813 O O . VAL A 1 1190 ? -26.461 -3.163 43.054 1.00 56.59 1190 VAL A O 1
ATOM 8816 N N . TYR A 1 1191 ? -28.494 -2.557 42.221 1.00 53.22 1191 TYR A N 1
ATOM 8817 C CA . TYR A 1 1191 ? -29.005 -1.786 43.349 1.00 53.22 1191 TYR A CA 1
ATOM 8818 C C . TYR A 1 1191 ? -30.104 -2.596 44.007 1.00 53.22 1191 TYR A C 1
ATOM 8820 O O . TYR A 1 1191 ? -31.140 -2.847 43.343 1.00 53.22 1191 TYR A O 1
#

Sequence (1191 aa):
MRAPRLTWPILTAATAVTLLAAAPAARAQSEVASCPETSAPTGWTGTLLDSDTEKDGVVYDGSTGGQLQLQTAGGVFTSTVLGITDLTVYSDVADFDQDGWLDFVGVGEGYSFVRIYRNRTFDNPEPDWTDPNAVRQPKFVNVRELVSSSSSNKIRPTVAADFNGDGWPDVFRAEGSFYTRPNVATLWLNRASNDSSGNPRFNNGYTPFSSGTSASNLGYQDWSGTSIMAVDWNNDRKLDILVGNGENNGEIRIFINNCTLANPQPSPVPAAPAPLKCSNNPTFSYYGTLISNLGFGTNDQGGLPVFAYEDFDGDGLRDLVVGAPNCCSSASQRLRLFKGKAGNTLDTAHPQTISFVGAATGVFAADFSLDGRKDLIITSDNWNYAYDTYGGVSGYYVNNGTATPFSAGRKKKLTDHYAPIYDFDTGFVFDYDNDPAHTPDIMIADGNHSSSYLVLANRVVSQYVDCGEVASGVIDLGTLADSEMVVTAARLHPIATDNGGTLTYYLSNEEPPNWVQASDCGDHSGELCATFPKSAGRSVRWKAVMCSGNNHTTTPVLSSITASFDFTEATEHYRAGVVVNNGIAYVGAFRQPGNRGKFYAINAGLDRTYWEAASKLDDAMSDAERHLYTAHKDTGERLDFNHAGSSVDVGLVVTLGASDDASAVSVIDWARGARFGVGNAGIALSKLGAVETSTPAVLTKPELPPWYLFADAGQRAKVDAFIAANANRVNLALFGSRDGFVHAIYTMPDDVNNTKNGKEAWGFVPPIVAAGLVPDYSNSLSGTLVSSSYPDGSVTLADVADVNGDLRTIAVVGSGNGGKSIAVFDVTETVDPDTGAVLGPTPLWSAVPGGADAGQSFSKVAIARVSIGGEVRFIAIAGTGMDFADQTPPFERGRTVEAYDALTGQELWRFQTKCPLTSDITVFETKDDLEPGSPRIDGLIDRAVFSDSCGYVYKVDPAKDLAGGWNDNAGMGTIAVDQVDGTQLYALFSTASTTGALGAERPIAGTLGAQIDGGTGRLVLFFGTGGLENFAPTEVNEFYAVFADTGAVRTKLTGACVSGQCEKFYGGVVVTREQVLFTRTIDPKVGSGTCDRGSSIIQGVELSALDDGDFITDFTVNAAAATMGALYGDAGAVYFSTLSGDVVRVGSPASPEAGGGSGGSGGGTGGGSGGGDGVMNADTPMTLMGWRQVY

Radius of gyration: 46.58 Å; chains: 1; bounding box: 115×74×126 Å

pLDDT: mean 84.7, std 15.27, range [22.77, 98.62]

Secondary structure (DSSP, 8-state):
----------------------------------SSEEPPPEEEETHHHHHTEEEESEEEEGGGTSEEEEPB-----EEEE----S--SEEEEE-SSSSSS-EEEEE-SSB--EEEEEE-GGGSPPP-TTSTT--PPP-EEEEEEEE---B---B--EEEE-TTSSSS-EEEEEEB-TTB--SEEEEE-EEEEE-TTS-EEEPPPB--B-TT--GGGG--B-S-SSSEEEE-SSSSSS-EEEEEESSTTSEEEEEEE-PPBPSSPPSSPPPTTSPPPBSS---EEEEEEEE---S---TTSS---EEEEE-SSSSSS-EEEEE-TT--SSGGGSEEEE-EETTTEE--SSPEEP---SEEEEEEEE-SSSSSS-EEEEEEESSSSSTTTSTT-EEEE---SSSSTTTT---EEEEBTTBS-S---EEEEE-SS--TT-PPEEEEEETTTT-EEEEEE----S-B-SEEEEEE-PPP-GGGGGS-EEEEEEEEEEEEE-TTSEEEEEEE-SSS--PEEPEE-SSSS--EEEE-SSS-----EEEEEEE--TTS----EEEEEEEEEEEEE-EEE--SPEEEETTEEEEEEEEETTTEEEEEEEETTSS-EEEEHHHHHHHS--GGG--EEEE-TTT--EEES--BTTB--HHHHHHHT-SSHHHHHHHHHHHHS--BS---TT-PPBSSBP--S---EEE-S----GGGGTS-HHHHHHHHHHHHHTTTPPPEEEEE-TTS-EEEEE--GGGTT-TTTTSEEEEE--HHHHHHHHHHHHHHTTSS--------SPPEEEEEE-TT--EEEEEEEE-BTT-S-EEEEE-S-SB-TTT--B---EEEEEE-TTGGG---B-SPPEEEEEEETTEEEEEEEEE-B-BTTB-SSSP-SS-EEEEEETTT--EEEEEE-SS-B-BPPEEE----SS--S-----S---EEEEEBTTSEEEEE------SSEE---TTS-SEEEEEETTEEEEESEETTTSTTS-SS---B-B--EEEE-TTT--EEEEEEB---TTS-TTS--EEEEEETTT--EEEEEEPPEETTEE-EEEEEEEEETTEEEEEEEE---TT-SS----EEEEEEEESS--TTSBPPEEEEEEESS-B-SPPEEETBEEEEEBTTSPEEEEE--S-SSTT-S-S----S---------S---TTSPB---BSSEE-